Protein AF-0000000084837231 (afdb_homodimer)

Radius of gyration: 37.75 Å; Cα contacts (8 Å, |Δi|>4): 1031; chains: 2; bounding box: 111×86×84 Å

pLDDT: mean 86.23, std 14.63, range [27.62, 98.19]

Sequence (874 aa):
MASTVVWKYFTAENADKTKVKCNLCQLVLSRGKNKNDCGTSSMRKHLSVKHYETFQSLCAQESEDKAGLKTCQPAITDAFAATCPWPQDHPQAKAVTRRLMEMIAIDMHPFSIVEDEGFRRFCALTVPRYNLPSRRHMSEKVLEDLNEKIHLHMYKEVEKTNQFVISLDTWTSKAIDSYLGVIAHWVTEDYVRQQFVLAVASLTSNHTAANIQCLLLGVLEKWNITCDKIQLLLRDGGSNMTQLPDATCFLHSLHLVVKEGLLSQRAVSDIVSTSKRIVSHFKHSPIAKNRFKDIQAEIGLVQHFLLQEEPTRWNTCLYMLECLGEQQQAIMLYSSEHDFGHNLTARQWQLLEKIIRILQPFEEATCLCSADSVSISLVITTIKMLTMSLNSIENDSGVKTMKETLLHEMDQRFSYYAKNAIYSMATLLDPRFKNKFMASTVVWKYFTAENADKTKVKCNLCQLVLSRGKNKNDCGTSSMRKHLSVKHYETFQSLCAQESEDKAGLKTCQPAITDAFAATCPWPQDHPQAKAVTRRLMEMIAIDMHPFSIVEDEGFRRFCALTVPRYNLPSRRHMSEKVLEDLNEKIHLHMYKEVEKTNQFVISLDTWTSKAIDSYLGVIAHWVTEDYVRQQFVLAVASLTSNHTAANIQCLLLGVLEKWNITCDKIQLLLRDGGSNMTQLPDATCFLHSLHLVVKEGLLSQRAVSDIVSTSKRIVSHFKHSPIAKNRFKDIQAEIGLVQHFLLQEEPTRWNTCLYMLECLGEQQQAIMLYSSEHDFGHNLTARQWQLLEKIIRILQPFEEATCLCSADSVSISLVITTIKMLTMSLNSIENDSGVKTMKETLLHEMDQRFSYYAKNAIYSMATLLDPRFKNKF

Structure (mmCIF, N/CA/C/O backbone):
data_AF-0000000084837231-model_v1
#
loop_
_entity.id
_entity.type
_entity.pdbx_description
1 polymer 'BED-type domain-containing protein'
#
loop_
_atom_site.group_PDB
_atom_site.id
_atom_site.type_symbol
_atom_site.label_atom_id
_atom_site.label_alt_id
_atom_site.label_comp_id
_atom_site.label_asym_id
_atom_site.label_entity_id
_atom_site.label_seq_id
_atom_site.pdbx_PDB_ins_code
_atom_site.Cartn_x
_atom_site.Cartn_y
_atom_site.Cartn_z
_atom_site.occupancy
_atom_site.B_iso_or_equiv
_atom_site.auth_seq_id
_atom_site.auth_comp_id
_atom_site.auth_asym_id
_atom_site.auth_atom_id
_atom_site.pdbx_PDB_model_num
ATOM 1 N N . MET A 1 1 ? -58.812 18.453 16.266 1 38.44 1 MET A N 1
ATOM 2 C CA . MET A 1 1 ? -58.312 19.719 15.727 1 38.44 1 MET A CA 1
ATOM 3 C C . MET A 1 1 ? -57.375 19.469 14.531 1 38.44 1 MET A C 1
ATOM 5 O O . MET A 1 1 ? -57.312 20.297 13.625 1 38.44 1 MET A O 1
ATOM 9 N N . ALA A 1 2 ? -56.469 18.5 14.641 1 46 2 ALA A N 1
ATOM 10 C CA . ALA A 1 2 ? -55.562 18.156 13.562 1 46 2 ALA A CA 1
ATOM 11 C C . ALA A 1 2 ? -56.312 17.781 12.289 1 46 2 ALA A C 1
ATOM 13 O O . ALA A 1 2 ? -55.875 18.094 11.18 1 46 2 ALA A O 1
ATOM 14 N N . SER A 1 3 ? -57.469 17.109 12.352 1 55.91 3 SER A N 1
ATOM 15 C CA . SER A 1 3 ? -58.375 16.703 11.266 1 55.91 3 SER A CA 1
ATOM 16 C C . SER A 1 3 ? -58.875 17.906 10.484 1 55.91 3 SER A C 1
ATOM 18 O O . SER A 1 3 ? -59.125 17.812 9.281 1 55.91 3 SER A O 1
ATOM 20 N N . THR A 1 4 ? -58.812 19.047 11.102 1 63.44 4 THR A N 1
ATOM 21 C CA . THR A 1 4 ? -59.5 20.188 10.516 1 63.44 4 THR A CA 1
ATOM 22 C C . THR A 1 4 ? -58.594 20.906 9.508 1 63.44 4 THR A C 1
ATOM 24 O O . THR A 1 4 ? -59.094 21.469 8.531 1 63.44 4 THR A O 1
ATOM 27 N N . VAL A 1 5 ? -57.312 20.734 9.602 1 71.94 5 VAL A N 1
ATOM 28 C CA . VAL A 1 5 ? -56.469 21.547 8.75 1 71.94 5 VAL A CA 1
ATOM 29 C C . VAL A 1 5 ? -56.344 20.922 7.363 1 71.94 5 VAL A C 1
ATOM 31 O O . VAL A 1 5 ? -56.188 21.641 6.367 1 71.94 5 VAL A O 1
ATOM 34 N N . VAL A 1 6 ? -56.625 19.641 7.184 1 77.44 6 VAL A N 1
ATOM 35 C CA . VAL A 1 6 ? -56.562 18.953 5.898 1 77.44 6 VAL A CA 1
ATOM 36 C C . VAL A 1 6 ? -57.719 19.359 5.008 1 77.44 6 VAL A C 1
ATOM 38 O O . VAL A 1 6 ? -57.594 19.391 3.783 1 77.44 6 VAL A O 1
ATOM 41 N N . TRP A 1 7 ? -58.781 19.844 5.641 1 78.25 7 TRP A N 1
ATOM 42 C CA . TRP A 1 7 ? -60 20.188 4.914 1 78.25 7 TRP A CA 1
ATOM 43 C C . TRP A 1 7 ? -59.812 21.5 4.164 1 78.25 7 TRP A C 1
ATOM 45 O O . TRP A 1 7 ? -60.625 21.828 3.287 1 78.25 7 TRP A O 1
ATOM 55 N N . LYS A 1 8 ? -58.688 22.188 4.461 1 80.5 8 LYS A N 1
ATOM 56 C CA . LYS A 1 8 ? -58.375 23.391 3.701 1 80.5 8 LYS A CA 1
ATOM 57 C C . LYS A 1 8 ? -58.094 23.062 2.234 1 80.5 8 LYS A C 1
ATOM 59 O O . LYS A 1 8 ? -58.281 23.906 1.359 1 80.5 8 LYS A O 1
ATOM 64 N N . TYR A 1 9 ? -57.844 21.812 1.934 1 85.38 9 TYR A N 1
ATOM 65 C CA . TYR A 1 9 ? -57.406 21.438 0.592 1 85.38 9 TYR A CA 1
ATOM 66 C C . TYR A 1 9 ? -58.406 20.5 -0.067 1 85.38 9 TYR A C 1
ATOM 68 O O . TYR A 1 9 ? -58.219 20.062 -1.203 1 85.38 9 TYR A O 1
ATOM 76 N N . PHE A 1 10 ? -59.406 20.203 0.708 1 83.69 10 PHE A N 1
ATOM 77 C CA . PHE A 1 10 ? -60.438 19.312 0.165 1 83.69 10 PHE A CA 1
ATOM 78 C C . PHE A 1 10 ? -61.844 19.891 0.341 1 83.69 10 PHE A C 1
ATOM 80 O O . PHE A 1 10 ? -62.094 20.625 1.303 1 83.69 10 PHE A O 1
ATOM 87 N N . THR A 1 11 ? -62.688 19.703 -0.604 1 84.31 11 THR A N 1
ATOM 88 C CA . THR A 1 11 ? -64.125 20.109 -0.529 1 84.31 11 THR A CA 1
ATOM 89 C C . THR A 1 11 ? -65 18.891 -0.625 1 84.31 11 THR A C 1
ATOM 91 O O . THR A 1 11 ? -64.875 18.047 -1.505 1 84.31 11 THR A O 1
ATOM 94 N N . ALA A 1 12 ? -65.812 18.672 0.366 1 79.25 12 ALA A N 1
ATOM 95 C CA . ALA A 1 12 ? -66.75 17.578 0.364 1 79.25 12 ALA A CA 1
ATOM 96 C C . ALA A 1 12 ? -67.812 17.75 -0.766 1 79.25 12 ALA A C 1
ATOM 98 O O . ALA A 1 12 ? -68.25 18.859 -1.036 1 79.25 12 ALA A O 1
ATOM 99 N N . GLU A 1 13 ? -67.938 16.672 -1.562 1 77.81 13 GLU A N 1
ATOM 100 C CA . GLU A 1 13 ? -69 16.719 -2.602 1 77.81 13 GLU A CA 1
ATOM 101 C C . GLU A 1 13 ? -70.375 16.672 -2.002 1 77.81 13 GLU A C 1
ATOM 103 O O . GLU A 1 13 ? -70.688 15.844 -1.13 1 77.81 13 GLU A O 1
ATOM 108 N N . ASN A 1 14 ? -71.25 17.609 -2.195 1 74 14 ASN A N 1
ATOM 109 C CA . ASN A 1 14 ? -72.625 17.781 -1.669 1 74 14 ASN A CA 1
ATOM 110 C C . ASN A 1 14 ? -73.5 16.531 -1.907 1 74 14 ASN A C 1
ATOM 112 O O . ASN A 1 14 ? -74.312 16.188 -1.083 1 74 14 ASN A O 1
ATOM 116 N N . ALA A 1 15 ? -73.312 15.766 -2.982 1 75.12 15 ALA A N 1
ATOM 117 C CA . ALA A 1 15 ? -74.25 14.672 -3.355 1 75.12 15 ALA A CA 1
ATOM 118 C C . ALA A 1 15 ? -73.812 13.383 -2.635 1 75.12 15 ALA A C 1
ATOM 120 O O . ALA A 1 15 ? -74.688 12.578 -2.297 1 75.12 15 ALA A O 1
ATOM 121 N N . ASP A 1 16 ? -72.562 13.086 -2.369 1 73.69 16 ASP A N 1
ATOM 122 C CA . ASP A 1 16 ? -72.062 11.867 -1.737 1 73.69 16 ASP A CA 1
ATOM 123 C C . ASP A 1 16 ? -71 12.172 -0.663 1 73.69 16 ASP A C 1
ATOM 125 O O . ASP A 1 16 ? -69.875 12.609 -0.973 1 73.69 16 ASP A O 1
ATOM 129 N N . LYS A 1 17 ? -71.312 12.172 0.578 1 73.12 17 LYS A N 1
ATOM 130 C CA . LYS A 1 17 ? -70.5 12.5 1.737 1 73.12 17 LYS A CA 1
ATOM 131 C C . LYS A 1 17 ? -69.312 11.594 1.822 1 73.12 17 LYS A C 1
ATOM 133 O O . LYS A 1 17 ? -68.312 11.898 2.529 1 73.12 17 LYS A O 1
ATOM 138 N N . THR A 1 18 ? -69.25 10.586 1.136 1 79.19 18 THR A N 1
ATOM 139 C CA . THR A 1 18 ? -68.188 9.625 1.186 1 79.19 18 THR A CA 1
ATOM 140 C C . THR A 1 18 ? -67.062 10 0.198 1 79.19 18 THR A C 1
ATOM 142 O O . THR A 1 18 ? -66.062 9.367 0.161 1 79.19 18 THR A O 1
ATOM 145 N N . LYS A 1 19 ? -67.375 11.086 -0.577 1 83.94 19 LYS A N 1
ATOM 146 C CA . LYS A 1 19 ? -66.375 11.508 -1.576 1 83.94 19 LYS A CA 1
ATOM 147 C C . LYS A 1 19 ? -65.875 12.922 -1.305 1 83.94 19 LYS A C 1
ATOM 149 O O . LYS A 1 19 ? -66.625 13.773 -0.847 1 83.94 19 LYS A O 1
ATOM 154 N N . VAL A 1 20 ? -64.625 13.188 -1.459 1 85.88 20 VAL A N 1
ATOM 155 C CA . VAL A 1 20 ? -64.062 14.508 -1.274 1 85.88 20 VAL A CA 1
ATOM 156 C C . VAL A 1 20 ? -63.219 14.875 -2.506 1 85.88 20 VAL A C 1
ATOM 158 O O . VAL A 1 20 ? -62.625 14.008 -3.146 1 85.88 20 VAL A O 1
ATOM 161 N N . LYS A 1 21 ? -63.281 16.094 -2.873 1 85.56 21 LYS A N 1
ATOM 162 C CA . LYS A 1 21 ? -62.531 16.641 -4.008 1 85.56 21 LYS A CA 1
ATOM 163 C C . LYS A 1 21 ? -61.312 17.438 -3.539 1 85.56 21 LYS A C 1
ATOM 165 O O . LYS A 1 21 ? -61.406 18.266 -2.643 1 85.56 21 LYS A O 1
ATOM 170 N N . CYS A 1 22 ? -60.125 17.047 -4.051 1 84.62 22 CYS A N 1
ATOM 171 C CA . CYS A 1 22 ? -58.906 17.797 -3.744 1 84.62 22 CYS A CA 1
ATOM 172 C C . CYS A 1 22 ? -58.906 19.141 -4.449 1 84.62 22 CYS A C 1
ATOM 174 O O . CYS A 1 22 ? -59.062 19.219 -5.668 1 84.62 22 CYS A O 1
ATOM 176 N N . ASN A 1 23 ? -58.781 20.156 -3.826 1 84.5 23 ASN A N 1
ATOM 177 C CA . ASN A 1 23 ? -58.812 21.516 -4.375 1 84.5 23 ASN A CA 1
ATOM 178 C C . ASN A 1 23 ? -57.562 21.828 -5.199 1 84.5 23 ASN A C 1
ATOM 180 O O . ASN A 1 23 ? -57.562 22.812 -5.941 1 84.5 23 ASN A O 1
ATOM 184 N N . LEU A 1 24 ? -56.562 20.984 -5.098 1 80.75 24 LEU A N 1
ATOM 185 C CA . LEU A 1 24 ? -55.312 21.234 -5.797 1 80.75 24 LEU A CA 1
ATOM 186 C C . LEU A 1 24 ? -55.281 20.531 -7.152 1 80.75 24 LEU A C 1
ATOM 188 O O . LEU A 1 24 ? -54.844 21.109 -8.141 1 80.75 24 LEU A O 1
ATOM 192 N N . CYS A 1 25 ? -55.812 19.281 -7.324 1 80.25 25 CYS A N 1
ATOM 193 C CA . CYS A 1 25 ? -55.75 18.547 -8.586 1 80.25 25 CYS A CA 1
ATOM 194 C C . CYS A 1 25 ? -57.156 18.188 -9.055 1 80.25 25 CYS A C 1
ATOM 196 O O . CYS A 1 25 ? -57.344 17.562 -10.102 1 80.25 25 CYS A O 1
ATOM 198 N N . GLN A 1 26 ? -58.312 18.5 -8.328 1 82.5 26 GLN A N 1
ATOM 199 C CA . GLN A 1 26 ? -59.719 18.328 -8.633 1 82.5 26 GLN A CA 1
ATOM 200 C C . GLN A 1 26 ? -60.094 16.844 -8.734 1 82.5 26 GLN A C 1
ATOM 202 O O . GLN A 1 26 ? -61.156 16.5 -9.234 1 82.5 26 GLN A O 1
ATOM 207 N N . LEU A 1 27 ? -59.188 15.992 -8.297 1 81.69 27 LEU A N 1
ATOM 208 C CA . LEU A 1 27 ? -59.5 14.57 -8.258 1 81.69 27 LEU A CA 1
ATOM 209 C C . LEU A 1 27 ? -60.469 14.25 -7.109 1 81.69 27 LEU A C 1
ATOM 211 O O . LEU A 1 27 ? -60.312 14.781 -6.004 1 81.69 27 LEU A O 1
ATOM 215 N N . VAL A 1 28 ? -61.438 13.43 -7.367 1 82.94 28 VAL A N 1
ATOM 216 C CA . VAL A 1 28 ? -62.406 13.023 -6.375 1 82.94 28 VAL A CA 1
ATOM 217 C C . VAL A 1 28 ? -61.938 11.766 -5.66 1 82.94 28 VAL A C 1
ATOM 219 O O . VAL A 1 28 ? -61.594 10.773 -6.301 1 82.94 28 VAL A O 1
ATOM 222 N N . LEU A 1 29 ? -61.75 11.867 -4.281 1 82.12 29 LEU A N 1
ATOM 223 C CA . LEU A 1 29 ? -61.281 10.758 -3.461 1 82.12 29 LEU A CA 1
ATOM 224 C C . LEU A 1 29 ? -62.406 10.164 -2.637 1 82.12 29 LEU A C 1
ATOM 226 O O . LEU A 1 29 ? -63.344 10.875 -2.27 1 82.12 29 LEU A O 1
ATOM 230 N N . SER A 1 30 ? -62.406 8.891 -2.463 1 81.38 30 SER A N 1
ATOM 231 C CA . SER A 1 30 ? -63.375 8.242 -1.576 1 81.38 30 SER A CA 1
ATOM 232 C C . SER A 1 30 ? -62.875 8.234 -0.135 1 81.38 30 SER A C 1
ATOM 234 O O . SER A 1 30 ? -61.688 7.914 0.125 1 81.38 30 SER A O 1
ATOM 236 N N . ARG A 1 31 ? -63.469 8.773 0.853 1 76.31 31 ARG A N 1
ATOM 237 C CA . ARG A 1 31 ? -63.125 8.844 2.264 1 76.31 31 ARG A CA 1
ATOM 238 C C . ARG A 1 31 ? -63.5 7.566 3 1 76.31 31 ARG A C 1
ATOM 240 O O . ARG A 1 31 ? -63.219 7.422 4.191 1 76.31 31 ARG A O 1
ATOM 247 N N . GLY A 1 32 ? -64.188 6.512 2.326 1 71.69 32 GLY A N 1
ATOM 248 C CA . GLY A 1 32 ? -64.688 5.289 2.955 1 71.69 32 GLY A CA 1
ATOM 249 C C . GLY A 1 32 ? -66 4.828 2.418 1 71.69 32 GLY A C 1
ATOM 250 O O . GLY A 1 32 ? -66.625 5.516 1.601 1 71.69 32 GLY A O 1
ATOM 251 N N . LYS A 1 33 ? -66.5 3.605 2.695 1 69.75 33 LYS A N 1
ATOM 252 C CA . LYS A 1 33 ? -67.75 2.998 2.172 1 69.75 33 LYS A CA 1
ATOM 253 C C . LYS A 1 33 ? -69 3.498 2.926 1 69.75 33 LYS A C 1
ATOM 255 O O . LYS A 1 33 ? -70.062 3.566 2.363 1 69.75 33 LYS A O 1
ATOM 260 N N . ASN A 1 34 ? -68.812 3.809 4.223 1 66.12 34 ASN A N 1
ATOM 261 C CA . ASN A 1 34 ? -70 4.172 5.023 1 66.12 34 ASN A CA 1
ATOM 262 C C . ASN A 1 34 ? -69.938 5.645 5.414 1 66.12 34 ASN A C 1
ATOM 264 O O . ASN A 1 34 ? -68.875 6.18 5.773 1 66.12 34 ASN A O 1
ATOM 268 N N . LYS A 1 35 ? -70.938 6.418 5.207 1 64.06 35 LYS A N 1
ATOM 269 C CA . LYS A 1 35 ? -71.125 7.848 5.391 1 64.06 35 LYS A CA 1
ATOM 270 C C . LYS A 1 35 ? -70.75 8.289 6.805 1 64.06 35 LYS A C 1
ATOM 272 O O . LYS A 1 35 ? -70.312 9.422 7.012 1 64.06 35 LYS A O 1
ATOM 277 N N . ASN A 1 36 ? -70.875 7.438 7.77 1 65.5 36 ASN A N 1
ATOM 278 C CA . ASN A 1 36 ? -70.688 7.824 9.164 1 65.5 36 ASN A CA 1
ATOM 279 C C . ASN A 1 36 ? -69.25 7.668 9.602 1 65.5 36 ASN A C 1
ATOM 281 O O . ASN A 1 36 ? -68.875 8.117 10.688 1 65.5 36 ASN A O 1
ATOM 285 N N . ASP A 1 37 ? -68.375 7.016 8.891 1 64.38 37 ASP A N 1
ATOM 286 C CA . ASP A 1 37 ? -67 6.75 9.312 1 64.38 37 ASP A CA 1
ATOM 287 C C . ASP A 1 37 ? -66 7.305 8.297 1 64.38 37 ASP A C 1
ATOM 289 O O . ASP A 1 37 ? -64.938 6.707 8.062 1 64.38 37 ASP A O 1
ATOM 293 N N . CYS A 1 38 ? -66.188 8.469 7.781 1 65.31 38 CYS A N 1
ATOM 294 C CA . CYS A 1 38 ? -65.312 9.047 6.773 1 65.31 38 CYS A CA 1
ATOM 295 C C . CYS A 1 38 ? -64.125 9.719 7.426 1 65.31 38 CYS A C 1
ATOM 297 O O . CYS A 1 38 ? -64.25 10.617 8.258 1 65.31 38 CYS A O 1
ATOM 299 N N . GLY A 1 39 ? -62.969 9.086 7.465 1 70 39 GLY A N 1
ATOM 300 C CA . GLY A 1 39 ? -61.75 9.625 8.062 1 70 39 GLY A CA 1
ATOM 301 C C . GLY A 1 39 ? -60.969 10.477 7.102 1 70 39 GLY A C 1
ATOM 302 O O . GLY A 1 39 ? -61.312 10.617 5.93 1 70 39 GLY A O 1
ATOM 303 N N . THR A 1 40 ? -60.031 11.305 7.473 1 75.38 40 THR A N 1
ATOM 304 C CA . THR A 1 40 ? -59.188 12.188 6.68 1 75.38 40 THR A CA 1
ATOM 305 C C . THR A 1 40 ? -57.906 11.477 6.254 1 75.38 40 THR A C 1
ATOM 307 O O . THR A 1 40 ? -57.031 12.078 5.645 1 75.38 40 THR A O 1
ATOM 310 N N . SER A 1 41 ? -57.875 10.141 6.492 1 78.12 41 SER A N 1
ATOM 311 C CA . SER A 1 41 ? -56.656 9.391 6.215 1 78.12 41 SER A CA 1
ATOM 312 C C . SER A 1 41 ? -56.375 9.32 4.719 1 78.12 41 SER A C 1
ATOM 314 O O . SER A 1 41 ? -55.25 9.477 4.281 1 78.12 41 SER A O 1
ATOM 316 N N . SER A 1 42 ? -57.406 9.141 3.967 1 79.31 42 SER A N 1
ATOM 317 C CA . SER A 1 42 ? -57.281 9.078 2.514 1 79.31 42 SER A CA 1
ATOM 318 C C . SER A 1 42 ? -56.906 10.438 1.935 1 79.31 42 SER A C 1
ATOM 320 O O . SER A 1 42 ? -56.156 10.508 0.957 1 79.31 42 SER A O 1
ATOM 322 N N . MET A 1 43 ? -57.281 11.492 2.572 1 80.5 43 MET A N 1
ATOM 323 C CA . MET A 1 43 ? -56.969 12.859 2.174 1 80.5 43 MET A CA 1
ATOM 324 C C . MET A 1 43 ? -55.5 13.156 2.43 1 80.5 43 MET A C 1
ATOM 326 O O . MET A 1 43 ? -54.812 13.711 1.565 1 80.5 43 MET A O 1
ATOM 330 N N . ARG A 1 44 ? -55.125 12.727 3.596 1 78.06 44 ARG A N 1
ATOM 331 C CA . ARG A 1 44 ? -53.719 12.938 3.979 1 78.06 44 ARG A CA 1
ATOM 332 C C . ARG A 1 44 ? -52.781 12.125 3.092 1 78.06 44 ARG A C 1
ATOM 334 O O . ARG A 1 44 ? -51.75 12.633 2.648 1 78.06 44 ARG A O 1
ATOM 341 N N . LYS A 1 45 ? -53.125 10.914 2.775 1 79.31 45 LYS A N 1
ATOM 342 C CA . LYS A 1 45 ? -52.344 10.055 1.89 1 79.31 45 LYS A CA 1
ATOM 343 C C . LYS A 1 45 ? -52.281 10.641 0.482 1 79.31 45 LYS A C 1
ATOM 345 O O . LYS A 1 45 ? -51.219 10.648 -0.14 1 79.31 45 LYS A O 1
ATOM 350 N N . HIS A 1 46 ? -53.312 11.195 0.066 1 80.5 46 HIS A N 1
ATOM 351 C CA . HIS A 1 46 ? -53.375 11.852 -1.235 1 80.5 46 HIS A CA 1
ATOM 352 C C . HIS A 1 46 ? -52.438 13.047 -1.288 1 80.5 46 HIS A C 1
ATOM 354 O O . HIS A 1 46 ? -51.688 13.203 -2.248 1 80.5 46 HIS A O 1
ATOM 360 N N . LEU A 1 47 ? -52.438 13.844 -0.325 1 80.44 47 LEU A N 1
ATOM 361 C CA . LEU A 1 47 ? -51.594 15.016 -0.289 1 80.44 47 LEU A CA 1
ATOM 362 C C . LEU A 1 47 ? -50.125 14.602 -0.215 1 80.44 47 LEU A C 1
ATOM 364 O O . LEU A 1 47 ? -49.25 15.211 -0.857 1 80.44 47 LEU A O 1
ATOM 368 N N . SER A 1 48 ? -49.812 13.508 0.479 1 78.75 48 SER A N 1
ATOM 369 C CA . SER A 1 48 ? -48.438 13.039 0.663 1 78.75 48 SER A CA 1
ATOM 370 C C . SER A 1 48 ? -47.875 12.461 -0.63 1 78.75 48 SER A C 1
ATOM 372 O O . SER A 1 48 ? -46.688 12.586 -0.899 1 78.75 48 SER A O 1
ATOM 374 N N . VAL A 1 49 ? -48.75 11.945 -1.511 1 78.25 49 VAL A N 1
ATOM 375 C CA . VAL A 1 49 ? -48.312 11.266 -2.723 1 78.25 49 VAL A CA 1
ATOM 376 C C . VAL A 1 49 ? -48.375 12.219 -3.91 1 78.25 49 VAL A C 1
ATOM 378 O O . VAL A 1 49 ? -47.438 12.305 -4.703 1 78.25 49 VAL A O 1
ATOM 381 N N . LYS A 1 50 ? -49.469 13.047 -4.023 1 78.44 50 LYS A N 1
ATOM 382 C CA . LYS A 1 50 ? -49.688 13.852 -5.223 1 78.44 50 LYS A CA 1
ATOM 383 C C . LYS A 1 50 ? -49.281 15.305 -4.996 1 78.44 50 LYS A C 1
ATOM 385 O O . LYS A 1 50 ? -48.938 16.016 -5.945 1 78.44 50 LYS A O 1
ATOM 390 N N . HIS A 1 51 ? -49.344 15.789 -3.773 1 77.38 51 HIS A N 1
ATOM 391 C CA . HIS A 1 51 ? -49.031 17.188 -3.467 1 77.38 51 HIS A CA 1
ATOM 392 C C . HIS A 1 51 ? -48.094 17.297 -2.283 1 77.38 51 HIS A C 1
ATOM 394 O O . HIS A 1 51 ? -48.438 17.859 -1.246 1 77.38 51 HIS A O 1
ATOM 400 N N . TYR A 1 52 ? -46.938 16.766 -2.562 1 75.12 52 TYR A N 1
ATOM 401 C CA . TYR A 1 52 ? -45.969 16.578 -1.508 1 75.12 52 TYR A CA 1
ATOM 402 C C . TYR A 1 52 ? -45.594 17.906 -0.859 1 75.12 52 TYR A C 1
ATOM 404 O O . TYR A 1 52 ? -45.5 18 0.366 1 75.12 52 TYR A O 1
ATOM 412 N N . GLU A 1 53 ? -45.438 19 -1.6 1 72.81 53 GLU A N 1
ATOM 413 C CA . GLU A 1 53 ? -45.062 20.297 -1.057 1 72.81 53 GLU A CA 1
ATOM 414 C C . GLU A 1 53 ? -46.156 20.828 -0.124 1 72.81 53 GLU A C 1
ATOM 416 O O . GLU A 1 53 ? -45.844 21.359 0.946 1 72.81 53 GLU A O 1
ATOM 421 N N . THR A 1 54 ? -47.406 20.703 -0.478 1 76 54 THR A N 1
ATOM 422 C CA . THR A 1 54 ? -48.531 21.141 0.327 1 76 54 THR A CA 1
ATOM 423 C C . THR A 1 54 ? -48.656 20.281 1.583 1 76 54 THR A C 1
ATOM 425 O O . THR A 1 54 ? -48.969 20.797 2.658 1 76 54 THR A O 1
ATOM 428 N N . PHE A 1 55 ? -48.312 19.031 1.461 1 77 55 PHE A N 1
ATOM 429 C CA . PHE A 1 55 ? -48.344 18.109 2.596 1 77 55 PHE A CA 1
ATOM 430 C C . PHE A 1 55 ? -47.281 18.469 3.615 1 77 55 PHE A C 1
ATOM 432 O O . PHE A 1 55 ? -47.531 18.469 4.82 1 77 55 PHE A O 1
ATOM 439 N N . GLN A 1 56 ? -46.156 18.875 3.117 1 73.44 56 GLN A N 1
ATOM 440 C CA . GLN A 1 56 ? -45.094 19.312 4.016 1 73.44 56 GLN A CA 1
ATOM 441 C C . GLN A 1 56 ? -45.469 20.594 4.754 1 73.44 56 GLN A C 1
ATOM 443 O O . GLN A 1 56 ? -45.188 20.734 5.949 1 73.44 56 GLN A O 1
ATOM 448 N N . SER A 1 57 ? -46.062 21.469 4.137 1 71.94 57 SER A N 1
ATOM 449 C CA . SER A 1 57 ? -46.562 22.703 4.746 1 71.94 57 SER A CA 1
ATOM 450 C C . SER A 1 57 ? -47.656 22.422 5.754 1 71.94 57 SER A C 1
ATOM 452 O O . SER A 1 57 ? -47.719 23.062 6.801 1 71.94 57 SER A O 1
ATOM 454 N N . LEU A 1 58 ? -48.562 21.484 5.488 1 73.88 58 LEU A N 1
ATOM 455 C CA . LEU A 1 58 ? -49.625 21.062 6.391 1 73.88 58 LEU A CA 1
ATOM 456 C C . LEU A 1 58 ? -49.031 20.438 7.656 1 73.88 58 LEU A C 1
ATOM 458 O O . LEU A 1 58 ? -49.469 20.734 8.766 1 73.88 58 LEU A O 1
ATOM 462 N N . CYS A 1 59 ? -48.062 19.594 7.422 1 70.62 59 CYS A N 1
ATOM 463 C CA . CYS A 1 59 ? -47.406 18.969 8.562 1 70.62 59 CYS A CA 1
ATOM 464 C C . CYS A 1 59 ? -46.688 20 9.414 1 70.62 59 CYS A C 1
ATOM 466 O O . CYS A 1 59 ? -46.688 19.922 10.641 1 70.62 59 CYS A O 1
ATOM 468 N N . ALA A 1 60 ? -46.125 20.969 8.836 1 65.56 60 ALA A N 1
ATOM 469 C CA . ALA A 1 60 ? -45.438 22.047 9.539 1 65.56 60 ALA A CA 1
ATOM 470 C C . ALA A 1 60 ? -46.438 22.906 10.32 1 65.56 60 ALA A C 1
ATOM 472 O O . ALA A 1 60 ? -46.188 23.297 11.453 1 65.56 60 ALA A O 1
ATOM 473 N N . GLN A 1 61 ? -47.5 23.172 9.805 1 64.31 61 GLN A N 1
ATOM 474 C CA . GLN A 1 61 ? -48.531 23.969 10.453 1 64.31 61 GLN A CA 1
ATOM 475 C C . GLN A 1 61 ? -49.188 23.203 11.602 1 64.31 61 GLN A C 1
ATOM 477 O O . GLN A 1 61 ? -49.469 23.781 12.656 1 64.31 61 GLN A O 1
ATOM 482 N N . GLU A 1 62 ? -49.531 22 11.383 1 64.19 62 GLU A N 1
ATOM 483 C CA . GLU A 1 62 ? -50.094 21.188 12.453 1 64.19 62 GLU A CA 1
ATOM 484 C C . GLU A 1 62 ? -49.094 21.062 13.617 1 64.19 62 GLU A C 1
ATOM 486 O O . GLU A 1 62 ? -49.5 21.016 14.781 1 64.19 62 GLU A O 1
ATOM 491 N N . SER A 1 63 ? -47.844 21 13.305 1 55.62 63 SER A N 1
ATOM 492 C CA . SER A 1 63 ? -46.812 21 14.336 1 55.62 63 SER A CA 1
ATOM 493 C C . SER A 1 63 ? -46.75 22.328 15.07 1 55.62 63 SER A C 1
ATOM 495 O O . SER A 1 63 ? -46.531 22.375 16.281 1 55.62 63 SER A O 1
ATOM 497 N N . GLU A 1 64 ? -46.938 23.344 14.438 1 50.09 64 GLU A N 1
ATOM 498 C CA . GLU A 1 64 ? -46.938 24.672 15.07 1 50.09 64 GLU A CA 1
ATOM 499 C C . GLU A 1 64 ? -48.156 24.859 15.938 1 50.09 64 GLU A C 1
ATOM 501 O O . GLU A 1 64 ? -48.094 25.469 17 1 50.09 64 GLU A O 1
ATOM 506 N N . ASP A 1 65 ? -49.375 24.547 15.453 1 46.28 65 ASP A N 1
ATOM 507 C CA . ASP A 1 65 ? -50.562 24.75 16.25 1 46.28 65 ASP A CA 1
ATOM 508 C C . ASP A 1 65 ? -50.531 23.906 17.531 1 46.28 65 ASP A C 1
ATOM 510 O O . ASP A 1 65 ? -51.188 24.25 18.516 1 46.28 65 ASP A O 1
ATOM 514 N N . LYS A 1 66 ? -50.156 22.688 17.5 1 40.72 66 LYS A N 1
ATOM 515 C CA . LYS A 1 66 ? -49.969 21.922 18.734 1 40.72 66 LYS A CA 1
ATOM 516 C C . LYS A 1 66 ? -48.938 22.562 19.641 1 40.72 66 LYS A C 1
ATOM 518 O O . LYS A 1 66 ? -48.688 22.094 20.75 1 40.72 66 LYS A O 1
ATOM 523 N N . ALA A 1 67 ? -48.125 23.406 19.141 1 36.41 67 ALA A N 1
ATOM 524 C CA . ALA A 1 67 ? -47.125 24 20.016 1 36.41 67 ALA A CA 1
ATOM 525 C C . ALA A 1 67 ? -47.781 24.797 21.141 1 36.41 67 ALA A C 1
ATOM 527 O O . ALA A 1 67 ? -47.156 25.078 22.172 1 36.41 67 ALA A O 1
ATOM 528 N N . GLY A 1 68 ? -48.875 25.484 20.891 1 33.81 68 GLY A N 1
ATOM 529 C CA . GLY A 1 68 ? -49.312 26.281 22.031 1 33.81 68 GLY A CA 1
ATOM 530 C C . GLY A 1 68 ? -49.75 25.422 23.219 1 33.81 68 GLY A C 1
ATOM 531 O O . GLY A 1 68 ? -49.938 25.938 24.328 1 33.81 68 GLY A O 1
ATOM 532 N N . LEU A 1 69 ? -50.812 24.594 23.031 1 31.98 69 LEU A N 1
ATOM 533 C CA . LEU A 1 69 ? -51.219 23.984 24.281 1 31.98 69 LEU A CA 1
ATOM 534 C C . LEU A 1 69 ? -50.062 23.281 24.969 1 31.98 69 LEU A C 1
ATOM 536 O O . LEU A 1 69 ? -49.062 22.953 24.328 1 31.98 69 LEU A O 1
ATOM 540 N N . LYS A 1 70 ? -50.344 22.766 26.344 1 30.8 70 LYS A N 1
ATOM 541 C CA . LYS A 1 70 ? -49.469 22.078 27.266 1 30.8 70 LYS A CA 1
ATOM 542 C C . LYS A 1 70 ? -48.688 20.969 26.562 1 30.8 70 LYS A C 1
ATOM 544 O O . LYS A 1 70 ? -49.281 20.125 25.906 1 30.8 70 LYS A O 1
ATOM 549 N N . THR A 1 71 ? -47.562 21.25 26.094 1 29 71 THR A N 1
ATOM 550 C CA . THR A 1 71 ? -46.562 20.312 25.594 1 29 71 THR A CA 1
ATOM 551 C C . THR A 1 71 ? -46.562 19.016 26.406 1 29 71 THR A C 1
ATOM 553 O O . THR A 1 71 ? -46 18.969 27.5 1 29 71 THR A O 1
ATOM 556 N N . CYS A 1 72 ? -47.844 18.5 26.766 1 27.62 72 CYS A N 1
ATOM 557 C CA . CYS A 1 72 ? -47.688 17.234 27.469 1 27.62 72 CYS A CA 1
ATOM 558 C C . CYS A 1 72 ? -46.594 16.375 26.844 1 27.62 72 CYS A C 1
ATOM 560 O O . CYS A 1 72 ? -46.625 16.156 25.625 1 27.62 72 CYS A O 1
ATOM 562 N N . GLN A 1 73 ? -45.375 16.453 27.484 1 29.78 73 GLN A N 1
ATOM 563 C CA . GLN A 1 73 ? -44.188 15.68 27.188 1 29.78 73 GLN A CA 1
ATOM 564 C C . GLN A 1 73 ? -44.531 14.234 26.844 1 29.78 73 GLN A C 1
ATOM 566 O O . GLN A 1 73 ? -45.219 13.555 27.609 1 29.78 73 GLN A O 1
ATOM 571 N N . PRO A 1 74 ? -44.906 13.875 25.656 1 34.19 74 PRO A N 1
ATOM 572 C CA . PRO A 1 74 ? -45 12.414 25.578 1 34.19 74 PRO A CA 1
ATOM 573 C C . PRO A 1 74 ? -44.094 11.711 26.578 1 34.19 74 PRO A C 1
ATOM 575 O O . PRO A 1 74 ? -43.062 12.273 27 1 34.19 74 PRO A O 1
ATOM 578 N N . ALA A 1 75 ? -44.594 11.016 27.578 1 31.8 75 ALA A N 1
ATOM 579 C CA . ALA A 1 75 ? -43.812 10.344 28.594 1 31.8 75 ALA A CA 1
ATOM 580 C C . ALA A 1 75 ? -42.438 9.961 28.047 1 31.8 75 ALA A C 1
ATOM 582 O O . ALA A 1 75 ? -42.312 9.492 26.906 1 31.8 75 ALA A O 1
ATOM 583 N N . ILE A 1 76 ? -41.344 10.641 28.516 1 33.88 76 ILE A N 1
ATOM 584 C CA . ILE A 1 76 ? -39.906 10.5 28.359 1 33.88 76 ILE A CA 1
ATOM 585 C C . ILE A 1 76 ? -39.531 9.031 28.125 1 33.88 76 ILE A C 1
ATOM 587 O O . ILE A 1 76 ? -38.438 8.719 27.656 1 33.88 76 ILE A O 1
ATOM 591 N N . THR A 1 77 ? -40.375 8.164 28.641 1 34.12 77 THR A N 1
ATOM 592 C CA . THR A 1 77 ? -40.031 6.75 28.609 1 34.12 77 THR A CA 1
ATOM 593 C C . THR A 1 77 ? -40.094 6.223 27.172 1 34.12 77 THR A C 1
ATOM 595 O O . THR A 1 77 ? -39.281 5.375 26.781 1 34.12 77 THR A O 1
ATOM 598 N N . ASP A 1 78 ? -41.156 6.469 26.484 1 34.91 78 ASP A N 1
ATOM 599 C CA . ASP A 1 78 ? -41.281 5.824 25.188 1 34.91 78 ASP A CA 1
ATOM 600 C C . ASP A 1 78 ? -40.375 6.492 24.156 1 34.91 78 ASP A C 1
ATOM 602 O O . ASP A 1 78 ? -39.938 5.855 23.188 1 34.91 78 ASP A O 1
ATOM 606 N N . ALA A 1 79 ? -40.25 7.812 24.062 1 37.84 79 ALA A N 1
ATOM 607 C CA . ALA A 1 79 ? -39.344 8.547 23.203 1 37.84 79 ALA A CA 1
ATOM 608 C C . ALA A 1 79 ? -37.875 8.203 23.531 1 37.84 79 ALA A C 1
ATOM 610 O O . ALA A 1 79 ? -37.031 8.195 22.656 1 37.84 79 ALA A O 1
ATOM 611 N N . PHE A 1 80 ? -37.531 8.031 24.766 1 39.94 80 PHE A N 1
ATOM 612 C CA . PHE A 1 80 ? -36.25 7.523 25.219 1 39.94 80 PHE A CA 1
ATOM 613 C C . PHE A 1 80 ? -36.031 6.086 24.766 1 39.94 80 PHE A C 1
ATOM 615 O O . PHE A 1 80 ? -34.906 5.609 24.688 1 39.94 80 PHE A O 1
ATOM 622 N N . ALA A 1 81 ? -37.062 5.359 24.688 1 42.91 81 ALA A N 1
ATOM 623 C CA . ALA A 1 81 ? -36.906 3.965 24.266 1 42.91 81 ALA A CA 1
ATOM 624 C C . ALA A 1 81 ? -36.438 3.871 22.828 1 42.91 81 ALA A C 1
ATOM 626 O O . ALA A 1 81 ? -35.656 2.977 22.484 1 42.91 81 ALA A O 1
ATOM 627 N N . ALA A 1 82 ? -36.906 4.656 21.906 1 47.41 82 ALA A N 1
ATOM 628 C CA . ALA A 1 82 ? -36.531 4.688 20.484 1 47.41 82 ALA A CA 1
ATOM 629 C C . ALA A 1 82 ? -35.062 5.105 20.344 1 47.41 82 ALA A C 1
ATOM 631 O O . ALA A 1 82 ? -34.406 4.766 19.344 1 47.41 82 ALA A O 1
ATOM 632 N N . THR A 1 83 ? -34.531 5.926 21.234 1 59.03 83 THR A N 1
ATOM 633 C CA . THR A 1 83 ? -33.188 6.496 21.141 1 59.03 83 THR A CA 1
ATOM 634 C C . THR A 1 83 ? -32.188 5.656 21.938 1 59.03 83 THR A C 1
ATOM 636 O O . THR A 1 83 ? -31 5.934 21.922 1 59.03 83 THR A O 1
ATOM 639 N N . CYS A 1 84 ? -32.75 4.762 22.609 1 75.31 84 CYS A N 1
ATOM 640 C CA . CYS A 1 84 ? -31.781 4.02 23.422 1 75.31 84 CYS A CA 1
ATOM 641 C C . CYS A 1 84 ? -31.031 2.998 22.578 1 75.31 84 CYS A C 1
ATOM 643 O O . CYS A 1 84 ? -31.625 2.266 21.797 1 75.31 84 CYS A O 1
ATOM 645 N N . PRO A 1 85 ? -29.812 2.922 22.719 1 86.81 85 PRO A N 1
ATOM 646 C CA . PRO A 1 85 ? -29 1.945 21.984 1 86.81 85 PRO A CA 1
ATOM 647 C C . PRO A 1 85 ? -29.391 0.502 22.312 1 86.81 85 PRO A C 1
ATOM 649 O O . PRO A 1 85 ? -29.781 0.206 23.438 1 86.81 85 PRO A O 1
ATOM 652 N N . TRP A 1 86 ? -29.516 -0.381 21.344 1 87.81 86 TRP A N 1
ATOM 653 C CA . TRP A 1 86 ? -29.75 -1.809 21.531 1 87.81 86 TRP A CA 1
ATOM 654 C C . TRP A 1 86 ? -28.656 -2.416 22.422 1 87.81 86 TRP A C 1
ATOM 656 O O . TRP A 1 86 ? -27.484 -2.105 22.25 1 87.81 86 TRP A O 1
ATOM 666 N N . PRO A 1 87 ? -29.109 -3.143 23.359 1 85.31 87 PRO A N 1
ATOM 667 C CA . PRO A 1 87 ? -28.062 -3.947 24 1 85.31 87 PRO A CA 1
ATOM 668 C C . PRO A 1 87 ? -27.359 -4.883 23.031 1 85.31 87 PRO A C 1
ATOM 670 O O . PRO A 1 87 ? -27.891 -5.164 21.953 1 85.31 87 PRO A O 1
ATOM 673 N N . GLN A 1 88 ? -26.25 -5.375 23.375 1 82.44 88 GLN A N 1
ATOM 674 C CA . GLN A 1 88 ? -25.406 -6.176 22.5 1 82.44 88 GLN A CA 1
ATOM 675 C C . GLN A 1 88 ? -26.078 -7.488 22.125 1 82.44 88 GLN A C 1
ATOM 677 O O . GLN A 1 88 ? -25.859 -8.031 21.047 1 82.44 88 GLN A O 1
ATOM 682 N N . ASP A 1 89 ? -26.938 -7.941 23.016 1 85.38 89 ASP A N 1
ATOM 683 C CA . ASP A 1 89 ? -27.562 -9.242 22.797 1 85.38 89 ASP A CA 1
ATOM 684 C C . ASP A 1 89 ? -28.859 -9.109 22.031 1 85.38 89 ASP A C 1
ATOM 686 O O . ASP A 1 89 ? -29.5 -10.109 21.703 1 85.38 89 ASP A O 1
ATOM 690 N N . HIS A 1 90 ? -29.25 -7.93 21.734 1 90.69 90 HIS A N 1
ATOM 691 C CA . HIS A 1 90 ? -30.438 -7.707 20.906 1 90.69 90 HIS A CA 1
ATOM 692 C C . HIS A 1 90 ? -30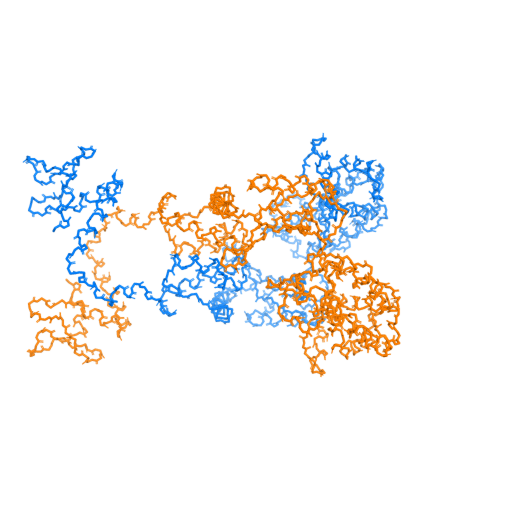.281 -8.352 19.547 1 90.69 90 HIS A C 1
ATOM 694 O O . HIS A 1 90 ? -29.219 -8.289 18.938 1 90.69 90 HIS A O 1
ATOM 700 N N . PRO A 1 91 ? -31.312 -9.031 19.078 1 91.81 91 PRO A N 1
ATOM 701 C CA . PRO A 1 91 ? -31.219 -9.75 17.797 1 91.81 91 PRO A CA 1
ATOM 702 C C . PRO A 1 91 ? -30.812 -8.844 16.641 1 91.81 91 PRO A C 1
ATOM 704 O O . PRO A 1 91 ? -30.047 -9.266 15.773 1 91.81 91 PRO A O 1
ATOM 707 N N . GLN A 1 92 ? -31.344 -7.684 16.656 1 92.56 92 GLN A N 1
ATOM 708 C CA . GLN A 1 92 ? -31 -6.762 15.586 1 92.56 92 GLN A CA 1
ATOM 709 C C . GLN A 1 92 ? -29.531 -6.348 15.68 1 92.56 92 GLN A C 1
ATOM 711 O O . GLN A 1 92 ? -28.844 -6.227 14.664 1 92.56 92 GLN A O 1
ATOM 716 N N . ALA A 1 93 ? -29.094 -6.098 16.844 1 94.5 93 ALA A N 1
ATOM 717 C CA . ALA A 1 93 ? -27.688 -5.75 17.062 1 94.5 93 ALA A CA 1
ATOM 718 C C . ALA A 1 93 ? -26.766 -6.891 16.609 1 94.5 93 ALA A C 1
ATOM 720 O O . ALA A 1 93 ? -25.734 -6.652 15.984 1 94.5 93 ALA A O 1
ATOM 721 N N . LYS A 1 94 ? -27.172 -8.039 16.922 1 94.19 94 LYS A N 1
ATOM 722 C CA . LYS A 1 94 ? -26.391 -9.211 16.531 1 94.19 94 LYS A CA 1
ATOM 723 C C . LYS A 1 94 ? -26.359 -9.359 15.008 1 94.19 94 LYS A C 1
ATOM 725 O O . LYS A 1 94 ? -25.312 -9.688 14.438 1 94.19 94 LYS A O 1
ATOM 730 N N . ALA A 1 95 ? -27.484 -9.109 14.445 1 95.25 95 ALA A N 1
ATOM 731 C CA . ALA A 1 95 ? -27.562 -9.203 12.984 1 95.25 95 ALA A CA 1
ATOM 732 C C . ALA A 1 95 ? -26.656 -8.172 12.32 1 95.25 95 ALA A C 1
ATOM 734 O O . ALA A 1 95 ? -25.953 -8.484 11.359 1 95.25 95 ALA A O 1
ATOM 735 N N . VAL A 1 96 ? -26.688 -6.961 12.82 1 96.62 96 VAL A N 1
ATOM 736 C CA . VAL A 1 96 ? -25.859 -5.895 12.266 1 96.62 96 VAL A CA 1
ATOM 737 C C . VAL A 1 96 ? -24.375 -6.234 12.469 1 96.62 96 VAL A C 1
ATOM 739 O O . VAL A 1 96 ? -23.562 -6.062 11.555 1 96.62 96 VAL A O 1
ATOM 742 N N . THR A 1 97 ? -24.047 -6.707 13.609 1 97 97 THR A N 1
ATOM 743 C CA . THR A 1 97 ? -22.656 -7.07 13.914 1 97 97 THR A CA 1
ATOM 744 C C . THR A 1 97 ? -22.188 -8.18 12.984 1 97 97 THR A C 1
ATOM 746 O O . THR A 1 97 ? -21.047 -8.156 12.516 1 97 97 THR A O 1
ATOM 749 N N . ARG A 1 98 ? -23.016 -9.094 12.758 1 95.38 98 ARG A N 1
ATOM 750 C CA . ARG A 1 98 ? -22.672 -10.18 11.844 1 95.38 98 ARG A CA 1
ATOM 751 C C . ARG A 1 98 ? -22.406 -9.656 10.438 1 95.38 98 ARG A C 1
ATOM 753 O O . ARG A 1 98 ? -21.422 -10.039 9.805 1 95.38 98 ARG A O 1
ATOM 760 N N . ARG A 1 99 ? -23.281 -8.828 9.969 1 96.62 99 ARG A N 1
ATOM 761 C CA . ARG A 1 99 ? -23.109 -8.258 8.641 1 96.62 99 ARG A CA 1
ATOM 762 C C . ARG A 1 99 ? -21.844 -7.391 8.57 1 96.62 99 ARG A C 1
ATOM 764 O O . ARG A 1 99 ? -21.172 -7.348 7.539 1 96.62 99 ARG A O 1
ATOM 771 N N . LEU A 1 100 ? -21.594 -6.723 9.617 1 97.81 100 LEU A N 1
ATOM 772 C CA . LEU A 1 100 ? -20.375 -5.926 9.711 1 97.81 100 LEU A CA 1
ATOM 773 C C . LEU A 1 100 ? -19.141 -6.809 9.617 1 97.81 100 LEU A C 1
ATOM 775 O O . LEU A 1 100 ? -18.203 -6.492 8.875 1 97.81 100 LEU A O 1
ATOM 779 N N . MET A 1 101 ? -19.109 -7.844 10.312 1 97.62 101 MET A N 1
ATOM 780 C CA . MET A 1 101 ? -17.984 -8.773 10.266 1 97.62 101 MET A CA 1
ATOM 781 C C . MET A 1 101 ? -17.828 -9.367 8.867 1 97.62 101 MET A C 1
ATOM 783 O O . MET A 1 101 ? -16.703 -9.531 8.383 1 97.62 101 MET A O 1
ATOM 787 N N . GLU A 1 102 ? -18.906 -9.68 8.266 1 96.38 102 GLU A N 1
ATOM 788 C CA . GLU A 1 102 ? -18.859 -10.172 6.895 1 96.38 102 GLU A CA 1
ATOM 789 C C . GLU A 1 102 ? -18.25 -9.133 5.957 1 96.38 102 GLU A C 1
ATOM 791 O O . GLU A 1 102 ? -17.453 -9.469 5.074 1 96.38 102 GLU A O 1
ATOM 796 N N . MET A 1 103 ? -18.641 -7.934 6.152 1 97.69 103 MET A N 1
ATOM 797 C CA . MET A 1 103 ? -18.078 -6.848 5.352 1 97.69 103 MET A CA 1
ATOM 798 C C . MET A 1 103 ? -16.562 -6.773 5.508 1 97.69 103 MET A C 1
ATOM 800 O O . MET A 1 103 ? -15.836 -6.68 4.52 1 97.69 103 MET A O 1
ATOM 804 N N . ILE A 1 104 ? -16.078 -6.852 6.691 1 97.75 104 ILE A N 1
ATOM 805 C CA . ILE A 1 104 ? -14.656 -6.781 6.992 1 97.75 104 ILE A CA 1
ATOM 806 C C . ILE A 1 104 ? -13.93 -7.965 6.352 1 97.75 104 ILE A C 1
ATOM 808 O O . ILE A 1 104 ? -12.898 -7.793 5.703 1 97.75 104 ILE A O 1
ATOM 812 N N . ALA A 1 105 ? -14.523 -9.078 6.426 1 95.94 105 ALA A N 1
ATOM 813 C CA . ALA A 1 105 ? -13.898 -10.297 5.941 1 95.94 105 ALA A CA 1
ATOM 814 C C . ALA A 1 105 ? -13.93 -10.367 4.414 1 95.94 105 ALA A C 1
ATOM 816 O O . ALA A 1 105 ? -12.906 -10.641 3.779 1 95.94 105 ALA A O 1
ATOM 817 N N . ILE A 1 106 ? -15.039 -10.094 3.828 1 96.12 106 ILE A N 1
ATOM 818 C CA . ILE A 1 106 ? -15.234 -10.242 2.389 1 96.12 106 ILE A CA 1
ATOM 819 C C . ILE A 1 106 ? -14.477 -9.141 1.648 1 96.12 106 ILE A C 1
ATOM 821 O O . ILE A 1 106 ? -13.812 -9.398 0.642 1 96.12 106 ILE A O 1
ATOM 825 N N . ASP A 1 107 ? -14.602 -7.961 2.223 1 96.88 107 ASP A N 1
ATOM 826 C CA . ASP A 1 107 ? -14 -6.82 1.54 1 96.88 107 ASP A CA 1
ATOM 827 C C . ASP A 1 107 ? -12.57 -6.59 2.025 1 96.88 107 ASP A C 1
ATOM 829 O O . ASP A 1 107 ? -11.883 -5.688 1.543 1 96.88 107 ASP A O 1
ATOM 833 N N . MET A 1 108 ? -12.18 -7.32 2.977 1 95.62 108 MET A N 1
ATOM 834 C CA . MET A 1 108 ? -10.812 -7.312 3.492 1 95.62 108 MET A CA 1
ATOM 835 C C . MET A 1 108 ? -10.461 -5.953 4.09 1 95.62 108 MET A C 1
ATOM 837 O O . MET A 1 108 ? -9.414 -5.383 3.781 1 95.62 108 MET A O 1
ATOM 841 N N . HIS A 1 109 ? -11.32 -5.461 4.926 1 96.19 109 HIS A N 1
ATOM 842 C CA . HIS A 1 109 ? -11.047 -4.242 5.68 1 96.19 109 HIS A CA 1
ATOM 843 C C . HIS A 1 109 ? -10.273 -4.543 6.957 1 96.19 109 HIS A C 1
ATOM 845 O O . HIS A 1 109 ? -10.422 -5.617 7.539 1 96.19 109 HIS A O 1
ATOM 851 N N . PRO A 1 110 ? -9.422 -3.518 7.355 1 96 110 PRO A N 1
ATOM 852 C CA . PRO A 1 110 ? -8.867 -3.678 8.703 1 96 110 PRO A CA 1
ATOM 853 C C . PRO A 1 110 ? -9.938 -3.607 9.789 1 96 110 PRO A C 1
ATOM 855 O O . PRO A 1 110 ? -10.977 -2.975 9.602 1 96 110 PRO A O 1
ATOM 858 N N . PHE A 1 111 ? -9.625 -4.207 10.898 1 96.62 111 PHE A N 1
ATOM 859 C CA . PHE A 1 111 ? -10.57 -4.191 12.008 1 96.62 111 PHE A CA 1
ATOM 860 C C . PHE A 1 111 ? -10.75 -2.777 12.547 1 96.62 111 PHE A C 1
ATOM 862 O O . PHE A 1 111 ? -11.75 -2.479 13.195 1 96.62 111 PHE A O 1
ATOM 869 N N . SER A 1 112 ? -9.859 -1.901 12.281 1 96.56 112 SER A N 1
ATOM 870 C CA . SER A 1 112 ? -9.891 -0.534 12.789 1 96.56 112 SER A CA 1
ATOM 871 C C . SER A 1 112 ? -10.984 0.287 12.102 1 96.56 112 SER A C 1
ATOM 873 O O . SER A 1 112 ? -11.273 1.41 12.516 1 96.56 112 SER A O 1
ATOM 875 N N . ILE A 1 113 ? -11.57 -0.292 11.086 1 97.31 113 ILE A N 1
ATOM 876 C CA . ILE A 1 113 ? -12.602 0.431 10.344 1 97.31 113 ILE A CA 1
ATOM 877 C C . ILE A 1 113 ? -13.703 0.867 11.305 1 97.31 113 ILE A C 1
ATOM 879 O O . ILE A 1 113 ? -14.32 1.92 11.117 1 97.31 113 ILE A O 1
ATOM 883 N N . VAL A 1 114 ? -14 0.158 12.391 1 97.19 114 VAL A N 1
ATOM 884 C CA . VAL A 1 114 ? -15.086 0.439 13.328 1 97.19 114 VAL A CA 1
ATOM 885 C C . VAL A 1 114 ? -14.758 1.694 14.133 1 97.19 114 VAL A C 1
ATOM 887 O O . VAL A 1 114 ? -15.633 2.27 14.789 1 97.19 114 VAL A O 1
ATOM 890 N N . GLU A 1 115 ? -13.539 2.076 14.078 1 96.88 115 GLU A N 1
ATOM 891 C CA . GLU A 1 115 ? -13.102 3.246 14.836 1 96.88 115 GLU A CA 1
ATOM 892 C C . GLU A 1 115 ? -12.953 4.465 13.93 1 96.88 115 GLU A C 1
ATOM 894 O O . GLU A 1 115 ? -12.695 5.574 14.406 1 96.88 115 GLU A O 1
ATOM 899 N N . ASP A 1 116 ? -13.062 4.254 12.656 1 97.31 116 ASP A N 1
ATOM 900 C CA . ASP A 1 116 ? -12.914 5.352 11.703 1 97.31 116 ASP A CA 1
ATOM 901 C C . ASP A 1 116 ? -14.031 6.379 11.883 1 97.31 116 ASP A C 1
ATOM 903 O O . ASP A 1 116 ? -15.195 6.016 12.055 1 97.31 116 ASP A O 1
ATOM 907 N N . GLU A 1 117 ? -13.695 7.637 11.859 1 97.5 117 GLU A N 1
ATOM 908 C CA . GLU A 1 117 ? -14.641 8.719 12.117 1 97.5 117 GLU A CA 1
ATOM 909 C C . GLU A 1 117 ? -15.781 8.719 11.109 1 97.5 117 GLU A C 1
ATOM 911 O O . GLU A 1 117 ? -16.953 8.805 11.484 1 97.5 117 GLU A O 1
ATOM 916 N N . GLY A 1 118 ? -15.391 8.656 9.844 1 97.5 118 GLY A N 1
ATOM 917 C CA . GLY A 1 118 ? -16.406 8.672 8.805 1 97.5 118 GLY A CA 1
ATOM 918 C C . GLY A 1 118 ? -17.391 7.512 8.906 1 97.5 118 GLY A C 1
ATOM 919 O O . GLY A 1 118 ? -18.594 7.695 8.781 1 97.5 118 GLY A O 1
ATOM 920 N N . PHE A 1 119 ? -16.906 6.316 9.172 1 98.12 119 PHE A N 1
ATOM 921 C CA . PHE A 1 119 ? -17.75 5.133 9.289 1 98.12 119 PHE A CA 1
ATOM 922 C C . PHE A 1 119 ? -18.656 5.238 10.508 1 98.12 119 PHE A C 1
ATOM 924 O O . PHE A 1 119 ? -19.844 4.875 10.438 1 98.12 119 PHE A O 1
ATOM 931 N N . ARG A 1 120 ? -18.156 5.746 11.516 1 97.44 120 ARG A N 1
ATOM 932 C CA . ARG A 1 120 ? -18.969 5.93 12.711 1 97.44 120 ARG A CA 1
ATOM 933 C C . ARG A 1 120 ? -20.125 6.898 12.461 1 97.44 120 ARG A C 1
ATOM 935 O O . ARG A 1 120 ? -21.25 6.66 12.891 1 97.44 120 ARG A O 1
ATOM 942 N N . ARG A 1 121 ? -19.859 7.965 11.789 1 97.12 121 ARG A N 1
ATOM 943 C CA . ARG A 1 121 ? -20.906 8.922 11.445 1 97.12 121 ARG A CA 1
ATOM 944 C C . ARG A 1 121 ? -21.938 8.297 10.523 1 97.12 121 ARG A C 1
ATOM 946 O O . ARG A 1 121 ? -23.141 8.562 10.656 1 97.12 121 ARG A O 1
ATOM 953 N N . PHE A 1 122 ? -21.5 7.547 9.641 1 97.81 122 PHE A N 1
ATOM 954 C CA . PHE A 1 122 ? -22.391 6.848 8.719 1 97.81 122 PHE A CA 1
ATOM 955 C C . PHE A 1 122 ? -23.312 5.902 9.469 1 97.81 122 PHE A C 1
ATOM 957 O O . PHE A 1 122 ? -24.531 5.91 9.242 1 97.81 122 PHE A O 1
ATOM 964 N N . CYS A 1 123 ? -22.781 5.148 10.367 1 97 123 CYS A N 1
ATOM 965 C CA . CYS A 1 123 ? -23.578 4.207 11.148 1 97 123 CYS A CA 1
ATOM 966 C C . CYS A 1 123 ? -24.547 4.941 12.062 1 97 123 CYS A C 1
ATOM 968 O O . CYS A 1 123 ? -25.672 4.488 12.281 1 97 123 CYS A O 1
ATOM 970 N N . ALA A 1 124 ? -24.094 6.039 12.594 1 95.94 124 ALA A N 1
ATOM 971 C CA . ALA A 1 124 ? -24.938 6.82 13.484 1 95.94 124 ALA A CA 1
ATOM 972 C C . ALA A 1 124 ? -26.219 7.25 12.781 1 95.94 124 ALA A C 1
ATOM 974 O O . ALA A 1 124 ? -27.281 7.355 13.414 1 95.94 124 ALA A O 1
ATOM 975 N N . LEU A 1 125 ? -26.125 7.449 11.547 1 95.81 125 LEU A N 1
ATOM 976 C CA . LEU A 1 125 ? -27.297 7.859 10.773 1 95.81 125 LEU A CA 1
ATOM 977 C C . LEU A 1 125 ? -28.109 6.645 10.328 1 95.81 125 LEU A C 1
ATOM 979 O O . LEU A 1 125 ? -29.344 6.645 10.422 1 95.81 125 LEU A O 1
ATOM 983 N N . THR A 1 126 ? -27.484 5.629 9.883 1 95.06 126 THR A N 1
ATOM 984 C CA . THR A 1 126 ? -28.156 4.508 9.234 1 95.06 126 THR A CA 1
ATOM 985 C C . THR A 1 126 ? -28.688 3.521 10.273 1 95.06 126 THR A C 1
ATOM 987 O O . THR A 1 126 ? -29.719 2.881 10.062 1 95.06 126 THR A O 1
ATOM 990 N N . VAL A 1 127 ? -27.922 3.34 11.328 1 94.12 127 VAL A N 1
ATOM 991 C CA . VAL A 1 127 ? -28.359 2.465 12.414 1 94.12 127 VAL A CA 1
ATOM 992 C C . VAL A 1 127 ? -28.125 3.145 13.758 1 94.12 127 VAL A C 1
ATOM 994 O O . VAL A 1 127 ? -27.281 2.711 14.539 1 94.12 127 VAL A O 1
ATOM 997 N N . PRO A 1 128 ? -28.969 4.02 14.086 1 92.75 128 PRO A N 1
ATOM 998 C CA . PRO A 1 128 ? -28.719 4.891 15.234 1 92.75 128 PRO A CA 1
ATOM 999 C C . PRO A 1 128 ? -28.781 4.145 16.562 1 92.75 128 PRO A C 1
ATOM 1001 O O . PRO A 1 128 ? -28.156 4.57 17.547 1 92.75 128 PRO A O 1
ATOM 1004 N N . ARG A 1 129 ? -29.469 3.043 16.594 1 92.69 129 ARG A N 1
ATOM 1005 C CA . ARG A 1 129 ? -29.609 2.332 17.859 1 92.69 129 ARG A CA 1
ATOM 1006 C C . ARG A 1 129 ? -28.516 1.297 18.047 1 92.69 129 ARG A C 1
ATOM 1008 O O . ARG A 1 129 ? -28.484 0.577 19.047 1 92.69 129 ARG A O 1
ATOM 1015 N N . TYR A 1 130 ? -27.719 1.262 17.094 1 94.44 130 TYR A N 1
ATOM 1016 C CA . TYR A 1 130 ? -26.641 0.28 17.109 1 94.44 130 TYR A CA 1
ATOM 1017 C C . TYR A 1 130 ? -25.359 0.884 17.688 1 94.44 130 TYR A C 1
ATOM 1019 O O . TYR A 1 130 ? -24.938 1.97 17.281 1 94.44 130 TYR A O 1
ATOM 1027 N N . ASN A 1 131 ? -24.797 0.194 18.656 1 93.44 131 ASN A N 1
ATOM 1028 C CA . ASN A 1 131 ? -23.5 0.572 19.188 1 93.44 131 ASN A CA 1
ATOM 1029 C C . ASN A 1 131 ? -22.375 -0.217 18.531 1 93.44 131 ASN A C 1
ATOM 1031 O O . ASN A 1 131 ? -22.281 -1.436 18.703 1 93.44 131 ASN A O 1
ATOM 1035 N N . LEU A 1 132 ? -21.5 0.513 17.906 1 95.31 132 LEU A N 1
ATOM 1036 C CA . LEU A 1 132 ? -20.391 -0.134 17.219 1 95.31 132 LEU A CA 1
ATOM 1037 C C . LEU A 1 132 ? -19.453 -0.807 18.203 1 95.31 132 LEU A C 1
ATOM 1039 O O . LEU A 1 132 ? -19.047 -0.198 19.203 1 95.31 132 LEU A O 1
ATOM 1043 N N . PRO A 1 133 ? -19.109 -2.004 17.922 1 94.88 133 PRO A N 1
ATOM 1044 C CA . PRO A 1 133 ? -18.141 -2.684 18.797 1 94.88 133 PRO A CA 1
ATOM 1045 C C . PRO A 1 133 ? -16.719 -2.158 18.625 1 94.88 133 PRO A C 1
ATOM 1047 O O . PRO A 1 133 ? -16.422 -1.465 17.656 1 94.88 133 PRO A O 1
ATOM 1050 N N . SER A 1 134 ? -15.938 -2.521 19.578 1 95.62 134 SER A N 1
ATOM 1051 C CA . SER A 1 134 ? -14.523 -2.158 19.484 1 95.62 134 SER A CA 1
ATOM 1052 C C . SER A 1 134 ? -13.781 -3.066 18.516 1 95.62 134 SER A C 1
ATOM 1054 O O . SER A 1 134 ? -14.25 -4.156 18.188 1 95.62 134 SER A O 1
ATOM 1056 N N . ARG A 1 135 ? -12.672 -2.57 18.156 1 96.38 135 ARG A N 1
ATOM 1057 C CA . ARG A 1 135 ? -11.789 -3.344 17.281 1 96.38 135 ARG A CA 1
ATOM 1058 C C . ARG A 1 135 ? -11.422 -4.68 17.922 1 96.38 135 ARG A C 1
ATOM 1060 O O . ARG A 1 135 ? -11.422 -5.715 17.25 1 96.38 135 ARG A O 1
ATOM 1067 N N . ARG A 1 136 ? -11.148 -4.668 19.156 1 95.5 136 ARG A N 1
ATOM 1068 C CA . ARG A 1 136 ? -10.758 -5.871 19.891 1 95.5 136 ARG A CA 1
ATOM 1069 C C . ARG A 1 136 ? -11.906 -6.875 19.953 1 95.5 136 ARG A C 1
ATOM 1071 O O . ARG A 1 136 ? -11.695 -8.07 19.75 1 95.5 136 ARG A O 1
ATOM 1078 N N . HIS A 1 137 ? -13.047 -6.387 20.203 1 95.19 137 HIS A N 1
ATOM 1079 C CA . HIS A 1 137 ? -14.211 -7.266 20.25 1 95.19 137 HIS A CA 1
ATOM 1080 C C . HIS A 1 137 ? -14.469 -7.914 18.891 1 95.19 137 HIS A C 1
ATOM 1082 O O . HIS A 1 137 ? -14.781 -9.102 18.828 1 95.19 137 HIS A O 1
ATOM 1088 N N . MET A 1 138 ? -14.367 -7.164 17.859 1 96.62 138 MET A N 1
ATOM 1089 C CA . MET A 1 138 ? -14.562 -7.684 16.516 1 96.62 138 MET A CA 1
ATOM 1090 C C . MET A 1 138 ? -13.547 -8.773 16.188 1 96.62 138 MET A C 1
ATOM 1092 O O . MET A 1 138 ? -13.906 -9.836 15.688 1 96.62 138 MET A O 1
ATOM 1096 N N . SER A 1 139 ? -12.234 -8.531 16.484 1 96 139 SER A N 1
ATOM 1097 C CA . SER A 1 139 ? -11.148 -9.422 16.094 1 96 139 SER A CA 1
ATOM 1098 C C . SER A 1 139 ? -11.078 -10.641 17 1 96 139 SER A C 1
ATOM 1100 O O . SER A 1 139 ? -10.703 -11.734 16.547 1 96 139 SER A O 1
ATOM 1102 N N . GLU A 1 140 ? -11.5 -10.555 18.234 1 95.25 140 GLU A N 1
ATOM 1103 C CA . GLU A 1 140 ? -11.273 -11.633 19.188 1 95.25 140 GLU A CA 1
ATOM 1104 C C . GLU A 1 140 ? -12.539 -12.453 19.406 1 95.25 140 GLU A C 1
ATOM 1106 O O . GLU A 1 140 ? -12.477 -13.672 19.578 1 95.25 140 GLU A O 1
ATOM 1111 N N . LYS A 1 141 ? -13.641 -11.82 19.391 1 94.81 141 LYS A N 1
ATOM 1112 C CA . LYS A 1 141 ? -14.859 -12.555 19.719 1 94.81 141 LYS A CA 1
ATOM 1113 C C . LYS A 1 141 ? -15.711 -12.805 18.469 1 94.81 141 LYS A C 1
ATOM 1115 O O . LYS A 1 141 ? -16.016 -13.953 18.141 1 94.81 141 LYS A O 1
ATOM 1120 N N . VAL A 1 142 ? -16.094 -11.766 17.812 1 96 142 VAL A N 1
ATOM 1121 C CA . VAL A 1 142 ? -17.016 -11.883 16.703 1 96 142 VAL A CA 1
ATOM 1122 C C . VAL A 1 142 ? -16.391 -12.742 15.602 1 96 142 VAL A C 1
ATOM 1124 O O . VAL A 1 142 ? -17.062 -13.609 15.031 1 96 142 VAL A O 1
ATOM 1127 N N . LEU A 1 143 ? -15.148 -12.438 15.242 1 96.12 143 LEU A N 1
ATOM 1128 C CA . LEU A 1 143 ? -14.445 -13.227 14.234 1 96.12 143 LEU A CA 1
ATOM 1129 C C . LEU A 1 143 ? -14.398 -14.695 14.633 1 96.12 143 LEU A C 1
ATOM 1131 O O . LEU A 1 143 ? -14.633 -15.578 13.805 1 96.12 143 LEU A O 1
ATOM 1135 N N . GLU A 1 144 ? -14.055 -14.992 15.812 1 94.88 144 GLU A N 1
ATOM 1136 C CA . GLU A 1 144 ? -13.953 -16.375 16.297 1 94.88 144 GLU A CA 1
ATOM 1137 C C . GLU A 1 144 ? -15.297 -17.094 16.188 1 94.88 144 GLU A C 1
ATOM 1139 O O . GLU A 1 144 ? -15.352 -18.266 15.812 1 94.88 144 GLU A O 1
ATOM 1144 N N . ASP A 1 145 ? -16.312 -16.359 16.562 1 94 145 ASP A N 1
ATOM 1145 C CA . ASP A 1 145 ? -17.656 -16.938 16.453 1 94 145 ASP A CA 1
ATOM 1146 C C . ASP A 1 145 ? -17.984 -17.297 15.008 1 94 145 ASP A C 1
ATOM 1148 O O . ASP A 1 145 ? -18.5 -18.391 14.734 1 94 145 ASP A O 1
ATOM 1152 N N . LEU A 1 146 ? -17.719 -16.359 14.18 1 94.06 146 LEU A N 1
ATOM 1153 C CA . LEU A 1 146 ? -17.969 -16.609 12.766 1 94.06 146 LEU A CA 1
ATOM 1154 C C . LEU A 1 146 ? -17.109 -17.75 12.25 1 94.06 146 LEU A C 1
ATOM 1156 O O . LEU A 1 146 ? -17.578 -18.594 11.484 1 94.06 146 LEU A O 1
ATOM 1160 N N . ASN A 1 147 ? -15.875 -17.766 12.602 1 93.75 147 ASN A N 1
ATOM 1161 C CA . ASN A 1 147 ? -14.961 -18.828 12.203 1 93.75 147 ASN A CA 1
ATOM 1162 C C . ASN A 1 147 ? -15.453 -20.203 12.656 1 93.75 147 ASN A C 1
ATOM 1164 O O . ASN A 1 147 ? -15.367 -21.172 11.906 1 93.75 147 ASN A O 1
ATOM 1168 N N . GLU A 1 148 ? -15.922 -20.297 13.82 1 93.81 148 GLU A N 1
ATOM 1169 C CA . GLU A 1 148 ? -16.438 -21.547 14.352 1 93.81 148 GLU A CA 1
ATOM 1170 C C . GLU A 1 148 ? -17.625 -22.047 13.531 1 93.81 148 GLU A C 1
ATOM 1172 O O . GLU A 1 148 ? -17.734 -23.234 13.25 1 93.81 148 GLU A O 1
ATOM 1177 N N . LYS A 1 149 ? -18.453 -21.141 13.211 1 92.75 149 LYS A N 1
ATOM 1178 C CA . LYS A 1 149 ? -19.609 -21.516 12.406 1 92.75 149 LYS A CA 1
ATOM 1179 C C . LYS A 1 149 ? -19.203 -22.031 11.039 1 92.75 149 LYS A C 1
ATOM 1181 O O . LYS A 1 149 ? -19.703 -23.062 10.586 1 92.75 149 LYS A O 1
ATOM 1186 N N . ILE A 1 150 ? -18.375 -21.328 10.422 1 93.38 150 ILE A N 1
ATOM 1187 C CA . ILE A 1 150 ? -17.891 -21.734 9.102 1 93.38 150 ILE A CA 1
ATOM 1188 C C . ILE A 1 150 ? -17.156 -23.062 9.211 1 93.38 150 ILE A C 1
ATOM 1190 O O . ILE A 1 150 ? -17.328 -23.953 8.375 1 93.38 150 ILE A O 1
ATOM 1194 N N . HIS A 1 151 ? -16.328 -23.156 10.227 1 94.19 151 HIS A N 1
ATOM 1195 C CA . HIS A 1 151 ? -15.562 -24.375 10.453 1 94.19 151 HIS A CA 1
ATOM 1196 C C . HIS A 1 151 ? -16.484 -25.578 10.602 1 94.19 151 HIS A C 1
ATOM 1198 O O . HIS A 1 151 ? -16.219 -26.641 10.023 1 94.19 151 HIS A O 1
ATOM 1204 N N . LEU A 1 152 ? -17.516 -25.422 11.336 1 94.25 152 LEU A N 1
ATOM 1205 C CA . LEU A 1 152 ? -18.469 -26.516 11.555 1 94.25 152 LEU A CA 1
ATOM 1206 C C . LEU A 1 152 ? -19.125 -26.922 10.242 1 94.25 152 LEU A C 1
ATOM 1208 O O . LEU A 1 152 ? -19.281 -28.109 9.969 1 94.25 152 LEU A O 1
ATOM 1212 N N . HIS A 1 153 ? -19.469 -25.969 9.492 1 93.5 153 HIS A N 1
ATOM 1213 C CA . HIS A 1 153 ? -20.062 -26.25 8.195 1 93.5 153 HIS A CA 1
ATOM 1214 C C . HIS A 1 153 ? -19.094 -27 7.293 1 93.5 153 HIS A C 1
ATOM 1216 O O . HIS A 1 153 ? -19.469 -28.016 6.68 1 93.5 153 HIS A O 1
ATOM 1222 N N . MET A 1 154 ? -17.906 -26.531 7.234 1 93.62 154 MET A N 1
ATOM 1223 C CA . MET A 1 154 ? -16.875 -27.172 6.414 1 93.62 154 MET A CA 1
ATOM 1224 C C . MET A 1 154 ? -16.578 -28.578 6.91 1 93.62 154 MET A C 1
ATOM 1226 O O . MET A 1 154 ? -16.406 -29.5 6.113 1 93.62 154 MET A O 1
ATOM 1230 N N . TYR A 1 155 ? -16.594 -28.672 8.18 1 94.38 155 TYR A N 1
ATOM 1231 C CA . TYR A 1 155 ? -16.297 -29.969 8.781 1 94.38 155 TYR A CA 1
ATOM 1232 C C . TYR A 1 155 ? -17.328 -31.016 8.359 1 94.38 155 TYR A C 1
ATOM 1234 O O . TYR A 1 155 ? -16.953 -32.156 8.023 1 94.38 155 TYR A O 1
ATOM 1242 N N . LYS A 1 156 ? -18.516 -30.656 8.32 1 93.44 156 LYS A N 1
ATOM 1243 C CA . LYS A 1 156 ? -19.578 -31.562 7.914 1 93.44 156 LYS A CA 1
ATOM 1244 C C . LYS A 1 156 ? -19.422 -31.969 6.453 1 93.44 156 LYS A C 1
ATOM 1246 O O . LYS A 1 156 ? -19.625 -33.125 6.105 1 93.44 156 LYS A O 1
ATOM 1251 N N . GLU A 1 157 ? -19.016 -31.078 5.645 1 92.19 157 GLU A N 1
ATOM 1252 C CA . GLU A 1 157 ? -18.812 -31.375 4.227 1 92.19 157 GLU A CA 1
ATOM 1253 C C . GLU A 1 157 ? -17.609 -32.281 4.02 1 92.19 157 GLU A C 1
ATOM 1255 O O . GLU A 1 157 ? -17.641 -33.188 3.188 1 92.19 157 GLU A O 1
ATOM 1260 N N . VAL A 1 158 ? -16.594 -32.031 4.73 1 93.19 158 VAL A N 1
ATOM 1261 C CA . VAL A 1 158 ? -15.359 -32.812 4.633 1 93.19 158 VAL A CA 1
ATOM 1262 C C . VAL A 1 158 ? -15.617 -34.25 5.098 1 93.19 158 VAL A C 1
ATOM 1264 O O . VAL A 1 158 ? -15.117 -35.188 4.492 1 93.19 158 VAL A O 1
ATOM 1267 N N . GLU A 1 159 ? -16.422 -34.375 6.07 1 91.31 159 GLU A N 1
ATOM 1268 C CA . GLU A 1 159 ? -16.719 -35.688 6.633 1 91.31 159 GLU A CA 1
ATOM 1269 C C . GLU A 1 159 ? -17.469 -36.562 5.633 1 91.31 159 GLU A C 1
ATOM 1271 O O . GLU A 1 159 ? -17.312 -37.781 5.617 1 91.31 159 GLU A O 1
ATOM 1276 N N . LYS A 1 160 ? -18.172 -35.969 4.82 1 90.75 160 LYS A N 1
ATOM 1277 C CA . LYS A 1 160 ? -18.984 -36.688 3.84 1 90.75 160 LYS A CA 1
ATOM 1278 C C . LYS A 1 160 ? -18.141 -37.125 2.646 1 90.75 160 LYS A C 1
ATOM 1280 O O . LYS A 1 160 ? -18.562 -37.969 1.858 1 90.75 160 LYS A O 1
ATOM 1285 N N . THR A 1 161 ? -17.016 -36.594 2.568 1 91.94 161 THR A N 1
ATOM 1286 C CA . THR A 1 161 ? -16.203 -36.812 1.379 1 91.94 161 THR A CA 1
ATOM 1287 C C . THR A 1 161 ? -15.117 -37.844 1.651 1 91.94 161 THR A C 1
ATOM 1289 O O . THR A 1 161 ? -14.523 -37.875 2.734 1 91.94 161 THR A O 1
ATOM 1292 N N . ASN A 1 162 ? -14.812 -38.656 0.625 1 91.31 162 ASN A N 1
ATOM 1293 C CA . ASN A 1 162 ? -13.844 -39.75 0.833 1 91.31 162 ASN A CA 1
ATOM 1294 C C . ASN A 1 162 ? -12.633 -39.594 -0.078 1 91.31 162 ASN A C 1
ATOM 1296 O O . ASN A 1 162 ? -11.656 -40.344 0.05 1 91.31 162 ASN A O 1
ATOM 1300 N N . GLN A 1 163 ? -12.695 -38.75 -0.965 1 93.81 163 GLN A N 1
ATOM 1301 C CA . GLN A 1 163 ? -11.578 -38.562 -1.886 1 93.81 163 GLN A CA 1
ATOM 1302 C C . GLN A 1 163 ? -11.211 -37.094 -2.004 1 93.81 163 GLN A C 1
ATOM 1304 O O . GLN A 1 163 ? -12.047 -36.281 -2.404 1 93.81 163 GLN A O 1
ATOM 1309 N N . PHE A 1 164 ? -9.945 -36.812 -1.753 1 95.25 164 PHE A N 1
ATOM 1310 C CA . PHE A 1 164 ? -9.492 -35.438 -1.784 1 95.25 164 PHE A CA 1
ATOM 1311 C C . PHE A 1 164 ? -8.258 -35.281 -2.672 1 95.25 164 PHE A C 1
ATOM 1313 O O . PHE A 1 164 ? -7.453 -36.219 -2.779 1 95.25 164 PHE A O 1
ATOM 1320 N N . VAL A 1 165 ? -8.195 -34.156 -3.301 1 93.69 165 VAL A N 1
ATOM 1321 C CA . VAL A 1 165 ? -6.926 -33.656 -3.814 1 93.69 165 VAL A CA 1
ATOM 1322 C C . VAL A 1 165 ? -6.465 -32.469 -2.973 1 93.69 165 VAL A C 1
ATOM 1324 O O . VAL A 1 165 ? -7.238 -31.531 -2.721 1 93.69 165 VAL A O 1
ATOM 1327 N N . ILE A 1 166 ? -5.246 -32.5 -2.543 1 94.25 166 ILE A N 1
ATOM 1328 C CA . ILE A 1 166 ? -4.734 -31.438 -1.687 1 94.25 166 ILE A CA 1
ATOM 1329 C C . ILE A 1 166 ? -3.715 -30.594 -2.457 1 94.25 166 ILE A C 1
ATOM 1331 O O . ILE A 1 166 ? -2.832 -31.141 -3.123 1 94.25 166 ILE A O 1
ATOM 1335 N N . SER A 1 167 ? -3.896 -29.344 -2.377 1 92.88 167 SER A N 1
ATOM 1336 C CA . SER A 1 167 ? -2.916 -28.438 -2.967 1 92.88 167 SER A CA 1
ATOM 1337 C C . SER A 1 167 ? -2.219 -27.609 -1.897 1 92.88 167 SER A C 1
ATOM 1339 O O . SER A 1 167 ? -2.854 -27.156 -0.945 1 92.88 167 SER A O 1
ATOM 1341 N N . LEU A 1 168 ? -0.962 -27.5 -2.061 1 91.12 168 LEU A N 1
ATOM 1342 C CA . LEU A 1 168 ? -0.147 -26.703 -1.162 1 91.12 168 LEU A CA 1
ATOM 1343 C C . LEU A 1 168 ? 0.374 -25.453 -1.872 1 91.12 168 LEU A C 1
ATOM 1345 O O . LEU A 1 168 ? 0.744 -25.516 -3.047 1 91.12 168 LEU A O 1
ATOM 1349 N N . ASP A 1 169 ? 0.306 -24.312 -1.151 1 87.69 169 ASP A N 1
ATOM 1350 C CA . ASP A 1 169 ? 0.84 -23.062 -1.67 1 87.69 169 ASP A CA 1
ATOM 1351 C C . ASP A 1 169 ? 1.646 -22.328 -0.602 1 87.69 169 ASP A C 1
ATOM 1353 O O . ASP A 1 169 ? 1.193 -22.188 0.536 1 87.69 169 ASP A O 1
ATOM 1357 N N . THR A 1 170 ? 2.814 -21.984 -0.958 1 85.38 170 THR A N 1
ATOM 1358 C CA . THR A 1 170 ? 3.656 -21.219 -0.045 1 85.38 170 THR A CA 1
ATOM 1359 C C . THR A 1 170 ? 3.91 -19.812 -0.591 1 85.38 170 THR A C 1
ATOM 1361 O O . THR A 1 170 ? 4.129 -19.641 -1.791 1 85.38 170 THR A O 1
ATOM 1364 N N . TRP A 1 171 ? 3.762 -18.844 0.324 1 85.12 171 TRP A N 1
ATOM 1365 C CA . TRP A 1 171 ? 4.059 -17.484 -0.107 1 85.12 171 TRP A CA 1
ATOM 1366 C C . TRP A 1 171 ? 4.609 -16.656 1.047 1 85.12 171 TRP A C 1
ATOM 1368 O O . TRP A 1 171 ? 4.52 -17.062 2.209 1 85.12 171 TRP A O 1
ATOM 1378 N N . THR A 1 172 ? 5.25 -15.609 0.645 1 85.12 172 THR A N 1
ATOM 1379 C CA . THR A 1 172 ? 5.773 -14.656 1.612 1 85.12 172 THR A CA 1
ATOM 1380 C C . THR A 1 172 ? 4.988 -13.344 1.555 1 85.12 172 THR A C 1
ATOM 1382 O O . THR A 1 172 ? 4.766 -12.797 0.474 1 85.12 172 THR A O 1
ATOM 1385 N N . SER A 1 173 ? 4.586 -12.898 2.701 1 85.31 173 SER A N 1
ATOM 1386 C CA . SER A 1 173 ? 3.816 -11.664 2.773 1 85.31 173 SER A CA 1
ATOM 1387 C C . SER A 1 173 ? 4.723 -10.438 2.635 1 85.31 173 SER A C 1
ATOM 1389 O O . SER A 1 173 ? 5.945 -10.57 2.617 1 85.31 173 SER A O 1
ATOM 1391 N N . LYS A 1 174 ? 4.004 -9.219 2.596 1 79.38 174 LYS A N 1
ATOM 1392 C CA . LYS A 1 174 ? 4.738 -7.957 2.539 1 79.38 174 LYS A CA 1
ATOM 1393 C C . LYS A 1 174 ? 5.492 -7.703 3.84 1 79.38 174 LYS A C 1
ATOM 1395 O O . LYS A 1 174 ? 6.547 -7.059 3.838 1 79.38 174 LYS A O 1
ATOM 1400 N N . ALA A 1 175 ? 4.996 -8.266 4.84 1 77.75 175 ALA A N 1
ATOM 1401 C CA . ALA A 1 175 ? 5.648 -8.133 6.141 1 77.75 175 ALA A CA 1
ATOM 1402 C C . ALA A 1 175 ? 6.742 -9.188 6.316 1 77.75 175 ALA A C 1
ATOM 1404 O O . ALA A 1 175 ? 7.289 -9.344 7.41 1 77.75 175 ALA A O 1
ATOM 1405 N N . ILE A 1 176 ? 6.98 -10.008 5.203 1 80.25 176 ILE A N 1
ATOM 1406 C CA . ILE A 1 176 ? 8.062 -10.984 5.121 1 80.25 176 ILE A CA 1
ATOM 1407 C C . ILE A 1 176 ? 7.781 -12.156 6.062 1 80.25 176 ILE A C 1
ATOM 1409 O O . ILE A 1 176 ? 8.688 -12.656 6.727 1 80.25 176 ILE A O 1
ATOM 1413 N N . ASP A 1 177 ? 6.559 -12.398 6.152 1 86.12 177 ASP A N 1
ATOM 1414 C CA . ASP A 1 177 ? 6.141 -13.625 6.816 1 86.12 177 ASP A CA 1
ATOM 1415 C C . ASP A 1 177 ? 5.828 -14.719 5.801 1 86.12 177 ASP A C 1
ATOM 1417 O O . ASP A 1 177 ? 5.199 -14.461 4.773 1 86.12 177 ASP A O 1
ATOM 1421 N N . SER A 1 178 ? 6.336 -15.867 6.082 1 87.81 178 SER A N 1
ATOM 1422 C CA . SER A 1 178 ? 6.078 -17 5.188 1 87.81 178 SER A CA 1
ATOM 1423 C C . SER A 1 178 ? 4.84 -17.766 5.621 1 87.81 178 SER A C 1
ATOM 1425 O O . SER A 1 178 ? 4.637 -18.016 6.812 1 87.81 178 SER A O 1
ATOM 1427 N N . TYR A 1 179 ? 4.102 -18.109 4.594 1 89.44 179 TYR A N 1
ATOM 1428 C CA . TYR A 1 179 ? 2.857 -18.828 4.875 1 89.44 179 TYR A CA 1
ATOM 1429 C C . TYR A 1 179 ? 2.73 -20.062 4.008 1 89.44 179 TYR A C 1
ATOM 1431 O O . TYR A 1 179 ? 3.291 -20.125 2.912 1 89.44 179 TYR A O 1
ATOM 1439 N N . LEU A 1 180 ? 2.039 -21.062 4.586 1 90.75 180 LEU A N 1
ATOM 1440 C CA . LEU A 1 180 ? 1.623 -22.25 3.861 1 90.75 180 LEU A CA 1
ATOM 1441 C C . LEU A 1 180 ? 0.103 -22.375 3.832 1 90.75 180 LEU A C 1
ATOM 1443 O O . LEU A 1 180 ? -0.545 -22.359 4.879 1 90.75 180 LEU A O 1
ATOM 1447 N N . GLY A 1 181 ? -0.372 -22.391 2.607 1 93.69 181 GLY A N 1
ATOM 1448 C CA . GLY A 1 181 ? -1.789 -22.656 2.432 1 93.69 181 GLY A CA 1
ATOM 1449 C C . GLY A 1 181 ? -2.078 -24.109 2.066 1 93.69 181 GLY A C 1
ATOM 1450 O O . GLY A 1 181 ? -1.379 -24.688 1.241 1 93.69 181 GLY A O 1
ATOM 1451 N N . VAL A 1 182 ? -3.047 -24.703 2.805 1 95.25 182 VAL A N 1
ATOM 1452 C CA . VAL A 1 182 ? -3.51 -26.062 2.518 1 95.25 182 VAL A CA 1
ATOM 1453 C C . VAL A 1 182 ? -4.949 -26.016 2.008 1 95.25 182 VAL A C 1
ATOM 1455 O O . VAL A 1 182 ? -5.863 -25.625 2.744 1 95.25 182 VAL A O 1
ATOM 1458 N N . ILE A 1 183 ? -5.102 -26.438 0.76 1 95.44 183 ILE A N 1
ATOM 1459 C CA . ILE A 1 183 ? -6.418 -26.359 0.137 1 95.44 183 ILE A CA 1
ATOM 1460 C C . ILE A 1 183 ? -6.887 -27.766 -0.249 1 95.44 183 ILE A C 1
ATOM 1462 O O . ILE A 1 183 ? -6.141 -28.531 -0.865 1 95.44 183 ILE A O 1
ATOM 1466 N N . ALA A 1 184 ? -8.078 -28.094 0.112 1 96.12 184 ALA A N 1
ATOM 1467 C CA . ALA A 1 184 ? -8.68 -29.375 -0.264 1 96.12 184 ALA A CA 1
ATOM 1468 C C . ALA A 1 184 ? -9.664 -29.203 -1.416 1 96.12 184 ALA A C 1
ATOM 1470 O O . ALA A 1 184 ? -10.453 -28.25 -1.425 1 96.12 184 ALA A O 1
ATOM 1471 N N . HIS A 1 185 ? -9.516 -30.078 -2.371 1 94 185 HIS A N 1
ATOM 1472 C CA . HIS A 1 185 ? -10.414 -30.125 -3.52 1 94 185 HIS A CA 1
ATOM 1473 C C . HIS A 1 185 ? -11.133 -31.469 -3.605 1 94 185 HIS A C 1
ATOM 1475 O O . HIS A 1 185 ? -10.531 -32.5 -3.348 1 94 185 HIS A O 1
ATOM 1481 N N . TRP A 1 186 ? -12.438 -31.453 -3.947 1 94.19 186 TRP A N 1
ATOM 1482 C CA . TRP A 1 186 ? -13.156 -32.688 -4.199 1 94.19 186 TRP A CA 1
ATOM 1483 C C . TRP A 1 186 ? -14.352 -32.469 -5.117 1 94.19 186 TRP A C 1
ATOM 1485 O O . TRP A 1 186 ? -14.625 -31.328 -5.508 1 94.19 186 TRP A O 1
ATOM 1495 N N . VAL A 1 187 ? -14.891 -33.531 -5.598 1 91.56 187 VAL A N 1
ATOM 1496 C CA . VAL A 1 187 ? -16.078 -33.469 -6.438 1 91.56 187 VAL A CA 1
ATOM 1497 C C . VAL A 1 187 ? -17.266 -34.125 -5.703 1 91.56 187 VAL A C 1
ATOM 1499 O O . VAL A 1 187 ? -17.141 -35.25 -5.188 1 91.56 187 VAL A O 1
ATOM 1502 N N . THR A 1 188 ? -18.281 -33.344 -5.676 1 90.19 188 THR A N 1
ATOM 1503 C CA . THR A 1 188 ? -19.469 -33.875 -4.992 1 90.19 188 THR A CA 1
ATOM 1504 C C . THR A 1 188 ? -20.125 -35 -5.816 1 90.19 188 THR A C 1
ATOM 1506 O O . THR A 1 188 ? -19.719 -35.25 -6.957 1 90.19 188 THR A O 1
ATOM 1509 N N . GLU A 1 189 ? -21.156 -35.625 -5.172 1 88.69 189 GLU A N 1
ATOM 1510 C CA . GLU A 1 189 ? -21.906 -36.656 -5.855 1 88.69 189 GLU A CA 1
ATOM 1511 C C . GLU A 1 189 ? -22.625 -36.125 -7.094 1 88.69 189 GLU A C 1
ATOM 1513 O O . GLU A 1 189 ? -22.812 -36.844 -8.07 1 88.69 189 GLU A O 1
ATOM 1518 N N . ASP A 1 190 ? -22.859 -34.844 -7.109 1 90.44 190 ASP A N 1
ATOM 1519 C CA . ASP A 1 190 ? -23.516 -34.188 -8.242 1 90.44 190 ASP A CA 1
ATOM 1520 C C . ASP A 1 190 ? -22.484 -33.594 -9.211 1 90.44 190 ASP A C 1
ATOM 1522 O O . ASP A 1 190 ? -22.812 -32.781 -10.062 1 90.44 190 ASP A O 1
ATOM 1526 N N . TYR A 1 191 ? -21.281 -34.031 -9.023 1 88.19 191 TYR A N 1
ATOM 1527 C CA . TYR A 1 191 ? -20.156 -33.688 -9.898 1 88.19 191 TYR A CA 1
ATOM 1528 C C . TYR A 1 191 ? -19.891 -32.188 -9.883 1 88.19 191 TYR A C 1
ATOM 1530 O O . TYR A 1 191 ? -19.594 -31.578 -10.914 1 88.19 191 TYR A O 1
ATOM 1538 N N . VAL A 1 192 ? -20.125 -31.641 -8.688 1 90.25 192 VAL A N 1
ATOM 1539 C CA . VAL A 1 192 ? -19.781 -30.234 -8.5 1 90.25 192 VAL A CA 1
ATOM 1540 C C . VAL A 1 192 ? -18.422 -30.141 -7.805 1 90.25 192 VAL A C 1
ATOM 1542 O O . VAL A 1 192 ? -18.188 -30.766 -6.766 1 90.25 192 VAL A O 1
ATOM 1545 N N . ARG A 1 193 ? -17.594 -29.344 -8.461 1 91.44 193 ARG A N 1
ATOM 1546 C CA . ARG A 1 193 ? -16.266 -29.141 -7.867 1 91.44 193 ARG A CA 1
ATOM 1547 C C . ARG A 1 193 ? -16.359 -28.25 -6.625 1 91.44 193 ARG A C 1
ATOM 1549 O O . ARG A 1 193 ? -17.047 -27.234 -6.637 1 91.44 193 ARG A O 1
ATOM 1556 N N . GLN A 1 194 ? -15.711 -28.719 -5.582 1 92.12 194 GLN A N 1
ATOM 1557 C CA . GLN A 1 194 ? -15.656 -27.969 -4.336 1 92.12 194 GLN A CA 1
ATOM 1558 C C . GLN A 1 194 ? -14.219 -27.766 -3.879 1 92.12 194 GLN A C 1
ATOM 1560 O O . GLN A 1 194 ? -13.344 -28.578 -4.188 1 92.12 194 GLN A O 1
ATOM 1565 N N . GLN A 1 195 ? -14.016 -26.656 -3.238 1 93.69 195 GLN A N 1
ATOM 1566 C CA . GLN A 1 195 ? -12.711 -26.406 -2.643 1 93.69 195 GLN A CA 1
ATOM 1567 C C . GLN A 1 195 ? -12.836 -25.656 -1.325 1 93.69 195 GLN A C 1
ATOM 1569 O O . GLN A 1 195 ? -13.719 -24.797 -1.175 1 93.69 195 GLN A O 1
ATOM 1574 N N . PHE A 1 196 ? -11.977 -26.078 -0.356 1 95.25 196 PHE A N 1
ATOM 1575 C CA . PHE A 1 196 ? -11.914 -25.391 0.935 1 95.25 196 PHE A CA 1
ATOM 1576 C C . PHE A 1 196 ? -10.469 -25.125 1.341 1 95.25 196 PHE A C 1
ATOM 1578 O O . PHE A 1 196 ? -9.602 -25.984 1.148 1 95.25 196 PHE A O 1
ATOM 1585 N N . VAL A 1 197 ? -10.297 -23.938 1.851 1 95.81 197 VAL A N 1
ATOM 1586 C CA . VAL A 1 197 ? -9.016 -23.688 2.504 1 95.81 197 VAL A CA 1
ATOM 1587 C C . VAL A 1 197 ? -9.016 -24.281 3.904 1 95.81 197 VAL A C 1
ATOM 1589 O O . VAL A 1 197 ? -9.68 -23.766 4.809 1 95.81 197 VAL A O 1
ATOM 1592 N N . LEU A 1 198 ? -8.25 -25.297 4.074 1 95.88 198 LEU A N 1
ATOM 1593 C CA . LEU A 1 198 ? -8.234 -26 5.352 1 95.88 198 LEU A CA 1
ATOM 1594 C C . LEU A 1 198 ? -7.438 -25.219 6.395 1 95.88 198 LEU A C 1
ATOM 1596 O O . LEU A 1 198 ? -7.773 -25.234 7.578 1 95.88 198 LEU A O 1
ATOM 1600 N N . ALA A 1 199 ? -6.344 -24.625 5.867 1 95.44 199 ALA A N 1
ATOM 1601 C CA . ALA A 1 199 ? -5.5 -23.906 6.812 1 95.44 199 ALA A CA 1
ATOM 1602 C C . ALA A 1 199 ? -4.574 -22.938 6.086 1 95.44 199 ALA A C 1
ATOM 1604 O O . ALA A 1 199 ? -4.223 -23.156 4.926 1 95.44 199 ALA A O 1
ATOM 1605 N N . VAL A 1 200 ? -4.281 -21.859 6.711 1 93.44 200 VAL A N 1
ATOM 1606 C CA . VAL A 1 200 ? -3.17 -20.969 6.406 1 93.44 200 VAL A CA 1
ATOM 1607 C C . VAL A 1 200 ? -2.236 -20.875 7.613 1 93.44 200 VAL A C 1
ATOM 1609 O O . VAL A 1 200 ? -2.592 -20.281 8.633 1 93.44 200 VAL A O 1
ATOM 1612 N N . ALA A 1 201 ? -1.137 -21.453 7.465 1 90.38 201 ALA A N 1
ATOM 1613 C CA . ALA A 1 201 ? -0.231 -21.562 8.602 1 90.38 201 ALA A CA 1
ATOM 1614 C C . ALA A 1 201 ? 1.043 -20.75 8.375 1 90.38 201 ALA A C 1
ATOM 1616 O O . ALA A 1 201 ? 1.53 -20.656 7.246 1 90.38 201 ALA A O 1
ATOM 1617 N N . SER A 1 202 ? 1.518 -20.172 9.438 1 87.31 202 SER A N 1
ATOM 1618 C CA . SER A 1 202 ? 2.803 -19.484 9.383 1 87.31 202 SER A CA 1
ATOM 1619 C C . SER A 1 202 ? 3.961 -20.469 9.367 1 87.31 202 SER A C 1
ATOM 1621 O O . SER A 1 202 ? 3.949 -21.453 10.109 1 87.31 202 SER A O 1
ATOM 1623 N N . LEU A 1 203 ? 4.852 -20.234 8.422 1 83.94 203 LEU A N 1
ATOM 1624 C CA . LEU A 1 203 ? 6.059 -21.047 8.352 1 83.94 203 LEU A CA 1
ATOM 1625 C C . LEU A 1 203 ? 7.219 -20.359 9.062 1 83.94 203 LEU A C 1
ATOM 1627 O O . LEU A 1 203 ? 7.855 -19.469 8.508 1 83.94 203 LEU A O 1
ATOM 1631 N N . THR A 1 204 ? 7.375 -20.516 10.305 1 74.44 204 THR A N 1
ATOM 1632 C CA . THR A 1 204 ? 8.367 -19.828 11.125 1 74.44 204 THR A CA 1
ATOM 1633 C C . THR A 1 204 ? 9.727 -20.5 11.008 1 74.44 204 THR A C 1
ATOM 1635 O O . THR A 1 204 ? 10.75 -19.906 11.344 1 74.44 204 THR A O 1
ATOM 1638 N N . SER A 1 205 ? 9.797 -21.766 10.641 1 66.81 205 SER A N 1
ATOM 1639 C CA . SER A 1 205 ? 11.07 -22.469 10.531 1 66.81 205 SER A CA 1
ATOM 1640 C C . SER A 1 205 ? 11.469 -22.672 9.078 1 66.81 205 SER A C 1
ATOM 1642 O O . SER A 1 205 ? 10.805 -22.156 8.172 1 66.81 205 SER A O 1
ATOM 1644 N N . ASN A 1 206 ? 12.609 -23.328 8.953 1 67.06 206 ASN A N 1
ATOM 1645 C CA . ASN A 1 206 ? 13.094 -23.641 7.617 1 67.06 206 ASN A CA 1
ATOM 1646 C C . ASN A 1 206 ? 12.047 -24.406 6.809 1 67.06 206 ASN A C 1
ATOM 1648 O O . ASN A 1 206 ? 11.359 -25.281 7.34 1 67.06 206 ASN A O 1
ATOM 1652 N N . HIS A 1 207 ? 11.898 -23.812 5.707 1 68.06 207 HIS A N 1
ATOM 1653 C CA . HIS A 1 207 ? 10.945 -24.406 4.785 1 68.06 207 HIS A CA 1
ATOM 1654 C C . HIS A 1 207 ? 11.422 -25.766 4.293 1 68.06 207 HIS A C 1
ATOM 1656 O O . HIS A 1 207 ? 11.492 -26 3.084 1 68.06 207 HIS A O 1
ATOM 1662 N N . THR A 1 208 ? 11.68 -26.609 5.301 1 74.62 208 THR A N 1
ATOM 1663 C CA . THR A 1 208 ? 12.117 -27.922 4.883 1 74.62 208 THR A CA 1
ATOM 1664 C C . THR A 1 208 ? 10.922 -28.828 4.57 1 74.62 208 THR A C 1
ATOM 1666 O O . THR A 1 208 ? 9.82 -28.594 5.078 1 74.62 208 THR A O 1
ATOM 1669 N N . ALA A 1 209 ? 11.219 -29.766 3.738 1 76.56 209 ALA A N 1
ATOM 1670 C CA . ALA A 1 209 ? 10.188 -30.734 3.363 1 76.56 209 ALA A CA 1
ATOM 1671 C C . ALA A 1 209 ? 9.602 -31.422 4.594 1 76.56 209 ALA A C 1
ATOM 1673 O O . ALA A 1 209 ? 8.391 -31.641 4.668 1 76.56 209 ALA A O 1
ATOM 1674 N N . ALA A 1 210 ? 10.438 -31.641 5.543 1 79.44 210 ALA A N 1
ATOM 1675 C CA . ALA A 1 210 ? 10.008 -32.312 6.758 1 79.44 210 ALA A CA 1
ATOM 1676 C C . ALA A 1 210 ? 9.039 -31.453 7.562 1 79.44 210 ALA A C 1
ATOM 1678 O O . ALA A 1 210 ? 8.016 -31.953 8.039 1 79.44 210 ALA A O 1
ATOM 1679 N N . ASN A 1 211 ? 9.344 -30.203 7.637 1 80.88 211 ASN A N 1
ATOM 1680 C CA . ASN A 1 211 ? 8.492 -29.281 8.391 1 80.88 211 ASN A CA 1
ATOM 1681 C C . ASN A 1 211 ? 7.141 -29.094 7.707 1 80.88 211 ASN A C 1
ATOM 1683 O O . ASN A 1 211 ? 6.105 -29.047 8.375 1 80.88 211 ASN A O 1
ATOM 1687 N N . ILE A 1 212 ? 7.16 -29.016 6.48 1 83.88 212 ILE A N 1
ATOM 1688 C CA . ILE A 1 212 ? 5.938 -28.828 5.707 1 83.88 212 ILE A CA 1
ATOM 1689 C C . ILE A 1 212 ? 5.059 -30.078 5.84 1 83.88 212 ILE A C 1
ATOM 1691 O O . ILE A 1 212 ? 3.842 -29.969 6.008 1 83.88 212 ILE A O 1
ATOM 1695 N N . GLN A 1 213 ? 5.738 -31.203 5.812 1 85.62 213 GLN A N 1
ATOM 1696 C CA . GLN A 1 213 ? 5.004 -32.438 5.957 1 85.62 213 GLN A CA 1
ATOM 1697 C C . GLN A 1 213 ? 4.332 -32.531 7.324 1 85.62 213 GLN A C 1
ATOM 1699 O O . GLN A 1 213 ? 3.174 -32.938 7.426 1 85.62 213 GLN A O 1
ATOM 1704 N N . CYS A 1 214 ? 5.105 -32.188 8.273 1 87.44 214 CYS A N 1
ATOM 1705 C CA . CYS A 1 214 ? 4.559 -32.219 9.625 1 87.44 214 CYS A CA 1
ATOM 1706 C C . CYS A 1 214 ? 3.35 -31.297 9.75 1 87.44 214 CYS A C 1
ATOM 1708 O O . CYS A 1 214 ? 2.336 -31.672 10.336 1 87.44 214 CYS A O 1
ATOM 1710 N N . LEU A 1 215 ? 3.48 -30.188 9.195 1 88.81 215 LEU A N 1
ATOM 1711 C CA . LEU A 1 215 ? 2.383 -29.234 9.227 1 88.81 215 LEU A CA 1
ATOM 1712 C C . LEU A 1 215 ? 1.176 -29.75 8.461 1 88.81 215 LEU A C 1
ATOM 1714 O O . LEU A 1 215 ? 0.039 -29.641 8.922 1 88.81 215 LEU A O 1
ATOM 1718 N N . LEU A 1 216 ? 1.409 -30.328 7.293 1 90.94 216 LEU A N 1
ATOM 1719 C CA . LEU A 1 216 ? 0.341 -30.891 6.477 1 90.94 216 LEU A CA 1
ATOM 1720 C C . LEU A 1 216 ? -0.405 -31.984 7.238 1 90.94 216 LEU A C 1
ATOM 1722 O O . LEU A 1 216 ? -1.637 -31.969 7.297 1 90.94 216 LEU A O 1
ATOM 1726 N N . LEU A 1 217 ? 0.35 -32.875 7.863 1 91.88 217 LEU A N 1
ATOM 1727 C CA . LEU A 1 217 ? -0.259 -33.969 8.602 1 91.88 217 LEU A CA 1
ATOM 1728 C C . LEU A 1 217 ? -1.072 -33.438 9.781 1 91.88 217 LEU A C 1
ATOM 1730 O O . LEU A 1 217 ? -2.146 -33.969 10.086 1 91.88 217 LEU A O 1
ATOM 1734 N N . GLY A 1 218 ? -0.524 -32.438 10.383 1 93.75 218 GLY A N 1
ATOM 1735 C CA . GLY A 1 218 ? -1.271 -31.812 11.469 1 93.75 218 GLY A CA 1
ATOM 1736 C C . GLY A 1 218 ? -2.598 -31.234 11.016 1 93.75 218 GLY A C 1
ATOM 1737 O O . GLY A 1 218 ? -3.607 -31.359 11.719 1 93.75 218 GLY A O 1
ATOM 1738 N N . VAL A 1 219 ? -2.604 -30.609 9.898 1 94.69 219 VAL A N 1
ATOM 1739 C CA . VAL A 1 219 ? -3.814 -30.016 9.336 1 94.69 219 VAL A CA 1
ATOM 1740 C C . VAL A 1 219 ? -4.812 -31.109 8.984 1 94.69 219 VAL A C 1
ATOM 1742 O O . VAL A 1 219 ? -6 -31.016 9.305 1 94.69 219 VAL A O 1
ATOM 1745 N N . LEU A 1 220 ? -4.363 -32.188 8.367 1 94.62 220 LEU A N 1
ATOM 1746 C CA . LEU A 1 220 ? -5.23 -33.281 7.977 1 94.62 220 LEU A CA 1
ATOM 1747 C C . LEU A 1 220 ? -5.848 -33.969 9.203 1 94.62 220 LEU A C 1
ATOM 1749 O O . LEU A 1 220 ? -7.031 -34.312 9.195 1 94.62 220 LEU A O 1
ATOM 1753 N N . GLU A 1 221 ? -5.059 -34.031 10.203 1 95.19 221 GLU A N 1
ATOM 1754 C CA . GLU A 1 221 ? -5.547 -34.625 11.438 1 95.19 221 GLU A CA 1
ATOM 1755 C C . GLU A 1 221 ? -6.652 -33.781 12.062 1 95.19 221 GLU A C 1
ATOM 1757 O O . GLU A 1 221 ? -7.656 -34.312 12.531 1 95.19 221 GLU A O 1
ATOM 1762 N N . LYS A 1 222 ? -6.461 -32.562 12.07 1 94.31 222 LYS A N 1
ATOM 1763 C CA . LYS A 1 222 ? -7.449 -31.656 12.641 1 94.31 222 LYS A CA 1
ATOM 1764 C C . LYS A 1 222 ? -8.789 -31.766 11.914 1 94.31 222 LYS A C 1
ATOM 1766 O O . LYS A 1 222 ? -9.844 -31.594 12.523 1 94.31 222 LYS A O 1
ATOM 1771 N N . TRP A 1 223 ? -8.758 -32.062 10.641 1 95.81 223 TRP A N 1
ATOM 1772 C CA . TRP A 1 223 ? -9.969 -32.156 9.836 1 95.81 223 TRP A CA 1
ATOM 1773 C C . TRP A 1 223 ? -10.43 -33.625 9.695 1 95.81 223 TRP A C 1
ATOM 1775 O O . TRP A 1 223 ? -11.352 -33.906 8.938 1 95.81 223 TRP A O 1
ATOM 1785 N N . ASN A 1 224 ? -9.742 -34.531 10.328 1 93.69 224 ASN A N 1
ATOM 1786 C CA . ASN A 1 224 ? -10.031 -35.969 10.297 1 93.69 224 ASN A CA 1
ATOM 1787 C C . ASN A 1 224 ? -9.969 -36.5 8.883 1 93.69 224 ASN A C 1
ATOM 1789 O O . ASN A 1 224 ? -10.859 -37.25 8.461 1 93.69 224 ASN A O 1
ATOM 1793 N N . ILE A 1 225 ? -9.031 -36.062 8.211 1 95.25 225 ILE A N 1
ATOM 1794 C CA . ILE A 1 225 ? -8.773 -36.594 6.875 1 95.25 225 ILE A CA 1
ATOM 1795 C C . ILE A 1 225 ? -7.605 -37.594 6.926 1 95.25 225 ILE A C 1
ATOM 1797 O O . ILE A 1 225 ? -6.469 -37.188 7.211 1 95.25 225 ILE A O 1
ATOM 1801 N N . THR A 1 226 ? -7.898 -38.781 6.617 1 93.31 226 THR A N 1
ATOM 1802 C CA . THR A 1 226 ? -6.844 -39.781 6.621 1 93.31 226 THR A CA 1
ATOM 1803 C C . THR A 1 226 ? -6.105 -39.812 5.289 1 93.31 226 THR A C 1
ATOM 1805 O O . THR A 1 226 ? -6.656 -39.406 4.262 1 93.31 226 THR A O 1
ATOM 1808 N N . CYS A 1 227 ? -4.922 -40.312 5.328 1 91.25 227 CYS A N 1
ATOM 1809 C CA . CYS A 1 227 ? -4.051 -40.281 4.156 1 91.25 227 CYS A CA 1
ATOM 1810 C C . CYS A 1 227 ? -4.629 -41.125 3.025 1 91.25 227 CYS A C 1
ATOM 1812 O O . CYS A 1 227 ? -4.406 -40.812 1.85 1 91.25 227 CYS A O 1
ATOM 1814 N N . ASP A 1 228 ? -5.387 -42.125 3.371 1 91.06 228 ASP A N 1
ATOM 1815 C CA . ASP A 1 228 ? -5.965 -43 2.367 1 91.06 228 ASP A CA 1
ATOM 1816 C C . ASP A 1 228 ? -7.016 -42.281 1.529 1 91.06 228 ASP A C 1
ATOM 1818 O O . ASP A 1 228 ? -7.363 -42.719 0.435 1 91.06 228 ASP A O 1
ATOM 1822 N N . LYS A 1 229 ? -7.453 -41.125 2.045 1 94.19 229 LYS A N 1
ATOM 1823 C CA . LYS A 1 229 ? -8.477 -40.375 1.341 1 94.19 229 LYS A CA 1
ATOM 1824 C C . LYS A 1 229 ? -7.852 -39.375 0.365 1 94.19 229 LYS A C 1
ATOM 1826 O O . LYS A 1 229 ? -8.555 -38.719 -0.405 1 94.19 229 LYS A O 1
ATOM 1831 N N . ILE A 1 230 ? -6.598 -39.312 0.363 1 93.38 230 ILE A N 1
ATOM 1832 C CA . ILE A 1 230 ? -5.91 -38.344 -0.48 1 93.38 230 ILE A CA 1
ATOM 1833 C C . ILE A 1 230 ? -5.48 -39.031 -1.787 1 93.38 230 ILE A C 1
ATOM 1835 O O . ILE A 1 230 ? -4.676 -39.938 -1.782 1 93.38 230 ILE A O 1
ATOM 1839 N N . GLN A 1 231 ? -5.98 -38.5 -2.879 1 90.56 231 GLN A N 1
ATOM 1840 C CA . GLN A 1 231 ? -5.684 -39.062 -4.195 1 90.56 231 GLN A CA 1
ATOM 1841 C C . GLN A 1 231 ? -4.391 -38.469 -4.762 1 90.56 231 GLN A C 1
ATOM 1843 O O . GLN A 1 231 ? -3.641 -39.156 -5.449 1 90.56 231 GLN A O 1
ATOM 1848 N N . LEU A 1 232 ? -4.293 -37.219 -4.438 1 90.19 232 LEU A N 1
ATOM 1849 C CA . LEU A 1 232 ? -3.141 -36.5 -5.012 1 90.19 232 LEU A CA 1
ATOM 1850 C C . LEU A 1 232 ? -2.77 -35.281 -4.176 1 90.19 232 LEU A C 1
ATOM 1852 O O . LEU A 1 232 ? -3.646 -34.562 -3.723 1 90.19 232 LEU A O 1
ATOM 1856 N N . LEU A 1 233 ? -1.511 -35.125 -4 1 90.75 233 LEU A N 1
ATOM 1857 C CA . LEU A 1 233 ? -0.957 -33.938 -3.375 1 90.75 233 LEU A CA 1
ATOM 1858 C C . LEU A 1 233 ? -0.226 -33.094 -4.398 1 90.75 233 LEU A C 1
ATOM 1860 O O . LEU A 1 233 ? 0.769 -33.5 -4.984 1 90.75 233 LEU A O 1
ATOM 1864 N N . LEU A 1 234 ? -0.775 -31.891 -4.578 1 89.94 234 LEU A N 1
ATOM 1865 C CA . LEU A 1 234 ? -0.167 -30.969 -5.531 1 89.94 234 LEU A CA 1
ATOM 1866 C C . LEU A 1 234 ? 0.723 -29.953 -4.816 1 89.94 234 LEU A C 1
ATOM 1868 O O . LEU A 1 234 ? 0.281 -29.281 -3.881 1 89.94 234 LEU A O 1
ATOM 1872 N N . ARG A 1 235 ? 1.952 -29.734 -5.312 1 85 235 ARG A N 1
ATOM 1873 C CA . ARG A 1 235 ? 2.896 -28.828 -4.68 1 85 235 ARG A CA 1
ATOM 1874 C C . ARG A 1 235 ? 3.729 -28.078 -5.727 1 85 235 ARG A C 1
ATOM 1876 O O . ARG A 1 235 ? 3.775 -28.5 -6.887 1 85 235 ARG A O 1
ATOM 1883 N N . ASP A 1 236 ? 4.305 -26.688 -5.539 1 76.44 236 ASP A N 1
ATOM 1884 C CA . ASP A 1 236 ? 5.105 -25.891 -6.449 1 76.44 236 ASP A CA 1
ATOM 1885 C C . ASP A 1 236 ? 6.48 -26.5 -6.672 1 76.44 236 ASP A C 1
ATOM 1887 O O . ASP A 1 236 ? 7.145 -26.219 -7.672 1 76.44 236 ASP A O 1
ATOM 1891 N N . GLY A 1 237 ? 6.875 -27.438 -6.129 1 64.38 237 GLY A N 1
ATOM 1892 C CA . GLY A 1 237 ? 8.195 -28.016 -6.309 1 64.38 237 GLY A CA 1
ATOM 1893 C C . GLY A 1 237 ? 8.836 -28.469 -5.008 1 64.38 237 GLY A C 1
ATOM 1894 O O . GLY A 1 237 ? 8.242 -28.312 -3.938 1 64.38 237 GLY A O 1
ATOM 1895 N N . GLY A 1 238 ? 9.812 -29.234 -5.02 1 57.5 238 GLY A N 1
ATOM 1896 C CA . GLY A 1 238 ? 10.594 -29.719 -3.895 1 57.5 238 GLY A CA 1
ATOM 1897 C C . GLY A 1 238 ? 10.539 -31.219 -3.719 1 57.5 238 GLY A C 1
ATOM 1898 O O . GLY A 1 238 ? 9.766 -31.891 -4.398 1 57.5 238 GLY A O 1
ATOM 1899 N N . SER A 1 239 ? 11.492 -31.531 -3.088 1 55.41 239 SER A N 1
ATOM 1900 C CA . SER A 1 239 ? 11.695 -32.969 -2.891 1 55.41 239 SER A CA 1
ATOM 1901 C C . SER A 1 239 ? 10.453 -33.625 -2.297 1 55.41 239 SER A C 1
ATOM 1903 O O . SER A 1 239 ? 9.625 -32.938 -1.669 1 55.41 239 SER A O 1
ATOM 1905 N N . ASN A 1 240 ? 10.273 -34.844 -2.844 1 54.62 240 ASN A N 1
ATOM 1906 C CA . ASN A 1 240 ? 9.211 -35.781 -2.459 1 54.62 240 ASN A CA 1
ATOM 1907 C C . ASN A 1 240 ? 8.969 -35.75 -0.954 1 54.62 240 ASN A C 1
ATOM 1909 O O . ASN A 1 240 ? 9.859 -36.062 -0.17 1 54.62 240 ASN A O 1
ATOM 1913 N N . MET A 1 241 ? 8.148 -34.75 -0.495 1 54.47 241 MET A N 1
ATOM 1914 C CA . MET A 1 241 ? 7.844 -34.562 0.919 1 54.47 241 MET A CA 1
ATOM 1915 C C . MET A 1 241 ? 7.223 -35.812 1.527 1 54.47 241 MET A C 1
ATOM 1917 O O . MET A 1 241 ? 7.438 -36.094 2.703 1 54.47 241 MET A O 1
ATOM 1921 N N . THR A 1 242 ? 6.188 -36.5 0.788 1 61.03 242 THR A N 1
ATOM 1922 C CA . THR A 1 242 ? 5.305 -37.375 1.547 1 61.03 242 THR A CA 1
ATOM 1923 C C . THR A 1 242 ? 5.141 -38.719 0.842 1 61.03 242 THR A C 1
ATOM 1925 O O . THR A 1 242 ? 5.582 -38.906 -0.296 1 61.03 242 THR A O 1
ATOM 1928 N N . GLN A 1 243 ? 4.887 -39.719 1.613 1 68.69 243 GLN A N 1
ATOM 1929 C CA . GLN A 1 243 ? 4.426 -41.031 1.171 1 68.69 243 GLN A CA 1
ATOM 1930 C C . GLN A 1 243 ? 3.129 -40.906 0.376 1 68.69 243 GLN A C 1
ATOM 1932 O O . GLN A 1 243 ? 2.639 -41.906 -0.163 1 68.69 243 GLN A O 1
ATOM 1937 N N . LEU A 1 244 ? 2.691 -39.688 0.125 1 77.81 244 LEU A N 1
ATOM 1938 C CA . LEU A 1 244 ? 1.474 -39.469 -0.648 1 77.81 244 LEU A CA 1
ATOM 1939 C C . LEU A 1 244 ? 1.792 -39.281 -2.129 1 77.81 244 LEU A C 1
ATOM 1941 O O . LEU A 1 244 ? 2.865 -38.781 -2.484 1 77.81 244 LEU A O 1
ATOM 1945 N N . PRO A 1 245 ? 0.844 -39.875 -2.924 1 81.88 245 PRO A N 1
ATOM 1946 C CA . PRO A 1 245 ? 1.033 -39.531 -4.336 1 81.88 245 PRO A CA 1
ATOM 1947 C C . PRO A 1 245 ? 1.127 -38.031 -4.57 1 81.88 245 PRO A C 1
ATOM 1949 O O . PRO A 1 245 ? 0.304 -37.281 -4.055 1 81.88 245 PRO A O 1
ATOM 1952 N N . ASP A 1 246 ? 2.162 -37.688 -5.137 1 83.88 246 ASP A N 1
ATOM 1953 C CA . ASP A 1 246 ? 2.361 -36.219 -5.281 1 83.88 246 ASP A CA 1
ATOM 1954 C C . ASP A 1 246 ? 2.633 -35.875 -6.738 1 83.88 246 ASP A C 1
ATOM 1956 O O . ASP A 1 246 ? 2.99 -36.719 -7.547 1 83.88 246 ASP A O 1
ATOM 1960 N N . ALA A 1 247 ? 2.27 -34.719 -7.066 1 85.38 247 ALA A N 1
ATOM 1961 C CA . ALA A 1 247 ? 2.564 -34.156 -8.375 1 85.38 247 ALA A CA 1
ATOM 1962 C C . ALA A 1 247 ? 3.006 -32.688 -8.258 1 85.38 247 ALA A C 1
ATOM 1964 O O . ALA A 1 247 ? 2.639 -32 -7.301 1 85.38 247 ALA A O 1
ATOM 1965 N N . THR A 1 248 ? 3.834 -32.312 -9.195 1 86.81 248 THR A N 1
ATOM 1966 C CA . THR A 1 248 ? 4.27 -30.938 -9.234 1 86.81 248 THR A CA 1
ATOM 1967 C C . THR A 1 248 ? 3.289 -30.078 -10.039 1 86.81 248 THR A C 1
ATOM 1969 O O . THR A 1 248 ? 2.785 -30.516 -11.078 1 86.81 248 THR A O 1
ATOM 1972 N N . CYS A 1 249 ? 3.084 -28.953 -9.547 1 89.62 249 CYS A N 1
ATOM 1973 C CA . CYS A 1 249 ? 2.197 -28.031 -10.242 1 89.62 249 CYS A CA 1
ATOM 1974 C C . CYS A 1 249 ? 2.736 -27.703 -11.633 1 89.62 249 CYS A C 1
ATOM 1976 O O . CYS A 1 249 ? 3.869 -27.234 -11.766 1 89.62 249 CYS A O 1
ATOM 1978 N N . PHE A 1 250 ? 1.901 -27.984 -12.617 1 92.62 250 PHE A N 1
ATOM 1979 C CA . PHE A 1 250 ? 2.279 -27.75 -14.008 1 92.62 250 PHE A CA 1
ATOM 1980 C C . PHE A 1 250 ? 2.635 -26.281 -14.242 1 92.62 250 PHE A C 1
ATOM 1982 O O . PHE A 1 250 ? 3.625 -25.984 -14.906 1 92.62 250 PHE A O 1
ATOM 1989 N N . LEU A 1 251 ? 1.845 -25.391 -13.68 1 92.25 251 LEU A N 1
ATOM 1990 C CA . LEU A 1 251 ? 2.051 -23.953 -13.875 1 92.25 251 LEU A CA 1
ATOM 1991 C C . LEU A 1 251 ? 3.375 -23.516 -13.273 1 92.25 251 LEU A C 1
ATOM 1993 O O . LEU A 1 251 ? 4.062 -22.656 -13.836 1 92.25 251 LEU A O 1
ATOM 1997 N N . HIS A 1 252 ? 3.699 -24.047 -12.148 1 90.75 252 HIS A N 1
ATOM 1998 C CA . HIS A 1 252 ? 4.988 -23.734 -11.547 1 90.75 252 HIS A CA 1
ATOM 1999 C C . HIS A 1 252 ? 6.141 -24.219 -12.414 1 90.75 252 HIS A C 1
ATOM 2001 O O . HIS A 1 252 ? 7.129 -23.5 -12.602 1 90.75 252 HIS A O 1
ATOM 2007 N N . SER A 1 253 ? 6 -25.391 -12.914 1 92.62 253 SER A N 1
ATOM 2008 C CA . SER A 1 253 ? 7.012 -25.953 -13.805 1 92.62 253 SER A CA 1
ATOM 2009 C C . SER A 1 253 ? 7.145 -25.125 -15.078 1 92.62 253 SER A C 1
ATOM 2011 O O . SER A 1 253 ? 8.258 -24.891 -15.555 1 92.62 253 SER A O 1
ATOM 2013 N N . LEU A 1 254 ? 5.98 -24.75 -15.57 1 94.94 254 LEU A N 1
ATOM 2014 C CA . LEU A 1 254 ? 5.973 -23.922 -16.766 1 94.94 254 LEU A CA 1
ATOM 2015 C C . LEU A 1 254 ? 6.711 -22.609 -16.516 1 94.94 254 LEU A C 1
ATOM 2017 O O . LEU A 1 254 ? 7.469 -22.141 -17.359 1 94.94 254 LEU A O 1
ATOM 2021 N N . HIS A 1 255 ? 6.512 -22.047 -15.398 1 94.44 255 HIS A N 1
ATOM 2022 C CA . HIS A 1 255 ? 7.199 -20.828 -14.984 1 94.44 255 HIS A CA 1
ATOM 2023 C C . HIS A 1 255 ? 8.711 -21.016 -15.008 1 94.44 255 HIS A C 1
ATOM 2025 O O . HIS A 1 255 ? 9.438 -20.156 -15.531 1 94.44 255 HIS A O 1
ATOM 2031 N N . LEU A 1 256 ? 9.188 -22.125 -14.492 1 93.62 256 LEU A N 1
ATOM 2032 C CA . LEU A 1 256 ? 10.617 -22.406 -14.438 1 93.62 256 LEU A CA 1
ATOM 2033 C C . LEU A 1 256 ? 11.188 -22.594 -15.844 1 93.62 256 LEU A C 1
ATOM 2035 O O . LEU A 1 256 ? 12.305 -22.156 -16.125 1 93.62 256 LEU A O 1
ATOM 2039 N N . VAL A 1 257 ? 10.445 -23.203 -16.656 1 96.75 257 VAL A N 1
ATOM 2040 C CA . VAL A 1 257 ? 10.867 -23.422 -18.031 1 96.75 257 VAL A CA 1
ATOM 2041 C C . VAL A 1 257 ? 11.109 -22.078 -18.719 1 96.75 257 VAL A C 1
ATOM 2043 O O . VAL A 1 257 ? 12.164 -21.859 -19.312 1 96.75 257 VAL A O 1
ATOM 2046 N N . VAL A 1 258 ? 10.125 -21.219 -18.578 1 97.56 258 VAL A N 1
ATOM 2047 C CA . VAL A 1 258 ? 10.211 -19.922 -19.25 1 97.56 258 VAL A CA 1
ATOM 2048 C C . VAL A 1 258 ? 11.367 -19.109 -18.672 1 97.56 258 VAL A C 1
ATOM 2050 O O . VAL A 1 258 ? 12.117 -18.484 -19.422 1 97.56 258 VAL A O 1
ATOM 2053 N N . LYS A 1 259 ? 11.492 -19.172 -17.406 1 96.31 259 LYS A N 1
ATOM 2054 C CA . LYS A 1 259 ? 12.578 -18.438 -16.75 1 96.31 259 LYS A CA 1
ATOM 2055 C C . LYS A 1 259 ? 13.938 -18.891 -17.281 1 96.31 259 LYS A C 1
ATOM 2057 O O . LYS A 1 259 ? 14.789 -18.062 -17.594 1 96.31 259 LYS A O 1
ATOM 2062 N N . GLU A 1 260 ? 14.133 -20.188 -17.391 1 96.75 260 GLU A N 1
ATOM 2063 C CA . GLU A 1 260 ? 15.383 -20.719 -17.922 1 96.75 260 GLU A CA 1
ATOM 2064 C C . GLU A 1 260 ? 15.602 -20.297 -19.375 1 96.75 260 GLU A C 1
ATOM 2066 O O . GLU A 1 260 ? 16.719 -20 -19.781 1 96.75 260 GLU A O 1
ATOM 2071 N N . GLY A 1 261 ? 14.531 -20.281 -20.078 1 97.19 261 GLY A N 1
ATOM 2072 C CA . GLY A 1 261 ? 14.625 -19.844 -21.453 1 97.19 261 GLY A CA 1
ATOM 2073 C C . GLY A 1 261 ? 15.086 -18.391 -21.594 1 97.19 261 GLY A C 1
ATOM 2074 O O . GLY A 1 261 ? 15.938 -18.094 -22.422 1 97.19 261 GLY A O 1
ATOM 2075 N N . LEU A 1 262 ? 14.609 -17.531 -20.781 1 96.38 262 LEU A N 1
ATOM 2076 C CA . LEU A 1 262 ? 14.914 -16.109 -20.828 1 96.38 262 LEU A CA 1
ATOM 2077 C C . LEU A 1 262 ? 16.359 -15.852 -20.391 1 96.38 262 LEU A C 1
ATOM 2079 O O . LEU A 1 262 ? 16.984 -14.906 -20.859 1 96.38 262 LEU A O 1
ATOM 2083 N N . LEU A 1 263 ? 16.922 -16.688 -19.625 1 95.56 263 LEU A N 1
ATOM 2084 C CA . LEU A 1 263 ? 18.266 -16.5 -19.078 1 95.56 263 LEU A CA 1
ATOM 2085 C C . LEU A 1 263 ? 19.312 -17.203 -19.938 1 95.56 263 LEU A C 1
ATOM 2087 O O . LEU A 1 263 ? 20.5 -16.906 -19.828 1 95.56 263 LEU A O 1
ATOM 2091 N N . SER A 1 264 ? 18.922 -18.047 -20.812 1 95.12 264 SER A N 1
ATOM 2092 C CA . SER A 1 264 ? 19.797 -18.984 -21.5 1 95.12 264 SER A CA 1
ATOM 2093 C C . SER A 1 264 ? 20.672 -18.281 -22.531 1 95.12 264 SER A C 1
ATOM 2095 O O . SER A 1 264 ? 21.75 -18.766 -22.875 1 95.12 264 SER A O 1
ATOM 2097 N N . GLN A 1 265 ? 20.203 -17.188 -23.016 1 96.12 265 GLN A N 1
ATOM 2098 C CA . GLN A 1 265 ? 20.891 -16.484 -24.094 1 96.12 265 GLN A CA 1
ATOM 2099 C C . GLN A 1 265 ? 21.172 -15.039 -23.703 1 96.12 265 GLN A C 1
ATOM 2101 O O . GLN A 1 265 ? 20.25 -14.281 -23.406 1 96.12 265 GLN A O 1
ATOM 2106 N N . ARG A 1 266 ? 22.375 -14.672 -23.797 1 96 266 ARG A N 1
ATOM 2107 C CA . ARG A 1 266 ? 22.828 -13.359 -23.328 1 96 266 ARG A CA 1
ATOM 2108 C C . ARG A 1 266 ? 22.078 -12.242 -24.062 1 96 266 ARG A C 1
ATOM 2110 O O . ARG A 1 266 ? 21.641 -11.273 -23.438 1 96 266 ARG A O 1
ATOM 2117 N N . ALA A 1 267 ? 21.984 -12.43 -25.344 1 96 267 ALA A N 1
ATOM 2118 C CA . ALA A 1 267 ? 21.312 -11.406 -26.141 1 96 267 ALA A CA 1
ATOM 2119 C C . ALA A 1 267 ? 19.891 -11.164 -25.625 1 96 267 ALA A C 1
ATOM 2121 O O . ALA A 1 267 ? 19.422 -10.023 -25.562 1 96 267 ALA A O 1
ATOM 2122 N N . VAL A 1 268 ? 19.25 -12.203 -25.234 1 97.12 268 VAL A N 1
ATOM 2123 C CA . VAL A 1 268 ? 17.875 -12.125 -24.75 1 97.12 268 VAL A CA 1
ATOM 2124 C C . VAL A 1 268 ? 17.859 -11.508 -23.359 1 97.12 268 VAL A C 1
ATOM 2126 O O . VAL A 1 268 ? 17.078 -10.586 -23.094 1 97.12 268 VAL A O 1
ATOM 2129 N N . SER A 1 269 ? 18.719 -11.977 -22.484 1 96.56 269 SER A N 1
ATOM 2130 C CA . SER A 1 269 ? 18.781 -11.469 -21.125 1 96.56 269 SER A CA 1
ATOM 2131 C C . SER A 1 269 ? 19.125 -9.984 -21.094 1 96.56 269 SER A C 1
ATOM 2133 O O . SER A 1 269 ? 18.625 -9.242 -20.25 1 96.56 269 SER A O 1
ATOM 2135 N N . ASP A 1 270 ? 19.906 -9.602 -22 1 96.25 270 ASP A N 1
ATOM 2136 C CA . ASP A 1 270 ? 20.281 -8.195 -22.109 1 96.25 270 ASP A CA 1
ATOM 2137 C C . ASP A 1 270 ? 19.078 -7.336 -22.484 1 96.25 270 ASP A C 1
ATOM 2139 O O . ASP A 1 270 ? 18.906 -6.238 -21.953 1 96.25 270 ASP A O 1
ATOM 2143 N N . ILE A 1 271 ? 18.359 -7.828 -23.391 1 97.25 271 ILE A N 1
ATOM 2144 C CA . ILE A 1 271 ? 17.172 -7.105 -23.828 1 97.25 271 ILE A CA 1
ATOM 2145 C C . ILE A 1 271 ? 16.203 -6.953 -22.656 1 97.25 271 ILE A C 1
ATOM 2147 O O . ILE A 1 271 ? 15.664 -5.867 -22.422 1 97.25 271 ILE A O 1
ATOM 2151 N N . VAL A 1 272 ? 16.016 -8.031 -21.922 1 96.94 272 VAL A N 1
ATOM 2152 C CA . VAL A 1 272 ? 15.109 -8.008 -20.781 1 96.94 272 VAL A CA 1
ATOM 2153 C C . VAL A 1 272 ? 15.633 -7.023 -19.734 1 96.94 272 VAL A C 1
ATOM 2155 O O . VAL A 1 272 ? 14.875 -6.199 -19.219 1 96.94 272 VAL A O 1
ATOM 2158 N N . SER A 1 273 ? 16.859 -7.027 -19.5 1 96.19 273 SER A N 1
ATOM 2159 C CA . SER A 1 273 ? 17.484 -6.141 -18.516 1 96.19 273 SER A CA 1
ATOM 2160 C C . SER A 1 273 ? 17.359 -4.68 -18.953 1 96.19 273 SER A C 1
ATOM 2162 O O . SER A 1 273 ? 17.016 -3.82 -18.141 1 96.19 273 SER A O 1
ATOM 2164 N N . THR A 1 274 ? 17.719 -4.43 -20.156 1 96.56 274 THR A N 1
ATOM 2165 C CA . THR A 1 274 ? 17.625 -3.072 -20.672 1 96.56 274 THR A CA 1
ATOM 2166 C C . THR A 1 274 ? 16.188 -2.58 -20.641 1 96.56 274 THR A C 1
ATOM 2168 O O . THR A 1 274 ? 15.922 -1.42 -20.312 1 96.56 274 THR A O 1
ATOM 2171 N N . SER A 1 275 ? 15.266 -3.48 -21.031 1 96.88 275 SER A N 1
ATOM 2172 C CA . SER A 1 275 ? 13.852 -3.143 -20.969 1 96.88 275 SER A CA 1
ATOM 2173 C C . SER A 1 275 ? 13.43 -2.744 -19.562 1 96.88 275 SER A C 1
ATOM 2175 O O . SER A 1 275 ? 12.688 -1.773 -19.375 1 96.88 275 SER A O 1
ATOM 2177 N N . LYS A 1 276 ? 13.875 -3.473 -18.594 1 96.38 276 LYS A N 1
ATOM 2178 C CA . LYS A 1 276 ? 13.586 -3.158 -17.203 1 96.38 276 LYS A CA 1
ATOM 2179 C C . LYS A 1 276 ? 14.109 -1.772 -16.828 1 96.38 276 LYS A C 1
ATOM 2181 O O . LYS A 1 276 ? 13.438 -1.021 -16.125 1 96.38 276 LYS A O 1
ATOM 2186 N N . ARG A 1 277 ? 15.25 -1.442 -17.312 1 95.12 277 ARG A N 1
ATOM 2187 C CA . ARG A 1 277 ? 15.859 -0.15 -17.031 1 95.12 277 ARG A CA 1
ATOM 2188 C C . ARG A 1 277 ? 15.07 0.985 -17.672 1 95.12 277 ARG A C 1
ATOM 2190 O O . ARG A 1 277 ? 14.891 2.043 -17.062 1 95.12 277 ARG A O 1
ATOM 2197 N N . ILE A 1 278 ? 14.656 0.749 -18.859 1 95.38 278 ILE A N 1
ATOM 2198 C CA . ILE A 1 278 ? 13.844 1.743 -19.547 1 95.38 278 ILE A CA 1
ATOM 2199 C C . ILE A 1 278 ? 12.578 2.021 -18.75 1 95.38 278 ILE A C 1
ATOM 2201 O O . ILE A 1 278 ? 12.258 3.178 -18.469 1 95.38 278 ILE A O 1
ATOM 2205 N N . VAL A 1 279 ? 11.914 0.948 -18.406 1 95.19 279 VAL A N 1
ATOM 2206 C CA . VAL A 1 279 ? 10.656 1.081 -17.672 1 95.19 279 VAL A CA 1
ATOM 2207 C C . VAL A 1 279 ? 10.914 1.772 -16.328 1 95.19 279 VAL A C 1
ATOM 2209 O O . VAL A 1 279 ? 10.164 2.662 -15.93 1 95.19 279 VAL A O 1
ATOM 2212 N N . SER A 1 280 ? 11.969 1.372 -15.68 1 93.81 280 SER A N 1
ATOM 2213 C CA . SER A 1 280 ? 12.32 1.944 -14.391 1 93.81 280 SER A CA 1
ATOM 2214 C C . SER A 1 280 ? 12.547 3.449 -14.492 1 93.81 280 SER A C 1
ATOM 2216 O O . SER A 1 280 ? 12.172 4.203 -13.594 1 93.81 280 SER A O 1
ATOM 2218 N N . HIS A 1 281 ? 13.18 3.873 -15.547 1 92.94 281 HIS A N 1
ATOM 2219 C CA . HIS A 1 281 ? 13.43 5.293 -15.773 1 92.94 281 HIS A CA 1
ATOM 2220 C C . HIS A 1 281 ? 12.125 6.09 -15.727 1 92.94 281 HIS A C 1
ATOM 2222 O O . HIS A 1 281 ? 12.039 7.098 -15.023 1 92.94 281 HIS A O 1
ATOM 2228 N N . PHE A 1 282 ? 11.156 5.633 -16.406 1 91.88 282 PHE A N 1
ATOM 2229 C CA . PHE A 1 282 ? 9.891 6.355 -16.5 1 91.88 282 PHE A CA 1
ATOM 2230 C C . PHE A 1 282 ? 9.078 6.203 -15.227 1 91.88 282 PHE A C 1
ATOM 2232 O O . PHE A 1 282 ? 8.188 7.012 -14.945 1 91.88 282 PHE A O 1
ATOM 2239 N N . LYS A 1 283 ? 9.391 5.164 -14.461 1 91.88 283 LYS A N 1
ATOM 2240 C CA . LYS A 1 283 ? 8.648 4.918 -13.219 1 91.88 283 LYS A CA 1
ATOM 2241 C C . LYS A 1 283 ? 9.266 5.688 -12.055 1 91.88 283 LYS A C 1
ATOM 2243 O O . LYS A 1 283 ? 8.656 5.797 -10.992 1 91.88 283 LYS A O 1
ATOM 2248 N N . HIS A 1 284 ? 10.391 6.234 -12.242 1 88.19 284 HIS A N 1
ATOM 2249 C CA . HIS A 1 284 ? 11.062 6.91 -11.141 1 88.19 284 HIS A CA 1
ATOM 2250 C C . HIS A 1 284 ? 11.117 8.414 -11.367 1 88.19 284 HIS A C 1
ATOM 2252 O O . HIS A 1 284 ? 11.406 9.18 -10.438 1 88.19 284 HIS A O 1
ATOM 2258 N N . SER A 1 285 ? 10.891 8.828 -12.531 1 87.31 285 SER A N 1
ATOM 2259 C CA . SER A 1 285 ? 10.969 10.25 -12.836 1 87.31 285 SER A CA 1
ATOM 2260 C C . SER A 1 285 ? 9.625 10.797 -13.305 1 87.31 285 SER A C 1
ATOM 2262 O O . SER A 1 285 ? 9.18 10.508 -14.414 1 87.31 285 SER A O 1
ATOM 2264 N N . PRO A 1 286 ? 9.055 11.641 -12.469 1 86.06 286 PRO A N 1
ATOM 2265 C CA . PRO A 1 286 ? 7.793 12.25 -12.891 1 86.06 286 PRO A CA 1
ATOM 2266 C C . PRO A 1 286 ? 7.926 13.07 -14.172 1 86.06 286 PRO A C 1
ATOM 2268 O O . PRO A 1 286 ? 7.016 13.07 -15 1 86.06 286 PRO A O 1
ATOM 2271 N N . ILE A 1 287 ? 9.031 13.75 -14.289 1 85.38 287 ILE A N 1
ATOM 2272 C CA . ILE A 1 287 ? 9.266 14.578 -15.469 1 85.38 287 ILE A CA 1
ATOM 2273 C C . ILE A 1 287 ? 9.328 13.695 -16.719 1 85.38 287 ILE A C 1
ATOM 2275 O O . ILE A 1 287 ? 8.719 14.016 -17.734 1 85.38 287 ILE A O 1
ATOM 2279 N N . ALA A 1 288 ? 10.023 12.602 -16.594 1 90 288 ALA A N 1
ATOM 2280 C CA . ALA A 1 288 ? 10.125 11.672 -17.703 1 90 288 ALA A CA 1
ATOM 2281 C C . ALA A 1 288 ? 8.758 11.078 -18.047 1 90 288 ALA A C 1
ATOM 2283 O O . ALA A 1 288 ? 8.391 10.984 -19.219 1 90 288 ALA A O 1
ATOM 2284 N N . LYS A 1 289 ? 8.039 10.695 -17.031 1 90.31 289 LYS A N 1
ATOM 2285 C CA . LYS A 1 289 ? 6.711 10.125 -17.203 1 90.31 289 LYS A CA 1
ATOM 2286 C C . LYS A 1 289 ? 5.781 11.086 -17.938 1 90.31 289 LYS A C 1
ATOM 2288 O O . LYS A 1 289 ? 5.082 10.695 -18.875 1 90.31 289 LYS A O 1
ATOM 2293 N N . ASN A 1 290 ? 5.773 12.336 -17.547 1 88.12 290 ASN A N 1
ATOM 2294 C CA . ASN A 1 290 ? 4.906 13.336 -18.172 1 88.12 290 ASN A CA 1
ATOM 2295 C C . ASN A 1 290 ? 5.312 13.617 -19.609 1 88.12 290 ASN A C 1
ATOM 2297 O O . ASN A 1 290 ? 4.457 13.742 -20.484 1 88.12 290 ASN A O 1
ATOM 2301 N N . ARG A 1 291 ? 6.598 13.781 -19.812 1 90.81 291 ARG A N 1
ATOM 2302 C CA . ARG A 1 291 ? 7.07 14.008 -21.172 1 90.81 291 ARG A CA 1
ATOM 2303 C C . ARG A 1 291 ? 6.703 12.828 -22.078 1 90.81 291 ARG A C 1
ATOM 2305 O O . ARG A 1 291 ? 6.332 13.023 -23.234 1 90.81 291 ARG A O 1
ATOM 2312 N N . PHE A 1 292 ? 6.836 11.648 -21.562 1 93 292 PHE A N 1
ATOM 2313 C CA . PHE A 1 292 ? 6.469 10.445 -22.297 1 93 292 PHE A CA 1
ATOM 2314 C C . PHE A 1 292 ? 5 10.484 -22.703 1 93 292 PHE A C 1
ATOM 2316 O O . PHE A 1 292 ? 4.656 10.172 -23.844 1 93 292 PHE A O 1
ATOM 2323 N N . LYS A 1 293 ? 4.164 10.875 -21.812 1 91.44 293 LYS A N 1
ATOM 2324 C CA . LYS A 1 293 ? 2.738 11.008 -22.078 1 91.44 293 LYS A CA 1
ATOM 2325 C C . LYS A 1 293 ? 2.48 12.016 -23.188 1 91.44 293 LYS A C 1
ATOM 2327 O O . LYS A 1 293 ? 1.643 11.789 -24.062 1 91.44 293 LYS A O 1
ATOM 2332 N N . ASP A 1 294 ? 3.172 13.086 -23.125 1 91.62 294 ASP A N 1
ATOM 2333 C CA . ASP A 1 294 ? 3.049 14.109 -24.156 1 91.62 294 ASP A CA 1
ATOM 2334 C C . ASP A 1 294 ? 3.426 13.547 -25.531 1 91.62 294 ASP A C 1
ATOM 2336 O O . ASP A 1 294 ? 2.738 13.805 -26.516 1 91.62 294 ASP A O 1
ATOM 2340 N N . ILE A 1 295 ? 4.504 12.836 -25.547 1 94.56 295 ILE A N 1
ATOM 2341 C CA . ILE A 1 295 ? 4.992 12.258 -26.797 1 94.56 295 ILE A CA 1
ATOM 2342 C C . ILE A 1 295 ? 3.965 11.273 -27.344 1 94.56 295 ILE A C 1
ATOM 2344 O O . ILE A 1 295 ? 3.674 11.266 -28.531 1 94.56 295 ILE A O 1
ATOM 2348 N N . GLN A 1 296 ? 3.465 10.422 -26.453 1 94.88 296 GLN A N 1
ATOM 2349 C CA . GLN A 1 296 ? 2.434 9.477 -26.875 1 94.88 296 GLN A CA 1
ATOM 2350 C C . GLN A 1 296 ? 1.261 10.188 -27.531 1 94.88 296 GLN A C 1
ATOM 2352 O O . GLN A 1 296 ? 0.769 9.75 -28.578 1 94.88 296 GLN A O 1
ATOM 2357 N N . ALA A 1 297 ? 0.857 11.273 -26.938 1 93.56 297 ALA A N 1
ATOM 2358 C CA . ALA A 1 297 ? -0.256 12.055 -27.469 1 93.56 297 ALA A CA 1
ATOM 2359 C C . ALA A 1 297 ? 0.104 12.688 -28.812 1 93.56 297 ALA A C 1
ATOM 2361 O O . ALA A 1 297 ? -0.71 12.695 -29.734 1 93.56 297 ALA A O 1
ATOM 2362 N N . GLU A 1 298 ? 1.308 13.211 -28.891 1 94.56 298 GLU A N 1
ATOM 2363 C CA . GLU A 1 298 ? 1.785 13.883 -30.094 1 94.56 298 GLU A CA 1
ATOM 2364 C C . GLU A 1 298 ? 1.789 12.938 -31.281 1 94.56 298 GLU A C 1
ATOM 2366 O O . GLU A 1 298 ? 1.476 13.344 -32.406 1 94.56 298 GLU A O 1
ATOM 2371 N N . ILE A 1 299 ? 2.086 11.703 -31.062 1 95 299 ILE A N 1
ATOM 2372 C CA . ILE A 1 299 ? 2.252 10.789 -32.188 1 95 299 ILE A CA 1
ATOM 2373 C C . ILE A 1 299 ? 1.049 9.852 -32.281 1 95 299 ILE A C 1
ATOM 2375 O O . ILE A 1 299 ? 1.049 8.906 -33.062 1 95 299 ILE A O 1
ATOM 2379 N N . GLY A 1 300 ? 0.065 10.008 -31.438 1 92.88 300 GLY A N 1
ATOM 2380 C CA . GLY A 1 300 ? -1.213 9.32 -31.547 1 92.88 300 GLY A CA 1
ATOM 2381 C C . GLY A 1 300 ? -1.183 7.91 -30.969 1 92.88 300 GLY A C 1
ATOM 2382 O O . GLY A 1 300 ? -1.898 7.027 -31.453 1 92.88 300 GLY A O 1
ATOM 2383 N N . LEU A 1 301 ? -0.301 7.676 -30.109 1 92.19 301 LEU A N 1
ATOM 2384 C CA . LEU A 1 301 ? -0.26 6.367 -29.469 1 92.19 301 LEU A CA 1
ATOM 2385 C C . LEU A 1 301 ? -1.179 6.332 -28.25 1 92.19 301 LEU A C 1
ATOM 2387 O O . LEU A 1 301 ? -1.471 7.375 -27.656 1 92.19 301 LEU A O 1
ATOM 2391 N N . VAL A 1 302 ? -1.669 5.156 -28 1 88.94 302 VAL A N 1
ATOM 2392 C CA . VAL A 1 302 ? -2.449 4.973 -26.781 1 88.94 302 VAL A CA 1
ATOM 2393 C C . VAL A 1 302 ? -1.583 5.281 -25.562 1 88.94 302 VAL A C 1
ATOM 2395 O O . VAL A 1 302 ? -0.416 4.887 -25.5 1 88.94 302 VAL A O 1
ATOM 2398 N N . GLN A 1 303 ? -2.18 6.086 -24.703 1 84.56 303 GLN A N 1
ATOM 2399 C CA . GLN A 1 303 ? -1.418 6.5 -23.531 1 84.56 303 GLN A CA 1
ATOM 2400 C C . GLN A 1 303 ? -1.419 5.414 -22.469 1 84.56 303 GLN A C 1
ATOM 2402 O O . GLN A 1 303 ? -2.273 5.41 -21.578 1 84.56 303 GLN A O 1
ATOM 2407 N N . HIS A 1 304 ? -0.547 4.445 -22.578 1 82 304 HIS A N 1
ATOM 2408 C CA . HIS A 1 304 ? -0.345 3.383 -21.594 1 82 304 HIS A CA 1
ATOM 2409 C C . HIS A 1 304 ? 0.819 3.705 -20.672 1 82 304 HIS A C 1
ATOM 2411 O O . HIS A 1 304 ? 1.815 4.297 -21.094 1 82 304 HIS A O 1
ATOM 2417 N N . PHE A 1 305 ? 0.604 3.34 -19.438 1 85.94 305 PHE A N 1
ATOM 2418 C CA . PHE A 1 305 ? 1.774 3.299 -18.578 1 85.94 305 PHE A CA 1
ATOM 2419 C C . PHE A 1 305 ? 2.605 2.051 -18.844 1 85.94 305 PHE A C 1
ATOM 2421 O O . PHE A 1 305 ? 2.059 0.986 -19.141 1 85.94 305 PHE A O 1
ATOM 2428 N N . LEU A 1 306 ? 3.902 2.293 -18.875 1 90.38 306 LEU A N 1
ATOM 2429 C CA . LEU A 1 306 ? 4.781 1.145 -19.078 1 90.38 306 LEU A CA 1
ATOM 2430 C C . LEU A 1 306 ? 4.676 0.172 -17.906 1 90.38 306 LEU A C 1
ATOM 2432 O O . LEU A 1 306 ? 4.539 0.593 -16.75 1 90.38 306 LEU A O 1
ATOM 2436 N N . LEU A 1 307 ? 4.723 -1.082 -18.234 1 90.94 307 LEU A N 1
ATOM 2437 C CA . LEU A 1 307 ? 4.551 -2.123 -17.219 1 90.94 307 LEU A CA 1
ATOM 2438 C C . LEU A 1 307 ? 5.898 -2.629 -16.734 1 90.94 307 LEU A C 1
ATOM 2440 O O . LEU A 1 307 ? 6.832 -2.801 -17.516 1 90.94 307 LEU A O 1
ATOM 2444 N N . GLN A 1 308 ? 5.93 -2.812 -15.422 1 90.88 308 GLN A N 1
ATOM 2445 C CA . GLN A 1 308 ? 7.148 -3.33 -14.805 1 90.88 308 GLN A CA 1
ATOM 2446 C C . GLN A 1 308 ? 7.051 -4.836 -14.578 1 90.88 308 GLN A C 1
ATOM 2448 O O . GLN A 1 308 ? 5.988 -5.344 -14.211 1 90.88 308 GLN A O 1
ATOM 2453 N N . GLU A 1 309 ? 8.141 -5.496 -14.773 1 92.06 309 GLU A N 1
ATOM 2454 C CA . GLU A 1 309 ? 8.195 -6.934 -14.539 1 92.06 309 GLU A CA 1
ATOM 2455 C C . GLU A 1 309 ? 8.18 -7.254 -13.047 1 92.06 309 GLU A C 1
ATOM 2457 O O . GLU A 1 309 ? 8.82 -6.562 -12.258 1 92.06 309 GLU A O 1
ATOM 2462 N N . GLU A 1 310 ? 7.441 -8.273 -12.695 1 88.88 310 GLU A N 1
ATOM 2463 C CA . GLU A 1 310 ? 7.488 -8.883 -11.367 1 88.88 310 GLU A CA 1
ATOM 2464 C C . GLU A 1 310 ? 8.195 -10.234 -11.406 1 88.88 310 GLU A C 1
ATOM 2466 O O . GLU A 1 310 ? 7.734 -11.164 -12.062 1 88.88 310 GLU A O 1
ATOM 2471 N N . PRO A 1 311 ? 9.172 -10.352 -10.641 1 84.5 311 PRO A N 1
ATOM 2472 C CA . PRO A 1 311 ? 10.016 -11.547 -10.75 1 84.5 311 PRO A CA 1
ATOM 2473 C C . PRO A 1 311 ? 9.258 -12.828 -10.414 1 84.5 311 PRO A C 1
ATOM 2475 O O . PRO A 1 311 ? 9.617 -13.906 -10.891 1 84.5 311 PRO A O 1
ATOM 2478 N N . THR A 1 312 ? 8.234 -12.781 -9.664 1 83.56 312 THR A N 1
ATOM 2479 C CA . THR A 1 312 ? 7.535 -13.984 -9.227 1 83.56 312 THR A CA 1
ATOM 2480 C C . THR A 1 312 ? 6.504 -14.414 -10.266 1 83.56 312 THR A C 1
ATOM 2482 O O . THR A 1 312 ? 5.926 -15.5 -10.164 1 83.56 312 THR A O 1
ATOM 2485 N N . ARG A 1 313 ? 6.309 -13.633 -11.305 1 89.12 313 ARG A N 1
ATOM 2486 C CA . ARG A 1 313 ? 5.375 -13.93 -12.391 1 89.12 313 ARG A CA 1
ATOM 2487 C C . ARG A 1 313 ? 6.008 -13.641 -13.742 1 89.12 313 ARG A C 1
ATOM 2489 O O . ARG A 1 313 ? 6.023 -12.5 -14.203 1 89.12 313 ARG A O 1
ATOM 2496 N N . TRP A 1 314 ? 6.336 -14.695 -14.422 1 93.94 314 TRP A N 1
ATOM 2497 C CA . TRP A 1 314 ? 7.102 -14.531 -15.656 1 93.94 314 TRP A CA 1
ATOM 2498 C C . TRP A 1 314 ? 6.297 -13.766 -16.703 1 93.94 314 TRP A C 1
ATOM 2500 O O . TRP A 1 314 ? 6.867 -13.086 -17.562 1 93.94 314 TRP A O 1
ATOM 2510 N N . ASN A 1 315 ? 4.984 -13.898 -16.672 1 95.44 315 ASN A N 1
ATOM 2511 C CA . ASN A 1 315 ? 4.129 -13.281 -17.672 1 95.44 315 ASN A CA 1
ATOM 2512 C C . ASN A 1 315 ? 4.238 -11.766 -17.656 1 95.44 315 ASN A C 1
ATOM 2514 O O . ASN A 1 315 ? 3.982 -11.102 -18.672 1 95.44 315 ASN A O 1
ATOM 2518 N N . THR A 1 316 ? 4.562 -11.25 -16.562 1 95.44 316 THR A N 1
ATOM 2519 C CA . THR A 1 316 ? 4.73 -9.805 -16.469 1 95.44 316 THR A CA 1
ATOM 2520 C C . THR A 1 316 ? 5.922 -9.352 -17.312 1 95.44 316 THR A C 1
ATOM 2522 O O . THR A 1 316 ? 5.957 -8.211 -17.781 1 95.44 316 THR A O 1
ATOM 2525 N N . CYS A 1 317 ? 6.883 -10.234 -17.406 1 97 317 CYS A N 1
ATOM 2526 C CA . CYS A 1 317 ? 7.988 -9.938 -18.312 1 97 317 CYS A CA 1
ATOM 2527 C C . CYS A 1 317 ? 7.5 -9.812 -19.75 1 97 317 CYS A C 1
ATOM 2529 O O . CYS A 1 317 ? 7.855 -8.859 -20.453 1 97 317 CYS A O 1
ATOM 2531 N N . LEU A 1 318 ? 6.699 -10.742 -20.172 1 97.88 318 LEU A N 1
ATOM 2532 C CA . LEU A 1 318 ? 6.117 -10.695 -21.516 1 97.88 318 LEU A CA 1
ATOM 2533 C C . LEU A 1 318 ? 5.301 -9.414 -21.703 1 97.88 318 LEU A C 1
ATOM 2535 O O . LEU A 1 318 ? 5.438 -8.742 -22.719 1 97.88 318 LEU A O 1
ATOM 2539 N N . TYR A 1 319 ? 4.5 -9.086 -20.75 1 97.19 319 TYR A N 1
ATOM 2540 C CA . TYR A 1 319 ? 3.674 -7.883 -20.844 1 97.19 319 TYR A CA 1
ATOM 2541 C C . TYR A 1 319 ? 4.539 -6.633 -20.969 1 97.19 319 TYR A C 1
ATOM 2543 O O . TYR A 1 319 ? 4.199 -5.711 -21.703 1 97.19 319 TYR A O 1
ATOM 2551 N N . MET A 1 320 ? 5.562 -6.621 -20.172 1 97.25 320 MET A N 1
ATOM 2552 C CA . MET A 1 320 ? 6.5 -5.504 -20.266 1 97.25 320 MET A CA 1
ATOM 2553 C C . MET A 1 320 ? 7.066 -5.375 -21.672 1 97.25 320 MET A C 1
ATOM 2555 O O . MET A 1 320 ? 7.062 -4.285 -22.25 1 97.25 320 MET A O 1
ATOM 2559 N N . LEU A 1 321 ? 7.48 -6.461 -22.25 1 97.81 321 LEU A N 1
ATOM 2560 C CA . LEU A 1 321 ? 8.062 -6.465 -23.578 1 97.81 321 LEU A CA 1
ATOM 2561 C C . LEU A 1 321 ? 7.035 -6.062 -24.625 1 97.81 321 LEU A C 1
ATOM 2563 O O . LEU A 1 321 ? 7.336 -5.289 -25.547 1 97.81 321 LEU A O 1
ATOM 2567 N N . GLU A 1 322 ? 5.867 -6.574 -24.469 1 97.06 322 GLU A N 1
ATOM 2568 C CA . GLU A 1 322 ? 4.781 -6.223 -25.375 1 97.06 322 GLU A CA 1
ATOM 2569 C C . GLU A 1 322 ? 4.492 -4.723 -25.328 1 97.06 322 GLU A C 1
ATOM 2571 O O . GLU A 1 322 ? 4.324 -4.09 -26.375 1 97.06 322 GLU A O 1
ATOM 2576 N N . CYS A 1 323 ? 4.43 -4.258 -24.156 1 95.88 323 CYS A N 1
ATOM 2577 C CA . CYS A 1 323 ? 4.164 -2.836 -23.984 1 95.88 323 CYS A CA 1
ATOM 2578 C C . CYS A 1 323 ? 5.266 -1.99 -24.609 1 95.88 323 CYS A C 1
ATOM 2580 O O . CYS A 1 323 ? 4.984 -1.002 -25.281 1 95.88 323 CYS A O 1
ATOM 2582 N N . LEU A 1 324 ? 6.465 -2.354 -24.391 1 95.94 324 LEU A N 1
ATOM 2583 C CA . LEU A 1 324 ? 7.594 -1.637 -24.969 1 95.94 324 LEU A CA 1
ATOM 2584 C C . LEU A 1 324 ? 7.547 -1.692 -26.5 1 95.94 324 LEU A C 1
ATOM 2586 O O . LEU A 1 324 ? 7.793 -0.687 -27.172 1 95.94 324 LEU A O 1
ATOM 2590 N N . GLY A 1 325 ? 7.258 -2.877 -27 1 95.62 325 GLY A N 1
ATOM 2591 C CA . GLY A 1 325 ? 7.121 -3.012 -28.438 1 95.62 325 GLY A CA 1
ATOM 2592 C C . GLY A 1 325 ? 6.066 -2.096 -29.031 1 95.62 325 GLY A C 1
ATOM 2593 O O . GLY A 1 325 ? 6.285 -1.478 -30.062 1 95.62 325 GLY A O 1
ATOM 2594 N N . GLU A 1 326 ? 4.977 -1.99 -28.344 1 95 326 GLU A N 1
ATOM 2595 C CA . GLU A 1 326 ? 3.877 -1.13 -28.766 1 95 326 GLU A CA 1
ATOM 2596 C C . GLU A 1 326 ? 4.277 0.342 -28.719 1 95 326 GLU A C 1
ATOM 2598 O O . GLU A 1 326 ? 3.846 1.137 -29.562 1 95 326 GLU A O 1
ATOM 2603 N N . GLN A 1 327 ? 5.133 0.636 -27.75 1 95.25 327 GLN A N 1
ATOM 2604 C CA . GLN A 1 327 ? 5.496 2.027 -27.484 1 95.25 327 GLN A CA 1
ATOM 2605 C C . GLN A 1 327 ? 6.887 2.342 -28.047 1 95.25 327 GLN A C 1
ATOM 2607 O O . GLN A 1 327 ? 7.527 3.301 -27.609 1 95.25 327 GLN A O 1
ATOM 2612 N N . GLN A 1 328 ? 7.367 1.557 -28.938 1 94.88 328 GLN A N 1
ATOM 2613 C CA . GLN A 1 328 ? 8.727 1.666 -29.469 1 94.88 328 GLN A CA 1
ATOM 2614 C C . GLN A 1 328 ? 8.992 3.062 -30.016 1 94.88 328 GLN A C 1
ATOM 2616 O O . GLN A 1 328 ? 10.016 3.676 -29.703 1 94.88 328 GLN A O 1
ATOM 2621 N N . GLN A 1 329 ? 8.062 3.582 -30.781 1 94.62 329 GLN A N 1
ATOM 2622 C CA . GLN A 1 329 ? 8.25 4.883 -31.406 1 94.62 329 GLN A CA 1
ATOM 2623 C C . GLN A 1 329 ? 8.359 5.992 -30.359 1 94.62 329 GLN A C 1
ATOM 2625 O O . GLN A 1 329 ? 9.188 6.895 -30.484 1 94.62 329 GLN A O 1
ATOM 2630 N N . ALA A 1 330 ? 7.512 5.891 -29.391 1 95 330 ALA A N 1
ATOM 2631 C CA . ALA A 1 330 ? 7.527 6.902 -28.344 1 95 330 ALA A CA 1
ATOM 2632 C C . ALA A 1 330 ? 8.836 6.855 -27.547 1 95 330 ALA A C 1
ATOM 2634 O O . ALA A 1 330 ? 9.406 7.898 -27.219 1 95 330 ALA A O 1
ATOM 2635 N N . ILE A 1 331 ? 9.305 5.695 -27.281 1 94.88 331 ILE A N 1
ATOM 2636 C CA . ILE A 1 331 ? 10.547 5.516 -26.531 1 94.88 331 ILE A CA 1
ATOM 2637 C C . ILE A 1 331 ? 11.727 6.043 -27.359 1 94.88 331 ILE A C 1
ATOM 2639 O O . ILE A 1 331 ? 12.602 6.727 -26.812 1 94.88 331 ILE A O 1
ATOM 2643 N N . MET A 1 332 ? 11.695 5.758 -28.625 1 93.56 332 MET A N 1
ATOM 2644 C CA . MET A 1 332 ? 12.766 6.215 -29.5 1 93.56 332 MET A CA 1
ATOM 2645 C C . MET A 1 332 ? 12.789 7.734 -29.594 1 93.56 332 MET A C 1
ATOM 2647 O O . MET A 1 332 ? 13.859 8.352 -29.578 1 93.56 332 MET A O 1
ATOM 2651 N N . LEU A 1 333 ? 11.68 8.32 -29.672 1 94.12 333 LEU A N 1
ATOM 2652 C CA . LEU A 1 333 ? 11.594 9.773 -29.734 1 94.12 333 LEU A CA 1
ATOM 2653 C C . LEU A 1 333 ? 12.086 10.398 -28.422 1 94.12 333 LEU A C 1
ATOM 2655 O O . LEU A 1 333 ? 12.828 11.383 -28.453 1 94.12 333 LEU A O 1
ATOM 2659 N N . TYR A 1 334 ? 11.648 9.859 -27.328 1 94.44 334 TYR A N 1
ATOM 2660 C CA . TYR A 1 334 ? 12.117 10.344 -26.031 1 94.44 334 TYR A CA 1
ATOM 2661 C C . TYR A 1 334 ? 13.633 10.25 -25.938 1 94.44 334 TYR A C 1
ATOM 2663 O O . TYR A 1 334 ? 14.289 11.172 -25.453 1 94.44 334 TYR A O 1
ATOM 2671 N N . SER A 1 335 ? 14.172 9.141 -26.344 1 92.69 335 SER A N 1
ATOM 2672 C CA . SER A 1 335 ? 15.609 8.898 -26.281 1 92.69 335 SER A CA 1
ATOM 2673 C C . SER A 1 335 ? 16.375 9.891 -27.141 1 92.69 335 SER A C 1
ATOM 2675 O O . SER A 1 335 ? 17.516 10.242 -26.828 1 92.69 335 SER A O 1
ATOM 2677 N N . SER A 1 336 ? 15.797 10.297 -28.141 1 91.56 336 SER A N 1
ATOM 2678 C CA . SER A 1 336 ? 16.438 11.273 -29.016 1 91.56 336 SER A CA 1
ATOM 2679 C C . SER A 1 336 ? 16.5 12.648 -28.359 1 91.56 336 SER A C 1
ATOM 2681 O O . SER A 1 336 ? 17.422 13.422 -28.609 1 91.56 336 SER A O 1
ATOM 2683 N N . GLU A 1 337 ? 15.5 12.883 -27.531 1 91.31 337 GLU A N 1
ATOM 2684 C CA . GLU A 1 337 ? 15.422 14.172 -26.844 1 91.31 337 GLU A CA 1
ATOM 2685 C C . GLU A 1 337 ? 16.25 14.164 -25.562 1 91.31 337 GLU A C 1
ATOM 2687 O O . GLU A 1 337 ? 16.734 15.211 -25.125 1 91.31 337 GLU A O 1
ATOM 2692 N N . HIS A 1 338 ? 16.25 12.969 -25 1 88.88 338 HIS A N 1
ATOM 2693 C CA . HIS A 1 338 ? 16.875 12.852 -23.688 1 88.88 338 HIS A CA 1
ATOM 2694 C C . HIS A 1 338 ? 17.891 11.719 -23.656 1 88.88 338 HIS A C 1
ATOM 2696 O O . HIS A 1 338 ? 17.625 10.625 -24.156 1 88.88 338 HIS A O 1
ATOM 2702 N N . ASP A 1 339 ? 19.062 11.984 -23.266 1 85.06 339 ASP A N 1
ATOM 2703 C CA . ASP A 1 339 ? 20.062 10.922 -23.156 1 85.06 339 ASP A CA 1
ATOM 2704 C C . ASP A 1 339 ? 19.953 10.227 -21.797 1 85.06 339 ASP A C 1
ATOM 2706 O O . ASP A 1 339 ? 20.672 10.57 -20.859 1 85.06 339 ASP A O 1
ATOM 2710 N N . PHE A 1 340 ? 19.078 9.273 -21.734 1 80.69 340 PHE A N 1
ATOM 2711 C CA . PHE A 1 340 ? 18.922 8.656 -20.422 1 80.69 340 PHE A CA 1
ATOM 2712 C C . PHE A 1 340 ? 19.656 7.316 -20.359 1 80.69 340 PHE A C 1
ATOM 2714 O O . PHE A 1 340 ? 19.547 6.59 -19.375 1 80.69 340 PHE A O 1
ATOM 2721 N N . GLY A 1 341 ? 20.406 6.93 -21.344 1 80.44 341 GLY A N 1
ATOM 2722 C CA . GLY A 1 341 ? 21.422 5.891 -21.297 1 80.44 341 GLY A CA 1
ATOM 2723 C C . GLY A 1 341 ? 20.859 4.496 -21.484 1 80.44 341 GLY A C 1
ATOM 2724 O O . GLY A 1 341 ? 21.594 3.508 -21.406 1 80.44 341 GLY A O 1
ATOM 2725 N N . HIS A 1 342 ? 19.578 4.367 -21.531 1 82.38 342 HIS A N 1
ATOM 2726 C CA . HIS A 1 342 ? 18.984 3.045 -21.672 1 82.38 342 HIS A CA 1
ATOM 2727 C C . HIS A 1 342 ? 18.156 2.943 -22.953 1 82.38 342 HIS A C 1
ATOM 2729 O O . HIS A 1 342 ? 17.203 3.697 -23.125 1 82.38 342 HIS A O 1
ATOM 2735 N N . ASN A 1 343 ? 18.703 2.393 -24.062 1 88.44 343 ASN A N 1
ATOM 2736 C CA . ASN A 1 343 ? 17.922 2.197 -25.281 1 88.44 343 ASN A CA 1
ATOM 2737 C C . ASN A 1 343 ? 18.266 0.883 -25.969 1 88.44 343 ASN A C 1
ATOM 2739 O O . ASN A 1 343 ? 19.375 0.361 -25.797 1 88.44 343 ASN A O 1
ATOM 2743 N N . LEU A 1 344 ? 17.266 0.455 -26.672 1 94.06 344 LEU A N 1
ATOM 2744 C CA . LEU A 1 344 ? 17.484 -0.742 -27.484 1 94.06 344 LEU A CA 1
ATOM 2745 C C . LEU A 1 344 ? 17.891 -0.375 -28.906 1 94.06 344 LEU A C 1
ATOM 2747 O O . LEU A 1 344 ? 17.391 0.599 -29.469 1 94.06 344 LEU A O 1
ATOM 2751 N N . THR A 1 345 ? 18.844 -1.146 -29.406 1 93.56 345 THR A N 1
ATOM 2752 C CA . THR A 1 345 ? 19.25 -0.959 -30.797 1 93.56 345 THR A CA 1
ATOM 2753 C C . THR A 1 345 ? 18.172 -1.478 -31.75 1 93.56 345 THR A C 1
ATOM 2755 O O . THR A 1 345 ? 17.234 -2.164 -31.312 1 93.56 345 THR A O 1
ATOM 2758 N N . ALA A 1 346 ? 18.297 -1.149 -33 1 93.38 346 ALA A N 1
ATOM 2759 C CA . ALA A 1 346 ? 17.344 -1.614 -34 1 93.38 346 ALA A CA 1
ATOM 2760 C C . ALA A 1 346 ? 17.281 -3.139 -34.031 1 93.38 346 ALA A C 1
ATOM 2762 O O . ALA A 1 346 ? 16.188 -3.715 -34.125 1 93.38 346 ALA A O 1
ATOM 2763 N N . ARG A 1 347 ? 18.406 -3.729 -33.969 1 94.25 347 ARG A N 1
ATOM 2764 C CA . ARG A 1 347 ? 18.484 -5.184 -33.938 1 94.25 347 ARG A CA 1
ATOM 2765 C C . ARG A 1 347 ? 17.797 -5.746 -32.688 1 94.25 347 ARG A C 1
ATOM 2767 O O . ARG A 1 347 ? 17.078 -6.754 -32.781 1 94.25 347 ARG A O 1
ATOM 2774 N N . GLN A 1 348 ? 17.938 -5.074 -31.641 1 95.81 348 GLN A N 1
ATOM 2775 C CA . GLN A 1 348 ? 17.359 -5.535 -30.391 1 95.81 348 GLN A CA 1
ATOM 2776 C C . GLN A 1 348 ? 15.836 -5.395 -30.422 1 95.81 348 GLN A C 1
ATOM 2778 O O . GLN A 1 348 ? 15.125 -6.23 -29.859 1 95.81 348 GLN A O 1
ATOM 2783 N N . TRP A 1 349 ? 15.352 -4.379 -31.078 1 96.5 349 TRP A N 1
ATOM 2784 C CA . TRP A 1 349 ? 13.906 -4.223 -31.234 1 96.5 349 TRP A CA 1
ATOM 2785 C C . TRP A 1 349 ? 13.32 -5.363 -32.062 1 96.5 349 TRP A C 1
ATOM 2787 O O . TRP A 1 349 ? 12.234 -5.863 -31.766 1 96.5 349 TRP A O 1
ATOM 2797 N N . GLN A 1 350 ? 14.039 -5.781 -33.031 1 95.25 350 GLN A N 1
ATOM 2798 C CA . GLN A 1 350 ? 13.609 -6.91 -33.844 1 95.25 350 GLN A CA 1
ATOM 2799 C C . GLN A 1 350 ? 13.609 -8.203 -33.031 1 95.25 350 GLN A C 1
ATOM 2801 O O . GLN A 1 350 ? 12.688 -9.016 -33.156 1 95.25 350 GLN A O 1
ATOM 2806 N N . LEU A 1 351 ? 14.625 -8.336 -32.312 1 96.56 351 LEU A N 1
ATOM 2807 C CA . LEU A 1 351 ? 14.742 -9.523 -31.484 1 96.56 351 LEU A CA 1
ATOM 2808 C C . LEU A 1 351 ? 13.633 -9.555 -30.438 1 96.56 351 LEU A C 1
ATOM 2810 O O . LEU A 1 351 ? 13.125 -10.617 -30.094 1 96.56 351 LEU A O 1
ATOM 2814 N N . LEU A 1 352 ? 13.305 -8.391 -29.891 1 97.56 352 LEU A N 1
ATOM 2815 C CA . LEU A 1 352 ? 12.234 -8.266 -28.906 1 97.56 352 LEU A CA 1
ATOM 2816 C C . LEU A 1 352 ? 10.93 -8.828 -29.469 1 97.56 352 LEU A C 1
ATOM 2818 O O . LEU A 1 352 ? 10.219 -9.562 -28.781 1 97.56 352 LEU A O 1
ATOM 2822 N N . GLU A 1 353 ? 10.664 -8.578 -30.656 1 96.25 353 GLU A N 1
ATOM 2823 C CA . GLU A 1 353 ? 9.453 -9.07 -31.312 1 96.25 353 GLU A CA 1
ATOM 2824 C C . GLU A 1 353 ? 9.469 -10.594 -31.422 1 96.25 353 GLU A C 1
ATOM 2826 O O . GLU A 1 353 ? 8.438 -11.25 -31.266 1 96.25 353 GLU A O 1
ATOM 2831 N N . LYS A 1 354 ? 10.617 -11.125 -31.734 1 96.56 354 LYS A N 1
ATOM 2832 C CA . LYS A 1 354 ? 10.75 -12.578 -31.828 1 96.56 354 LYS A CA 1
ATOM 2833 C C . LYS A 1 354 ? 10.523 -13.234 -30.469 1 96.56 354 LYS A C 1
ATOM 2835 O O . LYS A 1 354 ? 9.875 -14.281 -30.375 1 96.56 354 LYS A O 1
ATOM 2840 N N . ILE A 1 355 ? 11.062 -12.594 -29.438 1 97.69 355 ILE A N 1
ATOM 2841 C CA . ILE A 1 355 ? 10.891 -13.109 -28.094 1 97.69 355 ILE A CA 1
ATOM 2842 C C . ILE A 1 355 ? 9.406 -13.141 -27.734 1 97.69 355 ILE A C 1
ATOM 2844 O O . ILE A 1 355 ? 8.914 -14.125 -27.188 1 97.69 355 ILE A O 1
ATOM 2848 N N . ILE A 1 356 ? 8.703 -12.062 -28.062 1 97.62 356 ILE A N 1
ATOM 2849 C CA . ILE A 1 356 ? 7.277 -11.961 -27.781 1 97.62 356 ILE A CA 1
ATOM 2850 C C . ILE A 1 356 ? 6.535 -13.094 -28.484 1 97.62 356 ILE A C 1
ATOM 2852 O O . ILE A 1 356 ? 5.691 -13.766 -27.891 1 97.62 356 ILE A O 1
ATOM 2856 N N . ARG A 1 357 ? 6.914 -13.375 -29.672 1 96.25 357 ARG A N 1
ATOM 2857 C CA . ARG A 1 357 ? 6.262 -14.414 -30.469 1 96.25 357 ARG A CA 1
ATOM 2858 C C . ARG A 1 357 ? 6.496 -15.797 -29.859 1 96.25 357 ARG A C 1
ATOM 2860 O O . ARG A 1 357 ? 5.598 -16.641 -29.875 1 96.25 357 ARG A O 1
ATOM 2867 N N . ILE A 1 358 ? 7.609 -15.953 -29.375 1 97.06 358 ILE A N 1
ATOM 2868 C CA . ILE A 1 358 ? 7.969 -17.234 -28.781 1 97.06 358 ILE A CA 1
ATOM 2869 C C . ILE A 1 358 ? 7.203 -17.438 -27.484 1 97.06 358 ILE A C 1
ATOM 2871 O O . ILE A 1 358 ? 6.758 -18.547 -27.172 1 97.06 358 ILE A O 1
ATOM 2875 N N . LEU A 1 359 ? 7.027 -16.375 -26.703 1 97.75 359 LEU A N 1
ATOM 2876 C CA . LEU A 1 359 ? 6.504 -16.5 -25.344 1 97.75 359 LEU A CA 1
ATOM 2877 C C . LEU A 1 359 ? 4.98 -16.453 -25.344 1 97.75 359 LEU A C 1
ATOM 2879 O O . LEU A 1 359 ? 4.34 -16.891 -24.391 1 97.75 359 LEU A O 1
ATOM 2883 N N . GLN A 1 360 ? 4.379 -15.969 -26.375 1 97.69 360 GLN A N 1
ATOM 2884 C CA . GLN A 1 360 ? 2.934 -15.766 -26.438 1 97.69 360 GLN A CA 1
ATOM 2885 C C . GLN A 1 360 ? 2.186 -17.078 -26.219 1 97.69 360 GLN A C 1
ATOM 2887 O O . GLN A 1 360 ? 1.224 -17.141 -25.453 1 97.69 360 GLN A O 1
ATOM 2892 N N . PRO A 1 361 ? 2.629 -18.172 -26.891 1 97.69 361 PRO A N 1
ATOM 2893 C CA . PRO A 1 361 ? 1.948 -19.438 -26.641 1 97.69 361 PRO A CA 1
ATOM 2894 C C . PRO A 1 361 ? 2.055 -19.906 -25.188 1 97.69 361 PRO A C 1
ATOM 2896 O O . PRO A 1 361 ? 1.135 -20.531 -24.672 1 97.69 361 PRO A O 1
ATOM 2899 N N . PHE A 1 362 ? 3.123 -19.594 -24.562 1 98.19 362 PHE A N 1
ATOM 2900 C CA . PHE A 1 362 ? 3.291 -19.953 -23.156 1 98.19 362 PHE A CA 1
ATOM 2901 C C . PHE A 1 362 ? 2.312 -19.188 -22.281 1 98.19 362 PHE A C 1
ATOM 2903 O O . PHE A 1 362 ? 1.781 -19.719 -21.312 1 98.19 362 PHE A O 1
ATOM 2910 N N . GLU A 1 363 ? 2.146 -17.906 -22.578 1 97.75 363 GLU A N 1
ATOM 2911 C CA . GLU A 1 363 ? 1.159 -17.109 -21.875 1 97.75 363 GLU A CA 1
ATOM 2912 C C . GLU A 1 363 ? -0.249 -17.656 -22.062 1 97.75 363 GLU A C 1
ATOM 2914 O O . GLU A 1 363 ? -1.025 -17.734 -21.109 1 97.75 363 GLU A O 1
ATOM 2919 N N . GLU A 1 364 ? -0.529 -18.047 -23.234 1 96.62 364 GLU A N 1
ATOM 2920 C CA . GLU A 1 364 ? -1.83 -18.641 -23.531 1 96.62 364 GLU A CA 1
ATOM 2921 C C . GLU A 1 364 ? -2.025 -19.938 -22.75 1 96.62 364 GLU A C 1
ATOM 2923 O O . GLU A 1 364 ? -3.105 -20.188 -22.203 1 96.62 364 GLU A O 1
ATOM 2928 N N . ALA A 1 365 ? -1.018 -20.734 -22.75 1 96.06 365 ALA A N 1
ATOM 2929 C CA . ALA A 1 365 ? -1.059 -21.969 -21.984 1 96.06 365 ALA A CA 1
ATOM 2930 C C . ALA A 1 365 ? -1.27 -21.703 -20.5 1 96.06 365 ALA A C 1
ATOM 2932 O O . ALA A 1 365 ? -2.053 -22.391 -19.844 1 96.06 365 ALA A O 1
ATOM 2933 N N . THR A 1 366 ? -0.548 -20.719 -19.984 1 95.12 366 THR A N 1
ATOM 2934 C CA . THR A 1 366 ? -0.685 -20.344 -18.578 1 95.12 366 THR A CA 1
ATOM 2935 C C . THR A 1 366 ? -2.117 -19.922 -18.266 1 95.12 366 THR A C 1
ATOM 2937 O O . THR A 1 366 ? -2.705 -20.375 -17.281 1 95.12 366 THR A O 1
ATOM 2940 N N . CYS A 1 367 ? -2.678 -19.141 -19.094 1 94.25 367 CYS A N 1
ATOM 2941 C CA . CYS A 1 367 ? -4.043 -18.656 -18.906 1 94.25 367 CYS A CA 1
ATOM 2942 C C . CYS A 1 367 ? -5.039 -19.812 -18.969 1 94.25 367 CYS A C 1
ATOM 2944 O O . CYS A 1 367 ? -5.945 -19.891 -18.141 1 94.25 367 CYS A O 1
ATOM 2946 N N . LEU A 1 368 ? -4.816 -20.672 -19.906 1 92.12 368 LEU A N 1
ATOM 2947 C CA . LEU A 1 368 ? -5.703 -21.812 -20.094 1 92.12 368 LEU A CA 1
ATOM 2948 C C . LEU A 1 368 ? -5.672 -22.75 -18.875 1 92.12 368 LEU A C 1
ATOM 2950 O O . LEU A 1 368 ? -6.719 -23.141 -18.375 1 92.12 368 LEU A O 1
ATOM 2954 N N . CYS A 1 369 ? -4.535 -23.016 -18.391 1 92.62 369 CYS A N 1
ATOM 2955 C CA . CYS A 1 369 ? -4.371 -24.016 -17.344 1 92.62 369 CYS A CA 1
ATOM 2956 C C . CYS A 1 369 ? -4.598 -23.406 -15.961 1 92.62 369 CYS A C 1
ATOM 2958 O O . CYS A 1 369 ? -4.672 -24.125 -14.961 1 92.62 369 CYS A O 1
ATOM 2960 N N . SER A 1 370 ? -4.68 -22.109 -15.844 1 90 370 SER A N 1
ATOM 2961 C CA . SER A 1 370 ? -4.883 -21.469 -14.555 1 90 370 SER A CA 1
ATOM 2962 C C . SER A 1 370 ? -6.367 -21.25 -14.273 1 90 370 SER A C 1
ATOM 2964 O O . SER A 1 370 ? -6.742 -20.844 -13.172 1 90 370 SER A O 1
ATOM 2966 N N . ALA A 1 371 ? -7.137 -21.5 -15.18 1 86.56 371 ALA A N 1
ATOM 2967 C CA . ALA A 1 371 ? -8.57 -21.297 -15 1 86.56 371 ALA A CA 1
ATOM 2968 C C . ALA A 1 371 ? -9.141 -22.266 -13.961 1 86.56 371 ALA A C 1
ATOM 2970 O O . ALA A 1 371 ? -8.68 -23.406 -13.844 1 86.56 371 ALA A O 1
ATOM 2971 N N . ASP A 1 372 ? -10.156 -21.875 -13.234 1 78.25 372 ASP A N 1
ATOM 2972 C CA . ASP A 1 372 ? -10.75 -22.656 -12.156 1 78.25 372 ASP A CA 1
ATOM 2973 C C . ASP A 1 372 ? -11.414 -23.922 -12.695 1 78.25 372 ASP A C 1
ATOM 2975 O O . ASP A 1 372 ? -11.461 -24.938 -12.008 1 78.25 372 ASP A O 1
ATOM 2979 N N . SER A 1 373 ? -11.812 -23.875 -13.875 1 77.31 373 SER A N 1
ATOM 2980 C CA . SER A 1 373 ? -12.602 -24.969 -14.438 1 77.31 373 SER A CA 1
ATOM 2981 C C . SER A 1 373 ? -11.711 -26 -15.102 1 77.31 373 SER A C 1
ATOM 2983 O O . SER A 1 373 ? -12.188 -27.062 -15.539 1 77.31 373 SER A O 1
ATOM 2985 N N . VAL A 1 374 ? -10.477 -25.812 -15.031 1 79.88 374 VAL A N 1
ATOM 2986 C CA . VAL A 1 374 ? -9.609 -26.656 -15.844 1 79.88 374 VAL A CA 1
ATOM 2987 C C . VAL A 1 374 ? -9.234 -27.922 -15.062 1 79.88 374 VAL A C 1
ATOM 2989 O O . VAL A 1 374 ? -9.141 -27.891 -13.836 1 79.88 374 VAL A O 1
ATOM 2992 N N . SER A 1 375 ? -9.156 -28.984 -15.852 1 84.75 375 SER A N 1
ATOM 2993 C CA . SER A 1 375 ? -8.742 -30.281 -15.312 1 84.75 375 SER A CA 1
ATOM 2994 C C . SER A 1 375 ? -7.336 -30.656 -15.773 1 84.75 375 SER A C 1
ATOM 2996 O O . SER A 1 375 ? -6.789 -30.016 -16.688 1 84.75 375 SER A O 1
ATOM 2998 N N . ILE A 1 376 ? -6.809 -31.719 -15.211 1 89.38 376 ILE A N 1
ATOM 2999 C CA . ILE A 1 376 ? -5.438 -32.125 -15.5 1 89.38 376 ILE A CA 1
ATOM 3000 C C . ILE A 1 376 ? -5.367 -32.781 -16.891 1 89.38 376 ILE A C 1
ATOM 3002 O O . ILE A 1 376 ? -4.281 -33 -17.406 1 89.38 376 ILE A O 1
ATOM 3006 N N . SER A 1 377 ? -6.504 -32.938 -17.5 1 89.88 377 SER A N 1
ATOM 3007 C CA . SER A 1 377 ? -6.551 -33.562 -18.812 1 89.88 377 SER A CA 1
ATOM 3008 C C . SER A 1 377 ? -5.891 -32.688 -19.875 1 89.88 377 SER A C 1
ATOM 3010 O O . SER A 1 377 ? -5.48 -33.156 -20.922 1 89.88 377 SER A O 1
ATOM 3012 N N . LEU A 1 378 ? -5.766 -31.406 -19.562 1 92.12 378 LEU A N 1
ATOM 3013 C CA . LEU A 1 378 ? -5.262 -30.453 -20.531 1 92.12 378 LEU A CA 1
ATOM 3014 C C . LEU A 1 378 ? -3.736 -30.406 -20.516 1 92.12 378 LEU A C 1
ATOM 3016 O O . LEU A 1 378 ? -3.113 -29.891 -21.438 1 92.12 378 LEU A O 1
ATOM 3020 N N . VAL A 1 379 ? -3.121 -30.969 -19.531 1 93.88 379 VAL A N 1
ATOM 3021 C CA . VAL A 1 379 ? -1.7 -30.75 -19.281 1 93.88 379 VAL A CA 1
ATOM 3022 C C . VAL A 1 379 ? -0.881 -31.359 -20.422 1 93.88 379 VAL A C 1
ATOM 3024 O O . VAL A 1 379 ? -0.078 -30.672 -21.047 1 93.88 379 VAL A O 1
ATOM 3027 N N . ILE A 1 380 ? -1.122 -32.594 -20.766 1 93.12 380 ILE A N 1
ATOM 3028 C CA . ILE A 1 380 ? -0.345 -33.281 -21.797 1 93.12 380 ILE A CA 1
ATOM 3029 C C . ILE A 1 380 ? -0.575 -32.625 -23.156 1 93.12 380 ILE A C 1
ATOM 3031 O O . ILE A 1 380 ? 0.374 -32.406 -23.906 1 93.12 380 ILE A O 1
ATOM 3035 N N . THR A 1 381 ? -1.772 -32.312 -23.422 1 92.31 381 THR A N 1
ATOM 3036 C CA . THR A 1 381 ? -2.111 -31.656 -24.688 1 92.31 381 THR A CA 1
ATOM 3037 C C . THR A 1 381 ? -1.447 -30.281 -24.797 1 92.31 381 THR A C 1
ATOM 3039 O O . THR A 1 381 ? -0.972 -29.906 -25.859 1 92.31 381 THR A O 1
ATOM 3042 N N . THR A 1 382 ? -1.464 -29.594 -23.75 1 95.31 382 THR A N 1
ATOM 3043 C CA . THR A 1 382 ? -0.842 -28.266 -23.719 1 95.31 382 THR A CA 1
ATOM 3044 C C . THR A 1 382 ? 0.659 -28.375 -23.984 1 95.31 382 THR A C 1
ATOM 3046 O O . THR A 1 382 ? 1.225 -27.578 -24.719 1 95.31 382 THR A O 1
ATOM 3049 N N . ILE A 1 383 ? 1.274 -29.375 -23.422 1 95.94 383 ILE A N 1
ATOM 3050 C CA . ILE A 1 383 ? 2.703 -29.594 -23.625 1 95.94 383 ILE A CA 1
ATOM 3051 C C . ILE A 1 383 ? 2.986 -29.859 -25.094 1 95.94 383 ILE A C 1
ATOM 3053 O O . ILE A 1 383 ? 3.926 -29.297 -25.672 1 95.94 383 ILE A O 1
ATOM 3057 N N . LYS A 1 384 ? 2.217 -30.641 -25.688 1 94.38 384 LYS A N 1
ATOM 3058 C CA . LYS A 1 384 ? 2.381 -30.969 -27.109 1 94.38 384 LYS A CA 1
ATOM 3059 C C . LYS A 1 384 ? 2.193 -29.734 -27.984 1 94.38 384 LYS A C 1
ATOM 3061 O O . LYS A 1 384 ? 2.947 -29.516 -28.938 1 94.38 384 LYS A O 1
ATOM 3066 N N . MET A 1 385 ? 1.213 -29 -27.625 1 95.5 385 MET A N 1
ATOM 3067 C CA . MET A 1 385 ? 0.939 -27.781 -28.375 1 95.5 385 MET A CA 1
ATOM 3068 C C . MET A 1 385 ? 2.111 -26.812 -28.281 1 95.5 385 MET A C 1
ATOM 3070 O O . MET A 1 385 ? 2.477 -26.188 -29.266 1 95.5 385 MET A O 1
ATOM 3074 N N . LEU A 1 386 ? 2.676 -26.703 -27.125 1 97.5 386 LEU A N 1
ATOM 3075 C CA . LEU A 1 386 ? 3.812 -25.812 -26.938 1 97.5 386 LEU A CA 1
ATOM 3076 C C . LEU A 1 386 ? 5.027 -26.297 -27.719 1 97.5 386 LEU A C 1
ATOM 3078 O O . LEU A 1 386 ? 5.742 -25.5 -28.328 1 97.5 386 LEU A O 1
ATOM 3082 N N . THR A 1 387 ? 5.18 -27.594 -27.719 1 96.75 387 THR A N 1
ATOM 3083 C CA . THR A 1 387 ? 6.277 -28.188 -28.469 1 96.75 387 THR A CA 1
ATOM 3084 C C . THR A 1 387 ? 6.117 -27.922 -29.969 1 96.75 387 THR A C 1
ATOM 3086 O O . THR A 1 387 ? 7.07 -27.531 -30.641 1 96.75 387 THR A O 1
ATOM 3089 N N . MET A 1 388 ? 4.969 -28.047 -30.391 1 96.56 388 MET A N 1
ATOM 3090 C CA . MET A 1 388 ? 4.684 -27.797 -31.812 1 96.56 388 MET A CA 1
ATOM 3091 C C . MET A 1 388 ? 4.898 -26.328 -32.156 1 96.56 388 MET A C 1
ATOM 3093 O O . MET A 1 388 ? 5.445 -26 -33.219 1 96.56 388 MET A O 1
ATOM 3097 N N . SER A 1 389 ? 4.418 -25.516 -31.297 1 96.69 389 SER A N 1
ATOM 3098 C CA . SER A 1 389 ? 4.562 -24.078 -31.516 1 96.69 389 SER A CA 1
ATOM 3099 C C . SER A 1 389 ? 6.027 -23.688 -31.625 1 96.69 389 SER A C 1
ATOM 3101 O O . SER A 1 389 ? 6.398 -22.906 -32.5 1 96.69 389 SER A O 1
ATOM 3103 N N . LEU A 1 390 ? 6.848 -24.219 -30.797 1 97.19 390 LEU A N 1
ATOM 3104 C CA . LEU A 1 390 ? 8.273 -23.906 -30.812 1 97.19 390 LEU A CA 1
ATOM 3105 C C . LEU A 1 390 ? 8.93 -24.453 -32.094 1 97.19 390 LEU A C 1
ATOM 3107 O O . LEU A 1 390 ? 9.742 -23.766 -32.688 1 97.19 390 LEU A O 1
ATOM 3111 N N . ASN A 1 391 ? 8.492 -25.594 -32.469 1 95.38 391 ASN A N 1
ATOM 3112 C CA . ASN A 1 391 ? 9.086 -26.234 -33.625 1 95.38 391 ASN A CA 1
ATOM 3113 C C . ASN A 1 391 ? 8.633 -25.562 -34.906 1 95.38 391 ASN A C 1
ATOM 3115 O O . ASN A 1 391 ? 9.297 -25.688 -35.938 1 95.38 391 ASN A O 1
ATOM 3119 N N . SER A 1 392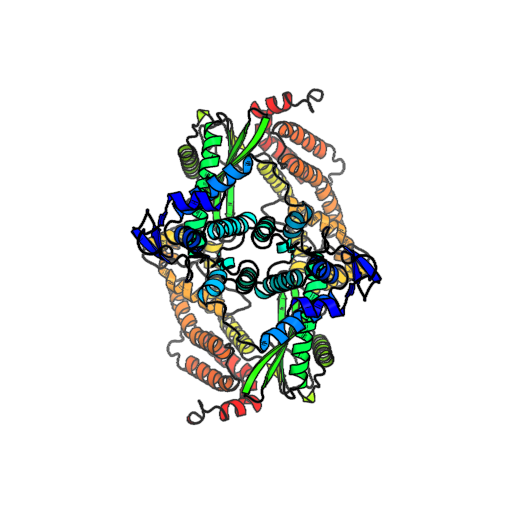 ? 7.602 -24.844 -34.812 1 94.56 392 SER A N 1
ATOM 3120 C CA . SER A 1 392 ? 7.055 -24.219 -36.031 1 94.56 392 SER A CA 1
ATOM 3121 C C . SER A 1 392 ? 7.762 -22.891 -36.312 1 94.56 392 SER A C 1
ATOM 3123 O O . SER A 1 392 ? 7.582 -22.312 -37.375 1 94.56 392 SER A O 1
ATOM 3125 N N . ILE A 1 393 ? 8.523 -22.469 -35.406 1 92.19 393 ILE A N 1
ATOM 3126 C CA . ILE A 1 393 ? 9.227 -21.203 -35.594 1 92.19 393 ILE A CA 1
ATOM 3127 C C . ILE A 1 393 ? 10.352 -21.391 -36.625 1 92.19 393 ILE A C 1
ATOM 3129 O O . ILE A 1 393 ? 11.32 -22.109 -36.344 1 92.19 393 ILE A O 1
ATOM 3133 N N . GLU A 1 394 ? 10.25 -20.75 -37.75 1 86.69 394 GLU A N 1
ATOM 3134 C CA . GLU A 1 394 ? 11.211 -20.922 -38.844 1 86.69 394 GLU A CA 1
ATOM 3135 C C . GLU A 1 394 ? 12.352 -19.906 -38.75 1 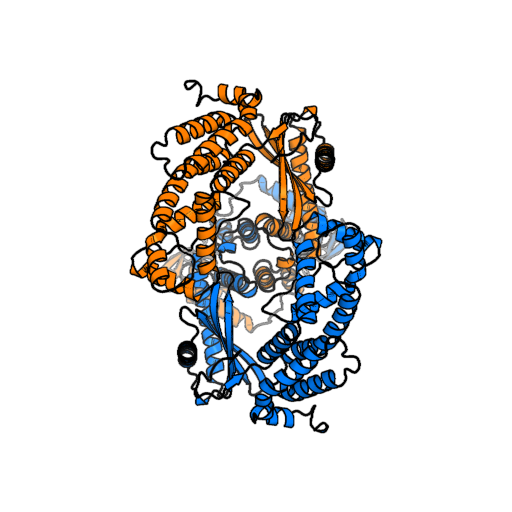86.69 394 GLU A C 1
ATOM 3137 O O . GLU A 1 394 ? 13.516 -20.266 -38.906 1 86.69 394 GLU A O 1
ATOM 3142 N N . ASN A 1 395 ? 12.078 -18.656 -38.562 1 87.81 395 ASN A N 1
ATOM 3143 C CA . ASN A 1 395 ? 13.094 -17.609 -38.469 1 87.81 395 ASN A CA 1
ATOM 3144 C C . ASN A 1 395 ? 13.484 -17.344 -37 1 87.81 395 ASN A C 1
ATOM 3146 O O . ASN A 1 395 ? 13.094 -16.344 -36.438 1 87.81 395 ASN A O 1
ATOM 3150 N N . ASP A 1 396 ? 14.43 -18.281 -36.531 1 88.06 396 ASP A N 1
ATOM 3151 C CA . ASP A 1 396 ? 14.789 -18.156 -35.094 1 88.06 396 ASP A CA 1
ATOM 3152 C C . ASP A 1 396 ? 16.156 -17.531 -34.938 1 88.06 396 ASP A C 1
ATOM 3154 O O . ASP A 1 396 ? 16.844 -17.75 -33.938 1 88.06 396 ASP A O 1
ATOM 3158 N N . SER A 1 397 ? 16.516 -16.797 -36 1 92.5 397 SER A N 1
ATOM 3159 C CA . SER A 1 397 ? 17.797 -16.109 -35.875 1 92.5 397 SER A CA 1
ATOM 3160 C C . SER A 1 397 ? 17.812 -15.148 -34.688 1 92.5 397 SER A C 1
ATOM 3162 O O . SER A 1 397 ? 16.875 -14.344 -34.531 1 92.5 397 SER A O 1
ATOM 3164 N N . GLY A 1 398 ? 18.766 -15.328 -33.781 1 94 398 GLY A N 1
ATOM 3165 C CA . GLY A 1 398 ? 18.906 -14.445 -32.656 1 94 398 GLY A CA 1
ATOM 3166 C C . GLY A 1 398 ? 18.266 -14.977 -31.391 1 94 398 GLY A C 1
ATOM 3167 O O . GLY A 1 398 ? 18.5 -14.469 -30.297 1 94 398 GLY A O 1
ATOM 3168 N N . VAL A 1 399 ? 17.391 -15.992 -31.578 1 96 399 VAL A N 1
ATOM 3169 C CA . VAL A 1 399 ? 16.734 -16.547 -30.406 1 96 399 VAL A CA 1
ATOM 3170 C C . VAL A 1 399 ? 16.828 -18.078 -30.438 1 96 399 VAL A C 1
ATOM 3172 O O . VAL A 1 399 ? 16 -18.766 -29.828 1 96 399 VAL A O 1
ATOM 3175 N N . LYS A 1 400 ? 17.703 -18.609 -31.188 1 96.06 400 LYS A N 1
ATOM 3176 C CA . LYS A 1 400 ? 17.828 -20.047 -31.375 1 96.06 400 LYS A CA 1
ATOM 3177 C C . LYS A 1 400 ? 18.156 -20.75 -30.062 1 96.06 400 LYS A C 1
ATOM 3179 O O . LYS A 1 400 ? 17.547 -21.766 -29.734 1 96.06 400 LYS A O 1
ATOM 3184 N N . THR A 1 401 ? 19.094 -20.219 -29.391 1 96.94 401 THR A N 1
ATOM 3185 C CA . THR A 1 401 ? 19.5 -20.812 -28.125 1 96.94 401 THR A CA 1
ATOM 3186 C C . THR A 1 401 ? 18.344 -20.797 -27.125 1 96.94 401 THR A C 1
ATOM 3188 O O . THR A 1 401 ? 18.141 -21.781 -26.406 1 96.94 401 THR A O 1
ATOM 3191 N N . MET A 1 402 ? 17.641 -19.766 -27.078 1 97.44 402 MET A N 1
ATOM 3192 C CA . MET A 1 402 ? 16.469 -19.672 -26.203 1 97.44 402 MET A CA 1
ATOM 3193 C C . MET A 1 402 ? 15.438 -20.75 -26.562 1 97.44 402 MET A C 1
ATOM 3195 O O . MET A 1 402 ? 14.938 -21.453 -25.688 1 97.44 402 MET A O 1
ATOM 3199 N N . LYS A 1 403 ? 15.172 -20.844 -27.828 1 96.94 403 LYS A N 1
ATOM 3200 C CA . LYS A 1 403 ? 14.211 -21.828 -28.312 1 96.94 403 LYS A CA 1
ATOM 3201 C C . LYS A 1 403 ? 14.625 -23.25 -27.922 1 96.94 403 LYS A C 1
ATOM 3203 O O . LYS A 1 403 ? 13.82 -24.016 -27.406 1 96.94 403 LYS A O 1
ATOM 3208 N N . GLU A 1 404 ? 15.859 -23.562 -28.141 1 97.12 404 GLU A N 1
ATOM 3209 C CA . GLU A 1 404 ? 16.375 -24.891 -27.844 1 97.12 404 GLU A CA 1
ATOM 3210 C C . GLU A 1 404 ? 16.344 -25.172 -26.344 1 97.12 404 GLU A C 1
ATOM 3212 O O . GLU A 1 404 ? 16.062 -26.297 -25.922 1 97.12 404 GLU A O 1
ATOM 3217 N N . THR A 1 405 ? 16.625 -24.172 -25.641 1 98 405 THR A N 1
ATOM 3218 C CA . THR A 1 405 ? 16.594 -24.328 -24.188 1 98 405 THR A CA 1
ATOM 3219 C C . THR A 1 405 ? 15.172 -24.562 -23.688 1 98 405 THR A C 1
ATOM 3221 O O . THR A 1 405 ? 14.945 -25.391 -22.797 1 98 405 THR A O 1
ATOM 3224 N N . LEU A 1 406 ? 14.234 -23.828 -24.219 1 98 406 LEU A N 1
ATOM 3225 C CA . LEU A 1 406 ? 12.836 -24.031 -23.875 1 98 406 LEU A CA 1
ATOM 3226 C C . LEU A 1 406 ? 12.414 -25.469 -24.156 1 98 406 LEU A C 1
ATOM 3228 O O . LEU A 1 406 ? 11.805 -26.125 -23.312 1 98 406 LEU A O 1
ATOM 3232 N N . LEU A 1 407 ? 12.812 -25.953 -25.297 1 97.56 407 LEU A N 1
ATOM 3233 C CA . LEU A 1 407 ? 12.477 -27.312 -25.688 1 97.56 407 LEU A CA 1
ATOM 3234 C C . LEU A 1 407 ? 13.133 -28.328 -24.734 1 97.56 407 LEU A C 1
ATOM 3236 O O . LEU A 1 407 ? 12.484 -29.266 -24.297 1 97.56 407 LEU A O 1
ATOM 3240 N N . HIS A 1 408 ? 14.336 -28.062 -24.422 1 97.69 408 HIS A N 1
ATOM 3241 C CA . HIS A 1 408 ? 15.086 -28.953 -23.531 1 97.69 408 HIS A CA 1
ATOM 3242 C C . HIS A 1 408 ? 14.477 -28.969 -22.141 1 97.69 408 HIS A C 1
ATOM 3244 O O . HIS A 1 408 ? 14.281 -30.031 -21.547 1 97.69 408 HIS A O 1
ATOM 3250 N N . GLU A 1 409 ? 14.227 -27.797 -21.625 1 97.19 409 GLU A N 1
ATOM 3251 C CA . GLU A 1 409 ? 13.648 -27.688 -20.297 1 97.19 409 GLU A CA 1
ATOM 3252 C C . GLU A 1 409 ? 12.266 -28.328 -20.234 1 97.19 409 GLU A C 1
ATOM 3254 O O . GLU A 1 409 ? 11.898 -28.953 -19.234 1 97.19 409 GLU A O 1
ATOM 3259 N N . MET A 1 410 ? 11.508 -28.156 -21.25 1 96.81 410 MET A N 1
ATOM 3260 C CA . MET A 1 410 ? 10.195 -28.797 -21.312 1 96.81 410 MET A CA 1
ATOM 3261 C C . MET A 1 410 ? 10.328 -30.312 -21.281 1 96.81 410 MET A C 1
ATOM 3263 O O . MET A 1 410 ? 9.617 -30.984 -20.547 1 96.81 410 MET A O 1
ATOM 3267 N N . ASP A 1 411 ? 11.211 -30.766 -22.047 1 95.38 411 ASP A N 1
ATOM 3268 C CA . ASP A 1 411 ? 11.43 -32.219 -22.109 1 95.38 411 ASP A CA 1
ATOM 3269 C C . ASP A 1 411 ? 11.852 -32.75 -20.734 1 95.38 411 ASP A C 1
ATOM 3271 O O . ASP A 1 411 ? 11.375 -33.812 -20.312 1 95.38 411 ASP A O 1
ATOM 3275 N N . GLN A 1 412 ? 12.633 -32.094 -20.062 1 93.94 412 GLN A N 1
ATOM 3276 C CA . GLN A 1 412 ? 13.156 -32.531 -18.781 1 93.94 412 GLN A CA 1
ATOM 3277 C C . GLN A 1 412 ? 12.086 -32.406 -17.688 1 93.94 412 GLN A C 1
ATOM 3279 O O . GLN A 1 412 ? 11.875 -33.375 -16.938 1 93.94 412 GLN A O 1
ATOM 3284 N N . ARG A 1 413 ? 11.406 -31.359 -17.656 1 91.88 413 ARG A N 1
ATOM 3285 C CA . ARG A 1 413 ? 10.5 -31.094 -16.547 1 91.88 413 ARG A CA 1
ATOM 3286 C C . ARG A 1 413 ? 9.133 -31.719 -16.781 1 91.88 413 ARG A C 1
ATOM 3288 O O . ARG A 1 413 ? 8.445 -32.094 -15.836 1 91.88 413 ARG A O 1
ATOM 3295 N N . PHE A 1 414 ? 8.773 -31.859 -18.047 1 93.5 414 PHE A N 1
ATOM 3296 C CA . PHE A 1 414 ? 7.406 -32.281 -18.328 1 93.5 414 PHE A CA 1
ATOM 3297 C C . PHE A 1 414 ? 7.344 -33.781 -18.625 1 93.5 414 PHE A C 1
ATOM 3299 O O . PHE A 1 414 ? 6.254 -34.344 -18.75 1 93.5 414 PHE A O 1
ATOM 3306 N N . SER A 1 415 ? 8.461 -34.375 -18.656 1 89.69 415 SER A N 1
ATOM 3307 C CA . SER A 1 415 ? 8.477 -35.812 -18.859 1 89.69 415 SER A CA 1
ATOM 3308 C C . SER A 1 415 ? 7.699 -36.531 -17.766 1 89.69 415 SER A C 1
ATOM 3310 O O . SER A 1 415 ? 7.082 -37.562 -18.016 1 89.69 415 SER A O 1
ATOM 3312 N N . TYR A 1 416 ? 7.715 -35.938 -16.656 1 86.38 416 TYR A N 1
ATOM 3313 C CA . TYR A 1 416 ? 7.004 -36.469 -15.508 1 86.38 416 TYR A CA 1
ATOM 3314 C C . TYR A 1 416 ? 5.516 -36.625 -15.805 1 86.38 416 TYR A C 1
ATOM 3316 O O . TYR A 1 416 ? 4.898 -37.625 -15.469 1 86.38 416 TYR A O 1
ATOM 3324 N N . TYR A 1 417 ? 4.895 -35.719 -16.469 1 88.81 417 TYR A N 1
ATOM 3325 C CA . TYR A 1 417 ? 3.455 -35.719 -16.703 1 88.81 417 TYR A CA 1
ATOM 3326 C C . TYR A 1 417 ? 3.059 -36.75 -17.734 1 88.81 417 TYR A C 1
ATOM 3328 O O . TYR A 1 417 ? 2.014 -37.406 -17.609 1 88.81 417 TYR A O 1
ATOM 3336 N N . ALA A 1 418 ? 3.912 -36.938 -18.656 1 83.44 418 ALA A N 1
ATOM 3337 C CA . ALA A 1 418 ? 3.633 -37.938 -19.688 1 83.44 418 ALA A CA 1
ATOM 3338 C C . ALA A 1 418 ? 3.709 -39.344 -19.125 1 83.44 418 ALA A C 1
ATOM 3340 O O . ALA A 1 418 ? 2.975 -40.25 -19.562 1 83.44 418 ALA A O 1
ATOM 3341 N N . LYS A 1 419 ? 4.508 -39.438 -18.141 1 87.06 419 LYS A N 1
ATOM 3342 C CA . LYS A 1 419 ? 4.738 -40.75 -17.562 1 87.06 419 LYS A CA 1
ATOM 3343 C C . LYS A 1 419 ? 3.787 -41.031 -16.406 1 87.06 419 LYS A C 1
ATOM 3345 O O . LYS A 1 419 ? 3.652 -42.188 -15.969 1 87.06 419 LYS A O 1
ATOM 3350 N N . ASN A 1 420 ? 3.215 -40.062 -16.016 1 88.19 420 ASN A N 1
ATOM 3351 C CA . ASN A 1 420 ? 2.285 -40.188 -14.906 1 88.19 420 ASN A CA 1
ATOM 3352 C C . ASN A 1 420 ? 0.932 -40.719 -15.367 1 88.19 420 ASN A C 1
ATOM 3354 O O . ASN A 1 420 ? 0.263 -40.094 -16.188 1 88.19 420 ASN A O 1
ATOM 3358 N N . ALA A 1 421 ? 0.488 -41.812 -14.75 1 88.19 421 ALA A N 1
ATOM 3359 C CA . ALA A 1 421 ? -0.718 -42.5 -15.172 1 88.19 421 ALA A CA 1
ATOM 3360 C C . ALA A 1 421 ? -1.964 -41.656 -14.938 1 88.19 421 ALA A C 1
ATOM 3362 O O . A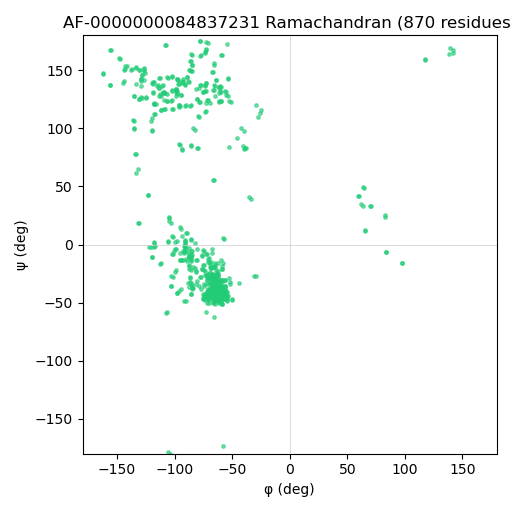LA A 1 421 ? -2.918 -41.719 -15.719 1 88.19 421 ALA A O 1
ATOM 3363 N N . ILE A 1 422 ? -1.917 -40.906 -13.953 1 87.56 422 ILE A N 1
ATOM 3364 C CA . ILE A 1 422 ? -3.086 -40.094 -13.617 1 87.56 422 ILE A CA 1
ATOM 3365 C C . ILE A 1 422 ? -3.328 -39.062 -14.711 1 87.56 422 ILE A C 1
ATOM 3367 O O . ILE A 1 422 ? -4.461 -38.875 -15.156 1 87.56 422 ILE A O 1
ATOM 3371 N N . TYR A 1 423 ? -2.316 -38.5 -15.188 1 90.75 423 TYR A N 1
ATOM 3372 C CA . TYR A 1 423 ? -2.43 -37.469 -16.234 1 90.75 423 TYR A CA 1
ATOM 3373 C C . TYR A 1 423 ? -2.805 -38.094 -17.562 1 90.75 423 TYR A C 1
ATOM 3375 O O . TYR A 1 423 ? -3.646 -37.562 -18.297 1 90.75 423 TYR A O 1
ATOM 3383 N N . SER A 1 424 ? -2.195 -39.219 -17.844 1 90 424 SER A N 1
ATOM 3384 C CA . SER A 1 424 ? -2.488 -39.906 -19.109 1 90 424 SER A CA 1
ATOM 3385 C C . SER A 1 424 ? -3.941 -40.375 -19.156 1 90 424 SER A C 1
ATOM 3387 O O . SER A 1 424 ? -4.613 -40.219 -20.172 1 90 424 SER A O 1
ATOM 3389 N N . MET A 1 425 ? -4.336 -40.875 -18.094 1 90 425 MET A N 1
ATOM 3390 C CA . MET A 1 425 ? -5.715 -41.344 -18.016 1 90 425 MET A CA 1
ATOM 3391 C C . MET A 1 425 ? -6.695 -40.188 -18.125 1 90 425 MET A C 1
ATOM 3393 O O . MET A 1 425 ? -7.715 -40.312 -18.812 1 90 425 MET A O 1
ATOM 3397 N N . ALA A 1 426 ? -6.414 -39.188 -17.438 1 90.19 426 ALA A N 1
ATOM 3398 C CA . ALA A 1 426 ? -7.285 -38 -17.5 1 90.19 426 ALA A CA 1
ATOM 3399 C C . ALA A 1 426 ? -7.418 -37.469 -18.922 1 90.19 426 ALA A C 1
ATOM 3401 O O . ALA A 1 426 ? -8.516 -37.125 -19.359 1 90.19 426 ALA A O 1
ATOM 3402 N N . THR A 1 427 ? -6.328 -37.5 -19.609 1 90.69 427 THR A N 1
ATOM 3403 C CA . THR A 1 427 ? -6.324 -37 -20.984 1 90.69 427 THR A CA 1
ATOM 3404 C C . THR A 1 427 ? -7.109 -37.969 -21.891 1 90.69 427 THR A C 1
ATOM 3406 O O . THR A 1 427 ? -7.895 -37.531 -22.719 1 90.69 427 THR A O 1
ATOM 3409 N N . LEU A 1 428 ? -6.945 -39.188 -21.641 1 88.62 428 LEU A N 1
ATOM 3410 C CA . LEU A 1 428 ? -7.605 -40.188 -22.453 1 88.62 428 LEU A CA 1
ATOM 3411 C C . LEU A 1 428 ? -9.117 -40.156 -22.234 1 88.62 428 LEU A C 1
ATOM 3413 O O . LEU A 1 428 ? -9.883 -40.406 -23.172 1 88.62 428 LEU A O 1
ATOM 3417 N N . LEU A 1 429 ? -9.531 -39.844 -21.078 1 88.31 429 LEU A N 1
ATOM 3418 C CA . LEU A 1 429 ? -10.945 -39.906 -20.734 1 88.31 429 LEU A CA 1
ATOM 3419 C C . LEU A 1 429 ? -11.641 -38.594 -21.078 1 88.31 429 LEU A C 1
ATOM 3421 O O . LEU A 1 429 ? -12.875 -38.5 -21.031 1 88.31 429 LEU A O 1
ATOM 3425 N N . ASP A 1 430 ? -10.891 -37.656 -21.438 1 89.25 430 ASP A N 1
ATOM 3426 C CA . ASP A 1 430 ? -11.477 -36.375 -21.828 1 89.25 430 ASP A CA 1
ATOM 3427 C C . ASP A 1 430 ? -12.039 -36.438 -23.25 1 89.25 430 ASP A C 1
ATOM 3429 O O . ASP A 1 430 ? -11.297 -36.656 -24.203 1 89.25 430 ASP A O 1
ATOM 3433 N N . PRO A 1 431 ? -13.32 -36.156 -23.422 1 84.62 431 PRO A N 1
ATOM 3434 C CA . PRO A 1 431 ? -13.945 -36.281 -24.734 1 84.62 431 PRO A CA 1
ATOM 3435 C C . PRO A 1 431 ? -13.438 -35.25 -25.734 1 84.62 431 PRO A C 1
ATOM 3437 O O . PRO A 1 431 ? -13.547 -35.469 -26.953 1 84.62 431 PRO A O 1
ATOM 3440 N N . ARG A 1 432 ? -12.914 -34.281 -25.312 1 80.62 432 ARG A N 1
ATOM 3441 C CA . ARG A 1 432 ? -12.422 -33.25 -26.203 1 80.62 432 ARG A CA 1
ATOM 3442 C C . ARG A 1 432 ? -11.219 -33.719 -27.016 1 80.62 432 ARG A C 1
ATOM 3444 O O . ARG A 1 432 ? -10.914 -33.188 -28.062 1 80.62 432 ARG A O 1
ATOM 3451 N N . PHE A 1 433 ? -10.602 -34.844 -26.406 1 77.62 433 PHE A N 1
ATOM 3452 C CA . PHE A 1 433 ? -9.344 -35.25 -27.016 1 77.62 433 PHE A CA 1
ATOM 3453 C C . PHE A 1 433 ? -9.453 -36.656 -27.578 1 77.62 433 PHE A C 1
ATOM 3455 O O . PHE A 1 433 ? -8.453 -37.219 -28.016 1 77.62 433 PHE A O 1
ATOM 3462 N N . LYS A 1 434 ? -10.5 -37.312 -27.531 1 67.5 434 LYS A N 1
ATOM 3463 C CA . LYS A 1 434 ? -10.719 -38.688 -27.953 1 67.5 434 LYS A CA 1
ATOM 3464 C C . LYS A 1 434 ? -10.188 -38.906 -29.375 1 67.5 434 LYS A C 1
ATOM 3466 O O . LYS A 1 434 ? -9.539 -39.938 -29.641 1 67.5 434 LYS A O 1
ATOM 3471 N N . ASN A 1 435 ? -10.523 -38.062 -30.203 1 61.38 435 ASN A N 1
ATOM 3472 C CA . ASN A 1 435 ? -10.164 -38.344 -31.594 1 61.38 435 ASN A CA 1
ATOM 3473 C C . ASN A 1 435 ? -8.797 -37.75 -31.938 1 61.38 435 ASN A C 1
ATOM 3475 O O . ASN A 1 435 ? -8.359 -37.844 -33.094 1 61.38 435 ASN A O 1
ATOM 3479 N N . LYS A 1 436 ? -8.25 -37.219 -30.906 1 55.53 436 LYS A N 1
ATOM 3480 C CA . LYS A 1 436 ? -7.039 -36.531 -31.328 1 55.53 436 LYS A CA 1
ATOM 3481 C C . LYS A 1 436 ? -5.801 -37.375 -31.078 1 55.53 436 LYS A C 1
ATOM 3483 O O . LYS A 1 436 ? -4.742 -37.125 -31.656 1 55.53 436 LYS A O 1
ATOM 3488 N N . PHE A 1 437 ? -5.918 -38.281 -30.203 1 50 437 PHE A N 1
ATOM 3489 C CA . PHE A 1 437 ? -4.742 -39.125 -30.031 1 50 437 PHE A CA 1
ATOM 3490 C C . PHE A 1 437 ? -4.945 -40.469 -30.703 1 50 437 PHE A C 1
ATOM 3492 O O . PHE A 1 437 ? -6.062 -41 -30.734 1 50 437 PHE A O 1
ATOM 3499 N N . MET B 1 1 ? -59.5 -11.633 20.141 1 38.22 1 MET B N 1
ATOM 3500 C CA . MET B 1 1 ? -58.906 -12.953 20.328 1 38.22 1 MET B CA 1
ATOM 3501 C C . MET B 1 1 ? -57.438 -12.852 20.766 1 38.22 1 MET B C 1
ATOM 3503 O O . MET B 1 1 ? -56.938 -13.742 21.453 1 38.22 1 MET B O 1
ATOM 3507 N N . ALA B 1 2 ? -56.625 -11.992 20.141 1 45.56 2 ALA B N 1
ATOM 3508 C CA . ALA B 1 2 ? -55.219 -11.789 20.5 1 45.56 2 ALA B CA 1
ATOM 3509 C C . ALA B 1 2 ? -55.094 -11.391 21.969 1 45.56 2 ALA B C 1
ATOM 3511 O O . ALA B 1 2 ? -54.125 -11.797 22.656 1 45.56 2 ALA B O 1
ATOM 3512 N N . SER B 1 3 ? -56 -10.594 22.547 1 55.75 3 SER B N 1
ATOM 3513 C CA . SER B 1 3 ? -56.062 -10.164 23.938 1 55.75 3 SER B CA 1
ATOM 3514 C C . SER B 1 3 ? -56.156 -11.352 24.891 1 55.75 3 SER B C 1
ATOM 3516 O O . SER B 1 3 ? -55.688 -11.305 26.016 1 55.75 3 SER B O 1
ATOM 3518 N N . THR B 1 4 ? -56.594 -12.461 24.375 1 63.44 4 THR B N 1
ATOM 3519 C CA . THR B 1 4 ? -56.938 -13.562 25.25 1 63.44 4 THR B CA 1
ATOM 3520 C C . THR B 1 4 ? -55.719 -14.422 25.578 1 63.44 4 THR B C 1
ATOM 3522 O O . THR B 1 4 ? -55.625 -14.984 26.656 1 63.44 4 THR B O 1
ATOM 3525 N N . VAL B 1 5 ? -54.688 -14.367 24.75 1 72 5 VAL B N 1
ATOM 3526 C CA . VAL B 1 5 ? -53.594 -15.312 24.969 1 72 5 VAL B CA 1
ATOM 3527 C C . VAL B 1 5 ? -52.656 -14.789 26.047 1 72 5 VAL B C 1
ATOM 3529 O O . VAL B 1 5 ? -52.062 -15.562 26.766 1 72 5 VAL B O 1
ATOM 3532 N N . VAL B 1 6 ? -52.656 -13.508 26.328 1 77.5 6 VAL B N 1
ATOM 3533 C CA . VAL B 1 6 ? -51.781 -12.914 27.328 1 77.5 6 VAL B CA 1
ATOM 3534 C C . VAL B 1 6 ? -52.281 -13.258 28.734 1 77.5 6 VAL B C 1
ATOM 3536 O O . VAL B 1 6 ? -51.5 -13.367 29.672 1 77.5 6 VAL B O 1
ATOM 3539 N N . TRP B 1 7 ? -53.531 -13.586 28.828 1 78.19 7 TRP B N 1
ATOM 3540 C CA . TRP B 1 7 ? -54.156 -13.852 30.125 1 78.19 7 TRP B CA 1
ATOM 3541 C C . TRP B 1 7 ? -53.75 -15.227 30.656 1 78.19 7 TRP B C 1
ATOM 3543 O O . TRP B 1 7 ? -53.938 -15.523 31.844 1 78.19 7 TRP B O 1
ATOM 3553 N N . LYS B 1 8 ? -53.062 -16.031 29.766 1 80.62 8 LYS B N 1
ATOM 3554 C CA . LYS B 1 8 ? -52.531 -17.297 30.219 1 80.62 8 LYS B CA 1
ATOM 3555 C C . LYS B 1 8 ? -51.438 -17.078 31.266 1 80.62 8 LYS B C 1
ATOM 3557 O O . LYS B 1 8 ? -51.188 -17.953 32.094 1 80.62 8 LYS B O 1
ATOM 3562 N N . TYR B 1 9 ? -50.906 -15.867 31.328 1 85.56 9 TYR B N 1
ATOM 3563 C CA . TYR B 1 9 ? -49.75 -15.617 32.188 1 85.56 9 TYR B CA 1
ATOM 3564 C C . TYR B 1 9 ? -50.094 -14.625 33.281 1 85.56 9 TYR B C 1
ATOM 3566 O O . TYR B 1 9 ? -49.219 -14.266 34.094 1 85.56 9 TYR B O 1
ATOM 3574 N N . PHE B 1 10 ? -51.312 -14.156 33.25 1 84 10 PHE B N 1
ATOM 3575 C CA . PHE B 1 10 ? -51.719 -13.195 34.25 1 84 10 PHE B CA 1
ATOM 3576 C C . PHE B 1 10 ? -53.031 -13.633 34.906 1 84 10 PHE B C 1
ATOM 3578 O O . PHE B 1 10 ? -53.875 -14.266 34.281 1 84 10 PHE B O 1
ATOM 3585 N N . THR B 1 11 ? -53.188 -13.453 36.188 1 84.62 11 THR B N 1
ATOM 3586 C CA . THR B 1 11 ? -54.438 -13.703 36.938 1 84.62 11 THR B CA 1
ATOM 3587 C C . THR B 1 11 ? -54.969 -12.406 37.531 1 84.62 11 THR B C 1
ATOM 3589 O O . THR B 1 11 ? -54.25 -11.633 38.156 1 84.62 11 THR B O 1
ATOM 3592 N N . ALA B 1 12 ? -56.156 -12.055 37.156 1 79.5 12 ALA B N 1
ATOM 3593 C CA . ALA B 1 12 ? -56.812 -10.867 37.719 1 79.5 12 ALA B CA 1
ATOM 3594 C C . ALA B 1 12 ? -57 -11 39.219 1 79.5 12 ALA B C 1
ATOM 3596 O O . ALA B 1 12 ? -57.375 -12.07 39.719 1 79.5 12 ALA B O 1
ATOM 3597 N N . GLU B 1 13 ? -56.594 -9.961 39.938 1 78.06 13 GLU B N 1
ATOM 3598 C CA . GLU B 1 13 ? -56.844 -9.961 41.375 1 78.06 13 GLU B CA 1
ATOM 3599 C C . GLU B 1 13 ? -58.312 -9.727 41.688 1 78.06 13 GLU B C 1
ATOM 3601 O O . GLU B 1 13 ? -58.938 -8.828 41.125 1 78.06 13 GLU B O 1
ATOM 3606 N N . ASN B 1 14 ? -59.031 -10.594 42.375 1 74.31 14 ASN B N 1
ATOM 3607 C CA . ASN B 1 14 ? -60.438 -10.586 42.719 1 74.31 14 ASN B CA 1
ATOM 3608 C C . ASN B 1 14 ? -60.875 -9.281 43.375 1 74.31 14 ASN B C 1
ATOM 3610 O O . ASN B 1 14 ? -61.969 -8.797 43.188 1 74.31 14 ASN B O 1
ATOM 3614 N N . ALA B 1 15 ? -60.062 -8.609 44.156 1 75.38 15 ALA B N 1
ATOM 3615 C CA . ALA B 1 15 ? -60.438 -7.457 44.969 1 75.38 15 ALA B CA 1
ATOM 3616 C C . ALA B 1 15 ? -60.375 -6.172 44.156 1 75.38 15 ALA B C 1
ATOM 3618 O O . ALA B 1 15 ? -61.188 -5.262 44.375 1 75.38 15 ALA B O 1
ATOM 3619 N N . ASP B 1 16 ? -59.438 -5.988 43.188 1 73.62 16 ASP B N 1
ATOM 3620 C CA . ASP B 1 16 ? -59.25 -4.781 42.406 1 73.62 16 ASP B CA 1
ATOM 3621 C C . ASP B 1 16 ? -59.062 -5.121 40.906 1 73.62 16 ASP B C 1
ATOM 3623 O O . ASP B 1 16 ? -58.031 -5.672 40.531 1 73.62 16 ASP B O 1
ATOM 3627 N N . LYS B 1 17 ? -60.031 -5.027 40.094 1 73.5 17 LYS B N 1
ATOM 3628 C CA . LYS B 1 17 ? -60.062 -5.375 38.656 1 73.5 17 LYS B CA 1
ATOM 3629 C C . LYS B 1 17 ? -59 -4.582 37.906 1 73.5 17 LYS B C 1
ATOM 3631 O O . LYS B 1 17 ? -58.656 -4.941 36.781 1 73.5 17 LYS B O 1
ATOM 3636 N N . THR B 1 18 ? -58.5 -3.604 38.438 1 79 18 THR B N 1
ATOM 3637 C CA . THR B 1 18 ? -57.531 -2.75 37.75 1 79 18 THR B CA 1
ATOM 3638 C C . THR B 1 18 ? -56.094 -3.291 37.938 1 79 18 THR B C 1
ATOM 3640 O O . THR B 1 18 ? -55.156 -2.766 37.375 1 79 18 THR B O 1
ATOM 3643 N N . LYS B 1 19 ? -56 -4.395 38.75 1 83.62 19 LYS B N 1
ATOM 3644 C CA . LYS B 1 19 ? -54.688 -4.973 39.031 1 83.62 19 LYS B CA 1
ATOM 3645 C C . LYS B 1 19 ? -54.594 -6.414 38.531 1 83.62 19 LYS B C 1
ATOM 3647 O O . LYS B 1 19 ? -55.594 -7.152 38.594 1 83.62 19 LYS B O 1
ATOM 3652 N N . VAL B 1 20 ? -53.531 -6.816 37.938 1 85.69 20 VAL B N 1
ATOM 3653 C CA . VAL B 1 20 ? -53.281 -8.172 37.469 1 85.69 20 VAL B CA 1
ATOM 3654 C C . VAL B 1 20 ? -51.969 -8.703 38 1 85.69 20 VAL B C 1
ATOM 3656 O O . VAL B 1 20 ? -51.031 -7.938 38.188 1 85.69 20 VAL B O 1
ATOM 3659 N N . LYS B 1 21 ? -51.938 -9.922 38.344 1 85.31 21 LYS B N 1
ATOM 3660 C CA . LYS B 1 21 ? -50.781 -10.602 38.875 1 85.31 21 LYS B CA 1
ATOM 3661 C C . LYS B 1 21 ? -50.125 -11.484 37.812 1 85.31 21 LYS B C 1
ATOM 3663 O O . LYS B 1 21 ? -50.844 -12.258 37.125 1 85.31 21 LYS B O 1
ATOM 3668 N N . CYS B 1 22 ? -48.812 -11.258 37.531 1 84.5 22 CYS B N 1
ATOM 3669 C CA . CYS B 1 22 ? -48.094 -12.102 36.562 1 84.5 22 CYS B CA 1
ATOM 3670 C C . CYS B 1 22 ? -47.844 -13.484 37.156 1 84.5 22 CYS B C 1
ATOM 3672 O O . CYS B 1 22 ? -47.312 -13.609 38.281 1 84.5 22 CYS B O 1
ATOM 3674 N N . ASN B 1 23 ? -48.219 -14.484 36.594 1 84.38 23 ASN B N 1
ATOM 3675 C CA . ASN B 1 23 ? -48.094 -15.852 37.062 1 84.38 23 ASN B CA 1
ATOM 3676 C C . ASN B 1 23 ? -46.656 -16.328 37.031 1 84.38 23 ASN B C 1
ATOM 3678 O O . ASN B 1 23 ? -46.312 -17.359 37.625 1 84.38 23 ASN B O 1
ATOM 3682 N N . LEU B 1 24 ? -45.781 -15.586 36.406 1 80.94 24 LEU B N 1
ATOM 3683 C CA . LEU B 1 24 ? -44.406 -16.016 36.25 1 80.94 24 LEU B CA 1
ATOM 3684 C C . LEU B 1 24 ? -43.531 -15.398 37.344 1 80.94 24 LEU B C 1
ATOM 3686 O O . LEU B 1 24 ? -42.656 -16.062 37.906 1 80.94 24 LEU B O 1
ATOM 3690 N N . CYS B 1 25 ? -43.688 -14.094 37.781 1 80.62 25 CYS B N 1
ATOM 3691 C CA . CYS B 1 25 ? -42.875 -13.453 38.781 1 80.62 25 CYS B CA 1
ATOM 3692 C C . CYS B 1 25 ? -43.719 -12.977 39.969 1 80.62 25 CYS B C 1
ATOM 3694 O O . CYS B 1 25 ? -43.188 -12.398 40.906 1 80.62 25 CYS B O 1
ATOM 3696 N N . GLN B 1 26 ? -45.062 -13.117 40.031 1 82.81 26 GLN B N 1
ATOM 3697 C CA . GLN B 1 26 ? -46.031 -12.82 41.062 1 82.81 26 GLN B CA 1
ATOM 3698 C C . GLN B 1 26 ? -46.125 -11.32 41.344 1 82.81 26 GLN B C 1
ATOM 3700 O O . GLN B 1 26 ? -46.688 -10.898 42.375 1 82.81 26 GLN B O 1
ATOM 3705 N N . LEU B 1 27 ? -45.531 -10.547 40.469 1 81.62 27 LEU B N 1
ATOM 3706 C CA . LEU B 1 27 ? -45.625 -9.102 40.594 1 81.62 27 LEU B CA 1
ATOM 3707 C C . LEU B 1 27 ? -47.031 -8.617 40.188 1 81.62 27 LEU B C 1
ATOM 3709 O O . LEU B 1 27 ? -47.594 -9.078 39.219 1 81.62 27 LEU B O 1
ATOM 3713 N N . VAL B 1 28 ? -47.562 -7.73 40.969 1 83.25 28 VAL B N 1
ATOM 3714 C CA . VAL B 1 28 ? -48.906 -7.164 40.719 1 83.25 28 VAL B CA 1
ATOM 3715 C C . VAL B 1 28 ? -48.75 -5.91 39.844 1 83.25 28 VAL B C 1
ATOM 3717 O O . VAL B 1 28 ? -48 -5 40.156 1 83.25 28 VAL B O 1
ATOM 3720 N N . LEU B 1 29 ? -49.406 -5.953 38.594 1 82.56 29 LEU B N 1
ATOM 3721 C CA . LEU B 1 29 ? -49.344 -4.844 37.656 1 82.56 29 LEU B CA 1
ATOM 3722 C C . LEU B 1 29 ? -50.688 -4.098 37.625 1 82.56 29 LEU B C 1
ATOM 3724 O O . LEU B 1 29 ? -51.75 -4.688 37.844 1 82.56 29 LEU B O 1
ATOM 3728 N N . SER B 1 30 ? -50.625 -2.826 37.469 1 81.31 30 SER B N 1
ATOM 3729 C CA . SER B 1 30 ? -51.844 -2.033 37.281 1 81.31 30 SER B CA 1
ATOM 3730 C C . SER B 1 30 ? -52.25 -1.982 35.812 1 81.31 30 SER B C 1
ATOM 3732 O O . SER B 1 30 ? -51.406 -1.775 34.938 1 81.31 30 SER B O 1
ATOM 3734 N N . ARG B 1 31 ? -53.406 -2.436 35.344 1 76.5 31 ARG B N 1
ATOM 3735 C CA . ARG B 1 31 ? -53.906 -2.459 33.969 1 76.5 31 ARG B CA 1
ATOM 3736 C C . ARG B 1 31 ? -54.5 -1.105 33.594 1 76.5 31 ARG B C 1
ATOM 3738 O O . ARG B 1 31 ? -54.938 -0.918 32.469 1 76.5 31 ARG B O 1
ATOM 3745 N N . GLY B 1 32 ? -54.5 -0.049 34.5 1 71.31 32 GLY B N 1
ATOM 3746 C CA . GLY B 1 32 ? -55.094 1.254 34.25 1 71.31 32 GLY B CA 1
ATOM 3747 C C . GLY B 1 32 ? -55.844 1.806 35.469 1 71.31 32 GLY B C 1
ATOM 3748 O O . GLY B 1 32 ? -56 1.118 36.469 1 71.31 32 GLY B O 1
ATOM 3749 N N . LYS B 1 33 ? -56.25 3.023 35.5 1 70 33 LYS B N 1
ATOM 3750 C CA . LYS B 1 33 ? -56.875 3.717 36.625 1 70 33 LYS B CA 1
ATOM 3751 C C . LYS B 1 33 ? -58.344 3.408 36.719 1 70 33 LYS B C 1
ATOM 3753 O O . LYS B 1 33 ? -58.938 3.398 37.812 1 70 33 LYS B O 1
ATOM 3758 N N . ASN B 1 34 ? -59.031 3.201 35.5 1 67.69 34 ASN B N 1
ATOM 3759 C CA . ASN B 1 34 ? -60.469 3.025 35.531 1 67.69 34 ASN B CA 1
ATOM 3760 C C . ASN B 1 34 ? -60.875 1.585 35.219 1 67.69 34 ASN B C 1
ATOM 3762 O O . ASN B 1 34 ? -60.281 0.966 34.312 1 67.69 34 ASN B O 1
ATOM 3766 N N . LYS B 1 35 ? -61.594 0.883 36 1 65.06 35 LYS B N 1
ATOM 3767 C CA . LYS B 1 35 ? -62.094 -0.496 35.969 1 65.06 35 LYS B CA 1
ATOM 3768 C C . LYS B 1 35 ? -62.625 -0.871 34.594 1 65.06 35 LYS B C 1
ATOM 3770 O O . LYS B 1 35 ? -62.562 -2.029 34.188 1 65.06 35 LYS B O 1
ATOM 3775 N N . ASN B 1 36 ? -63.188 0.062 33.875 1 65.81 36 ASN B N 1
ATOM 3776 C CA . ASN B 1 36 ? -63.906 -0.247 32.625 1 65.81 36 ASN B CA 1
ATOM 3777 C C . ASN B 1 36 ? -62.969 -0.226 31.438 1 65.81 36 ASN B C 1
ATOM 3779 O O . ASN B 1 36 ? -63.312 -0.654 30.344 1 65.81 36 ASN B O 1
ATOM 3783 N N . ASP B 1 37 ? -61.75 0.3 31.5 1 64.56 37 ASP B N 1
ATOM 3784 C CA . ASP B 1 37 ? -60.844 0.428 30.359 1 64.56 37 ASP B CA 1
ATOM 3785 C C . ASP B 1 37 ? -59.531 -0.281 30.641 1 64.56 37 ASP B C 1
ATOM 3787 O O . ASP B 1 37 ? -58.469 0.197 30.234 1 64.56 37 ASP B O 1
ATOM 3791 N N . CYS B 1 38 ? -59.5 -1.415 31.188 1 65.38 38 CYS B N 1
ATOM 3792 C CA . CYS B 1 38 ? -58.281 -2.152 31.531 1 65.38 38 CYS B CA 1
ATOM 3793 C C . CYS B 1 38 ? -57.75 -2.898 30.312 1 65.38 38 CYS B C 1
ATOM 3795 O O . CYS B 1 38 ? -58.469 -3.727 29.719 1 65.38 38 CYS B O 1
ATOM 3797 N N . GLY B 1 39 ? -56.781 -2.359 29.625 1 69.94 39 GLY B N 1
ATOM 3798 C CA . GLY B 1 39 ? -56.188 -2.99 28.453 1 69.94 39 GLY B CA 1
ATOM 3799 C C . GLY B 1 39 ? -55.094 -3.975 28.797 1 69.94 39 GLY B C 1
ATOM 3800 O O . GLY B 1 39 ? -54.75 -4.152 29.969 1 69.94 39 GLY B O 1
ATOM 3801 N N . THR B 1 40 ? -54.656 -4.871 27.969 1 75.94 40 THR B N 1
ATOM 3802 C CA . THR B 1 40 ? -53.594 -5.883 28.156 1 75.94 40 THR B CA 1
ATOM 3803 C C . THR B 1 40 ? -52.25 -5.324 27.766 1 75.94 40 THR B C 1
ATOM 3805 O O . THR B 1 40 ? -51.25 -6.055 27.766 1 75.94 40 THR B O 1
ATOM 3808 N N . SER B 1 41 ? -52.188 -3.979 27.516 1 78.12 41 SER B N 1
ATOM 3809 C CA . SER B 1 41 ? -50.938 -3.375 27.031 1 78.12 41 SER B CA 1
ATOM 3810 C C . SER B 1 41 ? -49.875 -3.416 28.109 1 78.12 41 SER B C 1
ATOM 3812 O O . SER B 1 41 ? -48.719 -3.719 27.828 1 78.12 41 SER B O 1
ATOM 3814 N N . SER B 1 42 ? -50.25 -3.164 29.344 1 79.19 42 SER B N 1
ATOM 3815 C CA . SER B 1 42 ? -49.312 -3.205 30.453 1 79.19 42 SER B CA 1
ATOM 3816 C C . SER B 1 42 ? -48.844 -4.625 30.719 1 79.19 42 SER B C 1
ATOM 3818 O O . SER B 1 42 ? -47.688 -4.832 31.094 1 79.19 42 SER B O 1
ATOM 3820 N N . MET B 1 43 ? -49.656 -5.617 30.422 1 80.5 43 MET B N 1
ATOM 3821 C CA . MET B 1 43 ? -49.312 -7.031 30.578 1 80.5 43 MET B CA 1
ATOM 3822 C C . MET B 1 43 ? -48.281 -7.461 29.531 1 80.5 43 MET B C 1
ATOM 3824 O O . MET B 1 43 ? -47.312 -8.133 29.844 1 80.5 43 MET B O 1
ATOM 3828 N N . ARG B 1 44 ? -48.594 -7.012 28.344 1 78.12 44 ARG B N 1
ATOM 3829 C CA . ARG B 1 44 ? -47.688 -7.332 27.234 1 78.12 44 ARG B CA 1
ATOM 3830 C C . ARG B 1 44 ? -46.344 -6.672 27.422 1 78.12 44 ARG B C 1
ATOM 3832 O O . ARG B 1 44 ? -45.312 -7.297 27.203 1 78.12 44 ARG B O 1
ATOM 3839 N N . LYS B 1 45 ? -46.312 -5.418 27.875 1 79.25 45 LYS B N 1
ATOM 3840 C CA . LYS B 1 45 ? -45.062 -4.695 28.141 1 79.25 45 LYS B CA 1
ATOM 3841 C C . LYS B 1 45 ? -44.281 -5.363 29.266 1 79.25 45 LYS B C 1
ATOM 3843 O O . LYS B 1 45 ? -43.062 -5.508 29.172 1 79.25 45 LYS B O 1
ATOM 3848 N N . HIS B 1 46 ? -44.938 -5.828 30.219 1 80.31 46 HIS B N 1
ATOM 3849 C CA . HIS B 1 46 ? -44.344 -6.551 31.328 1 80.31 46 HIS B CA 1
ATOM 3850 C C . HIS B 1 46 ? -43.688 -7.84 30.844 1 80.31 46 HIS B C 1
ATOM 3852 O O . HIS B 1 46 ? -42.531 -8.125 31.203 1 80.31 46 HIS B O 1
ATOM 3858 N N . LEU B 1 47 ? -44.312 -8.609 30.062 1 80.31 47 LEU B N 1
ATOM 3859 C CA . LEU B 1 47 ? -43.781 -9.852 29.547 1 80.31 47 LEU B CA 1
ATOM 3860 C C . LEU B 1 47 ? -42.562 -9.586 28.641 1 80.31 47 LEU B C 1
ATOM 3862 O O . LEU B 1 47 ? -41.562 -10.312 28.688 1 80.31 47 LEU B O 1
ATOM 3866 N N . SER B 1 48 ? -42.594 -8.469 27.891 1 78.94 48 SER B N 1
ATOM 3867 C CA . SER B 1 48 ? -41.531 -8.133 26.953 1 78.94 48 SER B CA 1
ATOM 3868 C C . SER B 1 48 ? -40.25 -7.691 27.688 1 78.94 48 SER B C 1
ATOM 3870 O O . SER B 1 48 ? -39.156 -7.945 27.234 1 78.94 48 SER B O 1
ATOM 3872 N N . VAL B 1 49 ? -40.406 -7.129 28.906 1 78.19 49 VAL B N 1
ATOM 3873 C CA . VAL B 1 49 ? -39.281 -6.566 29.656 1 78.19 49 VAL B CA 1
ATOM 3874 C C . VAL B 1 49 ? -38.781 -7.582 30.672 1 78.19 49 VAL B C 1
ATOM 3876 O O . VAL B 1 49 ? -37.594 -7.805 30.797 1 78.19 49 VAL B O 1
ATOM 3879 N N . LYS B 1 50 ? -39.688 -8.312 31.391 1 78.31 50 LYS B N 1
ATOM 3880 C CA . LYS B 1 50 ? -39.281 -9.156 32.531 1 78.31 50 LYS B CA 1
ATOM 3881 C C . LYS B 1 50 ? -39.25 -10.625 32.125 1 78.31 50 LYS B C 1
ATOM 3883 O O . LYS B 1 50 ? -38.531 -11.422 32.719 1 78.31 50 LYS B O 1
ATOM 3888 N N . HIS B 1 51 ? -40.031 -11.047 31.141 1 77.56 51 HIS B N 1
ATOM 3889 C CA . HIS B 1 51 ? -40.156 -12.438 30.734 1 77.56 51 HIS B CA 1
ATOM 3890 C C . HIS B 1 51 ? -40.062 -12.578 29.219 1 77.56 51 HIS B C 1
ATOM 3892 O O . HIS B 1 51 ? -41 -13.031 28.578 1 77.56 51 HIS B O 1
ATOM 3898 N N . TYR B 1 52 ? -38.906 -12.164 28.797 1 74.69 52 TYR B N 1
ATOM 3899 C CA . TYR B 1 52 ? -38.656 -12.016 27.359 1 74.69 52 TYR B CA 1
ATOM 3900 C C . TYR B 1 52 ? -38.875 -13.336 26.641 1 74.69 52 TYR B C 1
ATOM 3902 O O . TYR B 1 52 ? -39.5 -13.359 25.562 1 74.69 52 TYR B O 1
ATOM 3910 N N . GLU B 1 53 ? -38.438 -14.484 27.156 1 72.94 53 GLU B N 1
ATOM 3911 C CA . GLU B 1 53 ? -38.625 -15.789 26.516 1 72.94 53 GLU B CA 1
ATOM 3912 C C . GLU B 1 53 ? -40.094 -16.141 26.359 1 72.94 53 GLU B C 1
ATOM 3914 O O . GLU B 1 53 ? -40.5 -16.641 25.312 1 72.94 53 GLU B O 1
ATOM 3919 N N . THR B 1 54 ? -40.875 -15.93 27.359 1 76.25 54 THR B N 1
ATOM 3920 C CA . THR B 1 54 ? -42.312 -16.203 27.344 1 76.25 54 THR B CA 1
ATOM 3921 C C . THR B 1 54 ? -43.031 -15.266 26.391 1 76.25 54 THR B C 1
ATOM 3923 O O . THR B 1 54 ? -43.969 -15.68 25.688 1 76.25 54 THR B O 1
ATOM 3926 N N . PHE B 1 55 ? -42.531 -14.047 26.281 1 76.69 55 PHE B N 1
ATOM 3927 C CA . PHE B 1 55 ? -43.094 -13.062 25.359 1 76.69 55 PHE B CA 1
ATOM 3928 C C . PHE B 1 55 ? -42.844 -13.461 23.922 1 76.69 55 PHE B C 1
ATOM 3930 O O . PHE B 1 55 ? -43.719 -13.359 23.062 1 76.69 55 PHE B O 1
ATOM 3937 N N . GLN B 1 56 ? -41.688 -14.023 23.688 1 73 56 GLN B N 1
ATOM 3938 C CA . GLN B 1 56 ? -41.375 -14.492 22.344 1 73 56 GLN B CA 1
ATOM 3939 C C . GLN B 1 56 ? -42.25 -15.688 21.953 1 73 56 GLN B C 1
ATOM 3941 O O . GLN B 1 56 ? -42.719 -15.773 20.828 1 73 56 GLN B O 1
ATOM 3946 N N . SER B 1 57 ? -42.469 -16.531 22.828 1 72.5 57 SER B N 1
ATOM 3947 C CA . SER B 1 57 ? -43.344 -17.672 22.609 1 72.5 57 SER B CA 1
ATOM 3948 C C . SER B 1 57 ? -44.812 -17.234 22.406 1 72.5 57 SER B C 1
ATOM 3950 O O . SER B 1 57 ? -45.531 -17.797 21.594 1 72.5 57 SER B O 1
ATOM 3952 N N . LEU B 1 58 ? -45.25 -16.234 23.141 1 73.5 58 LEU B N 1
ATOM 3953 C CA . LEU B 1 58 ? -46.594 -15.656 23.016 1 73.5 58 LEU B CA 1
ATOM 3954 C C . LEU B 1 58 ? -46.781 -15.016 21.641 1 73.5 58 LEU B C 1
ATOM 3956 O O . LEU B 1 58 ? -47.781 -15.203 20.984 1 73.5 58 LEU B O 1
ATOM 3960 N N . CYS B 1 59 ? -45.75 -14.266 21.281 1 69.69 59 CYS B N 1
ATOM 3961 C CA . CYS B 1 59 ? -45.781 -13.633 19.969 1 69.69 59 CYS B CA 1
ATOM 3962 C C . CYS B 1 59 ? -45.781 -14.68 18.859 1 69.69 59 CYS B C 1
ATOM 3964 O O . CYS B 1 59 ? -46.5 -14.531 17.859 1 69.69 59 CYS B O 1
ATOM 3966 N N . ALA B 1 60 ? -45.125 -15.734 19.047 1 65.25 60 ALA B N 1
ATOM 3967 C CA . ALA B 1 60 ? -45.094 -16.828 18.078 1 65.25 60 ALA B CA 1
ATOM 3968 C C . ALA B 1 60 ? -46.469 -17.547 18.016 1 65.25 60 ALA B C 1
ATOM 3970 O O . ALA B 1 60 ? -46.938 -17.891 16.938 1 65.25 60 ALA B O 1
ATOM 3971 N N . GLN B 1 61 ? -47.031 -17.766 19.078 1 65.19 61 GLN B N 1
ATOM 3972 C CA . GLN B 1 61 ? -48.344 -18.422 19.125 1 65.19 61 GLN B CA 1
ATOM 3973 C C . GLN B 1 61 ? -49.438 -17.516 18.562 1 65.19 61 GLN B C 1
ATOM 3975 O O . GLN B 1 61 ? -50.312 -18 17.859 1 65.19 61 GLN B O 1
ATOM 3980 N N . GLU B 1 62 ? -49.438 -16.328 18.938 1 62.97 62 GLU B N 1
ATOM 3981 C CA . GLU B 1 62 ? -50.406 -15.391 18.375 1 62.97 62 GLU B CA 1
ATOM 3982 C C . GLU B 1 62 ? -50.25 -15.281 16.859 1 62.97 62 GLU B C 1
ATOM 3984 O O . GLU B 1 62 ? -51.219 -15.133 16.125 1 62.97 62 GLU B O 1
ATOM 3989 N N . SER B 1 63 ? -49.031 -15.352 16.422 1 55.28 63 SER B N 1
ATOM 3990 C CA . SER B 1 63 ? -48.781 -15.383 14.992 1 55.28 63 SER B CA 1
ATOM 3991 C C . SER B 1 63 ? -49.281 -16.672 14.367 1 55.28 63 SER B C 1
ATOM 3993 O O . SER B 1 63 ? -49.781 -16.672 13.234 1 55.28 63 SER B O 1
ATOM 3995 N N . GLU B 1 64 ? -49.188 -17.734 15.016 1 50.75 64 GLU B N 1
ATOM 3996 C CA . GLU B 1 64 ? -49.688 -19 14.516 1 50.75 64 GLU B CA 1
ATOM 3997 C C . GLU B 1 64 ? -51.219 -19.031 14.516 1 50.75 64 GLU B C 1
ATOM 3999 O O . GLU B 1 64 ? -51.844 -19.578 13.602 1 50.75 64 GLU B O 1
ATOM 4004 N N . ASP B 1 65 ? -51.906 -18.641 15.562 1 45.44 65 ASP B N 1
ATOM 4005 C CA . ASP B 1 65 ? -53.344 -18.672 15.602 1 45.44 65 ASP B CA 1
ATOM 4006 C C . ASP B 1 65 ? -53.938 -17.719 14.555 1 45.44 65 ASP B C 1
ATOM 4008 O O . ASP B 1 65 ? -55 -18 13.992 1 45.44 65 ASP B O 1
ATOM 4012 N N . LYS B 1 66 ? -53.438 -16.562 14.477 1 40.03 66 LYS B N 1
ATOM 4013 C CA . LYS B 1 66 ? -53.938 -15.734 13.367 1 40.03 66 LYS B CA 1
ATOM 4014 C C . LYS B 1 66 ? -53.594 -16.375 12.023 1 40.03 66 LYS B C 1
ATOM 4016 O O . LYS B 1 66 ? -54 -15.867 10.969 1 40.03 66 LYS B O 1
ATOM 4021 N N . ALA B 1 67 ? -52.719 -17.281 12.039 1 35.78 67 ALA B N 1
ATOM 4022 C CA . ALA B 1 67 ? -52.375 -17.922 10.766 1 35.78 67 ALA B CA 1
ATOM 4023 C C . ALA B 1 67 ? -53.562 -18.672 10.195 1 35.78 67 ALA B C 1
ATOM 4025 O O . ALA B 1 67 ? -53.594 -19.047 9.023 1 35.78 67 ALA B O 1
ATOM 4026 N N . GLY B 1 68 ? -54.5 -19.188 11 1 33.19 68 GLY B N 1
ATOM 4027 C CA . GLY B 1 68 ? -55.562 -19.906 10.336 1 33.19 68 GLY B CA 1
ATOM 4028 C C . GLY B 1 68 ? -56.531 -18.984 9.594 1 33.19 68 GLY B C 1
ATOM 4029 O O . GLY B 1 68 ? -57.312 -19.438 8.789 1 33.19 68 GLY B O 1
ATOM 4030 N N . LEU B 1 69 ? -57.125 -18.062 10.336 1 30.36 69 LEU B N 1
ATOM 4031 C CA . LEU B 1 69 ? -58.125 -17.344 9.562 1 30.36 69 LEU B CA 1
ATOM 4032 C C . LEU B 1 69 ? -57.5 -16.688 8.336 1 30.36 69 LEU B C 1
ATOM 4034 O O . LEU B 1 69 ? -56.281 -16.516 8.266 1 30.36 69 LEU B O 1
ATOM 4038 N N . LYS B 1 70 ? -58.5 -15.773 7.582 1 31.66 70 LYS B N 1
ATOM 4039 C CA . LYS B 1 70 ? -58.281 -15.07 6.324 1 31.66 70 LYS B CA 1
ATOM 4040 C C . LYS B 1 70 ? -57 -14.234 6.383 1 31.66 70 LYS B C 1
ATOM 4042 O O . LYS B 1 70 ? -56.844 -13.383 7.266 1 31.66 70 LYS B O 1
ATOM 4047 N N . THR B 1 71 ? -55.875 -14.734 6.156 1 28.88 71 THR B N 1
ATOM 4048 C CA . THR B 1 71 ? -54.656 -14 5.801 1 28.88 71 THR B CA 1
ATOM 4049 C C . THR B 1 71 ? -55 -12.781 4.953 1 28.88 71 THR B C 1
ATOM 4051 O O . THR B 1 71 ? -55.188 -12.891 3.738 1 28.88 71 THR B O 1
ATOM 4054 N N . CYS B 1 72 ? -56.156 -12.078 5.32 1 27.84 72 CYS B N 1
ATOM 4055 C CA . CYS B 1 72 ? -56.281 -10.859 4.527 1 27.84 72 CYS B CA 1
ATOM 4056 C C . CYS B 1 72 ? -54.938 -10.156 4.387 1 27.84 72 CYS B C 1
ATOM 4058 O O . CYS B 1 72 ? -54.25 -9.914 5.383 1 27.84 72 CYS B O 1
ATOM 4060 N N . GLN B 1 73 ? -54.312 -10.375 3.217 1 29.88 73 GLN B N 1
ATOM 4061 C CA . GLN B 1 73 ? -53.094 -9.734 2.707 1 29.88 73 GLN B CA 1
ATOM 4062 C C . GLN B 1 73 ? -53.094 -8.242 3.041 1 29.88 73 GLN B C 1
ATOM 4064 O O . GLN B 1 73 ? -54.031 -7.523 2.727 1 29.88 73 GLN B O 1
ATOM 4069 N N . PRO B 1 74 ? -52.719 -7.766 4.199 1 32.72 74 PRO B N 1
ATOM 4070 C CA . PRO B 1 74 ? -52.656 -6.305 4.094 1 32.72 74 PRO B CA 1
ATOM 4071 C C . PRO B 1 74 ? -52.438 -5.82 2.666 1 32.72 74 PRO B C 1
ATOM 4073 O O . PRO B 1 74 ? -51.844 -6.539 1.858 1 32.72 74 PRO B O 1
ATOM 4076 N N . ALA B 1 75 ? -53.312 -5.125 2.029 1 31.52 75 ALA B N 1
ATOM 4077 C CA . ALA B 1 75 ? -53.156 -4.656 0.653 1 31.52 75 ALA B CA 1
ATOM 4078 C C . ALA B 1 75 ? -51.688 -4.422 0.305 1 31.52 75 ALA B C 1
ATOM 4080 O O . ALA B 1 75 ? -50.906 -3.916 1.128 1 31.52 75 ALA B O 1
ATOM 4081 N N . ILE B 1 76 ? -51.125 -5.129 -0.733 1 34.03 76 ILE B N 1
ATOM 4082 C CA . ILE B 1 76 ? -49.812 -5.098 -1.422 1 34.03 76 ILE B CA 1
ATOM 4083 C C . ILE B 1 76 ? -49.25 -3.678 -1.403 1 34.03 76 ILE B C 1
ATOM 4085 O O . ILE B 1 76 ? -48.062 -3.473 -1.635 1 34.03 76 ILE B O 1
ATOM 4089 N N . THR B 1 77 ? -50.188 -2.74 -1.332 1 33.78 77 THR B N 1
ATOM 4090 C CA . THR B 1 77 ? -49.719 -1.365 -1.524 1 33.78 77 THR B CA 1
ATOM 4091 C C . THR B 1 77 ? -48.906 -0.887 -0.322 1 33.78 77 THR B C 1
ATOM 4093 O O . THR B 1 77 ? -47.938 -0.143 -0.475 1 33.78 77 THR B O 1
ATOM 4096 N N . ASP B 1 78 ? -49.438 -1.056 0.835 1 34.81 78 ASP B N 1
ATOM 4097 C CA . ASP B 1 78 ? -48.719 -0.452 1.968 1 34.81 78 ASP B CA 1
ATOM 4098 C C . ASP B 1 78 ? -47.469 -1.248 2.328 1 34.81 78 ASP B C 1
ATOM 4100 O O . ASP B 1 78 ? -46.5 -0.69 2.855 1 34.81 78 ASP B O 1
ATOM 4104 N N . ALA B 1 79 ? -47.5 -2.574 2.396 1 37.81 79 ALA B N 1
ATOM 4105 C CA . ALA B 1 79 ? -46.312 -3.41 2.604 1 37.81 79 ALA B CA 1
ATOM 4106 C C . ALA B 1 79 ? -45.281 -3.184 1.504 1 37.81 79 ALA B C 1
ATOM 4108 O O . ALA B 1 79 ? -44.062 -3.373 1.722 1 37.81 79 ALA B O 1
ATOM 4109 N N . PHE B 1 80 ? -45.656 -2.965 0.311 1 38.72 80 PHE B N 1
ATOM 4110 C CA . PHE B 1 80 ? -44.844 -2.562 -0.816 1 38.72 80 PHE B CA 1
ATOM 4111 C C . PHE B 1 80 ? -44.25 -1.171 -0.591 1 38.72 80 PHE B C 1
ATOM 4113 O O . PHE B 1 80 ? -43.219 -0.821 -1.165 1 38.72 80 PHE B O 1
ATOM 4120 N N . ALA B 1 81 ? -44.938 -0.386 0.004 1 43.31 81 ALA B N 1
ATOM 4121 C CA . ALA B 1 81 ? -44.438 0.962 0.239 1 43.31 81 ALA B CA 1
ATOM 4122 C C . ALA B 1 81 ? -43.188 0.935 1.147 1 43.31 81 ALA B C 1
ATOM 4124 O O . ALA B 1 81 ? -42.281 1.721 0.967 1 43.31 81 ALA B O 1
ATOM 4125 N N . ALA B 1 82 ? -43.219 0.17 2.244 1 48.31 82 ALA B N 1
ATOM 4126 C CA . ALA B 1 82 ? -42.094 0.034 3.184 1 48.31 82 ALA B CA 1
ATOM 4127 C C . ALA B 1 82 ? -40.875 -0.583 2.508 1 48.31 82 ALA B C 1
ATOM 4129 O O . ALA B 1 82 ? -39.75 -0.43 2.986 1 48.31 82 ALA B O 1
ATOM 4130 N N . THR B 1 83 ? -41.062 -1.363 1.439 1 58.75 83 THR B N 1
ATOM 4131 C CA . THR B 1 83 ? -40 -2.121 0.779 1 58.75 83 THR B CA 1
ATOM 4132 C C . THR B 1 83 ? -39.531 -1.396 -0.474 1 58.75 83 THR B C 1
ATOM 4134 O O . THR B 1 83 ? -38.594 -1.844 -1.131 1 58.75 83 THR B O 1
ATOM 4137 N N . CYS B 1 84 ? -40.188 -0.386 -0.763 1 74.69 84 CYS B N 1
ATOM 4138 C CA . CYS B 1 84 ? -39.75 0.247 -2.004 1 74.69 84 CYS B CA 1
ATOM 4139 C C . CYS B 1 84 ? -38.531 1.132 -1.769 1 74.69 84 CYS B C 1
ATOM 4141 O O . CYS B 1 84 ? -38.5 1.915 -0.817 1 74.69 84 CYS B O 1
ATOM 4143 N N . PRO B 1 85 ? -37.594 1.022 -2.559 1 85.5 85 PRO B N 1
ATOM 4144 C CA . PRO B 1 85 ? -36.406 1.859 -2.428 1 85.5 85 PRO B CA 1
ATOM 4145 C C . PRO B 1 85 ? -36.719 3.35 -2.543 1 85.5 85 PRO B C 1
ATOM 4147 O O . PRO B 1 85 ? -37.625 3.74 -3.27 1 85.5 85 PRO B O 1
ATOM 4150 N N . TRP B 1 86 ? -36.156 4.238 -1.696 1 88.38 86 TRP B N 1
ATOM 4151 C CA . TRP B 1 86 ? -36.25 5.688 -1.793 1 88.38 86 TRP B CA 1
ATOM 4152 C C . TRP B 1 86 ? -35.781 6.184 -3.15 1 88.38 86 TRP B C 1
ATOM 4154 O O . TRP B 1 86 ? -34.75 5.719 -3.656 1 88.38 86 TRP B O 1
ATOM 4164 N N . PRO B 1 87 ? -36.562 7.004 -3.725 1 85.19 87 PRO B N 1
ATOM 4165 C CA . PRO B 1 87 ? -35.938 7.688 -4.863 1 85.19 87 PRO B CA 1
ATOM 4166 C C . PRO B 1 87 ? -34.688 8.484 -4.473 1 85.19 87 PRO B C 1
ATOM 4168 O O . PRO B 1 87 ? -34.5 8.789 -3.295 1 85.19 87 PRO B O 1
ATOM 4171 N N . GLN B 1 88 ? -33.906 8.828 -5.41 1 82.31 88 GLN B N 1
ATOM 4172 C CA . GLN B 1 88 ? -32.625 9.477 -5.168 1 82.31 88 GLN B CA 1
ATOM 4173 C C . GLN B 1 88 ? -32.812 10.852 -4.531 1 82.31 88 GLN B C 1
ATOM 4175 O O . GLN B 1 88 ? -31.953 11.312 -3.771 1 82.31 88 GLN B O 1
ATOM 4180 N N . ASP B 1 89 ? -33.938 11.461 -4.809 1 85.31 89 ASP B N 1
ATOM 4181 C CA . ASP B 1 89 ? -34.156 12.828 -4.34 1 85.31 89 ASP B CA 1
ATOM 4182 C C . ASP B 1 89 ? -34.844 12.828 -2.967 1 85.31 89 ASP B C 1
ATOM 4184 O O . ASP B 1 89 ? -35.031 13.891 -2.375 1 85.31 89 ASP B O 1
ATOM 4188 N N . HIS B 1 90 ? -35.125 11.703 -2.482 1 90.62 90 HIS B N 1
ATOM 4189 C CA . HIS B 1 90 ? -35.688 11.602 -1.137 1 90.62 90 HIS B CA 1
ATOM 4190 C C . HIS B 1 90 ? -34.719 12.164 -0.1 1 90.62 90 HIS B C 1
ATOM 4192 O O . HIS B 1 90 ? -33.5 11.938 -0.182 1 90.62 90 HIS B O 1
ATOM 4198 N N . PRO B 1 91 ? -35.219 12.961 0.823 1 91.75 91 PRO B N 1
ATOM 4199 C CA . PRO B 1 91 ? -34.344 13.609 1.811 1 91.75 91 PRO B CA 1
ATOM 4200 C C . PRO B 1 91 ? -33.5 12.617 2.588 1 91.75 91 PRO B C 1
ATOM 4202 O O . PRO B 1 91 ? -32.312 12.898 2.867 1 91.75 91 PRO B O 1
ATOM 4205 N N . GLN B 1 92 ? -34.094 11.539 2.926 1 92.5 92 GLN B N 1
ATOM 4206 C CA . GLN B 1 92 ? -33.312 10.531 3.66 1 92.5 92 GLN B CA 1
ATOM 4207 C C . GLN B 1 92 ? -32.219 9.93 2.791 1 92.5 92 GLN B C 1
ATOM 4209 O O . GLN B 1 92 ? -31.109 9.68 3.268 1 92.5 92 GLN B O 1
ATOM 4214 N N . ALA B 1 93 ? -32.531 9.68 1.59 1 94.5 93 ALA B N 1
ATOM 4215 C CA . ALA B 1 93 ? -31.547 9.156 0.655 1 94.5 93 ALA B CA 1
ATOM 4216 C C . ALA B 1 93 ? -30.391 10.141 0.471 1 94.5 93 ALA B C 1
ATOM 4218 O O . ALA B 1 93 ? -29.219 9.742 0.44 1 94.5 93 ALA B O 1
ATOM 4219 N N . LYS B 1 94 ? -30.734 11.352 0.378 1 94.31 94 LYS B N 1
ATOM 4220 C CA . LYS B 1 94 ? -29.734 12.398 0.237 1 94.31 94 LYS B CA 1
ATOM 4221 C C . LYS B 1 94 ? -28.844 12.469 1.477 1 94.31 94 LYS B C 1
ATOM 4223 O O . LYS B 1 94 ? -27.625 12.641 1.367 1 94.31 94 LYS B O 1
ATOM 4228 N N . ALA B 1 95 ? -29.5 12.344 2.576 1 95.19 95 ALA B N 1
ATOM 4229 C CA . ALA B 1 95 ? -28.75 12.383 3.83 1 95.19 95 ALA B CA 1
ATOM 4230 C C . ALA B 1 95 ? -27.766 11.219 3.926 1 95.19 95 ALA B C 1
ATOM 4232 O O . ALA B 1 95 ? -26.609 11.398 4.328 1 95.19 95 ALA B O 1
ATOM 4233 N N . VAL B 1 96 ? -28.219 10.047 3.572 1 96.62 96 VAL B N 1
ATOM 4234 C CA . VAL B 1 96 ? -27.375 8.859 3.619 1 96.62 96 VAL B CA 1
ATOM 4235 C C . VAL B 1 96 ? -26.219 9.008 2.625 1 96.62 96 VAL B C 1
ATOM 4237 O O . VAL B 1 96 ? -25.062 8.688 2.945 1 96.62 96 VAL B O 1
ATOM 4240 N N . THR B 1 97 ? -26.516 9.477 1.467 1 97 97 THR B N 1
ATOM 4241 C CA . THR B 1 97 ? -25.5 9.664 0.438 1 97 97 THR B CA 1
ATOM 4242 C C . THR B 1 97 ? -24.438 10.664 0.9 1 97 97 THR B C 1
ATOM 4244 O O . THR B 1 97 ? -23.25 10.469 0.659 1 97 97 THR B O 1
ATOM 4247 N N . ARG B 1 98 ? -24.875 11.656 1.519 1 95.44 98 ARG B N 1
ATOM 4248 C CA . ARG B 1 98 ? -23.938 12.656 2.043 1 95.44 98 ARG B CA 1
ATOM 4249 C C . ARG B 1 98 ? -23.016 12.047 3.09 1 95.44 98 ARG B C 1
ATOM 4251 O O . ARG B 1 98 ? -21.812 12.266 3.059 1 95.44 98 ARG B O 1
ATOM 4258 N N . ARG B 1 99 ? -23.594 11.32 3.998 1 96.62 99 ARG B N 1
ATOM 4259 C CA . ARG B 1 99 ? -22.797 10.68 5.035 1 96.62 99 ARG B CA 1
ATOM 4260 C C . ARG B 1 99 ? -21.844 9.656 4.434 1 96.62 99 ARG B C 1
ATOM 4262 O O . ARG B 1 99 ? -20.719 9.477 4.922 1 96.62 99 ARG B O 1
ATOM 4269 N N . LEU B 1 100 ? -22.281 9 3.443 1 97.81 100 LEU B N 1
ATOM 4270 C CA . LEU B 1 100 ? -21.438 8.055 2.725 1 97.81 100 LEU B CA 1
ATOM 4271 C C . LEU B 1 100 ? -20.25 8.75 2.084 1 97.81 100 LEU B C 1
ATOM 4273 O O . LEU B 1 100 ? -19.109 8.281 2.197 1 97.81 100 LEU B O 1
ATOM 4277 N N . MET B 1 101 ? -20.469 9.805 1.446 1 97.69 101 MET B N 1
ATOM 4278 C CA . MET B 1 101 ? -19.391 10.57 0.824 1 97.69 101 MET B CA 1
ATOM 4279 C C . MET B 1 101 ? -18.406 11.078 1.874 1 97.69 101 MET B C 1
ATOM 4281 O O . MET B 1 101 ? -17.188 11.062 1.655 1 97.69 101 MET B O 1
ATOM 4285 N N . GLU B 1 102 ? -18.938 11.508 2.971 1 96.5 102 GLU B N 1
ATOM 4286 C CA . GLU B 1 102 ? -18.062 11.93 4.066 1 96.5 102 GLU B CA 1
ATOM 4287 C C . GLU B 1 102 ? -17.188 10.781 4.555 1 96.5 102 GLU B C 1
ATOM 4289 O O . GLU B 1 102 ? -16 10.977 4.832 1 96.5 102 GLU B O 1
ATOM 4294 N N . MET B 1 103 ? -17.781 9.664 4.648 1 97.69 103 MET B N 1
ATOM 4295 C CA . MET B 1 103 ? -17.031 8.484 5.055 1 97.69 103 MET B CA 1
ATOM 4296 C C . MET B 1 103 ? -15.875 8.211 4.086 1 97.69 103 MET B C 1
ATOM 4298 O O . MET B 1 103 ? -14.742 7.977 4.512 1 97.69 103 MET B O 1
ATOM 4302 N N . ILE B 1 104 ? -16.109 8.266 2.83 1 97.81 104 ILE B N 1
ATOM 4303 C CA . ILE B 1 104 ? -15.109 8.016 1.796 1 97.81 104 ILE B CA 1
ATOM 4304 C C . ILE B 1 104 ? -14.008 9.062 1.881 1 97.81 104 ILE B C 1
ATOM 4306 O O . ILE B 1 104 ? -12.82 8.727 1.856 1 97.81 104 ILE B O 1
ATOM 4310 N N . ALA B 1 105 ? -14.391 10.25 2.1 1 96.06 105 ALA B N 1
ATOM 4311 C CA . ALA B 1 105 ? -13.438 11.359 2.1 1 96.06 105 ALA B CA 1
ATOM 4312 C C . ALA B 1 105 ? -12.609 11.367 3.381 1 96.06 105 ALA B C 1
ATOM 4314 O O . ALA B 1 105 ? -11.383 11.492 3.334 1 96.06 105 ALA B O 1
ATOM 4315 N N . ILE B 1 106 ? -13.242 11.203 4.5 1 96.19 106 ILE B N 1
ATOM 4316 C CA . ILE B 1 106 ? -12.586 11.32 5.793 1 96.19 106 ILE B CA 1
ATOM 4317 C C . ILE B 1 106 ? -11.703 10.102 6.039 1 96.19 106 ILE B C 1
ATOM 4319 O O . ILE B 1 106 ? -10.562 10.227 6.496 1 96.19 106 ILE B O 1
ATOM 4323 N N . ASP B 1 107 ? -12.289 8.984 5.688 1 96.94 107 ASP B N 1
ATOM 4324 C CA . ASP B 1 107 ? -11.57 7.75 5.965 1 96.94 107 ASP B CA 1
ATOM 4325 C C . ASP B 1 107 ? -10.688 7.348 4.781 1 96.94 107 ASP B C 1
ATOM 4327 O O . ASP B 1 107 ? -9.977 6.344 4.844 1 96.94 107 ASP B O 1
ATOM 4331 N N . MET B 1 108 ? -10.805 8.047 3.73 1 95.75 108 MET B N 1
ATOM 4332 C CA . MET B 1 108 ? -9.969 7.875 2.547 1 95.75 108 MET B CA 1
ATOM 4333 C C . MET B 1 108 ? -10.188 6.508 1.913 1 95.75 108 MET B C 1
ATOM 4335 O O . MET B 1 108 ? -9.234 5.793 1.611 1 95.75 108 MET B O 1
ATOM 4339 N N . HIS B 1 109 ? -11.422 6.176 1.723 1 96.25 109 HIS B N 1
ATOM 4340 C CA . HIS B 1 109 ? -11.773 4.961 0.996 1 96.25 109 HIS B CA 1
ATOM 4341 C C . HIS B 1 109 ? -11.797 5.207 -0.509 1 96.25 109 HIS B C 1
ATOM 4343 O O . HIS B 1 109 ? -12.102 6.316 -0.956 1 96.25 109 HIS B O 1
ATOM 4349 N N . PRO B 1 110 ? -11.461 4.086 -1.273 1 96.06 110 PRO B N 1
ATOM 4350 C CA . PRO B 1 110 ? -11.727 4.223 -2.707 1 96.06 110 PRO B CA 1
ATOM 4351 C C . PRO B 1 110 ? -13.211 4.344 -3.025 1 96.06 110 PRO B C 1
ATOM 4353 O O . PRO B 1 110 ? -14.055 3.848 -2.268 1 96.06 110 PRO B O 1
ATOM 4356 N N . PHE B 1 111 ? -13.484 4.961 -4.137 1 96.62 111 PHE B N 1
ATOM 4357 C CA . PHE B 1 111 ? -14.875 5.121 -4.543 1 96.62 111 PHE B CA 1
ATOM 4358 C C . PHE B 1 111 ? -15.516 3.77 -4.832 1 96.62 111 PHE B C 1
ATOM 4360 O O . PHE B 1 111 ? -16.734 3.637 -4.809 1 96.62 111 PHE B O 1
ATOM 4367 N N . SER B 1 112 ? -14.766 2.775 -5.059 1 96.62 112 SER B N 1
ATOM 4368 C CA . SER B 1 112 ? -15.258 1.448 -5.41 1 96.62 112 SER B CA 1
ATOM 4369 C C . SER B 1 112 ? -15.883 0.751 -4.207 1 96.62 112 SER B C 1
ATOM 4371 O O . SER B 1 112 ? -16.5 -0.306 -4.344 1 96.62 112 SER B O 1
ATOM 4373 N N . ILE B 1 113 ? -15.727 1.362 -3.059 1 97.38 113 ILE B N 1
ATOM 4374 C CA . ILE B 1 113 ? -16.266 0.75 -1.849 1 97.38 113 ILE B CA 1
ATOM 4375 C C . ILE B 1 113 ? -17.766 0.501 -2.016 1 97.38 113 ILE B C 1
ATOM 4377 O O . ILE B 1 113 ? -18.297 -0.47 -1.48 1 97.38 113 ILE B O 1
ATOM 4381 N N . VAL B 1 114 ? -18.516 1.292 -2.777 1 97.25 114 VAL B N 1
ATOM 4382 C CA . VAL B 1 114 ? -19.953 1.194 -2.949 1 97.25 114 VAL B CA 1
ATOM 4383 C C . VAL B 1 114 ? -20.297 -0.058 -3.752 1 97.25 114 VAL B C 1
ATOM 4385 O O . VAL B 1 114 ? -21.453 -0.483 -3.787 1 97.25 114 VAL B O 1
ATOM 4388 N N . GLU B 1 115 ? -19.328 -0.603 -4.371 1 96.88 115 GLU B N 1
ATOM 4389 C CA . GLU B 1 115 ? -19.531 -1.789 -5.195 1 96.88 115 GLU B CA 1
ATOM 4390 C C . GLU B 1 115 ? -19.078 -3.053 -4.473 1 96.88 115 GLU B C 1
ATOM 4392 O O . GLU B 1 115 ? -19.281 -4.164 -4.969 1 96.88 115 GLU B O 1
ATOM 4397 N N . ASP B 1 116 ? -18.453 -2.887 -3.365 1 97.31 116 ASP B N 1
ATOM 4398 C CA . ASP B 1 116 ? -17.953 -4.035 -2.611 1 97.31 116 ASP B CA 1
ATOM 4399 C C . ASP B 1 116 ? -19.109 -4.895 -2.1 1 97.31 116 ASP B C 1
ATOM 4401 O O . ASP B 1 116 ? -20.125 -4.367 -1.626 1 97.31 116 ASP B O 1
ATOM 4405 N N . GLU B 1 117 ? -18.984 -6.184 -2.201 1 97.56 117 GLU B N 1
ATOM 4406 C CA . GLU B 1 117 ? -20.047 -7.121 -1.854 1 97.56 117 GLU B CA 1
ATOM 4407 C C . GLU B 1 117 ? -20.422 -7.008 -0.379 1 97.56 117 GLU B C 1
ATOM 4409 O O . GLU B 1 117 ? -21.609 -6.914 -0.04 1 97.56 117 GLU B O 1
ATOM 4414 N N . GLY B 1 118 ? -19.391 -7.051 0.457 1 97.5 118 GLY B N 1
ATOM 4415 C CA . GLY B 1 118 ? -19.672 -6.969 1.884 1 97.5 118 GLY B CA 1
ATOM 4416 C C . GLY B 1 118 ? -20.375 -5.684 2.283 1 97.5 118 GLY B C 1
ATOM 4417 O O . GLY B 1 118 ? -21.312 -5.707 3.068 1 97.5 118 GLY B O 1
ATOM 4418 N N . PHE B 1 119 ? -19.953 -4.559 1.755 1 98.12 119 PHE B N 1
ATOM 4419 C CA . PHE B 1 119 ? -20.547 -3.268 2.072 1 98.12 119 PHE B CA 1
ATOM 4420 C C . PHE B 1 119 ? -21.984 -3.203 1.573 1 98.12 119 PHE B C 1
ATOM 4422 O O . PHE B 1 119 ? -22.875 -2.686 2.264 1 98.12 119 PHE B O 1
ATOM 4429 N N . ARG B 1 120 ? -22.203 -3.727 0.476 1 97.44 120 ARG B N 1
ATOM 4430 C CA . ARG B 1 120 ? -23.562 -3.748 -0.071 1 97.44 120 ARG B CA 1
ATOM 4431 C C . ARG B 1 120 ? -24.5 -4.562 0.815 1 97.44 120 ARG B C 1
ATOM 4433 O O . ARG B 1 120 ? -25.625 -4.156 1.067 1 97.44 120 ARG B O 1
ATOM 4440 N N . ARG B 1 121 ? -24.062 -5.684 1.276 1 97.19 121 ARG B N 1
ATOM 4441 C CA . ARG B 1 121 ? -24.859 -6.508 2.176 1 97.19 121 ARG B CA 1
ATOM 4442 C C . ARG B 1 121 ? -25.125 -5.789 3.494 1 97.19 121 ARG B C 1
ATOM 4444 O O . ARG B 1 121 ? -26.219 -5.879 4.055 1 97.19 121 ARG B O 1
ATOM 4451 N N . PHE B 1 122 ? -24.156 -5.145 3.951 1 97.81 122 PHE B N 1
ATOM 4452 C CA . PHE B 1 122 ? -24.281 -4.367 5.18 1 97.81 122 PHE B CA 1
ATOM 4453 C C . PHE B 1 122 ? -25.328 -3.279 5.027 1 97.81 122 PHE B C 1
ATOM 4455 O O . PHE B 1 122 ? -26.203 -3.133 5.887 1 97.81 122 PHE B O 1
ATOM 4462 N N . CYS B 1 123 ? -25.281 -2.559 3.957 1 97 123 CYS B N 1
ATOM 4463 C CA . CYS B 1 123 ? -26.234 -1.49 3.705 1 97 123 CYS B CA 1
ATOM 4464 C C . CYS B 1 123 ? -27.641 -2.053 3.5 1 97 123 CYS B C 1
ATOM 4466 O O . CYS B 1 123 ? -28.625 -1.443 3.92 1 97 123 CYS B O 1
ATOM 4468 N N . ALA B 1 124 ? -27.703 -3.178 2.848 1 95.94 124 ALA B N 1
ATOM 4469 C CA . ALA B 1 124 ? -29 -3.801 2.605 1 95.94 124 ALA B CA 1
ATOM 4470 C C . ALA B 1 124 ? -29.734 -4.082 3.918 1 95.94 124 ALA B C 1
ATOM 4472 O O . ALA B 1 124 ? -30.969 -4.023 3.977 1 95.94 124 ALA B O 1
ATOM 4473 N N . LEU B 1 125 ? -29 -4.348 4.914 1 95.75 125 LEU B N 1
ATOM 4474 C CA . LEU B 1 125 ? -29.594 -4.629 6.219 1 95.75 125 LEU B CA 1
ATOM 4475 C C . LEU B 1 125 ? -29.859 -3.336 6.984 1 95.75 125 LEU B C 1
ATOM 4477 O O . LEU B 1 125 ? -30.922 -3.17 7.582 1 95.75 125 LEU B O 1
ATOM 4481 N N . THR B 1 126 ? -28.969 -2.426 6.961 1 95.06 126 THR B N 1
ATOM 4482 C CA . THR B 1 126 ? -29.016 -1.255 7.828 1 95.06 126 THR B CA 1
ATOM 4483 C C . THR B 1 126 ? -29.891 -0.164 7.215 1 95.06 126 THR B C 1
ATOM 4485 O O . THR B 1 126 ? -30.547 0.596 7.938 1 95.06 126 THR B O 1
ATOM 4488 N N . VAL B 1 127 ? -29.828 -0.049 5.91 1 94.12 127 VAL B N 1
ATOM 4489 C CA . VAL B 1 127 ? -30.672 0.921 5.215 1 94.12 127 VAL B CA 1
ATOM 4490 C C . VAL B 1 127 ? -31.312 0.267 3.99 1 94.12 127 VAL B C 1
ATOM 4492 O O . VAL B 1 127 ? -30.984 0.612 2.854 1 94.12 127 VAL B O 1
ATOM 4495 N N . PRO B 1 128 ? -32.281 -0.471 4.219 1 92.75 128 PRO B N 1
ATOM 4496 C CA . PRO B 1 128 ? -32.844 -1.322 3.162 1 92.75 128 PRO B CA 1
ATOM 4497 C C . PRO B 1 128 ? -33.5 -0.521 2.055 1 92.75 128 PRO B C 1
ATOM 4499 O O . PRO B 1 128 ? -33.594 -0.989 0.916 1 92.75 128 PRO B O 1
ATOM 4502 N N . ARG B 1 129 ? -33.938 0.659 2.369 1 92.75 129 ARG B N 1
ATOM 4503 C CA . ARG B 1 129 ? -34.656 1.432 1.368 1 92.75 129 ARG B CA 1
ATOM 4504 C C . ARG B 1 129 ? -33.719 2.316 0.564 1 92.75 129 ARG B C 1
ATOM 4506 O O . ARG B 1 129 ? -34.156 3.062 -0.316 1 92.75 129 ARG B O 1
ATOM 4513 N N . TYR B 1 130 ? -32.531 2.221 0.908 1 94.44 130 TYR B N 1
ATOM 4514 C CA . TYR B 1 130 ? -31.531 3.051 0.254 1 94.44 130 TYR B CA 1
ATOM 4515 C C . TYR B 1 130 ? -30.875 2.307 -0.906 1 94.44 130 TYR B C 1
ATOM 4517 O O . TYR B 1 130 ? -30.453 1.157 -0.757 1 94.44 130 TYR B O 1
ATOM 4525 N N . ASN B 1 131 ? -30.859 2.953 -2.047 1 93.5 131 ASN B N 1
ATOM 4526 C CA . ASN B 1 131 ? -30.125 2.426 -3.197 1 93.5 131 ASN B CA 1
ATOM 4527 C C . ASN B 1 131 ? -28.734 3.027 -3.301 1 93.5 131 ASN B C 1
ATOM 4529 O O . ASN B 1 131 ? -28.578 4.227 -3.527 1 93.5 131 ASN B O 1
ATOM 4533 N N . LEU B 1 132 ? -27.781 2.17 -3.217 1 95.38 132 LEU B N 1
ATOM 4534 C CA . LEU B 1 132 ? -26.391 2.633 -3.277 1 95.38 132 LEU B CA 1
ATOM 4535 C C . LEU B 1 132 ? -26.078 3.213 -4.652 1 95.38 132 LEU B C 1
ATOM 4537 O O . LEU B 1 132 ? -26.375 2.596 -5.676 1 95.38 132 LEU B O 1
ATOM 4541 N N . PRO B 1 133 ? -25.469 4.348 -4.637 1 94.94 133 PRO B N 1
ATOM 4542 C CA . PRO B 1 133 ? -25.062 4.922 -5.922 1 94.94 133 PRO B CA 1
ATOM 4543 C C . PRO B 1 133 ? -23.875 4.203 -6.547 1 94.94 133 PRO B C 1
ATOM 4545 O O . PRO B 1 133 ? -23.188 3.439 -5.867 1 94.94 133 PRO B O 1
ATOM 4548 N N . SER B 1 134 ? -23.688 4.488 -7.797 1 95.62 134 SER B N 1
ATOM 4549 C CA . SER B 1 134 ? -22.531 3.938 -8.484 1 95.62 134 SER B CA 1
ATOM 4550 C C . SER B 1 134 ? -21.25 4.699 -8.125 1 95.62 134 SER B C 1
ATOM 4552 O O . SER B 1 134 ? -21.312 5.828 -7.637 1 95.62 134 SER B O 1
ATOM 4554 N N . ARG B 1 135 ? -20.203 4.043 -8.414 1 96.44 135 ARG B N 1
ATOM 4555 C CA . ARG B 1 135 ? -18.906 4.656 -8.203 1 96.44 135 ARG B CA 1
ATOM 4556 C C . ARG B 1 135 ? -18.781 5.957 -8.992 1 96.44 135 ARG B C 1
ATOM 4558 O O . ARG B 1 135 ? -18.25 6.949 -8.477 1 96.44 135 ARG B O 1
ATOM 4565 N N . ARG B 1 136 ? -19.234 5.961 -10.172 1 95.69 136 ARG B N 1
ATOM 4566 C CA . ARG B 1 136 ? -19.156 7.129 -11.047 1 95.69 136 ARG B CA 1
ATOM 4567 C C . ARG B 1 136 ? -20 8.281 -10.5 1 95.69 136 ARG B C 1
ATOM 4569 O O . ARG B 1 136 ? -19.547 9.43 -10.492 1 95.69 136 ARG B O 1
ATOM 4576 N N . HIS B 1 137 ? -21.141 7.953 -10.062 1 95.25 137 HIS B N 1
ATOM 4577 C CA . HIS B 1 137 ? -22.016 8.984 -9.492 1 95.25 137 HIS B CA 1
ATOM 4578 C C . HIS B 1 137 ? -21.391 9.602 -8.25 1 95.25 137 HIS B C 1
ATOM 4580 O O . HIS B 1 137 ? -21.438 10.82 -8.062 1 95.25 137 HIS B O 1
ATOM 4586 N N . MET B 1 138 ? -20.828 8.797 -7.422 1 96.62 138 MET B N 1
ATOM 4587 C CA . MET B 1 138 ? -20.172 9.281 -6.207 1 96.62 138 MET B CA 1
ATOM 4588 C C . MET B 1 138 ? -19.016 10.211 -6.543 1 96.62 138 MET B C 1
ATOM 4590 O O . MET B 1 138 ? -18.891 11.289 -5.965 1 96.62 138 MET B O 1
ATOM 4594 N N . SER B 1 139 ? -18.141 9.812 -7.52 1 96.06 139 SER B N 1
ATOM 4595 C CA . SER B 1 139 ? -16.906 10.539 -7.828 1 96.06 139 SER B CA 1
ATOM 4596 C C . SER B 1 139 ? -17.188 11.781 -8.664 1 96.06 139 SER B C 1
ATOM 4598 O O . SER B 1 139 ? -16.5 12.789 -8.539 1 96.06 139 SER B O 1
ATOM 4600 N N . GLU B 1 140 ? -18.219 11.789 -9.438 1 95.38 140 GLU B N 1
ATOM 4601 C CA . GLU B 1 140 ? -18.422 12.867 -10.406 1 95.38 140 GLU B CA 1
ATOM 4602 C C . GLU B 1 140 ? -19.484 13.852 -9.914 1 95.38 140 GLU B C 1
ATOM 4604 O O . GLU B 1 140 ? -19.359 15.062 -10.141 1 95.38 140 GLU B O 1
ATOM 4609 N N . LYS B 1 141 ? -20.453 13.391 -9.266 1 94.75 141 LYS B N 1
ATOM 4610 C CA . LYS B 1 141 ? -21.547 14.289 -8.891 1 94.75 141 LYS B CA 1
ATOM 4611 C C . LYS B 1 141 ? -21.516 14.594 -7.398 1 94.75 141 LYS B C 1
ATOM 4613 O O . LYS B 1 141 ? -21.422 15.758 -7 1 94.75 141 LYS B O 1
ATOM 4618 N N . VAL B 1 142 ? -21.609 13.578 -6.594 1 96.12 142 VAL B N 1
ATOM 4619 C CA . VAL B 1 142 ? -21.734 13.773 -5.156 1 96.12 142 VAL B CA 1
ATOM 4620 C C . VAL B 1 142 ? -20.5 14.492 -4.621 1 96.12 142 VAL B C 1
ATOM 4622 O O . VAL B 1 142 ? -20.609 15.414 -3.812 1 96.12 142 VAL B O 1
ATOM 4625 N N . LEU B 1 143 ? -19.328 14.008 -5.008 1 96.25 143 LEU B N 1
ATOM 4626 C CA . LEU B 1 143 ? -18.094 14.656 -4.59 1 96.25 143 LEU B CA 1
ATOM 4627 C C . LEU B 1 143 ? -18.062 16.125 -5.008 1 96.25 143 LEU B C 1
ATOM 4629 O O . LEU B 1 143 ? -17.688 16.984 -4.219 1 96.25 143 LEU B O 1
ATOM 4633 N N . GLU B 1 144 ? -18.406 16.422 -6.195 1 95.12 144 GLU B N 1
ATOM 4634 C CA . GLU B 1 144 ? -18.406 17.797 -6.711 1 95.12 144 GLU B CA 1
ATOM 4635 C C . GLU B 1 144 ? -19.359 18.688 -5.906 1 95.12 144 GLU B C 1
ATOM 4637 O O . GLU B 1 144 ? -19.031 19.828 -5.609 1 95.12 144 GLU B O 1
ATOM 4642 N N . ASP B 1 145 ? -20.469 18.125 -5.613 1 94.19 145 ASP B N 1
ATOM 4643 C CA . ASP B 1 145 ? -21.438 18.859 -4.812 1 94.19 145 ASP B CA 1
ATOM 4644 C C . ASP B 1 145 ? -20.859 19.203 -3.438 1 94.19 145 ASP B C 1
ATOM 4646 O O . ASP B 1 145 ? -20.984 20.344 -2.967 1 94.19 145 ASP B O 1
ATOM 4650 N N . LEU B 1 146 ? -20.312 18.219 -2.861 1 94.38 146 LEU B N 1
ATOM 4651 C CA . LEU B 1 146 ? -19.703 18.422 -1.555 1 94.38 146 LEU B CA 1
ATOM 4652 C C . LEU B 1 146 ? -18.547 19.422 -1.647 1 94.38 146 LEU B C 1
ATOM 4654 O O . LEU B 1 146 ? -18.406 20.297 -0.785 1 94.38 146 LEU B O 1
ATOM 4658 N N . ASN B 1 147 ? -17.734 19.281 -2.629 1 94.19 147 ASN B N 1
ATOM 4659 C CA . ASN B 1 147 ? -16.625 20.188 -2.85 1 94.19 147 ASN B CA 1
ATOM 4660 C C . ASN B 1 147 ? -17.109 21.625 -3.006 1 94.19 147 ASN B C 1
ATOM 4662 O O . ASN B 1 147 ? -16.484 22.547 -2.473 1 94.19 147 ASN B O 1
ATOM 4666 N N . GLU B 1 148 ? -18.109 21.844 -3.717 1 94.31 148 GLU B N 1
ATOM 4667 C CA . GLU B 1 148 ? -18.672 23.172 -3.922 1 94.31 148 GLU B CA 1
ATOM 4668 C C . GLU B 1 148 ? -19.125 23.797 -2.602 1 94.31 148 GLU B C 1
ATOM 4670 O O . GLU B 1 148 ? -18.891 24.984 -2.355 1 94.31 148 GLU B O 1
ATOM 4675 N N . LYS B 1 149 ? -19.734 23 -1.844 1 93.25 149 LYS B N 1
ATOM 4676 C CA . LYS B 1 149 ? -20.203 23.484 -0.547 1 93.25 149 LYS B CA 1
ATOM 4677 C C . LYS B 1 149 ? -19.031 23.891 0.339 1 93.25 149 LYS B C 1
ATOM 4679 O O . LYS B 1 149 ? -19.047 24.953 0.953 1 93.25 149 LYS B O 1
ATOM 4684 N N . ILE B 1 150 ? -18.078 23.062 0.416 1 94.19 150 ILE B N 1
ATOM 4685 C CA . ILE B 1 150 ? -16.906 23.344 1.23 1 94.19 150 ILE B CA 1
ATOM 4686 C C . ILE B 1 150 ? -16.172 24.562 0.675 1 94.19 150 ILE B C 1
ATOM 4688 O O . ILE B 1 150 ? -15.742 25.438 1.433 1 94.19 150 ILE B O 1
ATOM 4692 N N . HIS B 1 151 ? -16.047 24.578 -0.626 1 95.06 151 HIS B N 1
ATOM 4693 C CA . HIS B 1 151 ? -15.375 25.703 -1.286 1 95.06 151 HIS B CA 1
ATOM 4694 C C . HIS B 1 151 ? -16.047 27.016 -0.943 1 95.06 151 HIS B C 1
ATOM 4696 O O . HIS B 1 151 ? -15.375 28.016 -0.66 1 95.06 151 HIS B O 1
ATOM 4702 N N . LEU B 1 152 ? -17.328 27.031 -0.981 1 94.94 152 LEU B N 1
ATOM 4703 C CA . LEU B 1 152 ? -18.078 28.25 -0.676 1 94.94 152 LEU B CA 1
ATOM 4704 C C . LEU B 1 152 ? -17.828 28.688 0.762 1 94.94 152 LEU B C 1
ATOM 4706 O O . LEU B 1 152 ? -17.656 29.875 1.026 1 94.94 152 LEU B O 1
ATOM 4710 N N . HIS B 1 153 ? -17.812 27.766 1.609 1 94.56 153 HIS B N 1
ATOM 4711 C CA . HIS B 1 153 ? -17.531 28.062 3.008 1 94.56 153 HIS B CA 1
ATOM 4712 C C . HIS B 1 153 ? -16.141 28.641 3.172 1 94.56 153 HIS B C 1
ATOM 4714 O O . HIS B 1 153 ? -15.953 29.656 3.846 1 94.56 153 HIS B O 1
ATOM 4720 N N . MET B 1 154 ? -15.18 28.016 2.562 1 95.25 154 MET B N 1
ATOM 4721 C CA . MET B 1 154 ? -13.797 28.484 2.637 1 95.25 154 MET B CA 1
ATOM 4722 C C . MET B 1 154 ? -13.648 29.859 2.006 1 95.25 154 MET B C 1
ATOM 4724 O O . MET B 1 154 ? -12.945 30.719 2.539 1 95.25 154 MET B O 1
ATOM 4728 N N . TYR B 1 155 ? -14.359 30.016 0.962 1 95.31 155 TYR B N 1
ATOM 4729 C CA . TYR B 1 155 ? -14.281 31.281 0.239 1 95.31 155 TYR B CA 1
ATOM 4730 C C . TYR B 1 155 ? -14.734 32.438 1.115 1 95.31 155 TYR B C 1
ATOM 4732 O O . TYR B 1 155 ? -14.102 33.5 1.144 1 95.31 155 TYR B O 1
ATOM 4740 N N . LYS B 1 156 ? -15.742 32.25 1.827 1 94.38 156 LYS B N 1
ATOM 4741 C CA . LYS B 1 156 ? -16.266 33.281 2.717 1 94.38 156 LYS B CA 1
ATOM 4742 C C . LYS B 1 156 ? -15.281 33.594 3.824 1 94.38 156 LYS B C 1
ATOM 4744 O O . LYS B 1 156 ? -15.102 34.781 4.172 1 94.38 156 LYS B O 1
ATOM 4749 N N . GLU B 1 157 ? -14.609 32.656 4.312 1 93.5 157 GLU B N 1
ATOM 4750 C CA . GLU B 1 157 ? -13.633 32.875 5.371 1 93.5 157 GLU B CA 1
ATOM 4751 C C . GLU B 1 157 ? -12.391 33.594 4.84 1 93.5 157 GLU B C 1
ATOM 4753 O O . GLU B 1 157 ? -11.844 34.469 5.512 1 93.5 157 GLU B O 1
ATOM 4758 N N . VAL B 1 158 ? -12 33.219 3.689 1 94.5 158 VAL B N 1
ATOM 4759 C CA . VAL B 1 158 ? -10.82 33.812 3.061 1 94.5 158 VAL B CA 1
ATOM 4760 C C . VAL B 1 158 ? -11.086 35.281 2.754 1 94.5 158 VAL B C 1
ATOM 4762 O O . VAL B 1 158 ? -10.211 36.125 2.939 1 94.5 158 VAL B O 1
ATOM 4765 N N . GLU B 1 159 ? -12.258 35.562 2.375 1 92.38 159 GLU B N 1
ATOM 4766 C CA . GLU B 1 159 ? -12.633 36.938 2.018 1 92.38 159 GLU B CA 1
ATOM 4767 C C . GLU B 1 159 ? -12.578 37.844 3.232 1 92.38 159 GLU B C 1
ATOM 4769 O O . GLU B 1 159 ? -12.266 39.031 3.105 1 92.38 159 GLU B O 1
ATOM 4774 N N . LYS B 1 160 ? -12.766 37.312 4.316 1 91.38 160 LYS B N 1
ATOM 4775 C CA . LYS B 1 160 ? -12.781 38.094 5.547 1 91.38 160 LYS B CA 1
ATOM 4776 C C . LYS B 1 160 ? -11.367 38.375 6.055 1 91.38 160 LYS B C 1
ATOM 4778 O O . LYS B 1 160 ? -11.164 39.25 6.91 1 91.38 160 LYS B O 1
ATOM 4783 N N . THR B 1 161 ? -10.469 37.719 5.527 1 92.38 161 THR B N 1
ATOM 4784 C CA . THR B 1 161 ? -9.109 37.75 6.059 1 92.38 161 THR B CA 1
ATOM 4785 C C . THR B 1 161 ? -8.227 38.656 5.188 1 92.38 161 THR B C 1
ATOM 4787 O O . THR B 1 161 ? -8.336 38.625 3.961 1 92.38 161 THR B O 1
ATOM 4790 N N . ASN B 1 162 ? -7.289 39.375 5.832 1 91.81 162 ASN B N 1
ATOM 4791 C CA . ASN B 1 162 ? -6.473 40.312 5.078 1 91.81 162 ASN B CA 1
ATOM 4792 C C . ASN B 1 162 ? -4.988 39.969 5.16 1 91.81 162 ASN B C 1
ATOM 4794 O O . ASN B 1 162 ? -4.164 40.562 4.473 1 91.81 162 ASN B O 1
ATOM 4798 N N . GLN B 1 163 ? -4.66 39.125 5.965 1 93.94 163 GLN B N 1
ATOM 4799 C CA . GLN B 1 163 ? -3.26 38.75 6.109 1 93.94 163 GLN B CA 1
ATOM 4800 C C . GLN B 1 163 ? -3.092 37.219 6.07 1 93.94 163 GLN B C 1
ATOM 4802 O O . GLN B 1 163 ? -3.654 36.5 6.902 1 93.94 163 GLN B O 1
ATOM 4807 N N . PHE B 1 164 ? -2.234 36.781 5.152 1 95.56 164 PHE B N 1
ATOM 4808 C CA . PHE B 1 164 ? -2.027 35.344 4.988 1 95.56 164 PHE B CA 1
ATOM 4809 C C . PHE B 1 164 ? -0.543 35 5.035 1 95.56 164 PHE B C 1
ATOM 4811 O O . PHE B 1 164 ? 0.297 35.812 4.629 1 95.56 164 PHE B O 1
ATOM 4818 N N . VAL B 1 165 ? -0.293 33.875 5.574 1 93.81 165 VAL B N 1
ATOM 4819 C CA . VAL B 1 165 ? 0.961 33.156 5.301 1 93.81 165 VAL B CA 1
ATOM 4820 C C . VAL B 1 165 ? 0.701 31.969 4.402 1 93.81 165 VAL B C 1
ATOM 4822 O O . VAL B 1 165 ? -0.196 31.156 4.672 1 93.81 165 VAL B O 1
ATOM 4825 N N . ILE B 1 166 ? 1.45 31.844 3.354 1 94.44 166 ILE B N 1
ATOM 4826 C CA . ILE B 1 166 ? 1.241 30.75 2.406 1 94.44 166 ILE B CA 1
ATOM 4827 C C . ILE B 1 166 ? 2.393 29.75 2.508 1 94.44 166 ILE B C 1
ATOM 4829 O O . ILE B 1 166 ? 3.561 30.141 2.545 1 94.44 166 ILE B O 1
ATOM 4833 N N . SER B 1 167 ? 2.02 28.547 2.605 1 92.94 167 SER B N 1
ATOM 4834 C CA . SER B 1 167 ? 3.029 27.5 2.582 1 92.94 167 SER B CA 1
ATOM 4835 C C . SER B 1 167 ? 2.881 26.609 1.346 1 92.94 167 SER B C 1
ATOM 4837 O O . SER B 1 167 ? 1.764 26.297 0.935 1 92.94 167 SER B O 1
ATOM 4839 N N . LEU B 1 168 ? 3.99 26.328 0.774 1 91.19 168 LEU B N 1
ATOM 4840 C CA . LEU B 1 168 ? 4.035 25.453 -0.389 1 91.19 168 LEU B CA 1
ATOM 4841 C C . LEU B 1 168 ? 4.691 24.125 -0.038 1 91.19 168 LEU B C 1
ATOM 4843 O O . LEU B 1 168 ? 5.66 24.078 0.724 1 91.19 168 LEU B O 1
ATOM 4847 N N . ASP B 1 169 ? 4.086 23.031 -0.544 1 87.62 169 ASP B N 1
ATOM 4848 C CA . ASP B 1 169 ? 4.645 21.703 -0.362 1 87.62 169 ASP B CA 1
ATOM 4849 C C . ASP B 1 169 ? 4.602 20.906 -1.665 1 87.62 169 ASP B C 1
ATOM 4851 O O . ASP B 1 169 ? 3.578 20.891 -2.354 1 87.62 169 ASP B O 1
ATOM 4855 N N . THR B 1 170 ? 5.699 20.391 -2.018 1 85.5 170 THR B N 1
ATOM 4856 C CA . THR B 1 170 ? 5.77 19.547 -3.211 1 85.5 170 THR B CA 1
ATOM 4857 C C . THR B 1 170 ? 6.098 18.109 -2.84 1 85.5 170 THR B C 1
ATOM 4859 O O . THR B 1 170 ? 6.93 17.859 -1.966 1 85.5 170 THR B O 1
ATOM 4862 N N . TRP B 1 171 ? 5.324 17.203 -3.469 1 85.12 171 TRP B N 1
ATOM 4863 C CA . TRP B 1 171 ? 5.621 15.789 -3.219 1 85.12 171 TRP B CA 1
ATOM 4864 C C . TRP B 1 171 ? 5.316 14.945 -4.449 1 85.12 171 TRP B C 1
ATOM 4866 O O . TRP B 1 171 ? 4.645 15.398 -5.375 1 85.12 171 TRP B O 1
ATOM 4876 N N . THR B 1 172 ? 5.934 13.812 -4.43 1 85.06 172 THR B N 1
ATOM 4877 C CA . THR B 1 172 ? 5.684 12.836 -5.48 1 85.06 172 THR B CA 1
ATOM 4878 C C . THR B 1 172 ? 4.898 11.648 -4.938 1 85.06 172 THR B C 1
ATOM 4880 O O . THR B 1 172 ? 5.242 11.086 -3.896 1 85.06 172 THR B O 1
ATOM 4883 N N . SER B 1 173 ? 3.855 11.305 -5.633 1 85.31 173 SER B N 1
ATOM 4884 C CA . SER B 1 173 ? 3.016 10.188 -5.211 1 85.31 173 SER B CA 1
ATOM 4885 C C . SER B 1 173 ? 3.66 8.844 -5.559 1 85.31 173 SER B C 1
ATOM 4887 O O . SER B 1 173 ? 4.688 8.805 -6.238 1 85.31 173 SER B O 1
ATOM 4889 N N . LYS B 1 174 ? 2.928 7.75 -5.059 1 79.38 174 LYS B N 1
ATOM 4890 C CA . LYS B 1 174 ? 3.377 6.398 -5.375 1 79.38 174 LYS B CA 1
ATOM 4891 C C . LYS B 1 174 ? 3.225 6.102 -6.863 1 79.38 174 LYS B C 1
ATOM 4893 O O . LYS B 1 174 ? 3.99 5.316 -7.426 1 79.38 174 LYS B O 1
ATOM 4898 N N . ALA B 1 175 ? 2.342 6.758 -7.445 1 77.5 175 ALA B N 1
ATOM 4899 C CA . ALA B 1 175 ? 2.123 6.594 -8.883 1 77.5 175 ALA B CA 1
ATOM 4900 C C . ALA B 1 175 ? 3.061 7.492 -9.68 1 77.5 175 ALA B C 1
ATOM 4902 O O . ALA B 1 175 ? 2.912 7.621 -10.898 1 77.5 175 ALA B O 1
ATOM 4903 N N . ILE B 1 176 ? 4.004 8.211 -8.93 1 80.31 176 ILE B N 1
ATOM 4904 C CA . ILE B 1 176 ? 5.066 9.023 -9.516 1 80.31 176 ILE B CA 1
ATOM 4905 C C . ILE B 1 176 ? 4.469 10.258 -10.18 1 80.31 176 ILE B C 1
ATOM 4907 O O . ILE B 1 176 ? 4.906 10.664 -11.258 1 80.31 176 ILE B O 1
ATOM 4911 N N . ASP B 1 177 ? 3.453 10.68 -9.586 1 86.25 177 ASP B N 1
ATOM 4912 C CA . ASP B 1 177 ? 2.908 11.984 -9.953 1 86.25 177 ASP B CA 1
ATOM 4913 C C . ASP B 1 177 ? 3.373 13.062 -8.984 1 86.25 177 ASP B C 1
ATOM 4915 O O . ASP B 1 177 ? 3.398 12.852 -7.77 1 86.25 177 ASP B O 1
ATOM 4919 N N . SER B 1 178 ? 3.793 14.148 -9.547 1 87.81 178 SER B N 1
ATOM 4920 C CA . SER B 1 178 ? 4.242 15.258 -8.719 1 87.81 178 SER B CA 1
ATOM 4921 C C . SER B 1 178 ? 3.096 16.219 -8.406 1 87.81 178 SER B C 1
ATOM 4923 O O . SER B 1 178 ? 2.297 16.531 -9.289 1 87.81 178 SER B O 1
ATOM 4925 N N . TYR B 1 179 ? 3.102 16.609 -7.16 1 89.56 179 TYR B N 1
ATOM 4926 C CA . TYR B 1 179 ? 2.023 17.5 -6.727 1 89.56 179 TYR B CA 1
ATOM 4927 C C . TYR B 1 179 ? 2.576 18.719 -5.992 1 89.56 179 TYR B C 1
ATOM 4929 O O . TYR B 1 179 ? 3.656 18.656 -5.402 1 89.56 179 TYR B O 1
ATOM 4937 N N . LEU B 1 180 ? 1.836 19.812 -6.113 1 90.81 180 LEU B N 1
ATOM 4938 C CA . LEU B 1 180 ? 2.064 21.016 -5.336 1 90.81 180 LEU B CA 1
ATOM 4939 C C . LEU B 1 180 ? 0.857 21.344 -4.465 1 90.81 180 LEU B C 1
ATOM 4941 O O . LEU B 1 180 ? -0.263 21.453 -4.965 1 90.81 180 LEU B O 1
ATOM 4945 N N . GLY B 1 181 ? 1.149 21.375 -3.184 1 93.75 181 GLY B N 1
ATOM 4946 C CA . GLY B 1 181 ? 0.129 21.828 -2.254 1 93.75 181 GLY B CA 1
ATOM 4947 C C . GLY B 1 181 ? 0.29 23.281 -1.857 1 93.75 181 GLY B C 1
ATOM 4948 O O . GLY B 1 181 ? 1.404 23.75 -1.602 1 93.75 181 GLY B O 1
ATOM 4949 N N . VAL B 1 182 ? -0.831 24.047 -1.952 1 95.5 182 VAL B N 1
ATOM 4950 C CA . VAL B 1 182 ? -0.866 25.438 -1.518 1 95.5 182 VAL B CA 1
ATOM 4951 C C . VAL B 1 182 ? -1.755 25.578 -0.283 1 95.5 182 VAL B C 1
ATOM 4953 O O . VAL B 1 182 ? -2.965 25.344 -0.355 1 95.5 182 VAL B O 1
ATOM 4956 N N . ILE B 1 183 ? -1.116 25.969 0.818 1 95.75 183 ILE B N 1
ATOM 4957 C CA . ILE B 1 183 ? -1.844 26.047 2.08 1 95.75 183 ILE B CA 1
ATOM 4958 C C . ILE B 1 183 ? -1.824 27.484 2.596 1 95.75 183 ILE B C 1
ATOM 4960 O O . ILE B 1 183 ? -0.767 28.109 2.646 1 95.75 183 ILE B O 1
ATOM 4964 N N . ALA B 1 184 ? -2.957 27.984 2.951 1 96.56 184 ALA B N 1
ATOM 4965 C CA . ALA B 1 184 ? -3.066 29.312 3.541 1 96.56 184 ALA B CA 1
ATOM 4966 C C . ALA B 1 184 ? -3.246 29.234 5.055 1 96.56 184 ALA B C 1
ATOM 4968 O O . ALA B 1 184 ? -4.027 28.422 5.551 1 96.56 184 ALA B O 1
ATOM 4969 N N . HIS B 1 185 ? -2.459 30.031 5.715 1 94.31 185 HIS B N 1
ATOM 4970 C CA . HIS B 1 185 ? -2.539 30.156 7.168 1 94.31 185 HIS B CA 1
ATOM 4971 C C . HIS B 1 185 ? -2.898 31.578 7.586 1 94.31 185 HIS B C 1
ATOM 4973 O O . HIS B 1 185 ? -2.416 32.531 6.988 1 94.31 185 HIS B O 1
ATOM 4979 N N . TRP B 1 186 ? -3.762 31.734 8.602 1 94.5 186 TRP B N 1
ATOM 4980 C CA . TRP B 1 186 ? -4.039 33.062 9.164 1 94.5 186 TRP B CA 1
ATOM 4981 C C . TRP B 1 186 ? -4.531 32.938 10.602 1 94.5 186 TRP B C 1
ATOM 4983 O O . TRP B 1 186 ? -4.684 31.828 11.125 1 94.5 186 TRP B O 1
ATOM 4993 N N . VAL B 1 187 ? -4.559 34.031 11.266 1 91.75 187 VAL B N 1
ATOM 4994 C CA . VAL B 1 187 ? -5.066 34.125 12.633 1 91.75 187 VAL B CA 1
ATOM 4995 C C . VAL B 1 187 ? -6.352 34.938 12.656 1 91.75 187 VAL B C 1
ATOM 4997 O O . VAL B 1 187 ? -6.395 36.062 12.117 1 91.75 187 VAL B O 1
ATOM 5000 N N . THR B 1 188 ? -7.309 34.344 13.242 1 90.56 188 THR B N 1
ATOM 5001 C CA . THR B 1 188 ? -8.586 35.031 13.312 1 90.56 188 THR B CA 1
ATOM 5002 C C . THR B 1 188 ? -8.508 36.188 14.312 1 90.56 188 THR B C 1
ATOM 5004 O O . THR B 1 188 ? -7.508 36.344 15.016 1 90.56 188 THR B O 1
ATOM 5007 N N . GLU B 1 189 ? -9.648 36.969 14.336 1 88.75 189 GLU B N 1
ATOM 5008 C CA . GLU B 1 189 ? -9.727 38.094 15.266 1 88.75 189 GLU B CA 1
ATOM 5009 C C . GLU B 1 189 ? -9.688 37.625 16.719 1 88.75 189 GLU B C 1
ATOM 5011 O O . GLU B 1 189 ? -9.203 38.312 17.594 1 88.75 189 GLU B O 1
ATOM 5016 N N . ASP B 1 190 ? -10.047 36.375 16.922 1 90.44 190 ASP B N 1
ATOM 5017 C CA . ASP B 1 190 ? -10.031 35.75 18.25 1 90.44 190 ASP B CA 1
ATOM 5018 C C . ASP B 1 190 ? -8.719 35 18.5 1 90.44 190 ASP B C 1
ATOM 5020 O O . ASP B 1 190 ? -8.625 34.219 19.422 1 90.44 190 ASP B O 1
ATOM 5024 N N . TYR B 1 191 ? -7.781 35.281 17.641 1 88.25 191 TYR B N 1
ATOM 5025 C CA . TYR B 1 191 ? -6.422 34.75 17.766 1 88.25 191 TYR B CA 1
ATOM 5026 C C . TYR B 1 191 ? -6.41 33.25 17.656 1 88.25 191 TYR B C 1
ATOM 5028 O O . TYR B 1 191 ? -5.664 32.562 18.375 1 88.25 191 TYR B O 1
ATOM 5036 N N . VAL B 1 192 ? -7.332 32.781 16.844 1 90.44 192 VAL B N 1
ATOM 5037 C CA . VAL B 1 192 ? -7.34 31.359 16.562 1 90.44 192 VAL B CA 1
ATOM 5038 C C . VAL B 1 192 ? -6.641 31.094 15.227 1 90.44 192 VAL B C 1
ATOM 5040 O O . VAL B 1 192 ? -6.953 31.719 14.211 1 90.44 192 VAL B O 1
ATOM 5043 N N . ARG B 1 193 ? -5.723 30.156 15.32 1 91.69 193 ARG B N 1
ATOM 5044 C CA . ARG B 1 193 ? -5.004 29.797 14.102 1 91.69 193 ARG B CA 1
ATOM 5045 C C . ARG B 1 193 ? -5.895 28.984 13.172 1 91.69 193 ARG B C 1
ATOM 5047 O O . ARG B 1 193 ? -6.586 28.062 13.609 1 91.69 193 ARG B O 1
ATOM 5054 N N . GLN B 1 194 ? -5.887 29.406 11.922 1 92.56 194 GLN B N 1
ATOM 5055 C CA . GLN B 1 194 ? -6.645 28.703 10.891 1 92.56 194 GLN B CA 1
ATOM 5056 C C . GLN B 1 194 ? -5.758 28.328 9.703 1 92.56 194 GLN B C 1
ATOM 5058 O O . GLN B 1 194 ? -4.762 29 9.438 1 92.56 194 GLN B O 1
ATOM 5063 N N . GLN B 1 195 ? -6.125 27.234 9.102 1 94.75 195 GLN B N 1
ATOM 5064 C CA . GLN B 1 195 ? -5.426 26.844 7.883 1 94.75 195 GLN B CA 1
ATOM 5065 C C . GLN B 1 195 ? -6.375 26.172 6.898 1 94.75 195 GLN B C 1
ATOM 5067 O O . GLN B 1 195 ? -7.293 25.453 7.301 1 94.75 195 GLN B O 1
ATOM 5072 N N . PHE B 1 196 ? -6.188 26.531 5.59 1 96.31 196 PHE B N 1
ATOM 5073 C CA . PHE B 1 196 ? -6.938 25.906 4.512 1 96.31 196 PHE B CA 1
ATOM 5074 C C . PHE B 1 196 ? -6.004 25.422 3.406 1 96.31 196 PHE B C 1
ATOM 5076 O O . PHE B 1 196 ? -5.043 26.109 3.059 1 96.31 196 PHE B O 1
ATOM 5083 N N . VAL B 1 197 ? -6.305 24.234 2.959 1 96.5 197 VAL B N 1
ATOM 5084 C CA . VAL B 1 197 ? -5.668 23.812 1.712 1 96.5 197 VAL B CA 1
ATOM 5085 C C . VAL B 1 197 ? -6.383 24.453 0.527 1 96.5 197 VAL B C 1
ATOM 5087 O O . VAL B 1 197 ? -7.512 24.094 0.199 1 96.5 197 VAL B O 1
ATOM 5090 N N . LEU B 1 198 ? -5.723 25.359 -0.1 1 96.62 198 LEU B N 1
ATOM 5091 C CA . LEU B 1 198 ? -6.344 26.109 -1.189 1 96.62 198 LEU B CA 1
ATOM 5092 C C . LEU B 1 198 ? -6.355 25.281 -2.473 1 96.62 198 LEU B C 1
ATOM 5094 O O . LEU B 1 198 ? -7.281 25.406 -3.281 1 96.62 198 LEU B O 1
ATOM 5098 N N . ALA B 1 199 ? -5.246 24.5 -2.631 1 95.88 199 ALA B N 1
ATOM 5099 C CA . ALA B 1 199 ? -5.172 23.719 -3.857 1 95.88 199 ALA B CA 1
ATOM 5100 C C . ALA B 1 199 ? -4.145 22.594 -3.729 1 95.88 199 ALA B C 1
ATOM 5102 O O . ALA B 1 199 ? -3.182 22.719 -2.969 1 95.88 199 ALA B O 1
ATOM 5103 N N . VAL B 1 200 ? -4.406 21.516 -4.359 1 93.81 200 VAL B N 1
ATOM 5104 C CA . VAL B 1 200 ? -3.451 20.469 -4.688 1 93.81 200 VAL B CA 1
ATOM 5105 C C . VAL B 1 200 ? -3.379 20.281 -6.203 1 93.81 200 VAL B C 1
ATOM 5107 O O . VAL B 1 200 ? -4.316 19.781 -6.82 1 93.81 200 VAL B O 1
ATOM 5110 N N . ALA B 1 201 ? -2.318 20.734 -6.73 1 90.44 201 ALA B N 1
ATOM 5111 C CA . ALA B 1 201 ? -2.209 20.766 -8.188 1 90.44 201 ALA B CA 1
ATOM 5112 C C . ALA B 1 201 ? -1.148 19.781 -8.68 1 90.44 201 ALA B C 1
ATOM 5114 O O . ALA B 1 201 ? -0.125 19.594 -8.016 1 90.44 201 ALA B O 1
ATOM 5115 N N . SER B 1 202 ? -1.429 19.172 -9.797 1 87.44 202 SER B N 1
ATOM 5116 C CA . SER B 1 202 ? -0.442 18.312 -10.438 1 87.44 202 SER B CA 1
ATOM 5117 C C . SER B 1 202 ? 0.642 19.141 -11.125 1 87.44 202 SER B C 1
ATOM 5119 O O . SER B 1 202 ? 0.347 20.141 -11.781 1 87.44 202 SER B O 1
ATOM 5121 N N . LEU B 1 203 ? 1.868 18.75 -10.828 1 83.94 203 LEU B N 1
ATOM 5122 C CA . LEU B 1 203 ? 3 19.391 -11.484 1 83.94 203 LEU B CA 1
ATOM 5123 C C . LEU B 1 203 ? 3.461 18.594 -12.695 1 83.94 203 LEU B C 1
ATOM 5125 O O . LEU B 1 203 ? 4.16 17.578 -12.547 1 83.94 203 LEU B O 1
ATOM 5129 N N . THR B 1 204 ? 2.922 18.766 -13.82 1 74.38 204 THR B N 1
ATOM 5130 C CA . THR B 1 204 ? 3.184 17.984 -15.023 1 74.38 204 THR B CA 1
ATOM 5131 C C . THR B 1 204 ? 4.457 18.469 -15.719 1 74.38 204 THR B C 1
ATOM 5133 O O . THR B 1 204 ? 5.031 17.75 -16.531 1 74.38 204 THR B O 1
ATOM 5136 N N . SER B 1 205 ? 4.883 19.688 -15.516 1 66.75 205 SER B N 1
ATOM 5137 C CA . SER B 1 205 ? 6.078 20.219 -16.156 1 66.75 205 SER B CA 1
ATOM 5138 C C . SER B 1 205 ? 7.25 20.281 -15.188 1 66.75 205 SER B C 1
ATOM 5140 O O . SER B 1 205 ? 7.148 19.828 -14.055 1 66.75 205 SER B O 1
ATOM 5142 N N . ASN B 1 206 ? 8.336 20.766 -15.766 1 66.94 206 ASN B N 1
ATOM 5143 C CA . ASN B 1 206 ? 9.523 20.969 -14.945 1 66.94 206 ASN B CA 1
ATOM 5144 C C . ASN B 1 206 ? 9.227 21.828 -13.719 1 66.94 206 ASN B C 1
ATOM 5146 O O . ASN B 1 206 ? 8.492 22.812 -13.812 1 66.94 206 ASN B O 1
ATOM 5150 N N . HIS B 1 207 ? 9.641 21.219 -12.703 1 68.06 207 HIS B N 1
ATOM 5151 C CA . HIS B 1 207 ? 9.461 21.891 -11.422 1 68.06 207 HIS B CA 1
ATOM 5152 C C . HIS B 1 207 ? 10.312 23.156 -11.344 1 68.06 207 HIS B C 1
ATOM 5154 O O . HIS B 1 207 ? 11.078 23.328 -10.391 1 68.06 207 HIS B O 1
ATOM 5160 N N . THR B 1 208 ? 10.07 23.984 -12.352 1 74.62 208 THR B N 1
ATOM 5161 C CA . THR B 1 208 ? 10.852 25.219 -12.312 1 74.62 208 THR B CA 1
ATOM 5162 C C . THR B 1 208 ? 10.172 26.266 -11.422 1 74.62 208 THR B C 1
ATOM 5164 O O . THR B 1 208 ? 8.953 26.219 -11.219 1 74.62 208 THR B O 1
ATOM 5167 N N . ALA B 1 209 ? 11.008 27.125 -10.938 1 76.62 209 ALA B N 1
ATOM 5168 C CA . ALA B 1 209 ? 10.5 28.203 -10.094 1 76.62 209 ALA B CA 1
ATOM 5169 C C . ALA B 1 209 ? 9.43 29.016 -10.82 1 76.62 209 ALA B C 1
ATOM 5171 O O . ALA B 1 209 ? 8.43 29.422 -10.211 1 76.62 209 ALA B O 1
ATOM 5172 N N . ALA B 1 210 ? 9.609 29.172 -12.078 1 79.19 210 ALA B N 1
ATOM 5173 C CA . ALA B 1 210 ? 8.672 29.953 -12.875 1 79.19 210 ALA B CA 1
ATOM 5174 C C . ALA B 1 210 ? 7.312 29.266 -12.961 1 79.19 210 ALA B C 1
ATOM 5176 O O . ALA B 1 210 ? 6.27 29.906 -12.805 1 79.19 210 ALA B O 1
ATOM 5177 N N . ASN B 1 211 ? 7.336 27.984 -13.133 1 81 211 ASN B N 1
ATOM 5178 C CA . ASN B 1 211 ? 6.094 27.219 -13.234 1 81 211 ASN B CA 1
ATOM 5179 C C . ASN B 1 211 ? 5.348 27.172 -11.906 1 81 211 ASN B C 1
ATOM 5181 O O . ASN B 1 211 ? 4.121 27.312 -11.875 1 81 211 ASN B O 1
ATOM 5185 N N . ILE B 1 212 ? 6.043 27.047 -10.906 1 84 212 ILE B N 1
ATOM 5186 C CA . ILE B 1 212 ? 5.449 27 -9.578 1 84 212 ILE B CA 1
ATOM 5187 C C . ILE B 1 212 ? 4.828 28.359 -9.25 1 84 212 ILE B C 1
ATOM 5189 O O . ILE B 1 212 ? 3.729 28.438 -8.695 1 84 212 ILE B O 1
ATOM 5193 N N . GLN B 1 213 ? 5.559 29.391 -9.648 1 85.69 213 GLN B N 1
ATOM 5194 C CA . GLN B 1 213 ? 5.051 30.734 -9.414 1 85.69 213 GLN B CA 1
ATOM 5195 C C . GLN B 1 213 ? 3.748 30.969 -10.172 1 85.69 213 GLN B C 1
ATOM 5197 O O . GLN B 1 213 ? 2.803 31.547 -9.625 1 85.69 213 GLN B O 1
ATOM 5202 N N . CYS B 1 214 ? 3.789 30.547 -11.375 1 87.5 214 CYS B N 1
ATOM 5203 C CA . CYS B 1 214 ? 2.588 30.703 -12.188 1 87.5 214 CYS B CA 1
ATOM 5204 C C . CYS B 1 214 ? 1.408 29.969 -11.57 1 87.5 214 CYS B C 1
ATOM 5206 O O . CYS B 1 214 ? 0.299 30.5 -11.508 1 87.5 214 CYS B O 1
ATOM 5208 N N . LEU B 1 215 ? 1.678 28.828 -11.141 1 88.94 215 LEU B N 1
ATOM 5209 C CA . LEU B 1 215 ? 0.634 28.031 -10.508 1 88.94 215 LEU B CA 1
ATOM 5210 C C . LEU B 1 215 ? 0.151 28.688 -9.219 1 88.94 215 LEU B C 1
ATOM 5212 O O . LEU B 1 215 ? -1.052 28.734 -8.953 1 88.94 215 LEU B O 1
ATOM 5216 N N . LEU B 1 216 ? 1.07 29.172 -8.406 1 91.12 216 LEU B N 1
ATOM 5217 C CA . LEU B 1 216 ? 0.731 29.844 -7.16 1 91.12 216 LEU B CA 1
ATOM 5218 C C . LEU B 1 216 ? -0.158 31.047 -7.418 1 91.12 216 LEU B C 1
ATOM 5220 O O . LEU B 1 216 ? -1.198 31.219 -6.773 1 91.12 216 LEU B O 1
ATOM 5224 N N . LEU B 1 217 ? 0.239 31.859 -8.391 1 92 217 LEU B N 1
ATOM 5225 C CA . LEU B 1 217 ? -0.523 33.062 -8.711 1 92 217 LEU B CA 1
ATOM 5226 C C . LEU B 1 217 ? -1.92 32.719 -9.203 1 92 217 LEU B C 1
ATOM 5228 O O . LEU B 1 217 ? -2.895 33.375 -8.875 1 92 217 LEU B O 1
ATOM 5232 N N . GLY B 1 218 ? -1.949 31.641 -9.961 1 93.81 218 GLY B N 1
ATOM 5233 C CA . GLY B 1 218 ? -3.25 31.188 -10.414 1 93.81 218 GLY B CA 1
ATOM 5234 C C . GLY B 1 218 ? -4.164 30.766 -9.273 1 93.81 218 GLY B C 1
ATOM 5235 O O . GLY B 1 218 ? -5.359 31.062 -9.297 1 93.81 218 GLY B O 1
ATOM 5236 N N . VAL B 1 219 ? -3.619 30.109 -8.32 1 95 219 VAL B N 1
ATOM 5237 C CA . VAL B 1 219 ? -4.379 29.672 -7.156 1 95 219 VAL B CA 1
ATOM 5238 C C . VAL B 1 219 ? -4.848 30.875 -6.352 1 95 219 VAL B C 1
ATOM 5240 O O . VAL B 1 219 ? -6.008 30.953 -5.949 1 95 219 VAL B O 1
ATOM 5243 N N . LEU B 1 220 ? -3.984 31.859 -6.145 1 94.88 220 LEU B N 1
ATOM 5244 C CA . LEU B 1 220 ? -4.324 33.062 -5.379 1 94.88 220 LEU B CA 1
ATOM 5245 C C . LEU B 1 220 ? -5.426 33.844 -6.074 1 94.88 220 LEU B C 1
ATOM 5247 O O . LEU B 1 220 ? -6.344 34.344 -5.418 1 94.88 220 LEU B O 1
ATOM 5251 N N . GLU B 1 221 ? -5.328 33.844 -7.352 1 95.5 221 GLU B N 1
ATOM 5252 C CA . GLU B 1 221 ? -6.34 34.562 -8.125 1 95.5 221 GLU B CA 1
ATOM 5253 C C . GLU B 1 221 ? -7.707 33.906 -7.988 1 95.5 221 GLU B C 1
ATOM 5255 O O . GLU B 1 221 ? -8.719 34.594 -7.836 1 95.5 221 GLU B O 1
ATOM 5260 N N . LYS B 1 222 ? -7.719 32.656 -8.031 1 94.88 222 LYS B N 1
ATOM 5261 C CA . LYS B 1 222 ? -8.969 31.906 -7.91 1 94.88 222 LYS B CA 1
ATOM 5262 C C . LYS B 1 222 ? -9.641 32.156 -6.566 1 94.88 222 LYS B C 1
ATOM 5264 O O . LYS B 1 222 ? -10.875 32.156 -6.473 1 94.88 222 LYS B O 1
ATOM 5269 N N . TRP B 1 223 ? -8.859 32.438 -5.551 1 96.25 223 TRP B N 1
ATOM 5270 C CA . TRP B 1 223 ? -9.383 32.656 -4.207 1 96.25 223 TRP B CA 1
ATOM 5271 C C . TRP B 1 223 ? -9.492 34.125 -3.9 1 96.25 223 TRP B C 1
ATOM 5273 O O . TRP B 1 223 ? -9.781 34.531 -2.768 1 96.25 223 TRP B O 1
ATOM 5283 N N . ASN B 1 224 ? -9.156 34.969 -4.852 1 94.38 224 ASN B N 1
ATOM 5284 C CA . ASN B 1 224 ? -9.188 36.438 -4.719 1 94.38 224 ASN B CA 1
ATOM 5285 C C . ASN B 1 224 ? -8.266 36.906 -3.604 1 94.38 224 ASN B C 1
ATOM 5287 O O . ASN B 1 224 ? -8.656 37.75 -2.791 1 94.38 224 ASN B O 1
ATOM 5291 N N . ILE B 1 225 ? -7.172 36.312 -3.568 1 95.69 225 ILE B N 1
ATOM 5292 C CA . ILE B 1 225 ? -6.141 36.75 -2.633 1 95.69 225 ILE B CA 1
ATOM 5293 C C . ILE B 1 225 ? -5.082 37.562 -3.375 1 95.69 225 ILE B C 1
ATOM 5295 O O . ILE B 1 225 ? -4.367 37.031 -4.23 1 95.69 225 ILE B O 1
ATOM 5299 N N . THR B 1 226 ? -4.98 38.781 -3 1 93.62 226 THR B N 1
ATOM 5300 C CA . THR B 1 226 ? -3.986 39.656 -3.639 1 93.62 226 THR B CA 1
ATOM 5301 C C . THR B 1 226 ? -2.631 39.5 -2.953 1 93.62 226 THR B C 1
ATOM 5303 O O . THR B 1 226 ? -2.561 39.125 -1.78 1 93.62 226 THR B O 1
ATOM 5306 N N . CYS B 1 227 ? -1.613 39.844 -3.674 1 91.38 227 CYS B N 1
ATOM 5307 C CA . CYS B 1 227 ? -0.25 39.656 -3.195 1 91.38 227 CYS B CA 1
ATOM 5308 C C . CYS B 1 227 ? 0.028 40.5 -1.97 1 91.38 227 CYS B C 1
ATOM 5310 O O . CYS B 1 227 ? 0.833 40.125 -1.114 1 91.38 227 CYS B O 1
ATOM 5312 N N . ASP B 1 228 ? -0.66 41.594 -1.866 1 91.25 228 ASP B N 1
ATOM 5313 C CA . ASP B 1 228 ? -0.449 42.531 -0.75 1 91.25 228 ASP B CA 1
ATOM 5314 C C . ASP B 1 228 ? -0.933 41.906 0.563 1 91.25 228 ASP B C 1
ATOM 5316 O O . ASP B 1 228 ? -0.54 42.344 1.644 1 91.25 228 ASP B O 1
ATOM 5320 N N . LYS B 1 229 ? -1.739 40.844 0.435 1 94.44 229 LYS B N 1
ATOM 5321 C CA . LYS B 1 229 ? -2.285 40.219 1.623 1 94.44 229 LYS B CA 1
ATOM 5322 C C . LYS B 1 229 ? -1.358 39.094 2.123 1 94.44 229 LYS B C 1
ATOM 5324 O O . LYS B 1 229 ? -1.593 38.531 3.184 1 94.44 229 LYS B O 1
ATOM 5329 N N . ILE B 1 230 ? -0.337 38.875 1.422 1 93.56 230 ILE B N 1
ATOM 5330 C CA . ILE B 1 230 ? 0.568 37.812 1.774 1 93.56 230 ILE B CA 1
ATOM 5331 C C . ILE B 1 230 ? 1.741 38.344 2.584 1 93.56 230 ILE B C 1
ATOM 5333 O O . ILE B 1 230 ? 2.521 39.156 2.088 1 93.56 230 ILE B O 1
ATOM 5337 N N . GLN B 1 231 ? 1.869 37.875 3.789 1 90.69 231 GLN B N 1
ATOM 5338 C CA . GLN B 1 231 ? 2.928 38.312 4.684 1 90.69 231 GLN B CA 1
ATOM 5339 C C . GLN B 1 231 ? 4.219 37.531 4.445 1 90.69 231 GLN B C 1
ATOM 5341 O O . GLN B 1 231 ? 5.316 38.094 4.562 1 90.69 231 GLN B O 1
ATOM 5346 N N . LEU B 1 232 ? 3.961 36.281 4.184 1 90.25 232 LEU B N 1
ATOM 5347 C CA . LEU B 1 232 ? 5.129 35.406 4.035 1 90.25 232 LEU B CA 1
ATOM 5348 C C . LEU B 1 232 ? 4.793 34.188 3.193 1 90.25 232 LEU B C 1
ATOM 5350 O O . LEU B 1 232 ? 3.719 33.594 3.338 1 90.25 232 LEU B O 1
ATOM 5354 N N . LEU B 1 233 ? 5.695 33.875 2.346 1 90.88 233 LEU B N 1
ATOM 5355 C CA . LEU B 1 233 ? 5.633 32.625 1.571 1 90.88 233 LEU B CA 1
ATOM 5356 C C . LEU B 1 233 ? 6.684 31.641 2.047 1 90.88 233 LEU B C 1
ATOM 5358 O O . LEU B 1 233 ? 7.887 31.906 1.948 1 90.88 233 LEU B O 1
ATOM 5362 N N . LEU B 1 234 ? 6.172 30.547 2.557 1 90 234 LEU B N 1
ATOM 5363 C CA . LEU B 1 234 ? 7.074 29.5 3.043 1 90 234 LEU B CA 1
ATOM 5364 C C . LEU B 1 234 ? 7.262 28.406 1.996 1 90 234 LEU B C 1
ATOM 5366 O O . LEU B 1 234 ? 6.281 27.844 1.502 1 90 234 LEU B O 1
ATOM 5370 N N . ARG B 1 235 ? 8.516 28 1.712 1 85.12 235 ARG B N 1
ATOM 5371 C CA . ARG B 1 235 ? 8.812 27 0.7 1 85.12 235 ARG B CA 1
ATOM 5372 C C . ARG B 1 235 ? 9.969 26.109 1.133 1 85.12 235 ARG B C 1
ATOM 5374 O O . ARG B 1 235 ? 10.711 26.453 2.059 1 85.12 235 ARG B O 1
ATOM 5381 N N . ASP B 1 236 ? 10.141 24.672 0.699 1 76.56 236 ASP B N 1
ATOM 5382 C CA . ASP B 1 236 ? 11.195 23.719 1.042 1 76.56 236 ASP B CA 1
ATOM 5383 C C . ASP B 1 236 ? 12.531 24.141 0.435 1 76.56 236 ASP B C 1
ATOM 5385 O O . ASP B 1 236 ? 13.594 23.719 0.895 1 76.56 236 ASP B O 1
ATOM 5389 N N . GLY B 1 237 ? 12.656 25 -0.297 1 64.12 237 GLY B N 1
ATOM 5390 C CA . GLY B 1 237 ? 13.914 25.375 -0.912 1 64.12 237 GLY B CA 1
ATOM 5391 C C . GLY B 1 237 ? 13.773 25.812 -2.359 1 64.12 237 GLY B C 1
ATOM 5392 O O . GLY B 1 237 ? 12.664 25.812 -2.904 1 64.12 237 GLY B O 1
ATOM 5393 N N . GLY B 1 238 ? 14.695 26.422 -2.922 1 57.44 238 GLY B N 1
ATOM 5394 C CA . GLY B 1 238 ? 14.773 26.844 -4.312 1 57.44 238 GLY B CA 1
ATOM 5395 C C . GLY B 1 238 ? 14.852 28.344 -4.488 1 57.44 238 GLY B C 1
ATOM 5396 O O . GLY B 1 238 ? 14.703 29.094 -3.521 1 57.44 238 GLY B O 1
ATOM 5397 N N . SER B 1 239 ? 15.305 28.547 -5.566 1 55.38 239 SER B N 1
ATOM 5398 C CA . SER B 1 239 ? 15.547 29.938 -5.902 1 55.38 239 SER B CA 1
ATOM 5399 C C . SER B 1 239 ? 14.297 30.781 -5.715 1 55.38 239 SER B C 1
ATOM 5401 O O . SER B 1 239 ? 13.18 30.266 -5.73 1 55.38 239 SER B O 1
ATOM 5403 N N . ASN B 1 240 ? 14.641 32 -5.246 1 54.59 240 ASN B N 1
ATOM 5404 C CA . ASN B 1 240 ? 13.68 33.062 -5.004 1 54.59 240 ASN B CA 1
ATOM 5405 C C . ASN B 1 240 ? 12.617 33.156 -6.094 1 54.59 240 ASN B C 1
ATOM 5407 O O . ASN B 1 240 ? 12.938 33.375 -7.266 1 54.59 240 ASN B O 1
ATOM 5411 N N . MET B 1 241 ? 11.547 32.312 -5.941 1 54.78 241 MET B N 1
ATOM 5412 C CA . MET B 1 241 ? 10.469 32.219 -6.926 1 54.78 241 MET B CA 1
ATOM 5413 C C . MET B 1 241 ? 9.797 33.562 -7.148 1 54.78 241 MET B C 1
ATOM 5415 O O . MET B 1 241 ? 9.367 33.875 -8.258 1 54.78 241 MET B O 1
ATOM 5419 N N . THR B 1 242 ? 9.461 34.375 -5.98 1 61.09 242 THR B N 1
ATOM 5420 C CA . THR B 1 242 ? 8.445 35.406 -6.164 1 61.09 242 THR B CA 1
ATOM 5421 C C . THR B 1 242 ? 8.898 36.719 -5.551 1 61.09 242 THR B C 1
ATOM 5423 O O . THR B 1 242 ? 9.914 36.781 -4.852 1 61.09 242 THR B O 1
ATOM 5426 N N . GLN B 1 243 ? 8.398 37.75 -6.094 1 69.06 243 GLN B N 1
ATOM 5427 C CA . GLN B 1 243 ? 8.453 39.094 -5.523 1 69.06 243 GLN B CA 1
ATOM 5428 C C . GLN B 1 243 ? 7.816 39.125 -4.133 1 69.06 243 GLN B C 1
ATOM 5430 O O . GLN B 1 243 ? 7.836 40.188 -3.463 1 69.06 243 GLN B O 1
ATOM 5435 N N . LEU B 1 244 ? 7.434 37.969 -3.621 1 78.06 244 LEU B N 1
ATOM 5436 C CA . LEU B 1 244 ? 6.844 37.875 -2.289 1 78.06 244 LEU B CA 1
ATOM 5437 C C . LEU B 1 244 ? 7.914 37.594 -1.236 1 78.06 244 LEU B C 1
ATOM 5439 O O . LEU B 1 244 ? 8.922 36.969 -1.524 1 78.06 244 LEU B O 1
ATOM 5443 N N . PRO B 1 245 ? 7.672 38.312 -0.077 1 82.31 245 PRO B N 1
ATOM 5444 C CA . PRO B 1 245 ? 8.57 37.875 0.999 1 82.31 245 PRO B CA 1
ATOM 5445 C C . PRO B 1 245 ? 8.578 36.375 1.203 1 82.31 245 PRO B C 1
ATOM 5447 O O . PRO B 1 245 ? 7.512 35.75 1.273 1 82.31 245 PRO B O 1
ATOM 5450 N N . ASP B 1 246 ? 9.688 35.844 1.106 1 84 246 ASP B N 1
ATOM 5451 C CA . ASP B 1 246 ? 9.734 34.375 1.176 1 84 246 ASP B CA 1
ATOM 5452 C C . ASP B 1 246 ? 10.727 33.906 2.24 1 84 246 ASP B C 1
ATOM 5454 O O . ASP B 1 246 ? 11.594 34.688 2.668 1 84 246 ASP B O 1
ATOM 5458 N N . ALA B 1 247 ? 10.453 32.812 2.762 1 85.31 247 ALA B N 1
ATOM 5459 C CA . ALA B 1 247 ? 11.352 32.156 3.701 1 85.31 247 ALA B CA 1
ATOM 5460 C C . ALA B 1 247 ? 11.438 30.656 3.414 1 85.31 247 ALA B C 1
ATOM 5462 O O . ALA B 1 247 ? 10.5 30.078 2.857 1 85.31 247 ALA B O 1
ATOM 5463 N N . THR B 1 248 ? 12.586 30.125 3.752 1 86.69 248 THR B N 1
ATOM 5464 C CA . THR B 1 248 ? 12.766 28.688 3.6 1 86.69 248 THR B CA 1
ATOM 5465 C C . THR B 1 248 ? 12.305 27.953 4.852 1 86.69 248 THR B C 1
ATOM 5467 O O . THR B 1 248 ? 12.547 28.406 5.973 1 86.69 248 THR B O 1
ATOM 5470 N N . CYS B 1 249 ? 11.703 26.875 4.602 1 89.56 249 CYS B N 1
ATOM 5471 C CA . CYS B 1 249 ? 11.25 26.062 5.723 1 89.56 249 CYS B CA 1
ATOM 5472 C C . CYS B 1 249 ? 12.43 25.609 6.574 1 89.56 249 CYS B C 1
ATOM 5474 O O . CYS B 1 249 ? 13.367 24.984 6.07 1 89.56 249 CYS B O 1
ATOM 5476 N N . PHE B 1 250 ? 12.336 25.953 7.852 1 92.5 250 PHE B N 1
ATOM 5477 C CA . PHE B 1 250 ? 13.391 25.625 8.797 1 92.5 250 PHE B CA 1
ATOM 5478 C C . PHE B 1 250 ? 13.617 24.125 8.859 1 92.5 250 PHE B C 1
ATOM 5480 O O . PHE B 1 250 ? 14.758 23.656 8.875 1 92.5 250 PHE B O 1
ATOM 5487 N N . LEU B 1 251 ? 12.547 23.359 8.883 1 92.19 251 LEU B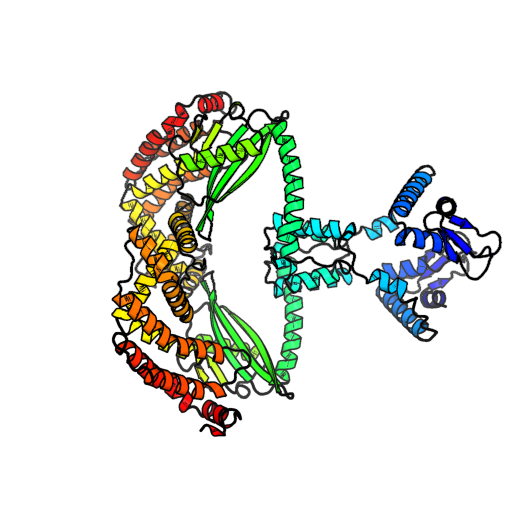 N 1
ATOM 5488 C CA . LEU B 1 251 ? 12.625 21.906 8.992 1 92.19 251 LEU B CA 1
ATOM 5489 C C . LEU B 1 251 ? 13.305 21.297 7.77 1 92.19 251 LEU B C 1
ATOM 5491 O O . LEU B 1 251 ? 14.062 20.344 7.887 1 92.19 251 LEU B O 1
ATOM 5495 N N . HIS B 1 252 ? 13 21.828 6.633 1 90.75 252 HIS B N 1
ATOM 5496 C CA . HIS B 1 252 ? 13.664 21.359 5.422 1 90.75 252 HIS B CA 1
ATOM 5497 C C . HIS B 1 252 ? 15.164 21.656 5.469 1 90.75 252 HIS B C 1
ATOM 5499 O O . HIS B 1 252 ? 15.977 20.812 5.094 1 90.75 252 HIS B O 1
ATOM 5505 N N . SER B 1 253 ? 15.484 22.828 5.902 1 92.56 253 SER B N 1
ATOM 5506 C CA . SER B 1 253 ? 16.891 23.203 6.047 1 92.56 253 SER B CA 1
ATOM 5507 C C . SER B 1 253 ? 17.594 22.312 7.055 1 92.56 253 SER B C 1
ATOM 5509 O O . SER B 1 253 ? 18.75 21.906 6.844 1 92.56 253 SER B O 1
ATOM 5511 N N . LEU B 1 254 ? 16.891 22.078 8.133 1 94.88 254 LEU B N 1
ATOM 5512 C CA . LEU B 1 254 ? 17.438 21.203 9.156 1 94.88 254 LEU B CA 1
ATOM 5513 C C . LEU B 1 254 ? 17.719 19.812 8.594 1 94.88 254 LEU B C 1
ATOM 5515 O O . LEU B 1 254 ? 18.75 19.219 8.891 1 94.88 254 LEU B O 1
ATOM 5519 N N . HIS B 1 255 ? 16.859 19.328 7.816 1 94.44 255 HIS B N 1
ATOM 5520 C CA . HIS B 1 255 ? 17.016 18.047 7.148 1 94.44 255 HIS B CA 1
ATOM 5521 C C . HIS B 1 255 ? 18.281 18.016 6.301 1 94.44 255 HIS B C 1
ATOM 5523 O O . HIS B 1 255 ? 19.047 17.047 6.359 1 94.44 255 HIS B O 1
ATOM 5529 N N . LEU B 1 256 ? 18.531 19.078 5.559 1 93.62 256 LEU B N 1
ATOM 5530 C CA . LEU B 1 256 ? 19.703 19.156 4.695 1 93.62 256 LEU B CA 1
ATOM 5531 C C . LEU B 1 256 ? 20.984 19.203 5.52 1 93.62 256 LEU B C 1
ATOM 5533 O O . LEU B 1 256 ? 21.984 18.609 5.141 1 93.62 256 LEU B O 1
ATOM 5537 N N . VAL B 1 257 ? 20.922 19.891 6.582 1 96.69 257 VAL B N 1
ATOM 5538 C CA . VAL B 1 257 ? 22.078 19.984 7.473 1 96.69 257 VAL B CA 1
ATOM 5539 C C . VAL B 1 257 ? 22.469 18.594 7.961 1 96.69 257 VAL B C 1
ATOM 5541 O O . VAL B 1 257 ? 23.641 18.203 7.867 1 96.69 257 VAL B O 1
ATOM 5544 N N . VAL B 1 258 ? 21.484 17.875 8.445 1 97.56 258 VAL B N 1
ATOM 5545 C CA . VAL B 1 258 ? 21.75 16.562 9.008 1 97.56 258 VAL B CA 1
ATOM 5546 C C . VAL B 1 258 ? 22.25 15.617 7.918 1 97.56 258 VAL B C 1
ATOM 5548 O O . VAL B 1 258 ? 23.188 14.852 8.133 1 97.56 258 VAL B O 1
ATOM 5551 N N . LYS B 1 259 ? 21.656 15.703 6.793 1 96.31 259 LYS B N 1
ATOM 5552 C CA . LYS B 1 259 ? 22.078 14.852 5.68 1 96.31 259 LYS B CA 1
ATOM 5553 C C . LYS B 1 259 ? 23.531 15.086 5.324 1 96.31 259 LYS B C 1
ATOM 5555 O O . LYS B 1 259 ? 24.297 14.133 5.137 1 96.31 259 LYS B O 1
ATOM 5560 N N . GLU B 1 260 ? 23.922 16.359 5.246 1 96.69 260 GLU B N 1
ATOM 5561 C CA . GLU B 1 260 ? 25.312 16.688 4.953 1 96.69 260 GLU B CA 1
ATOM 5562 C C . GLU B 1 260 ? 26.25 16.172 6.047 1 96.69 260 GLU B C 1
ATOM 5564 O O . GLU B 1 260 ? 27.359 15.703 5.762 1 96.69 260 GLU B O 1
ATOM 5569 N N . GLY B 1 261 ? 25.797 16.266 7.227 1 97.12 261 GLY B N 1
ATOM 5570 C CA . GLY B 1 261 ? 26.578 15.758 8.336 1 97.12 261 GLY B CA 1
ATOM 5571 C C . GLY B 1 261 ? 26.828 14.266 8.25 1 97.12 261 GLY B C 1
ATOM 5572 O O . GLY B 1 261 ? 27.953 13.805 8.477 1 97.12 261 GLY B O 1
ATOM 5573 N N . LEU B 1 262 ? 25.875 13.523 7.895 1 96.38 262 LEU B N 1
ATOM 5574 C CA . LEU B 1 262 ? 25.953 12.07 7.82 1 96.38 262 LEU B CA 1
ATOM 5575 C C . LEU B 1 262 ? 26.844 11.633 6.672 1 96.38 262 LEU B C 1
ATOM 5577 O O . LEU B 1 262 ? 27.484 10.578 6.746 1 96.38 262 LEU B O 1
ATOM 5581 N N . LEU B 1 263 ? 27 12.406 5.672 1 95.62 263 LEU B N 1
ATOM 5582 C CA . LEU B 1 263 ? 27.75 12.055 4.477 1 95.62 263 LEU B CA 1
ATOM 5583 C C . LEU B 1 263 ? 29.188 12.562 4.566 1 95.62 263 LEU B C 1
ATOM 5585 O O . LEU B 1 263 ? 30.047 12.125 3.812 1 95.62 263 LEU B O 1
ATOM 5589 N N . SER B 1 264 ? 29.469 13.406 5.473 1 95 264 SER B N 1
ATOM 5590 C CA . SER B 1 264 ? 30.703 14.195 5.504 1 95 264 SER B CA 1
ATOM 5591 C C . SER B 1 264 ? 31.906 13.328 5.895 1 95 264 SER B C 1
ATOM 5593 O O . SER B 1 264 ? 33.031 13.648 5.555 1 95 264 SER B O 1
ATOM 5595 N N . GLN B 1 265 ? 31.641 12.305 6.602 1 96.19 265 GLN B N 1
ATOM 5596 C CA . GLN B 1 265 ? 32.719 11.469 7.125 1 96.19 265 GLN B CA 1
ATOM 5597 C C . GLN B 1 265 ? 32.531 10.008 6.711 1 96.19 265 GLN B C 1
ATOM 5599 O O . GLN B 1 265 ? 31.5 9.398 7.023 1 96.19 265 GLN B O 1
ATOM 5604 N N . ARG B 1 266 ? 33.531 9.484 6.141 1 96 266 ARG B N 1
ATOM 5605 C CA . ARG B 1 266 ? 33.438 8.141 5.57 1 96 266 ARG B CA 1
ATOM 5606 C C . ARG B 1 266 ? 33.094 7.113 6.637 1 96 266 ARG B C 1
ATOM 5608 O O . ARG B 1 266 ? 32.25 6.238 6.414 1 96 266 ARG B O 1
ATOM 5615 N N . ALA B 1 267 ? 33.75 7.262 7.746 1 96 267 ALA B N 1
ATOM 5616 C CA . ALA B 1 267 ? 33.5 6.305 8.82 1 96 267 ALA B CA 1
ATOM 5617 C C . ALA B 1 267 ? 32.031 6.289 9.211 1 96 267 ALA B C 1
ATOM 5619 O O . ALA B 1 267 ? 31.453 5.227 9.477 1 96 267 ALA B O 1
ATOM 5620 N N . VAL B 1 268 ? 31.422 7.41 9.195 1 97.06 268 VAL B N 1
ATOM 5621 C CA . VAL B 1 268 ? 30.031 7.547 9.57 1 97.06 268 VAL B CA 1
ATOM 5622 C C . VAL B 1 268 ? 29.141 6.996 8.461 1 97.06 268 VAL B C 1
ATOM 5624 O O . VAL B 1 268 ? 28.234 6.203 8.719 1 97.06 268 VAL B O 1
ATOM 5627 N N . SER B 1 269 ? 29.422 7.375 7.242 1 96.56 269 SER B N 1
ATOM 5628 C CA . SER B 1 269 ? 28.625 6.922 6.102 1 96.56 269 SER B CA 1
ATOM 5629 C C . SER B 1 269 ? 28.688 5.402 5.957 1 96.56 269 SER B C 1
ATOM 5631 O O . SER B 1 269 ? 27.703 4.773 5.559 1 96.56 269 SER B O 1
ATOM 5633 N N . ASP B 1 270 ? 29.797 4.887 6.27 1 96.25 270 ASP B N 1
ATOM 5634 C CA . ASP B 1 270 ? 29.969 3.439 6.207 1 96.25 270 ASP B CA 1
ATOM 5635 C C . ASP B 1 270 ? 29.078 2.736 7.234 1 96.25 270 ASP B C 1
ATOM 5637 O O . ASP B 1 270 ? 28.484 1.697 6.945 1 96.25 270 ASP B O 1
ATOM 5641 N N . ILE B 1 271 ? 29.062 3.287 8.367 1 97.25 271 ILE B N 1
ATOM 5642 C CA . ILE B 1 271 ? 28.234 2.717 9.422 1 97.25 271 ILE B CA 1
ATOM 5643 C C . ILE B 1 271 ? 26.766 2.748 9 1 97.25 271 ILE B C 1
ATOM 5645 O O . ILE B 1 271 ? 26.047 1.76 9.164 1 97.25 271 ILE B O 1
ATOM 5649 N N . VAL B 1 272 ? 26.344 3.875 8.469 1 96.94 272 VAL B N 1
ATOM 5650 C CA . VAL B 1 272 ? 24.969 4.023 8.031 1 96.94 272 VAL B CA 1
ATOM 5651 C C . VAL B 1 272 ? 24.656 3.02 6.922 1 96.94 272 VAL B C 1
ATOM 5653 O O . VAL B 1 272 ? 23.641 2.33 6.961 1 96.94 272 VAL B O 1
ATOM 5656 N N . SER B 1 273 ? 25.547 2.865 6.035 1 96.19 273 SER B N 1
ATOM 5657 C CA . SER B 1 273 ? 25.375 1.94 4.918 1 96.19 273 SER B CA 1
ATOM 5658 C C . SER B 1 273 ? 25.328 0.495 5.402 1 96.19 273 SER B C 1
ATOM 5660 O O . SER B 1 273 ? 24.469 -0.276 4.973 1 96.19 273 SER B O 1
ATOM 5662 N N . THR B 1 274 ? 26.266 0.151 6.203 1 96.56 274 THR B N 1
ATOM 5663 C CA . THR B 1 274 ? 26.281 -1.201 6.75 1 96.56 274 THR B CA 1
ATOM 5664 C C . THR B 1 274 ? 25.016 -1.48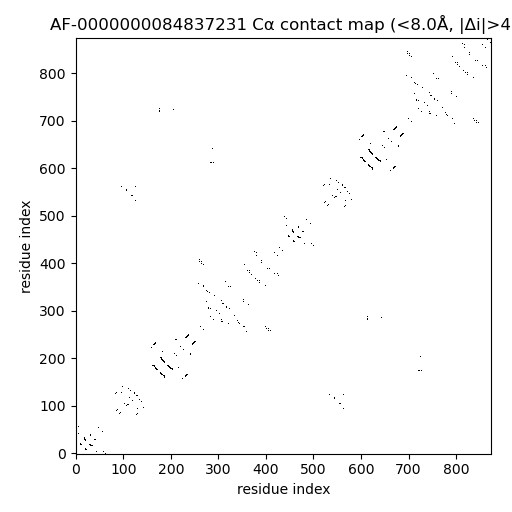5 7.555 1 96.56 274 THR B C 1
ATOM 5666 O O . THR B 1 274 ? 24.469 -2.586 7.484 1 96.56 274 THR B O 1
ATOM 5669 N N . SER B 1 275 ? 24.609 -0.486 8.344 1 96.81 275 SER B N 1
ATOM 5670 C CA . SER B 1 275 ? 23.375 -0.62 9.109 1 96.81 275 SER B CA 1
ATOM 5671 C C . SER B 1 275 ? 22.188 -0.899 8.203 1 96.81 275 SER B C 1
ATOM 5673 O O . SER B 1 275 ? 21.344 -1.752 8.508 1 96.81 275 SER B O 1
ATOM 5675 N N . LYS B 1 276 ? 22.109 -0.202 7.121 1 96.38 276 LYS B N 1
ATOM 5676 C CA . LYS B 1 276 ? 21.047 -0.415 6.148 1 96.38 276 LYS B CA 1
ATOM 5677 C C . LYS B 1 276 ? 21.062 -1.844 5.609 1 96.38 276 LYS B C 1
ATOM 5679 O O . LYS B 1 276 ? 20.016 -2.465 5.438 1 96.38 276 LYS B O 1
ATOM 5684 N N . ARG B 1 277 ? 22.219 -2.346 5.383 1 95.19 277 ARG B N 1
ATOM 5685 C CA . ARG B 1 277 ? 22.375 -3.699 4.859 1 95.19 277 ARG B CA 1
ATOM 5686 C C . ARG B 1 277 ? 21.938 -4.738 5.883 1 95.19 277 ARG B C 1
ATOM 5688 O O . ARG B 1 277 ? 21.297 -5.734 5.531 1 95.19 277 ARG B O 1
ATOM 5695 N N . ILE B 1 278 ? 22.312 -4.492 7.082 1 95.44 278 ILE B N 1
ATOM 5696 C CA . ILE B 1 278 ? 21.891 -5.395 8.156 1 95.44 278 ILE B CA 1
ATOM 5697 C C . ILE B 1 278 ? 20.375 -5.461 8.219 1 95.44 278 ILE B C 1
ATOM 5699 O O . ILE B 1 278 ? 19.797 -6.547 8.219 1 95.44 278 ILE B O 1
ATOM 5703 N N . VAL B 1 279 ? 19.781 -4.293 8.258 1 95.19 279 VAL B N 1
ATOM 5704 C CA . VAL B 1 279 ? 18.328 -4.223 8.359 1 95.19 279 VAL B CA 1
ATOM 5705 C C . VAL B 1 279 ? 17.688 -4.887 7.145 1 95.19 279 VAL B C 1
ATOM 5707 O O . VAL B 1 279 ? 16.719 -5.645 7.281 1 95.19 279 VAL B O 1
ATOM 5710 N N . SER B 1 280 ? 18.234 -4.609 5.992 1 93.88 280 SER B N 1
ATOM 5711 C CA . SER B 1 280 ? 17.703 -5.176 4.754 1 93.88 280 SER B CA 1
ATOM 5712 C C . SER B 1 280 ? 17.75 -6.699 4.781 1 93.88 280 SER B C 1
ATOM 5714 O O . SER B 1 280 ? 16.828 -7.355 4.281 1 93.88 280 SER B O 1
ATOM 5716 N N . HIS B 1 281 ? 18.797 -7.25 5.316 1 93 281 HIS B N 1
ATOM 5717 C CA . HIS B 1 281 ? 18.938 -8.695 5.426 1 93 281 HIS B CA 1
ATOM 5718 C C . HIS B 1 281 ? 17.734 -9.305 6.156 1 93 281 HIS B C 1
ATOM 5720 O O . HIS B 1 281 ? 17.125 -10.258 5.672 1 93 281 HIS B O 1
ATOM 5726 N N . PHE B 1 282 ? 17.391 -8.758 7.238 1 91.94 282 PHE B N 1
ATOM 5727 C CA . PHE B 1 282 ? 16.312 -9.305 8.062 1 91.94 282 PHE B CA 1
ATOM 5728 C C . PHE B 1 282 ? 14.945 -8.984 7.461 1 91.94 282 PHE B C 1
ATOM 5730 O O . PHE B 1 282 ? 13.953 -9.641 7.773 1 91.94 282 PHE B O 1
ATOM 5737 N N . LYS B 1 283 ? 14.914 -7.961 6.609 1 91.94 283 LYS B N 1
ATOM 5738 C CA . LYS B 1 283 ? 13.648 -7.566 5.996 1 91.94 283 LYS B CA 1
ATOM 5739 C C . LYS B 1 283 ? 13.383 -8.359 4.719 1 91.94 283 LYS B C 1
ATOM 5741 O O . LYS B 1 283 ? 12.273 -8.328 4.184 1 91.94 283 LYS B O 1
ATOM 5746 N N . HIS B 1 284 ? 14.336 -9.078 4.266 1 88.31 284 HIS B N 1
ATOM 5747 C CA . HIS B 1 284 ? 14.172 -9.789 3.006 1 88.31 284 HIS B CA 1
ATOM 5748 C C . HIS B 1 284 ? 14.133 -11.297 3.229 1 88.31 284 HIS B C 1
ATOM 5750 O O . HIS B 1 284 ? 13.734 -12.055 2.338 1 88.31 284 HIS B O 1
ATOM 5756 N N . SER B 1 285 ? 14.555 -11.727 4.34 1 87.5 285 SER B N 1
ATOM 5757 C CA . SER B 1 285 ? 14.594 -13.164 4.613 1 87.5 285 SER B CA 1
ATOM 5758 C C . SER B 1 285 ? 13.68 -13.531 5.777 1 87.5 285 SER B C 1
ATOM 5760 O O . SER B 1 285 ? 13.984 -13.227 6.934 1 87.5 285 SER B O 1
ATOM 5762 N N . PRO B 1 286 ? 12.625 -14.25 5.449 1 86.12 286 PRO B N 1
ATOM 5763 C CA . PRO B 1 286 ? 11.75 -14.695 6.531 1 86.12 286 PRO B CA 1
ATOM 5764 C C . PRO B 1 286 ? 12.461 -15.578 7.547 1 86.12 286 PRO B C 1
ATOM 5766 O O . PRO B 1 286 ? 12.195 -15.492 8.75 1 86.12 286 PRO B O 1
ATOM 5769 N N . ILE B 1 287 ? 13.336 -16.406 7.062 1 85.56 287 ILE B N 1
ATOM 5770 C CA . ILE B 1 287 ? 14.078 -17.297 7.934 1 85.56 287 ILE B CA 1
ATOM 5771 C C . ILE B 1 287 ? 14.945 -16.484 8.891 1 85.56 287 ILE B C 1
ATOM 5773 O O . ILE B 1 287 ? 14.984 -16.766 10.094 1 85.56 287 ILE B O 1
ATOM 5777 N N . ALA B 1 288 ? 15.594 -15.5 8.344 1 90 288 ALA B N 1
ATOM 5778 C CA . ALA B 1 288 ? 16.438 -14.633 9.172 1 90 288 ALA B CA 1
ATOM 5779 C C . ALA B 1 288 ? 15.602 -13.875 10.195 1 90 288 ALA B C 1
ATOM 5781 O O . ALA B 1 288 ? 15.969 -13.781 11.367 1 90 288 ALA B O 1
ATOM 5782 N N . LYS B 1 289 ? 14.477 -13.367 9.734 1 90.31 289 LYS B N 1
ATOM 5783 C CA . LYS B 1 289 ? 13.578 -12.617 10.602 1 90.31 289 LYS B CA 1
ATOM 5784 C C . LYS B 1 289 ? 13.102 -13.477 11.773 1 90.31 289 LYS B C 1
ATOM 5786 O O . LYS B 1 289 ? 13.109 -13.031 12.922 1 90.31 289 LYS B O 1
ATOM 5791 N N . ASN B 1 290 ? 12.719 -14.68 11.523 1 88.12 290 ASN B N 1
ATOM 5792 C CA . ASN B 1 290 ? 12.227 -15.578 12.562 1 88.12 290 ASN B CA 1
ATOM 5793 C C . ASN B 1 290 ? 13.328 -15.969 13.539 1 88.12 290 ASN B C 1
ATOM 5795 O O . ASN B 1 290 ? 13.109 -16.016 14.75 1 88.12 290 ASN B O 1
ATOM 5799 N N . ARG B 1 291 ? 14.453 -16.328 12.984 1 90.88 291 ARG B N 1
ATOM 5800 C CA . ARG B 1 291 ? 15.578 -16.656 13.852 1 90.88 291 ARG B CA 1
ATOM 5801 C C . ARG B 1 291 ? 15.953 -15.484 14.75 1 90.88 291 ARG B C 1
ATOM 5803 O O . ARG B 1 291 ? 16.266 -15.672 15.922 1 90.88 291 ARG B O 1
ATOM 5810 N N . PHE B 1 292 ? 15.938 -14.312 14.195 1 93 292 PHE B N 1
ATOM 5811 C CA . PHE B 1 292 ? 16.219 -13.109 14.961 1 93 292 PHE B CA 1
ATOM 5812 C C . PHE B 1 292 ? 15.242 -12.961 16.125 1 93 292 PHE B C 1
ATOM 5814 O O . PHE B 1 292 ? 15.648 -12.648 17.25 1 93 292 PHE B O 1
ATOM 5821 N N . LYS B 1 293 ? 14.008 -13.195 15.867 1 91.44 293 LYS B N 1
ATOM 5822 C CA . LYS B 1 293 ? 12.984 -13.141 16.906 1 91.44 293 LYS B CA 1
ATOM 5823 C C . LYS B 1 293 ? 13.266 -14.156 18.016 1 91.44 293 LYS B C 1
ATOM 5825 O O . LYS B 1 293 ? 13.109 -13.844 19.203 1 91.44 293 LYS B O 1
ATOM 5830 N N . ASP B 1 294 ? 13.648 -15.289 17.609 1 91.69 294 ASP B N 1
ATOM 5831 C CA . ASP B 1 294 ? 13.992 -16.328 18.578 1 91.69 294 ASP B CA 1
ATOM 5832 C C . ASP B 1 294 ? 15.148 -15.883 19.469 1 91.69 294 ASP B C 1
ATOM 5834 O O . ASP B 1 294 ? 15.109 -16.078 20.688 1 91.69 294 ASP B O 1
ATOM 5838 N N . ILE B 1 295 ? 16.125 -15.328 18.844 1 94.56 295 ILE B N 1
ATOM 5839 C CA . ILE B 1 295 ? 17.297 -14.875 19.578 1 94.56 295 ILE B CA 1
ATOM 5840 C C . ILE B 1 295 ? 16.906 -13.781 20.562 1 94.56 295 ILE B C 1
ATOM 5842 O O . ILE B 1 295 ? 17.344 -13.781 21.719 1 94.56 295 ILE B O 1
ATOM 5846 N N . GLN B 1 296 ? 16.125 -12.836 20.078 1 94.88 296 GLN B N 1
ATOM 5847 C CA . GLN B 1 296 ? 15.648 -11.773 20.953 1 94.88 296 GLN B CA 1
ATOM 5848 C C . GLN B 1 296 ? 14.969 -12.352 22.203 1 94.88 296 GLN B C 1
ATOM 5850 O O . GLN B 1 296 ? 15.219 -11.891 23.312 1 94.88 296 GLN B O 1
ATOM 5855 N N . ALA B 1 297 ? 14.156 -13.328 21.984 1 93.5 297 ALA B N 1
ATOM 5856 C CA . ALA B 1 297 ? 13.438 -13.977 23.078 1 93.5 297 ALA B CA 1
ATOM 5857 C C . ALA B 1 297 ? 14.406 -14.703 24.016 1 93.5 297 ALA B C 1
ATOM 5859 O O . ALA B 1 297 ? 14.266 -14.641 25.234 1 93.5 297 ALA B O 1
ATOM 5860 N N . GLU B 1 298 ? 15.352 -15.383 23.422 1 94.56 298 GLU B N 1
ATOM 5861 C CA . GLU B 1 298 ? 16.328 -16.156 24.172 1 94.56 298 GLU B CA 1
ATOM 5862 C C . GLU B 1 298 ? 17.141 -15.273 25.109 1 94.56 298 GLU B C 1
ATOM 5864 O O . GLU B 1 298 ? 17.453 -15.68 26.234 1 94.56 298 GLU B O 1
ATOM 5869 N N . ILE B 1 299 ? 17.438 -14.094 24.719 1 95 299 ILE B N 1
ATOM 5870 C CA . ILE B 1 299 ? 18.328 -13.258 25.516 1 95 299 ILE B CA 1
ATOM 5871 C C . ILE B 1 299 ? 17.531 -12.172 26.219 1 95 299 ILE B C 1
ATOM 5873 O O . ILE B 1 299 ? 18.109 -11.266 26.828 1 95 299 ILE B O 1
ATOM 5877 N N . GLY B 1 300 ? 16.234 -12.148 26.078 1 92.81 300 GLY B N 1
ATOM 5878 C CA . GLY B 1 300 ? 15.344 -11.297 26.859 1 92.81 300 GLY B CA 1
ATOM 5879 C C . GLY B 1 300 ? 15.242 -9.883 26.312 1 92.81 300 GLY B C 1
ATOM 5880 O O . GLY B 1 300 ? 15.062 -8.93 27.078 1 92.81 300 GLY B O 1
ATOM 5881 N N . LEU B 1 301 ? 15.484 -9.742 25.094 1 92.12 301 LEU B N 1
ATOM 5882 C CA . LEU B 1 301 ? 15.336 -8.43 24.484 1 92.12 301 LEU B CA 1
ATOM 5883 C C . LEU B 1 301 ? 13.906 -8.219 24 1 92.12 301 LEU B C 1
ATOM 5885 O O . LEU B 1 301 ? 13.188 -9.18 23.719 1 92.12 301 LEU B O 1
ATOM 5889 N N . VAL B 1 302 ? 13.516 -6.965 24.016 1 88.94 302 VAL B N 1
ATOM 5890 C CA . VAL B 1 302 ? 12.227 -6.621 23.438 1 88.94 302 VAL B CA 1
ATOM 5891 C C . VAL B 1 302 ? 12.195 -7 21.969 1 88.94 302 VAL B C 1
ATOM 5893 O O . VAL B 1 302 ? 13.172 -6.773 21.25 1 88.94 302 VAL B O 1
ATOM 5896 N N . GLN B 1 303 ? 11.133 -7.672 21.625 1 84.44 303 GLN B N 1
ATOM 5897 C CA . GLN B 1 303 ? 11.039 -8.141 20.25 1 84.44 303 GLN B CA 1
ATOM 5898 C C . GLN B 1 303 ? 10.578 -7.02 19.312 1 84.44 303 GLN B C 1
ATOM 5900 O O . GLN B 1 303 ? 9.383 -6.852 19.078 1 84.44 303 GLN B O 1
ATOM 5905 N N . HIS B 1 304 ? 11.484 -6.188 18.875 1 82 304 HIS B N 1
ATOM 5906 C CA . HIS B 1 304 ? 11.25 -5.125 17.891 1 82 304 HIS B CA 1
ATOM 5907 C C . HIS B 1 304 ? 11.641 -5.57 16.484 1 82 304 HIS B C 1
ATOM 5909 O O . HIS B 1 304 ? 12.609 -6.309 16.312 1 82 304 HIS B O 1
ATOM 5915 N N . PHE B 1 305 ? 10.836 -5.133 15.578 1 85.88 305 PHE B N 1
ATOM 5916 C CA . PHE B 1 305 ? 11.312 -5.227 14.203 1 85.88 305 PHE B CA 1
ATOM 5917 C C . PHE B 1 305 ? 12.312 -4.117 13.906 1 85.88 305 PHE B C 1
ATOM 5919 O O . PHE B 1 305 ? 12.18 -3.002 14.414 1 85.88 305 PHE B O 1
ATOM 5926 N N . LEU B 1 306 ? 13.359 -4.531 13.211 1 90.44 306 LEU B N 1
ATOM 5927 C CA . LEU B 1 306 ? 14.336 -3.521 12.828 1 90.44 306 LEU B CA 1
ATOM 5928 C C . LEU B 1 306 ? 13.727 -2.496 11.883 1 90.44 306 LEU B C 1
ATOM 5930 O O . LEU B 1 306 ? 12.906 -2.846 11.031 1 90.44 306 LEU B O 1
ATOM 5934 N N . LEU B 1 307 ? 14.117 -1.279 12.07 1 91.06 307 LEU B N 1
ATOM 5935 C CA . LEU B 1 307 ? 13.547 -0.182 11.289 1 91.06 307 LEU B CA 1
ATOM 5936 C C . LEU B 1 307 ? 14.43 0.152 10.094 1 91.06 307 LEU B C 1
ATOM 5938 O O . LEU B 1 307 ? 15.656 0.16 10.211 1 91.06 307 LEU B O 1
ATOM 5942 N N . GLN B 1 308 ? 13.75 0.381 9 1 91 308 GLN B N 1
ATOM 5943 C CA . GLN B 1 308 ? 14.469 0.75 7.777 1 91 308 GLN B CA 1
ATOM 5944 C C . GLN B 1 308 ? 14.461 2.264 7.578 1 91 308 GLN B C 1
ATOM 5946 O O . GLN B 1 308 ? 13.469 2.932 7.859 1 91 308 GLN B O 1
ATOM 5951 N N . GLU B 1 309 ? 15.547 2.76 7.09 1 92.06 309 GLU B N 1
ATOM 5952 C CA . GLU B 1 309 ? 15.664 4.188 6.805 1 92.06 309 GLU B CA 1
ATOM 5953 C C . GLU B 1 309 ? 14.852 4.57 5.57 1 92.06 309 GLU B C 1
ATOM 5955 O O . GLU B 1 309 ? 14.82 3.83 4.586 1 92.06 309 GLU B O 1
ATOM 5960 N N . GLU B 1 310 ? 14.195 5.699 5.652 1 88.75 310 GLU B N 1
ATOM 5961 C CA . GLU B 1 310 ? 13.57 6.352 4.504 1 88.75 310 GLU B CA 1
ATOM 5962 C C . GLU B 1 310 ? 14.352 7.59 4.078 1 88.75 310 GLU B C 1
ATOM 5964 O O . GLU B 1 310 ? 14.469 8.555 4.84 1 88.75 310 GLU B O 1
ATOM 5969 N N . PRO B 1 311 ? 14.727 7.605 2.906 1 84.44 311 PRO B N 1
ATOM 5970 C CA . PRO B 1 311 ? 15.633 8.672 2.473 1 84.44 311 PRO B CA 1
ATOM 5971 C C . PRO B 1 311 ? 15.008 10.062 2.568 1 84.44 311 PRO B C 1
ATOM 5973 O O . PRO B 1 311 ? 15.719 11.055 2.711 1 84.44 311 PRO B O 1
ATOM 5976 N N . THR B 1 312 ? 13.75 10.188 2.52 1 83.38 312 THR B N 1
ATOM 5977 C CA . THR B 1 312 ? 13.094 11.492 2.508 1 83.38 312 THR B CA 1
ATOM 5978 C C . THR B 1 312 ? 12.898 12.016 3.928 1 83.38 312 THR B C 1
ATOM 5980 O O . THR B 1 312 ? 12.523 13.172 4.121 1 83.38 312 THR B O 1
ATOM 5983 N N . ARG B 1 313 ? 13.211 11.219 4.922 1 88.88 313 ARG B N 1
ATOM 5984 C CA . ARG B 1 313 ? 13.102 11.586 6.332 1 88.88 313 ARG B CA 1
ATOM 5985 C C . ARG B 1 313 ? 14.344 11.156 7.105 1 88.88 313 ARG B C 1
ATOM 5987 O O . ARG B 1 313 ? 14.453 10.008 7.527 1 88.88 313 ARG B O 1
ATOM 5994 N N . TRP B 1 314 ? 15.133 12.125 7.422 1 93.75 314 TRP B N 1
ATOM 5995 C CA . TRP B 1 314 ? 16.422 11.805 8.016 1 93.75 314 TRP B CA 1
ATOM 5996 C C . TRP B 1 314 ? 16.25 11.117 9.367 1 93.75 314 TRP B C 1
ATOM 5998 O O . TRP B 1 314 ? 17.109 10.328 9.781 1 93.75 314 TRP B O 1
ATOM 6008 N N . ASN B 1 315 ? 15.188 11.43 10.078 1 95.31 315 ASN B N 1
ATOM 6009 C CA . ASN B 1 315 ? 14.977 10.906 11.422 1 95.31 315 ASN B CA 1
ATOM 6010 C C . ASN B 1 315 ? 14.844 9.383 11.414 1 95.31 315 ASN B C 1
ATOM 6012 O O . ASN B 1 315 ? 15.109 8.727 12.422 1 95.31 315 ASN B O 1
ATOM 6016 N N . THR B 1 316 ? 14.43 8.867 10.344 1 95.38 316 THR B N 1
ATOM 6017 C CA . THR B 1 316 ? 14.32 7.414 10.242 1 95.38 316 THR B CA 1
ATOM 6018 C C . THR B 1 316 ? 15.703 6.762 10.281 1 95.38 316 THR B C 1
ATOM 6020 O O . THR B 1 316 ? 15.836 5.613 10.703 1 95.38 316 THR B O 1
ATOM 6023 N N . CYS B 1 317 ? 16.656 7.5 9.781 1 96.94 317 CYS B N 1
ATOM 6024 C CA . CYS B 1 317 ? 18.031 7.023 9.914 1 96.94 317 CYS B CA 1
ATOM 6025 C C . CYS B 1 317 ? 18.422 6.902 11.383 1 96.94 317 CYS B C 1
ATOM 6027 O O . CYS B 1 317 ? 18.984 5.883 11.797 1 96.94 317 CYS B O 1
ATOM 6029 N N . LEU B 1 318 ? 18.141 7.926 12.141 1 97.81 318 LEU B N 1
ATOM 6030 C CA . LEU B 1 318 ? 18.422 7.898 13.57 1 97.81 318 LEU B CA 1
ATOM 6031 C C . LEU B 1 318 ? 17.688 6.742 14.25 1 97.81 318 LEU B C 1
ATOM 6033 O O . LEU B 1 318 ? 18.281 6.012 15.047 1 97.81 318 LEU B O 1
ATOM 6037 N N . TYR B 1 319 ? 16.453 6.566 13.938 1 97.19 319 TYR B N 1
ATOM 6038 C CA . TYR B 1 319 ? 15.664 5.488 14.523 1 97.19 319 TYR B CA 1
ATOM 6039 C C . TYR B 1 319 ? 16.266 4.129 14.195 1 97.19 319 TYR B C 1
ATOM 6041 O O . TYR B 1 319 ? 16.281 3.23 15.039 1 97.19 319 TYR B O 1
ATOM 6049 N N . MET B 1 320 ? 16.656 4 12.961 1 97.25 320 MET B N 1
ATOM 6050 C CA . MET B 1 320 ? 17.312 2.764 12.547 1 97.25 320 MET B CA 1
ATOM 6051 C C . MET B 1 320 ? 18.547 2.498 13.398 1 97.25 320 MET B C 1
ATOM 6053 O O . MET B 1 320 ? 18.719 1.396 13.922 1 97.25 320 MET B O 1
ATOM 6057 N N . LEU B 1 321 ? 19.359 3.494 13.602 1 97.81 321 LEU B N 1
ATOM 6058 C CA . LEU B 1 321 ? 20.578 3.359 14.375 1 97.81 321 LEU B CA 1
ATOM 6059 C C . LEU B 1 321 ? 20.281 3.055 15.836 1 97.81 321 LEU B C 1
ATOM 6061 O O . LEU B 1 321 ? 20.938 2.209 16.453 1 97.81 321 LEU B O 1
ATOM 6065 N N . GLU B 1 322 ? 19.297 3.729 16.344 1 97.06 322 GLU B N 1
ATOM 6066 C CA . GLU B 1 322 ? 18.891 3.49 17.719 1 97.06 322 GLU B CA 1
ATOM 6067 C C . GLU B 1 322 ? 18.422 2.051 17.906 1 97.06 322 GLU B C 1
ATOM 6069 O O . GLU B 1 322 ? 18.781 1.4 18.891 1 97.06 322 GLU B O 1
ATOM 6074 N N . CYS B 1 323 ? 17.656 1.65 17 1 95.81 323 CYS B N 1
ATOM 6075 C CA . CYS B 1 323 ? 17.141 0.286 17.062 1 95.81 323 CYS B CA 1
ATOM 6076 C C . CYS B 1 323 ? 18.281 -0.728 16.984 1 95.81 323 CYS B C 1
ATOM 6078 O O . CYS B 1 323 ? 18.297 -1.694 17.75 1 95.81 323 CYS B O 1
ATOM 6080 N N . LEU B 1 324 ? 19.188 -0.526 16.109 1 95.94 324 LEU B N 1
ATOM 6081 C CA . LEU B 1 324 ? 20.328 -1.415 15.992 1 95.94 324 LEU B CA 1
ATOM 6082 C C . LEU B 1 324 ? 21.156 -1.421 17.281 1 95.94 324 LEU B C 1
ATOM 6084 O O . LEU B 1 324 ? 21.594 -2.479 17.734 1 95.94 324 LEU B O 1
ATOM 6088 N N . GLY B 1 325 ? 21.359 -0.223 17.812 1 95.62 325 GLY B N 1
ATOM 6089 C CA . GLY B 1 325 ? 22.078 -0.135 19.078 1 95.62 325 GLY B CA 1
ATOM 6090 C C . GLY B 1 325 ? 21.422 -0.922 20.188 1 95.62 325 GLY B C 1
ATOM 6091 O O . GLY B 1 325 ? 22.094 -1.611 20.953 1 95.62 325 GLY B O 1
ATOM 6092 N N . GLU B 1 326 ? 20.141 -0.844 20.25 1 95.06 326 GLU B N 1
ATOM 6093 C CA . GLU B 1 326 ? 19.375 -1.562 21.25 1 95.06 326 GLU B CA 1
ATOM 6094 C C . GLU B 1 326 ? 19.453 -3.072 21.047 1 95.06 326 GLU B C 1
ATOM 6096 O O . GLU B 1 326 ? 19.469 -3.836 22.016 1 95.06 326 GLU B O 1
ATOM 6101 N N . GLN B 1 327 ? 19.578 -3.445 19.766 1 95.31 327 GLN B N 1
ATOM 6102 C CA . GLN B 1 327 ? 19.531 -4.859 19.422 1 95.31 327 GLN B CA 1
ATOM 6103 C C . GLN B 1 327 ? 20.938 -5.387 19.094 1 95.31 327 GLN B C 1
ATOM 6105 O O . GLN B 1 327 ? 21.078 -6.406 18.422 1 95.31 327 GLN B O 1
ATOM 6110 N N . GLN B 1 328 ? 21.938 -4.715 19.531 1 94.94 328 GLN B N 1
ATOM 6111 C CA . GLN B 1 328 ? 23.328 -5.035 19.203 1 94.94 328 GLN B CA 1
ATOM 6112 C C . GLN B 1 328 ? 23.656 -6.477 19.578 1 94.94 328 GLN B C 1
ATOM 6114 O O . GLN B 1 328 ? 24.234 -7.215 18.766 1 94.94 328 GLN B O 1
ATOM 6119 N N . GLN B 1 329 ? 23.25 -6.883 20.734 1 94.62 329 GLN B N 1
ATOM 6120 C CA . GLN B 1 329 ? 23.594 -8.227 21.219 1 94.62 329 GLN B CA 1
ATOM 6121 C C . GLN B 1 329 ? 22.938 -9.289 20.344 1 94.62 329 GLN B C 1
ATOM 6123 O O . GLN B 1 329 ? 23.547 -10.305 20.016 1 94.62 329 GLN B O 1
ATOM 6128 N N . ALA B 1 330 ? 21.703 -9.047 20.016 1 95.06 330 ALA B N 1
ATOM 6129 C CA . ALA B 1 330 ? 20.984 -10.008 19.188 1 95.06 330 ALA B CA 1
ATOM 6130 C C . ALA B 1 330 ? 21.609 -10.109 17.797 1 95.06 330 ALA B C 1
ATOM 6132 O O . ALA B 1 330 ? 21.75 -11.203 17.25 1 95.06 330 ALA B O 1
ATOM 6133 N N . ILE B 1 331 ? 22 -9.016 17.25 1 94.94 331 ILE B N 1
ATOM 6134 C CA . ILE B 1 331 ? 22.625 -8.984 15.922 1 94.94 331 ILE B CA 1
ATOM 6135 C C . ILE B 1 331 ? 23.969 -9.703 15.953 1 94.94 331 ILE B C 1
ATOM 6137 O O . ILE B 1 331 ? 24.281 -10.484 15.055 1 94.94 331 ILE B O 1
ATOM 6141 N N . MET B 1 332 ? 24.703 -9.469 17.016 1 93.62 332 MET B N 1
ATOM 6142 C CA . MET B 1 332 ? 26 -10.102 17.156 1 93.62 332 MET B CA 1
ATOM 6143 C C . MET B 1 332 ? 25.859 -11.617 17.281 1 93.62 332 MET B C 1
ATOM 6145 O O . MET B 1 332 ? 26.641 -12.375 16.703 1 93.62 332 MET B O 1
ATOM 6149 N N . LEU B 1 333 ? 24.922 -12.031 18.016 1 94.12 333 LEU B N 1
ATOM 6150 C CA . LEU B 1 333 ? 24.688 -13.461 18.172 1 94.12 333 LEU B CA 1
ATOM 6151 C C . LEU B 1 333 ? 24.266 -14.086 16.844 1 94.12 333 LEU B C 1
ATOM 6153 O O . LEU B 1 333 ? 24.75 -15.164 16.484 1 94.12 333 LEU B O 1
ATOM 6157 N N . TYR B 1 334 ? 23.359 -13.453 16.156 1 94.5 334 TYR B N 1
ATOM 6158 C CA . TYR B 1 334 ? 22.953 -13.945 14.852 1 94.5 334 TYR B CA 1
ATOM 6159 C C . TYR B 1 334 ? 24.141 -14.062 13.906 1 94.5 334 TYR B C 1
ATOM 6161 O O . TYR B 1 334 ? 24.266 -15.047 13.188 1 94.5 334 TYR B O 1
ATOM 6169 N N . SER B 1 335 ? 24.969 -13.055 13.898 1 92.69 335 SER B N 1
ATOM 6170 C CA . SER B 1 335 ? 26.125 -13.016 13.023 1 92.69 335 SER B CA 1
ATOM 6171 C C . SER B 1 335 ? 27.109 -14.141 13.352 1 92.69 335 SER B C 1
ATOM 6173 O O . SER B 1 335 ? 27.812 -14.633 12.469 1 92.69 335 SER B O 1
ATOM 6175 N N . SER B 1 336 ? 27.125 -14.5 14.523 1 91.56 336 SER B N 1
ATOM 6176 C CA . SER B 1 336 ? 28 -15.594 14.938 1 91.56 336 SER B CA 1
ATOM 6177 C C . SER B 1 336 ? 27.484 -16.938 14.422 1 91.56 336 SER B C 1
ATOM 6179 O O . SER B 1 336 ? 28.281 -17.828 14.133 1 91.56 336 SER B O 1
ATOM 6181 N N . GLU B 1 337 ? 26.188 -17 14.297 1 91.25 337 GLU B N 1
ATOM 6182 C CA . GLU B 1 337 ? 25.562 -18.234 13.836 1 91.25 337 GLU B CA 1
ATOM 6183 C C . GLU B 1 337 ? 25.516 -18.297 12.312 1 91.25 337 GLU B C 1
ATOM 6185 O O . GLU B 1 337 ? 25.516 -19.375 11.727 1 91.25 337 GLU B O 1
ATOM 6190 N N . HIS B 1 338 ? 25.375 -17.078 11.797 1 88.81 338 HIS B N 1
ATOM 6191 C CA . HIS B 1 338 ? 25.156 -17 10.352 1 88.81 338 HIS B CA 1
ATOM 6192 C C . HIS B 1 338 ? 26.125 -16.016 9.703 1 88.81 338 HIS B C 1
ATOM 6194 O O . HIS B 1 338 ? 26.344 -14.922 10.234 1 88.81 338 HIS B O 1
ATOM 6200 N N . ASP B 1 339 ? 26.812 -16.422 8.727 1 85 339 ASP B N 1
ATOM 6201 C CA . ASP B 1 339 ? 27.688 -15.508 8.016 1 85 339 ASP B CA 1
ATOM 6202 C C . ASP B 1 339 ? 26.938 -14.75 6.93 1 85 339 ASP B C 1
ATOM 6204 O O . ASP B 1 339 ? 26.938 -15.148 5.762 1 85 339 ASP B O 1
ATOM 6208 N N . PHE B 1 340 ? 26.328 -13.672 7.332 1 80.75 340 PHE B N 1
ATOM 6209 C CA . PHE B 1 340 ? 25.547 -12.984 6.312 1 80.75 340 PHE B CA 1
ATOM 6210 C C . PHE B 1 340 ? 26.281 -11.758 5.793 1 80.75 340 PHE B C 1
ATOM 6212 O O . PHE B 1 340 ? 25.75 -10.984 5.004 1 80.75 340 PHE B O 1
ATOM 6219 N N . GLY B 1 341 ? 27.516 -11.531 6.16 1 80.75 341 GLY B N 1
ATOM 6220 C CA . GLY B 1 341 ? 28.453 -10.641 5.5 1 80.75 341 GLY B CA 1
ATOM 6221 C C . GLY B 1 341 ? 28.297 -9.195 5.918 1 80.75 341 GLY B C 1
ATOM 6222 O O . GLY B 1 341 ? 29 -8.312 5.402 1 80.75 341 GLY B O 1
ATOM 6223 N N . HIS B 1 342 ? 27.312 -8.891 6.68 1 82.44 342 HIS B N 1
ATOM 6224 C CA . HIS B 1 342 ? 27.094 -7.512 7.082 1 82.44 342 HIS B CA 1
ATOM 6225 C C . HIS B 1 342 ? 27.156 -7.359 8.602 1 82.44 342 HIS B C 1
ATOM 6227 O O . HIS B 1 342 ? 26.375 -7.992 9.32 1 82.44 342 HIS B O 1
ATOM 6233 N N . ASN B 1 343 ? 28.312 -6.91 9.195 1 88.69 343 ASN B N 1
ATOM 6234 C CA . ASN B 1 343 ? 28.375 -6.664 10.633 1 88.69 343 ASN B CA 1
ATOM 6235 C C . ASN B 1 343 ? 29.234 -5.438 10.945 1 88.69 343 ASN B C 1
ATOM 6237 O O . ASN B 1 343 ? 30.109 -5.066 10.156 1 88.69 343 ASN B O 1
ATOM 6241 N N . LEU B 1 344 ? 28.875 -4.902 12.062 1 94.12 344 LEU B N 1
ATOM 6242 C CA . LEU B 1 344 ? 29.672 -3.779 12.555 1 94.12 344 LEU B CA 1
ATOM 6243 C C . LEU B 1 344 ? 30.766 -4.258 13.516 1 94.12 344 LEU B C 1
ATOM 6245 O O . LEU B 1 344 ? 30.531 -5.172 14.305 1 94.12 344 LEU B O 1
ATOM 6249 N N . THR B 1 345 ? 31.922 -3.645 13.367 1 93.69 345 THR B N 1
ATOM 6250 C CA . THR B 1 345 ? 33 -3.939 14.297 1 93.69 345 THR B CA 1
ATOM 6251 C C . THR B 1 345 ? 32.719 -3.314 15.664 1 93.69 345 THR B C 1
ATOM 6253 O O . THR B 1 345 ? 31.828 -2.49 15.797 1 93.69 345 THR B O 1
ATOM 6256 N N . ALA B 1 346 ? 33.5 -3.711 16.641 1 93.56 346 ALA B N 1
ATOM 6257 C CA . ALA B 1 346 ? 33.375 -3.162 17.984 1 93.56 346 ALA B CA 1
ATOM 6258 C C . ALA B 1 346 ? 33.531 -1.645 17.984 1 93.56 346 ALA B C 1
ATOM 6260 O O . ALA B 1 346 ? 32.781 -0.927 18.641 1 93.56 346 ALA B O 1
ATOM 6261 N N . ARG B 1 347 ? 34.5 -1.214 17.25 1 94.25 347 ARG B N 1
ATOM 6262 C CA . ARG B 1 347 ? 34.719 0.22 17.125 1 94.25 347 ARG B CA 1
ATOM 6263 C C . ARG B 1 347 ? 33.562 0.922 16.469 1 94.25 347 ARG B C 1
ATOM 6265 O O . ARG B 1 347 ? 33.156 2.012 16.891 1 94.25 347 ARG B O 1
ATOM 6272 N N . GLN B 1 348 ? 33 0.28 15.539 1 95.88 348 GLN B N 1
ATOM 6273 C CA . GLN B 1 348 ? 31.859 0.866 14.82 1 95.88 348 GLN B CA 1
ATOM 6274 C C . GLN B 1 348 ? 30.625 0.938 15.695 1 95.88 348 GLN B C 1
ATOM 6276 O O . GLN B 1 348 ? 29.844 1.888 15.602 1 95.88 348 GLN B O 1
ATOM 6281 N N . TRP B 1 349 ? 30.469 -0.028 16.562 1 96.5 349 TRP B N 1
ATOM 6282 C CA . TRP B 1 349 ? 29.359 0.011 17.516 1 96.5 349 TRP B CA 1
ATOM 6283 C C . TRP B 1 349 ? 29.5 1.185 18.469 1 96.5 349 TRP B C 1
ATOM 6285 O O . TRP B 1 349 ? 28.516 1.844 18.812 1 96.5 349 TRP B O 1
ATOM 6295 N N . GLN B 1 350 ? 30.688 1.47 18.844 1 95.25 350 GLN B N 1
ATOM 6296 C CA . GLN B 1 350 ? 30.953 2.613 19.719 1 95.25 350 GLN B CA 1
ATOM 6297 C C . GLN B 1 350 ? 30.672 3.928 19 1 95.25 350 GLN B C 1
ATOM 6299 O O . GLN B 1 350 ? 30.109 4.855 19.578 1 95.25 350 GLN B O 1
ATOM 6304 N N . LEU B 1 351 ? 31.125 3.943 17.828 1 96.56 351 LEU B N 1
ATOM 6305 C CA . LEU B 1 351 ? 30.906 5.137 17.016 1 96.56 351 LEU B CA 1
ATOM 6306 C C . LEU B 1 351 ? 29.406 5.359 16.766 1 96.56 351 LEU B C 1
ATOM 6308 O O . LEU B 1 351 ? 28.953 6.5 16.734 1 96.56 351 LEU B O 1
ATOM 6312 N N . LEU B 1 352 ? 28.688 4.277 16.547 1 97.56 352 LEU B N 1
ATOM 6313 C CA . LEU B 1 352 ? 27.234 4.348 16.359 1 97.56 352 LEU B CA 1
ATOM 6314 C C . LEU B 1 352 ? 26.562 5.059 17.531 1 97.56 352 LEU B C 1
ATOM 6316 O O . LEU B 1 352 ? 25.688 5.91 17.328 1 97.56 352 LEU B O 1
ATOM 6320 N N . GLU B 1 353 ? 26.984 4.801 18.672 1 96.25 353 GLU B N 1
ATOM 6321 C CA . GLU B 1 353 ? 26.438 5.434 19.859 1 96.25 353 GLU B CA 1
ATOM 6322 C C . GLU B 1 353 ? 26.719 6.934 19.875 1 96.25 353 GLU B C 1
ATOM 6324 O O . GLU B 1 353 ? 25.891 7.73 20.297 1 96.25 353 GLU B O 1
ATOM 6329 N N . LYS B 1 354 ? 27.891 7.281 19.469 1 96.62 354 LYS B N 1
ATOM 6330 C CA . LYS B 1 354 ? 28.25 8.695 19.406 1 96.62 354 LYS B CA 1
ATOM 6331 C C . LYS B 1 354 ? 27.406 9.438 18.391 1 96.62 354 LYS B C 1
ATOM 6333 O O . LYS B 1 354 ? 26.969 10.562 18.641 1 96.62 354 LYS B O 1
ATOM 6338 N N . ILE B 1 355 ? 27.172 8.766 17.266 1 97.69 355 ILE B N 1
ATOM 6339 C CA . ILE B 1 355 ? 26.344 9.359 16.219 1 97.69 355 ILE B CA 1
ATOM 6340 C C . ILE B 1 355 ? 24.938 9.609 16.766 1 97.69 355 ILE B C 1
ATOM 6342 O O . ILE B 1 355 ? 24.359 10.68 16.547 1 97.69 355 ILE B O 1
ATOM 6346 N N . ILE B 1 356 ? 24.406 8.625 17.469 1 97.62 356 ILE B N 1
ATOM 6347 C CA . ILE B 1 356 ? 23.062 8.742 18.047 1 97.62 356 ILE B CA 1
ATOM 6348 C C . ILE B 1 356 ? 23.016 9.93 19 1 97.62 356 ILE B C 1
ATOM 6350 O O . ILE B 1 356 ? 22.078 10.734 18.953 1 97.62 356 ILE B O 1
ATOM 6354 N N . ARG B 1 357 ? 24.031 10.117 19.75 1 96.19 357 ARG B N 1
ATOM 6355 C CA . ARG B 1 357 ? 24.078 11.203 20.734 1 96.19 357 ARG B CA 1
ATOM 6356 C C . ARG B 1 357 ? 24.125 12.562 20.047 1 96.19 357 ARG B C 1
ATOM 6358 O O . ARG B 1 357 ? 23.516 13.523 20.516 1 96.19 357 ARG B O 1
ATOM 6365 N N . ILE B 1 358 ? 24.781 12.578 19 1 97.06 358 ILE B N 1
ATOM 6366 C CA . ILE B 1 358 ? 24.922 13.828 18.25 1 97.06 358 ILE B CA 1
ATOM 6367 C C . ILE B 1 358 ? 23.594 14.188 17.594 1 97.06 358 ILE B C 1
ATOM 6369 O O . ILE B 1 358 ? 23.219 15.352 17.547 1 97.06 358 ILE B O 1
ATOM 6373 N N . LEU B 1 359 ? 22.859 13.188 17.094 1 97.69 359 LEU B N 1
ATOM 6374 C CA . LEU B 1 359 ? 21.688 13.438 16.266 1 97.69 359 LEU B CA 1
ATOM 6375 C C . LEU B 1 359 ? 20.438 13.602 17.125 1 97.69 359 LEU B C 1
ATOM 6377 O O . LEU B 1 359 ? 19.438 14.164 16.688 1 97.69 359 LEU B O 1
ATOM 6381 N N . GLN B 1 360 ? 20.469 13.172 18.344 1 97.69 360 GLN B N 1
ATOM 6382 C CA . GLN B 1 360 ? 19.312 13.172 19.219 1 97.69 360 GLN B CA 1
ATOM 6383 C C . GLN B 1 360 ? 18.766 14.586 19.406 1 97.69 360 GLN B C 1
ATOM 6385 O O . GLN B 1 360 ? 17.547 14.805 19.312 1 97.69 360 GLN B O 1
ATOM 6390 N N . PRO B 1 361 ? 19.625 15.57 19.656 1 97.69 361 PRO B N 1
ATOM 6391 C CA . PRO B 1 361 ? 19.109 16.938 19.781 1 97.69 361 PRO B CA 1
ATOM 6392 C C . PRO B 1 361 ? 18.438 17.438 18.5 1 97.69 361 PRO B C 1
ATOM 6394 O O . PRO B 1 361 ? 17.484 18.203 18.562 1 97.69 361 PRO B O 1
ATOM 6397 N N . PHE B 1 362 ? 18.922 17.016 17.391 1 98.12 362 PHE B N 1
ATOM 6398 C CA . PHE B 1 362 ? 18.312 17.406 16.125 1 98.12 362 PHE B CA 1
ATOM 6399 C C . PHE B 1 362 ? 16.906 16.812 15.984 1 98.12 362 PHE B C 1
ATOM 6401 O O . PHE B 1 362 ? 16 17.453 15.461 1 98.12 362 PHE B O 1
ATOM 6408 N N . GLU B 1 363 ? 16.781 15.555 16.391 1 97.69 363 GLU B N 1
ATOM 6409 C CA . GLU B 1 363 ? 15.461 14.922 16.391 1 97.69 363 GLU B CA 1
ATOM 6410 C C . GLU B 1 363 ? 14.492 15.656 17.312 1 97.69 363 GLU B C 1
ATOM 6412 O O . GLU B 1 363 ? 13.336 15.883 16.953 1 97.69 363 GLU B O 1
ATOM 6417 N N . GLU B 1 364 ? 14.977 16.047 18.422 1 96.62 364 GLU B N 1
ATOM 6418 C CA . GLU B 1 364 ? 14.156 16.797 19.375 1 96.62 364 GLU B CA 1
ATOM 6419 C C . GLU B 1 364 ? 13.734 18.141 18.781 1 96.62 364 GLU B C 1
ATOM 6421 O O . GLU B 1 364 ? 12.586 18.562 18.922 1 96.62 364 GLU B O 1
ATOM 6426 N N . ALA B 1 365 ? 14.664 18.781 18.172 1 96.06 365 ALA B N 1
ATOM 6427 C CA . ALA B 1 365 ? 14.375 20.047 17.516 1 96.06 365 ALA B CA 1
ATOM 6428 C C . ALA B 1 365 ? 13.328 19.875 16.422 1 96.06 365 ALA B C 1
ATOM 6430 O O . ALA B 1 365 ? 12.414 20.688 16.297 1 96.06 365 ALA B O 1
ATOM 6431 N N . THR B 1 366 ? 13.492 18.812 15.633 1 95.12 366 THR B N 1
ATOM 6432 C CA . THR B 1 366 ? 12.539 18.531 14.57 1 95.12 366 THR B CA 1
ATOM 6433 C C . THR B 1 366 ? 11.141 18.312 15.141 1 95.12 366 THR B C 1
ATOM 6435 O O . THR B 1 366 ? 10.164 18.875 14.633 1 95.12 366 THR B O 1
ATOM 6438 N N . CYS B 1 367 ? 11.047 17.594 16.172 1 94.25 367 CYS B N 1
ATOM 6439 C CA . CYS B 1 367 ? 9.758 17.312 16.797 1 94.25 367 CYS B CA 1
ATOM 6440 C C . CYS B 1 367 ? 9.141 18.578 17.359 1 94.25 367 CYS B C 1
ATOM 6442 O O . CYS B 1 367 ? 7.945 18.828 17.188 1 94.25 367 CYS B O 1
ATOM 6444 N N . LEU B 1 368 ? 9.945 19.375 17.953 1 92.12 368 LEU B N 1
ATOM 6445 C CA . LEU B 1 368 ? 9.484 20.625 18.562 1 92.12 368 LEU B CA 1
ATOM 6446 C C . LEU B 1 368 ? 8.961 21.578 17.516 1 92.12 368 LEU B C 1
ATOM 6448 O O . LEU B 1 368 ? 7.875 22.141 17.656 1 92.12 368 LEU B O 1
ATOM 6452 N N . CYS B 1 369 ? 9.648 21.703 16.453 1 92.5 369 CYS B N 1
ATOM 6453 C CA . CYS B 1 369 ? 9.336 22.719 15.453 1 92.5 369 CYS B CA 1
ATOM 6454 C C . CYS B 1 369 ? 8.289 22.219 14.469 1 92.5 369 CYS B C 1
ATOM 6456 O O . CYS B 1 369 ? 7.758 22.984 13.664 1 92.5 369 CYS B O 1
ATOM 6458 N N . SER B 1 370 ? 7.977 20.953 14.477 1 89.94 370 SER B N 1
ATOM 6459 C CA . SER B 1 370 ? 6.996 20.406 13.555 1 89.94 370 SER B CA 1
ATOM 6460 C C . SER B 1 370 ? 5.602 20.391 14.164 1 89.94 370 SER B C 1
ATOM 6462 O O . SER B 1 370 ? 4.617 20.094 13.484 1 89.94 370 SER B O 1
ATOM 6464 N N . ALA B 1 371 ? 5.523 20.734 15.344 1 86.5 371 ALA B N 1
ATOM 6465 C CA . ALA B 1 371 ? 4.223 20.734 16.016 1 86.5 371 ALA B CA 1
ATOM 6466 C C . ALA B 1 371 ? 3.312 21.812 15.43 1 86.5 371 ALA B C 1
ATOM 6468 O O . ALA B 1 371 ? 3.783 22.875 15.023 1 86.5 371 ALA B O 1
ATOM 6469 N N . ASP B 1 372 ? 2.014 21.594 15.414 1 78.38 372 ASP B N 1
ATOM 6470 C CA . ASP B 1 372 ? 1.033 22.5 14.828 1 78.38 372 ASP B CA 1
ATOM 6471 C C . ASP B 1 372 ? 0.967 23.812 15.602 1 78.38 372 ASP B C 1
ATOM 6473 O O . ASP B 1 372 ? 0.686 24.859 15.016 1 78.38 372 ASP B O 1
ATOM 6477 N N . SER B 1 373 ? 1.298 23.766 16.797 1 77.62 373 SER B N 1
ATOM 6478 C CA . SER B 1 373 ? 1.12 24.922 17.656 1 77.62 373 SER B CA 1
ATOM 6479 C C . SER B 1 373 ? 2.365 25.812 17.672 1 77.62 373 SER B C 1
ATOM 6481 O O . SER B 1 373 ? 2.363 26.891 18.266 1 77.62 373 SER B O 1
ATOM 6483 N N . VAL B 1 374 ? 3.318 25.453 16.922 1 80.06 374 VAL B N 1
ATOM 6484 C CA . VAL B 1 374 ? 4.598 26.141 17.062 1 80.06 374 VAL B CA 1
ATOM 6485 C C . VAL B 1 374 ? 4.637 27.359 16.156 1 80.06 374 VAL B C 1
ATOM 6487 O O . VAL B 1 374 ? 4.004 27.375 15.102 1 80.06 374 VAL B O 1
ATOM 6490 N N . SER B 1 375 ? 5.297 28.375 16.703 1 84.94 375 SER B N 1
ATOM 6491 C CA . SER B 1 375 ? 5.504 29.609 15.969 1 84.94 375 SER B CA 1
ATOM 6492 C C . SER B 1 375 ? 6.961 29.766 15.539 1 84.94 375 SER B C 1
ATOM 6494 O O . SER B 1 375 ? 7.828 29.031 16 1 84.94 375 SER B O 1
ATOM 6496 N N . ILE B 1 376 ? 7.223 30.766 14.719 1 89.5 376 ILE B N 1
ATOM 6497 C CA . ILE B 1 376 ? 8.562 30.969 14.172 1 89.5 376 ILE B CA 1
ATOM 6498 C C . ILE B 1 376 ? 9.477 31.531 15.25 1 89.5 376 ILE B C 1
ATOM 6500 O O . ILE B 1 376 ? 10.695 31.594 15.062 1 89.5 376 ILE B O 1
ATOM 6504 N N . SER B 1 377 ? 8.922 31.844 16.391 1 89.81 377 SER B N 1
ATOM 6505 C CA . SER B 1 377 ? 9.711 32.406 17.469 1 89.81 377 SER B CA 1
ATOM 6506 C C . SER B 1 377 ? 10.719 31.391 18 1 89.81 377 SER B C 1
ATOM 6508 O O . SER B 1 377 ? 11.711 31.781 18.625 1 89.81 377 SER B O 1
ATOM 6510 N N . LEU B 1 378 ? 10.484 30.141 17.734 1 92.06 378 LEU B N 1
ATOM 6511 C CA . LEU B 1 378 ? 11.312 29.078 18.297 1 92.06 378 LEU B CA 1
ATOM 6512 C C . LEU B 1 378 ? 12.539 28.828 17.422 1 92.06 378 LEU B C 1
ATOM 6514 O O . LEU B 1 378 ? 13.492 28.172 17.859 1 92.06 378 LEU B O 1
ATOM 6518 N N . VAL B 1 379 ? 12.547 29.328 16.234 1 93.94 379 VAL B N 1
ATOM 6519 C CA . VAL B 1 379 ? 13.539 28.938 15.25 1 93.94 379 VAL B CA 1
ATOM 6520 C C . VAL B 1 379 ? 14.938 29.375 15.703 1 93.94 379 VAL B C 1
ATOM 6522 O O . VAL B 1 379 ? 15.844 28.547 15.805 1 93.94 379 VAL B O 1
ATOM 6525 N N . ILE B 1 380 ? 15.109 30.609 16.062 1 93.06 380 ILE B N 1
ATOM 6526 C CA . ILE B 1 380 ? 16.406 31.156 16.438 1 93.06 380 ILE B CA 1
ATOM 6527 C C . ILE B 1 380 ? 16.906 30.484 17.719 1 93.06 380 ILE B C 1
ATOM 6529 O O . ILE B 1 380 ? 18.062 30.094 17.812 1 93.06 380 ILE B O 1
ATOM 6533 N N . THR B 1 381 ? 16.031 30.312 18.641 1 92.25 381 THR B N 1
ATOM 6534 C CA . THR B 1 381 ? 16.375 29.672 19.906 1 92.25 381 THR B CA 1
ATOM 6535 C C . THR B 1 381 ? 16.797 28.219 19.672 1 92.25 381 THR B C 1
ATOM 6537 O O . THR B 1 381 ? 17.719 27.719 20.312 1 92.25 381 THR B O 1
ATOM 6540 N N . THR B 1 382 ? 16.094 27.562 18.859 1 95.31 382 THR B N 1
ATOM 6541 C CA . THR B 1 382 ? 16.406 26.172 18.547 1 95.31 382 THR B CA 1
ATOM 6542 C C . THR B 1 382 ? 17.797 26.062 17.906 1 95.31 382 THR B C 1
ATOM 6544 O O . THR B 1 382 ? 18.562 25.156 18.234 1 95.31 382 THR B O 1
ATOM 6547 N N . ILE B 1 383 ? 18.109 26.984 17.047 1 95.94 383 ILE B N 1
ATOM 6548 C CA . ILE B 1 383 ? 19.406 26.984 16.406 1 95.94 383 ILE B CA 1
ATOM 6549 C C . ILE B 1 383 ? 20.516 27.156 17.453 1 95.94 383 ILE B C 1
ATOM 6551 O O . ILE B 1 383 ? 21.516 26.453 17.422 1 95.94 383 ILE B O 1
ATOM 6555 N N . LYS B 1 384 ? 20.344 28.031 18.344 1 94.31 384 LYS B N 1
ATOM 6556 C CA . LYS B 1 384 ? 21.312 28.266 19.406 1 94.31 384 LYS B CA 1
ATOM 6557 C C . LYS B 1 384 ? 21.469 27.031 20.281 1 94.31 384 LYS B C 1
ATOM 6559 O O . LYS B 1 384 ? 22.594 26.656 20.656 1 94.31 384 LYS B O 1
ATOM 6564 N N . MET B 1 385 ? 20.375 26.453 20.578 1 95.5 385 MET B N 1
ATOM 6565 C CA . MET B 1 385 ? 20.422 25.25 21.406 1 95.5 385 MET B CA 1
ATOM 6566 C C . MET B 1 385 ? 21.188 24.141 20.719 1 95.5 385 MET B C 1
ATOM 6568 O O . MET B 1 385 ? 21.953 23.422 21.359 1 95.5 385 MET B O 1
ATOM 6572 N N . LEU B 1 386 ? 20.969 24 19.453 1 97.5 386 LEU B N 1
ATOM 6573 C CA . LEU B 1 386 ? 21.672 22.969 18.688 1 97.5 386 LEU B CA 1
ATOM 6574 C C . LEU B 1 386 ? 23.156 23.25 18.625 1 97.5 386 LEU B C 1
ATOM 6576 O O . LEU B 1 386 ? 23.969 22.328 18.766 1 97.5 386 LEU B O 1
ATOM 6580 N N . THR B 1 387 ? 23.469 24.516 18.484 1 96.75 387 THR B N 1
ATOM 6581 C CA . THR B 1 387 ? 24.859 24.922 18.453 1 96.75 387 THR B CA 1
ATOM 6582 C C . THR B 1 387 ? 25.531 24.609 19.797 1 96.75 387 THR B C 1
ATOM 6584 O O . THR B 1 387 ? 26.641 24.078 19.828 1 96.75 387 THR B O 1
ATOM 6587 N N . MET B 1 388 ? 24.875 24.875 20.781 1 96.5 388 MET B N 1
ATOM 6588 C CA . MET B 1 388 ? 25.406 24.609 22.125 1 96.5 388 MET B CA 1
ATOM 6589 C C . MET B 1 388 ? 25.562 23.109 22.359 1 96.5 388 MET B C 1
ATOM 6591 O O . MET B 1 388 ? 26.562 22.672 22.938 1 96.5 388 MET B O 1
ATOM 6595 N N . SER B 1 389 ? 24.594 22.406 21.969 1 96.62 389 SER B N 1
ATOM 6596 C CA . SER B 1 389 ? 24.625 20.969 22.125 1 96.62 389 SER B CA 1
ATOM 6597 C C . SER B 1 389 ? 25.828 20.359 21.406 1 96.62 389 SER B C 1
ATOM 6599 O O . SER B 1 389 ? 26.516 19.484 21.953 1 96.62 389 SER B O 1
ATOM 6601 N N . LEU B 1 390 ? 26.109 20.812 20.219 1 97.12 390 LEU B N 1
ATOM 6602 C CA . LEU B 1 390 ? 27.234 20.297 19.453 1 97.12 390 LEU B CA 1
ATOM 6603 C C . LEU B 1 390 ? 28.562 20.688 20.109 1 97.12 390 LEU B C 1
ATOM 6605 O O . LEU B 1 390 ? 29.484 19.875 20.203 1 97.12 390 LEU B O 1
ATOM 6609 N N . ASN B 1 391 ? 28.578 21.859 20.625 1 95.31 391 ASN B N 1
ATOM 6610 C CA . ASN B 1 391 ? 29.812 22.375 21.219 1 95.31 391 ASN B CA 1
ATOM 6611 C C . ASN B 1 391 ? 30.078 21.719 22.578 1 95.31 391 ASN B C 1
ATOM 6613 O O . ASN B 1 391 ? 31.219 21.703 23.047 1 95.31 391 ASN B O 1
ATOM 6617 N N . SER B 1 392 ? 29.078 21.156 23.109 1 94.5 392 SER B N 1
ATOM 6618 C CA . SER B 1 392 ? 29.234 20.547 24.438 1 94.5 392 SER B CA 1
ATOM 6619 C C . SER B 1 392 ? 29.781 19.125 24.328 1 94.5 392 SER B C 1
ATOM 6621 O O . SER B 1 392 ? 30.156 18.531 25.344 1 94.5 392 SER B O 1
ATOM 6623 N N . ILE B 1 393 ? 29.844 18.641 23.188 1 92.12 393 ILE B N 1
ATOM 6624 C CA . ILE B 1 393 ? 30.344 17.297 23 1 92.12 393 ILE B CA 1
ATOM 6625 C C . ILE B 1 393 ? 31.859 17.281 23.188 1 92.12 393 ILE B C 1
ATOM 6627 O O . ILE B 1 393 ? 32.594 17.859 22.391 1 92.12 393 ILE B O 1
ATOM 6631 N N . GLU B 1 394 ? 32.344 16.609 24.219 1 86.88 394 GLU B N 1
ATOM 6632 C CA . GLU B 1 394 ? 33.75 16.594 24.562 1 86.88 394 GLU B CA 1
ATOM 6633 C C . GLU B 1 394 ? 34.5 15.438 23.875 1 86.88 394 GLU B C 1
ATOM 6635 O O . GLU B 1 394 ? 35.594 15.617 23.344 1 86.88 394 GLU B O 1
ATOM 6640 N N . ASN B 1 395 ? 34 14.25 23.938 1 87.75 395 ASN B N 1
ATOM 6641 C CA . ASN B 1 395 ? 34.625 13.078 23.344 1 87.75 395 ASN B CA 1
ATOM 6642 C C . ASN B 1 395 ? 34.094 12.82 21.938 1 87.75 395 ASN B C 1
ATOM 6644 O O . ASN B 1 395 ? 33.344 11.867 21.719 1 87.75 395 ASN B O 1
ATOM 6648 N N . ASP B 1 396 ? 34.719 13.633 20.953 1 88 396 ASP B N 1
ATOM 6649 C CA . ASP B 1 396 ? 34.188 13.531 19.594 1 88 396 ASP B CA 1
ATOM 6650 C C . ASP B 1 396 ? 35.125 12.719 18.703 1 88 396 ASP B C 1
ATOM 6652 O O . ASP B 1 396 ? 35.125 12.898 17.484 1 88 396 ASP B O 1
ATOM 6656 N N . SER B 1 397 ? 35.906 11.898 19.406 1 92.5 397 SER B N 1
ATOM 6657 C CA . SER B 1 397 ? 36.781 11.039 18.609 1 92.5 397 SER B CA 1
ATOM 6658 C C . SER B 1 397 ? 36 10.141 17.672 1 92.5 397 SER B C 1
ATOM 6660 O O . SER B 1 397 ? 35.031 9.484 18.109 1 92.5 397 SER B O 1
ATOM 6662 N N . GLY B 1 398 ? 36.281 10.219 16.391 1 94.06 398 GLY B N 1
ATOM 6663 C CA . GLY B 1 398 ? 35.625 9.375 15.406 1 94.06 398 GLY B CA 1
ATOM 6664 C C . GLY B 1 398 ? 34.469 10.047 14.711 1 94.06 398 GLY B C 1
ATOM 6665 O O . GLY B 1 398 ? 33.969 9.562 13.695 1 94.06 398 GLY B O 1
ATOM 6666 N N . VAL B 1 399 ? 34 11.164 15.32 1 95.94 399 VAL B N 1
ATOM 6667 C CA . VAL B 1 399 ? 32.875 11.859 14.703 1 95.94 399 VAL B CA 1
ATOM 6668 C C . VAL B 1 399 ? 33.188 13.359 14.602 1 95.94 399 VAL B C 1
ATOM 6670 O O . VAL B 1 399 ? 32.281 14.18 14.523 1 95.94 399 VAL B O 1
ATOM 6673 N N . LYS B 1 400 ? 34.406 13.742 14.695 1 96.06 400 LYS B N 1
ATOM 6674 C CA . LYS B 1 400 ? 34.812 15.141 14.719 1 96.06 400 LYS B CA 1
ATOM 6675 C C . LYS B 1 400 ? 34.438 15.844 13.414 1 96.06 400 LYS B C 1
ATOM 6677 O O . LYS B 1 400 ? 33.906 16.953 13.438 1 96.06 400 LYS B O 1
ATOM 6682 N N . THR B 1 401 ? 34.75 15.195 12.352 1 96.94 401 THR B N 1
ATOM 6683 C CA . THR B 1 401 ? 34.438 15.773 11.055 1 96.94 401 THR B CA 1
ATOM 6684 C C . THR B 1 401 ? 32.938 15.977 10.883 1 96.94 401 THR B C 1
ATOM 6686 O O . THR B 1 401 ? 32.5 17 10.359 1 96.94 401 THR B O 1
ATOM 6689 N N . MET B 1 402 ? 32.188 15.055 11.289 1 97.44 402 MET B N 1
ATOM 6690 C CA . MET B 1 402 ? 30.734 15.164 11.227 1 97.44 402 MET B CA 1
ATOM 6691 C C . MET B 1 402 ? 30.25 16.344 12.062 1 97.44 402 MET B C 1
ATOM 6693 O O . MET B 1 402 ? 29.438 17.156 11.594 1 97.44 402 MET B O 1
ATOM 6697 N N . LYS B 1 403 ? 30.75 16.438 13.25 1 97 403 LYS B N 1
ATOM 6698 C CA . LYS B 1 403 ? 30.375 17.531 14.148 1 97 403 LYS B CA 1
ATOM 6699 C C . LYS B 1 403 ? 30.703 18.891 13.531 1 97 403 LYS B C 1
ATOM 6701 O O . LYS B 1 403 ? 29.859 19.781 13.523 1 97 403 LYS B O 1
ATOM 6706 N N . GLU B 1 404 ? 31.859 19.016 12.984 1 97.12 404 GLU B N 1
ATOM 6707 C CA . GLU B 1 404 ? 32.312 20.266 12.375 1 97.12 404 GLU B CA 1
ATOM 6708 C C . GLU B 1 404 ? 31.469 20.609 11.148 1 97.12 404 GLU B C 1
ATOM 6710 O O . GLU B 1 404 ? 31.141 21.766 10.914 1 97.12 404 GLU B O 1
ATOM 6715 N N . THR B 1 405 ? 31.156 19.609 10.469 1 98 405 THR B N 1
ATOM 6716 C CA . THR B 1 405 ? 30.328 19.828 9.281 1 98 405 THR B CA 1
ATOM 6717 C C . THR B 1 405 ? 28.922 20.281 9.664 1 98 405 THR B C 1
ATOM 6719 O O . THR B 1 405 ? 28.359 21.172 9.023 1 98 405 THR B O 1
ATOM 6722 N N . LEU B 1 406 ? 28.375 19.656 10.664 1 98 406 LEU B N 1
ATOM 6723 C CA . LEU B 1 406 ? 27.078 20.078 11.148 1 98 406 LEU B CA 1
ATOM 6724 C C . LEU B 1 406 ? 27.094 21.547 11.555 1 98 406 LEU B C 1
ATOM 6726 O O . LEU B 1 406 ? 26.203 22.312 11.172 1 98 406 LEU B O 1
ATOM 6730 N N . LEU B 1 407 ? 28.109 21.922 12.242 1 97.56 407 LEU B N 1
ATOM 6731 C CA . LEU B 1 407 ? 28.25 23.297 12.688 1 97.56 407 LEU B CA 1
ATOM 6732 C C . LEU B 1 407 ? 28.391 24.25 11.5 1 97.56 407 LEU B C 1
ATOM 6734 O O . LEU B 1 407 ? 27.734 25.297 11.453 1 97.56 407 LEU B O 1
ATOM 6738 N N . HIS B 1 408 ? 29.141 23.828 10.57 1 97.69 408 HIS B N 1
ATOM 6739 C CA . HIS B 1 408 ? 29.375 24.641 9.375 1 97.69 408 HIS B CA 1
ATOM 6740 C C . HIS B 1 408 ? 28.094 24.797 8.562 1 97.69 408 HIS B C 1
ATOM 6742 O O . HIS B 1 408 ? 27.75 25.906 8.141 1 97.69 408 HIS B O 1
ATOM 6748 N N . GLU B 1 409 ? 27.438 23.688 8.344 1 97.12 409 GLU B N 1
ATOM 6749 C CA . GLU B 1 409 ? 26.203 23.734 7.57 1 97.12 409 GLU B CA 1
ATOM 6750 C C . GLU B 1 409 ? 25.141 24.562 8.281 1 97.12 409 GLU B C 1
ATOM 6752 O O . GLU B 1 409 ? 24.359 25.266 7.633 1 97.12 409 GLU B O 1
ATOM 6757 N N . MET B 1 410 ? 25.062 24.453 9.547 1 96.81 410 MET B N 1
ATOM 6758 C CA . MET B 1 410 ? 24.125 25.266 10.305 1 96.81 410 MET B CA 1
ATOM 6759 C C . MET B 1 410 ? 24.422 26.75 10.141 1 96.81 410 MET B C 1
ATOM 6761 O O . MET B 1 410 ? 23.516 27.547 9.898 1 96.81 410 MET B O 1
ATOM 6765 N N . ASP B 1 411 ? 25.641 27.047 10.242 1 95.25 411 ASP B N 1
ATOM 6766 C CA . ASP B 1 411 ? 26.047 28.438 10.102 1 95.25 411 ASP B CA 1
ATOM 6767 C C . ASP B 1 411 ? 25.688 28.969 8.719 1 95.25 411 ASP B C 1
ATOM 6769 O O . ASP B 1 411 ? 25.203 30.109 8.586 1 95.25 411 ASP B O 1
ATOM 6773 N N . GLN B 1 412 ? 25.859 28.219 7.758 1 93.88 412 GLN B N 1
ATOM 6774 C CA . GLN B 1 412 ? 25.625 28.641 6.379 1 93.88 412 GLN B CA 1
ATOM 6775 C C . GLN B 1 412 ? 24.125 28.734 6.09 1 93.88 412 GLN B C 1
ATOM 6777 O O . GLN B 1 412 ? 23.656 29.719 5.535 1 93.88 412 GLN B O 1
ATOM 6782 N N . ARG B 1 413 ? 23.406 27.797 6.496 1 91.75 413 ARG B N 1
ATOM 6783 C CA . ARG B 1 413 ? 22 27.688 6.102 1 91.75 413 ARG B CA 1
ATOM 6784 C C . ARG B 1 413 ? 21.109 28.5 7.043 1 91.75 413 ARG B C 1
ATOM 6786 O O . ARG B 1 413 ? 20.062 29 6.633 1 91.75 413 ARG B O 1
ATOM 6793 N N . PHE B 1 414 ? 21.547 28.641 8.281 1 93.44 414 PHE B N 1
ATOM 6794 C CA . PHE B 1 414 ? 20.641 29.234 9.258 1 93.44 414 PHE B CA 1
ATOM 6795 C C . PHE B 1 414 ? 20.969 30.703 9.469 1 93.44 414 PHE B C 1
ATOM 6797 O O . PHE B 1 414 ? 20.234 31.406 10.172 1 93.44 414 PHE B O 1
ATOM 6804 N N . SER B 1 415 ? 21.969 31.125 8.844 1 89.5 415 SER B N 1
ATOM 6805 C CA . SER B 1 415 ? 22.297 32.562 8.938 1 89.5 415 SER B CA 1
ATOM 6806 C C . SER B 1 415 ? 21.141 33.406 8.445 1 89.5 415 SER B C 1
ATOM 6808 O O . SER B 1 415 ? 20.922 34.531 8.953 1 89.5 415 SER B O 1
ATOM 6810 N N . TYR B 1 416 ? 20.453 32.875 7.559 1 86.25 416 TYR B N 1
ATOM 6811 C CA . TYR B 1 416 ? 19.297 33.562 6.984 1 86.25 416 TYR B CA 1
ATOM 6812 C C . TYR B 1 416 ? 18.266 33.875 8.062 1 86.25 416 TYR B C 1
ATOM 6814 O O . TYR B 1 416 ? 17.719 34.969 8.086 1 86.25 416 TYR B O 1
ATOM 6822 N N . TYR B 1 417 ? 18.031 33.062 9 1 88.75 417 TYR B N 1
ATOM 6823 C CA . TYR B 1 417 ? 17 33.219 10.008 1 88.75 417 TYR B CA 1
ATOM 6824 C C . TYR B 1 417 ? 17.391 34.281 11.039 1 88.75 417 TYR B C 1
ATOM 6826 O O . TYR B 1 417 ? 16.562 35.062 11.492 1 88.75 417 TYR B O 1
ATOM 6834 N N . ALA B 1 418 ? 18.625 34.312 11.305 1 83.5 418 ALA B N 1
ATOM 6835 C CA . ALA B 1 418 ? 19.125 35.281 12.266 1 83.5 418 ALA B CA 1
ATOM 6836 C C . ALA B 1 418 ? 19.062 36.688 11.695 1 83.5 418 ALA B C 1
ATOM 6838 O O . ALA B 1 418 ? 18.828 37.656 12.43 1 83.5 418 ALA B O 1
ATOM 6839 N N . LYS B 1 419 ? 19.156 36.719 10.43 1 86.94 419 LYS B N 1
ATOM 6840 C CA . LYS B 1 419 ? 19.219 38 9.773 1 86.94 419 LYS B CA 1
ATOM 6841 C C . LYS B 1 419 ? 17.828 38.469 9.336 1 86.94 419 LYS B C 1
ATOM 6843 O O . LYS B 1 419 ? 17.625 39.625 8.992 1 86.94 419 LYS B O 1
ATOM 6848 N N . ASN B 1 420 ? 17 37.594 9.383 1 88.12 420 ASN B N 1
ATOM 6849 C CA . ASN B 1 420 ? 15.633 37.906 8.984 1 88.12 420 ASN B CA 1
ATOM 6850 C C . ASN B 1 420 ? 14.859 38.594 10.102 1 88.12 420 ASN B C 1
ATOM 6852 O O . ASN B 1 420 ? 14.688 38.031 11.18 1 88.12 420 ASN B O 1
ATOM 6856 N N . ALA B 1 421 ? 14.305 39.75 9.789 1 88.06 421 ALA B N 1
ATOM 6857 C CA . ALA B 1 421 ? 13.656 40.594 10.789 1 88.06 421 ALA B CA 1
ATOM 6858 C C . ALA B 1 421 ? 12.398 39.938 11.336 1 88.06 421 ALA B C 1
ATOM 6860 O O . ALA B 1 421 ? 12.07 40.094 12.516 1 88.06 421 ALA B O 1
ATOM 6861 N N . ILE B 1 422 ? 11.781 39.219 10.539 1 87.44 422 ILE B N 1
ATOM 6862 C CA . ILE B 1 422 ? 10.523 38.594 10.953 1 87.44 422 ILE B CA 1
ATOM 6863 C C . ILE B 1 422 ? 10.805 37.562 12.039 1 87.44 422 ILE B C 1
ATOM 6865 O O . ILE B 1 422 ? 10.109 37.5 13.055 1 87.44 422 ILE B O 1
ATOM 6869 N N . TYR B 1 423 ? 11.82 36.844 11.883 1 90.81 423 TYR B N 1
ATOM 6870 C CA . TYR B 1 423 ? 12.18 35.812 12.844 1 90.81 423 TYR B CA 1
ATOM 6871 C C . TYR B 1 423 ? 12.711 36.438 14.133 1 90.81 423 TYR B C 1
ATOM 6873 O O . TYR B 1 423 ? 12.359 36 15.234 1 90.81 423 TYR B O 1
ATOM 6881 N N . SER B 1 424 ? 13.523 37.438 13.977 1 90.06 424 SER B N 1
ATOM 6882 C CA . SER B 1 424 ? 14.078 38.094 15.148 1 90.06 424 SER B CA 1
ATOM 6883 C C . SER B 1 424 ? 12.984 38.75 15.984 1 90.06 424 SER B C 1
ATOM 6885 O O . SER B 1 424 ? 12.992 38.656 17.219 1 90.06 424 SER B O 1
ATOM 6887 N N . MET B 1 425 ? 12.133 39.344 15.305 1 89.94 425 MET B N 1
ATOM 6888 C CA . MET B 1 425 ? 11.031 40.031 16 1 89.94 425 MET B CA 1
ATOM 6889 C C . MET B 1 425 ? 10.133 39 16.688 1 89.94 425 MET B C 1
ATOM 6891 O O . MET B 1 425 ? 9.703 39.219 17.828 1 89.94 425 MET B O 1
ATOM 6895 N N . ALA B 1 426 ? 9.844 37.969 16.016 1 90.12 426 ALA B N 1
ATOM 6896 C CA . ALA B 1 426 ? 9.008 36.938 16.594 1 90.12 426 ALA B CA 1
ATOM 6897 C C . ALA B 1 426 ? 9.625 36.375 17.875 1 90.12 426 ALA B C 1
ATOM 6899 O O . ALA B 1 426 ? 8.93 36.156 18.859 1 90.12 426 ALA B O 1
ATOM 6900 N N . THR B 1 427 ? 10.898 36.188 17.828 1 90.75 427 THR B N 1
ATOM 6901 C CA . THR B 1 427 ? 11.609 35.688 18.984 1 90.75 427 THR B CA 1
ATOM 6902 C C . THR B 1 427 ? 11.602 36.688 20.125 1 90.75 427 THR B C 1
ATOM 6904 O O . THR B 1 427 ? 11.375 36.312 21.281 1 90.75 427 THR B O 1
ATOM 6907 N N . LEU B 1 428 ? 11.758 37.875 19.766 1 88.56 428 LEU B N 1
ATOM 6908 C CA . LEU B 1 428 ? 11.812 38.938 20.766 1 88.56 428 LEU B CA 1
ATOM 6909 C C . LEU B 1 428 ? 10.453 39.125 21.438 1 88.56 428 LEU B C 1
ATOM 6911 O O . LEU B 1 428 ? 10.391 39.438 22.641 1 88.56 428 LEU B O 1
ATOM 6915 N N . LEU B 1 429 ? 9.438 38.906 20.75 1 88.31 429 LEU B N 1
ATOM 6916 C CA . LEU B 1 429 ? 8.094 39.156 21.234 1 88.31 429 LEU B CA 1
ATOM 6917 C C . LEU B 1 429 ? 7.551 37.969 21.984 1 88.31 429 LEU B C 1
ATOM 6919 O O . LEU B 1 429 ? 6.504 38.031 22.641 1 88.31 429 LEU B O 1
ATOM 6923 N N . ASP B 1 430 ? 8.25 36.906 21.906 1 89.12 430 ASP B N 1
ATOM 6924 C CA . ASP B 1 430 ? 7.828 35.719 22.625 1 89.12 430 ASP B CA 1
ATOM 6925 C C . ASP B 1 430 ? 8.172 35.812 24.109 1 89.12 430 ASP B C 1
ATOM 6927 O O . ASP B 1 430 ? 9.352 35.875 24.469 1 89.12 430 ASP B O 1
ATOM 6931 N N . PRO B 1 431 ? 7.176 35.688 24.953 1 84.44 431 PRO B N 1
ATOM 6932 C CA . PRO B 1 431 ? 7.43 35.875 26.391 1 84.44 431 PRO B CA 1
ATOM 6933 C C . PRO B 1 431 ? 8.273 34.75 26.984 1 84.44 431 PRO B C 1
ATOM 6935 O O . PRO B 1 431 ? 8.883 34.938 28.047 1 84.44 431 PRO B O 1
ATOM 6938 N N . ARG B 1 432 ? 8.336 33.719 26.391 1 80.69 432 ARG B N 1
ATOM 6939 C CA . ARG B 1 432 ? 9.102 32.562 26.906 1 80.69 432 ARG B CA 1
ATOM 6940 C C . ARG B 1 432 ? 10.594 32.844 26.875 1 80.69 432 ARG B C 1
ATOM 6942 O O . ARG B 1 432 ? 11.367 32.25 27.609 1 80.69 432 ARG B O 1
ATOM 6949 N N . PHE B 1 433 ? 10.906 33.906 25.969 1 77.56 433 PHE B N 1
ATOM 6950 C CA . PHE B 1 433 ? 12.328 34.094 25.734 1 77.56 433 PHE B CA 1
ATOM 6951 C C . PHE B 1 433 ? 12.758 35.5 26.203 1 77.56 433 PHE B C 1
ATOM 6953 O O . PHE B 1 433 ? 13.891 35.906 25.953 1 77.56 433 PHE B O 1
ATOM 6960 N N . LYS B 1 434 ? 11.953 36.281 26.719 1 67.31 434 LYS B N 1
ATOM 6961 C CA . LYS B 1 434 ? 12.211 37.656 27.125 1 67.31 434 LYS B CA 1
ATOM 6962 C C . LYS B 1 434 ? 13.477 37.75 27.984 1 67.31 434 LYS B C 1
ATOM 6964 O O . LYS B 1 434 ? 14.289 38.656 27.781 1 67.31 434 LYS B O 1
ATOM 6969 N N . ASN B 1 435 ? 13.578 36.906 28.906 1 61.53 435 ASN B N 1
ATOM 6970 C CA . ASN B 1 435 ? 14.688 37.094 29.828 1 61.53 435 ASN B CA 1
ATOM 6971 C C . ASN B 1 435 ? 15.922 36.281 29.391 1 61.53 435 ASN B C 1
ATOM 6973 O O . ASN B 1 435 ? 16.922 36.25 30.094 1 61.53 435 ASN B O 1
ATOM 6977 N N . LYS B 1 436 ? 15.719 35.75 28.234 1 55.69 436 LYS B N 1
ATOM 6978 C CA . LYS B 1 436 ? 16.844 34.875 27.938 1 55.69 436 LYS B CA 1
ATOM 6979 C C . LYS B 1 436 ? 17.828 35.562 27 1 55.69 436 LYS B C 1
ATOM 6981 O O . LYS B 1 436 ? 18.984 35.125 26.891 1 55.69 436 LYS B O 1
ATOM 6986 N N . PHE B 1 437 ? 17.406 36.469 26.297 1 50.03 437 PHE B N 1
ATOM 6987 C CA . PHE B 1 437 ? 18.391 37.125 25.469 1 50.03 437 PHE B CA 1
ATOM 6988 C C . PHE B 1 437 ? 18.797 38.469 26.062 1 50.03 437 PHE B C 1
ATOM 6990 O O . PHE B 1 437 ? 17.969 39.156 26.672 1 50.03 437 PHE B O 1
#

Secondary structure (DSSP, 8-state):
-HHHHHGGGEEE-SS-TTEEEETTT--EEE--SSGGG--SHHHHHHHHHH-HHHHHHHHHHHHHHTTSS------HHHHHHHHSPPPTTSHHHHHHHHHHHHHHHHHT--GGGGG-HHHHHHHHHH-TTPPPPPHHHIIIIIHHHHHHHHHHHHHHHHHH---EEEEEEEEE-TT--EEEEEEEEEE-TT--EEEEEEEEEE--S---HHHHHHHHHHHHHHTT--GGGEEEEEESS-S--SSS-EEE-HHHHHHHHHHHHHHS-HHHHHHHHHHHHHHHHHHH-HHHHHHHHHHHHHTT---PPPPPPBTTBHHHHHHHHHHHHHTHHHHHHHHHH---S----HHHHHHHHHHHHHHHHHHHHHHHHHSTT--THHHHHHHHHHHHHHHT----TTTHHHHHHHHHHHHHHHHHHHH-HHHHHHHHH-GGGTTT-/-HHHHHGGGEEE-SS-TTEEEETTT--EEE--SSTT---SHHHHHHHHHH-HHHHHHHHHHHHHHTTTS------HHHHHHHHSPPPTTSHHHHHHHHHHH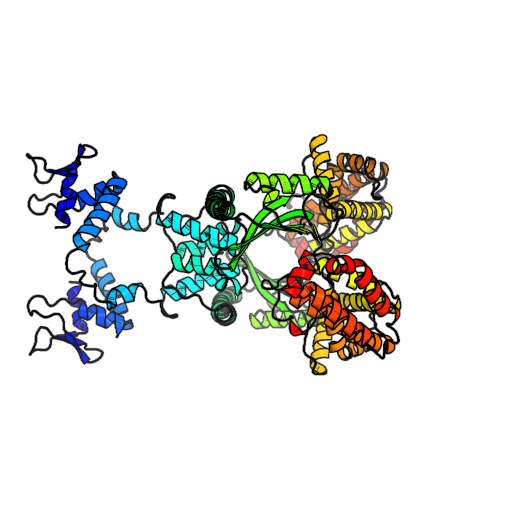HHHHHHT--GGGGG-HHHHHHHHHH-TTPPPPPHHHIIIIIHHHHHHHHHHHHHHHHHH---EEEEEEEEE-TT--EEEEEEEEEE-TT--EEEEEEEEEE--S---HHHHHHHHHHHHHHTT--GGGEEEEEESS-S--SSS-EEE-HHHHHHHHHHHHHHS-HHHHHHHHHHHHHHHHHHH-HHHHHHHHHHHHHTT---PPPPPPBTTBHHHHHHHHHHHHHTHHHHHHHHHH---S----HHHHHHHHHHHHHHHHHHHHHHHHHSTT--THHHHHHHHHHHHHHHT----TTTHHHHHHHHHHHHHHHHHHHH-HHHHHHHHH-GGGTTT-

Nearest PDB structures (foldseek):
  8sjd-assembly1_B  TM=7.312E-01  e=1.374E-11  Musca domestica
  7ygn-assembly1_A  TM=5.047E-01  e=8.137E-02  Mus musculus
  3n8b-assembly1_B  TM=5.864E-01  e=5.244E-01  Borreliella burgdorferi
  3hd0-assembly1_A  TM=4.278E-01  e=1.923E-01  Thermotoga maritima
  8sjd-assembly1_B  TM=7.301E-01  e=1.364E-11  Musca domestica

InterPro domains:
  IPR003656 Zinc finger, BED-type [PF02892] (6-51)
  IPR003656 Zinc finger, BED-type [PS50808] (1-58)
  IPR012337 Ribonuclease H-like superfamily [SSF53098] (156-435)
  IPR036236 Zinc finger C2H2 superfamily [SSF57667] (5-57)
  IPR052865 Zinc finger BED domain-containing protein [PTHR47241] (85-437)

Organism: Latimeria chalumnae (NCBI:txid7897)

Foldseek 3Di:
DLQPLLCVQWAQDPVDQQWIAGNPPRDIDGQDDDNVDRGCPRSLVCCVPPVVVVSVVSVVVSVVVVVPDDPPPPPCVVVVVVQAADDCPDPVLVVVLLVVLVCCVVVVNQLCCLVDPVVVVVCCVVPVNHDGDDSCCSVPPVVVVVVVVVLVVVLVVLVVAQAWEWEWDWDADPVRWIKIWIKIWDADPVRDIDMDTQDIDTDPDPPDLQVVLVVVVVSCVVSVHDLNRYQEYEYLDDDPSDPHHYDYDLLSLLLVLLVCLQVQDPLSVVLLVLLQVLLVVLVVDVVNVVVLQVLCVVVVHDRDRQFHDDPVDCVSSLSNLVVCLSCVVSSVVSCVVDVPPRDDDPVSSVVSVVSNQLCVLSVVLSVQCPDPPDDLLCSVVSLVVNLVSLVPDDPCVPSVSSSVSSNVSSCVSVVCLVPDPVNVVSNCPDPVCVPPD/DLQPLLCVQWDQDPPDNQWIAGNPPRDIDGQDDDNVDRGCPRSLVCCVPPVVVVSVVSVVVSVVVVVPPDVPPPPCVPVVVVQAADDCPDPVLVVVLLVVLVCCVVVVNQLCCLVDPVVVVVCCVVPVNHDGDDSCCSVPPVVVVVVVVVVVVVLVVLVVAQAWEWEWDWDADPVRWIKIWIKIWDADPVRDIDMDTQDIDTDPDPPDLQVVLVVVVVSCVVSVHDLNRYQEYEYLDDDPSDPHHYDYDLLSLLLVLLVCLQVQDPLSVVLLVLLQVLLVVLVPDVVNVVVLQVLCVVVVHDRDRQFHDDPVDCVSSLSNLVVCLSCVVSSVVSCVVDVPPRDDDPVSSVVSVVSNQLCVLSVVLSVQCPDPPDDLLCSVVSLVVNLVSLVPDDPCVPSVSSSVSSNVSSCVSVVCLVPDPVNVVSNCPDPVCVPPD

Solvent-accessible surface area (backbone atoms only — not comparable to full-atom values): 48722 Å² total; per-residue (Å²): 117,77,76,57,63,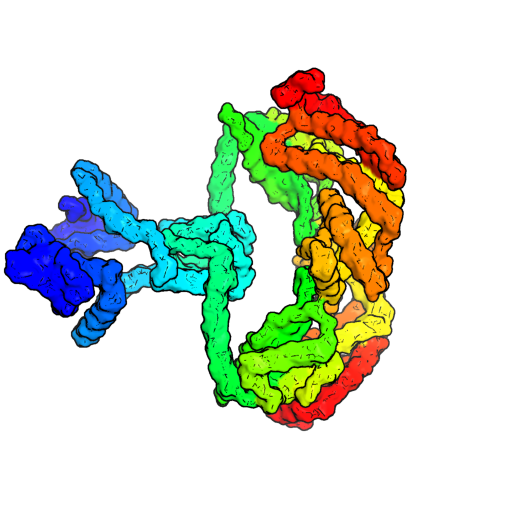61,49,78,43,38,45,73,40,89,90,45,76,27,31,32,27,32,71,84,79,66,50,75,41,67,34,48,94,49,72,88,65,54,52,64,62,56,57,52,52,45,28,56,72,76,35,43,72,61,35,51,52,50,54,50,47,54,55,52,63,58,58,70,52,83,71,70,66,70,62,65,64,65,66,46,53,73,66,39,60,51,54,76,81,35,68,65,40,44,51,52,51,51,35,48,52,44,19,30,62,71,60,63,48,66,62,60,53,61,71,31,66,22,50,45,54,31,38,50,69,51,37,59,33,55,70,79,60,50,43,64,50,46,66,62,47,53,44,47,53,52,48,51,54,52,47,52,54,50,49,55,55,52,68,74,51,67,58,31,36,37,38,48,46,73,50,67,46,95,86,35,46,34,34,39,36,38,33,42,33,38,65,45,97,84,68,43,80,46,74,47,77,77,44,78,41,76,50,65,58,72,90,38,50,66,53,52,41,53,50,50,51,50,52,31,54,76,68,72,50,55,74,89,28,47,70,34,35,36,32,70,65,73,69,89,55,59,100,53,53,66,45,65,34,64,66,47,51,50,47,51,30,52,53,50,19,48,62,66,26,66,72,53,35,48,49,54,51,45,50,51,48,41,39,46,50,43,63,71,29,41,57,52,37,38,52,50,49,51,46,19,58,74,74,68,43,80,83,69,79,79,49,70,63,43,89,92,40,67,63,33,45,52,50,23,51,51,46,47,62,74,40,41,67,48,52,54,53,48,48,72,77,37,90,76,86,57,80,79,51,74,68,49,53,54,48,50,53,52,52,49,62,64,45,48,62,54,51,51,49,50,56,58,68,64,39,90,85,52,60,66,35,49,54,64,56,49,51,53,50,52,52,48,56,60,69,64,58,78,85,42,81,91,43,47,62,25,52,52,41,34,54,51,40,42,53,66,67,47,45,58,52,71,68,30,64,68,39,46,49,38,28,62,70,32,77,90,41,52,86,71,107,117,77,75,56,62,60,48,79,45,38,44,72,40,91,89,45,78,28,32,32,27,32,72,84,78,67,50,76,42,66,34,47,92,50,72,87,65,54,52,64,62,56,56,52,52,45,29,56,71,78,35,44,71,61,34,52,52,48,54,50,47,54,53,51,60,58,56,70,51,85,73,69,66,71,62,68,63,63,67,44,54,74,65,41,59,52,53,75,82,34,67,67,41,43,50,51,50,49,36,48,51,44,19,30,64,69,60,64,48,65,64,58,52,60,71,32,66,21,49,45,55,33,38,51,70,51,36,59,34,55,70,79,62,52,44,64,50,45,66,62,47,51,44,48,53,52,47,50,53,52,48,52,54,50,48,57,56,51,68,73,52,66,59,31,37,37,40,48,46,74,50,68,46,95,86,35,44,34,35,38,36,38,31,42,32,38,64,44,98,84,68,42,81,45,74,44,78,76,44,77,41,76,50,65,59,70,90,39,49,66,52,51,42,52,52,51,52,51,53,30,54,75,66,71,49,57,72,87,29,48,69,35,35,34,31,71,66,71,70,87,57,58,99,54,53,66,45,64,34,63,68,48,50,51,47,52,29,51,52,50,19,48,62,65,25,65,73,51,36,47,49,54,51,46,50,50,50,43,38,47,50,44,63,70,28,41,57,52,36,39,51,49,50,49,45,20,58,73,73,68,43,79,84,68,79,78,50,69,64,43,90,90,39,66,63,34,44,53,50,23,52,50,45,46,62,74,40,42,67,49,51,52,53,48,49,73,77,37,89,77,86,58,80,77,51,75,68,49,54,54,47,49,53,51,50,50,62,64,46,47,59,56,51,50,49,50,56,57,66,65,39,89,85,52,62,66,36,50,52,65,57,49,52,52,51,50,52,50,56,60,69,64,58,78,85,42,80,90,43,47,63,25,53,52,42,34,52,51,40,42,54,65,66,47,46,58,52,71,68,30,64,68,39,45,48,39,28,63,68,31,76,91,41,52,87,72,108